Protein 4RFB (pdb70)

InterPro domains:
  IPR006123 Staphylococcal/Streptococcal toxin, beta-grasp domain [PF02876] (133-228)
  IPR006126 Staphylococcal enterotoxin/Streptococcal pyrogenic exotoxin, conserved site [PS00278] (156-179)
  IPR008375 Staphylococcus aureus exotoxin [PR01800] (18-32)
  IPR008375 Staphylococcus aureus exotoxin [PR01800] (115-126)
  IPR008375 Staphylococcus aureus exotoxin [PR01800] (155-171)
  IPR008375 Staphylococcus aureus exotoxin [PR01800] (196-211)
  IPR008992 Enterotoxin [SSF50203] (32-126)
  IPR013307 Superantigen, staphylococcal/streptococcal toxin, bacterial [PR01501] (33-50)
  IPR013307 Superantigen, staphylococcal/streptococcal toxin, bacterial [PR01501] (113-133)
  IPR013307 Superantigen, staphylococcal/streptococcal toxin, bacterial [PR01501] (164-186)
  IPR013307 Superantigen, staphylococcal/streptococcal toxin, bacterial [PR01501] (190-206)
  IPR013307 Superantigen, staphylococcal/streptococcal toxin, bacterial [PR01501] (216-229)
  IPR013307 Superantigen, staphylococcal/streptococcal toxin, bacterial [PR01898] (113-126)
  IPR013307 Superantigen, staphylococcal/streptococcal toxin, bacterial [PR01898] (156-169)
  IPR013307 Superantigen, staphylococcal/streptococcal toxin, bacterial [PR01898] (169-183)
  IPR013307 Superantigen, staphylococcal/streptococcal toxin, bacterial [PR01898] (211-227)
  IPR015282 Staphylococcal superantigen-like OB-fold domain [PF09199] (41-124)
  IPR016091 Superantigen toxin, C-terminal [SSF54334] (130-228)

Foldseek 3Di:
DFLVVLCVQLVFDKDKFFFWPWWFDQALPDQWTWTHHDPAIATEGQQAPCSVVHHGGIDGQKIAIFGFDPDHDPNGTYGFARMDHHDPDWDKDKAKEWEWADPDPPGIDIDIDIDIDGGQKGAPLVVQSVVQVVCVVPPVQSVDRQRQAWKKWFQFQPGDIDIDGRGDDDDRNRRNDIDGSVGGHHMYIYTYGD/DFLVVLCVQLVFDKDKFFFWPWWADAAQPDQFIWTHHDPAIATEGADDCLSVVHGHGIDGQKIAIFGFDPDGDPNHTYGFARMDGHDPDWDKDWAKEWEAEPADDDGTDIDTDMQTGQKGAPLVVVSVVVNVCCVPPVQSVDRQFQAWKKWFAFQVRDIDIDGRNDDPDRNRRNDMDGSVGGHHMYIYTHDD/DLVVLCVQLVFDKDKFAFWPWWFDQALPDQWTWTHHPPAIETEGQQACVSVVHHGGIDGQKIAIAGWDPDADPNHTYGFARMWGFDPDWDKDKAKEWFDEDEVPHDTDIDIDMDGGQKTAPLVVVSVVVNVCVVPVVQSVDSQFFAWKKWFAWQVGDIDIDTRNDDDDRNRRNPMDGSVGGHHMYIYTHDD/DLVVLCVQLVFDKDKFAWWPKWFDQALVAQWIWTHHDPAIATEGNQAPLSVVHHGTIDTQKIAIFGFDPDHPPNGTYGFARMWGHDPDWDKDKAKEWEWEDDDPPDTDIDIDIDMDGGQKGAPLVVVSVVVNVCCVPPVQSVDDLNQAWKKWFCFQDRDIDIDGRNDDDDRNRRNDMDGSVGTHHMYIYTYDD

Radius of gyration: 30.54 Å; Cα contacts (8 Å, |Δi|>4): 1850; chains: 4; bounding box: 55×65×95 Å

Secondary structure (DSSP, 8-state):
--HHHHHHHHTS--EEE-S-SEEEE--TT-SEEEEEETTEEEEEE--STHHHHS-SEE--SEEEEE---SS-BTTB-EEES-EEEPPSS---EEEEEEEEEESSSS-EEEEEEEEEE--SEEEHHHHHHHHHHHHHHHH-TTSSTTTT-EEEEEEESSS-EEEEETTSPPPHHHHT-EEEGGGEEEEEEEE---/--HHHHHHHHTS--EEE-S-SEEEE-SSS-SEEEEEETTEEEEEE--GGGGGGS-SEEE-SEEEEE---S-EETTEEEEES-EEEPPSS---EEEEEEEEESS----EEEEEEEE--SEEEHHHHHHHHHHHHHHHS-TTSSTT---EEEEEEETTS-EEEEETTSPPPHHHHT-EEEGGGEEEEEEEE---/-HHHHHHHHTS--EEE-S-SEEEE--TT-SEEEEEETTEEEEEE--STHHHHS-SEE--SEEEEE---SSEETTEEEEES-EEEPPSS---EEEEEEEEE-SS----EEEEEEE--SEEEHHHHHHHHHHHHHHHS-TTSSTT---EEEEEEETTS-EEEEETTSPPPHHHHT-EEEGGGEEEEEEEE---/-HHHHHHHHHS--EEE-S-SEEEE--TTSSEEEEEETTEEEEEE--SGGGGG--SEEE-SEEEEE---SSEETTEEEEES-EEEPPSS---EEEEEEEEEEEETTEEEEEEEEEEE--SEEEHHHHHHHHHHHHHHHS-TTSSTTTT-EEEEEEESSS-EEEEETTSPPPGGGTT-EEEGGGEEEEEEEE---

Organism: Staphylococcus aureus (strain NCTC 8325 / PS 47) (NCBI:txid93061)

CATH classification: 3.10.20.120 (+1 more: 2.40.50.110)

Structure (mmCIF, N/CA/C/O backbone):
data_4RFB
#
_entry.id   4RFB
#
_cell.length_a   42.640
_cell.length_b   108.199
_cell.length_c   167.655
_cell.angle_alpha   90.00
_cell.angle_beta   90.00
_cell.angle_gamma   90.00
#
_symmetry.space_group_name_H-M   'P 21 21 21'
#
loop_
_entity.id
_entity.type
_entity.pdbx_description
1 polymer 'Putative uncharacterized protein'
2 branched 'N-acetyl-alpha-neuraminic acid-(2-3)-beta-D-galactopyranose-(1-4)-[alpha-L-fucopyranose-(1-3)]2-acetamido-2-deoxy-beta-D-glucopyranose'
3 non-polymer 'CHLORIDE ION'
4 non-polymer DI(HYDROXYETHYL)ETHER
5 non-polymer 'TRIETHYLENE GLYCOL'
6 non-polymer 1,2-ETHANEDIOL
7 water water
#
loop_
_atom_site.group_PDB
_atom_site.id
_atom_site.type_symbol
_atom_site.label_atom_id
_atom_site.label_alt_id
_atom_site.label_comp_id
_atom_site.label_asym_id
_atom_site.label_entity_id
_atom_site.label_seq_id
_atom_site.pdbx_PDB_ins_code
_atom_site.Cartn_x
_atom_site.Cartn_y
_atom_site.Cartn_z
_atom_site.occupancy
_atom_site.B_iso_or_equiv
_atom_site.auth_seq_id
_atom_site.auth_comp_id
_atom_site.auth_asym_id
_atom_site.auth_atom_id
_atom_site.pdbx_PDB_model_num
ATOM 1 N N . HIS A 1 25 ? -28.459 -3.758 30.920 1.00 89.12 38 HIS A N 1
ATOM 2 C CA . HIS A 1 25 ? -28.832 -5.167 30.562 1.00 89.40 38 HIS A CA 1
ATOM 3 C C . HIS A 1 25 ? -29.356 -5.872 31.824 1.00 82.54 38 HIS A C 1
ATOM 4 O O . HIS A 1 25 ? -28.841 -5.654 32.933 1.00 72.18 38 HIS A O 1
ATOM 11 N N . ASN A 1 26 ? -30.344 -6.747 31.653 1.00 77.58 39 ASN A N 1
ATOM 12 C CA . ASN A 1 26 ? -30.974 -7.378 32.806 1.00 67.58 39 ASN A CA 1
ATOM 13 C C . ASN A 1 26 ? -31.384 -8.854 32.664 1.00 59.70 39 ASN A C 1
ATOM 14 O O . ASN A 1 26 ? -30.652 -9.641 32.065 1.00 59.39 39 ASN A O 1
ATOM 19 N N . TYR A 1 27 ? -32.547 -9.219 33.201 1.00 54.59 40 TYR A N 1
ATOM 20 C CA . TYR A 1 27 ? -32.957 -10.625 33.337 1.00 52.81 40 TYR A CA 1
ATOM 21 C C . TYR A 1 27 ? -32.625 -11.563 32.204 1.00 52.56 40 TYR A C 1
ATOM 22 O O . TYR A 1 27 ? -32.107 -12.651 32.423 1.00 48.41 40 TYR A O 1
ATOM 31 N N . LYS A 1 28 ? -32.946 -11.153 30.991 1.00 53.91 41 LYS A N 1
ATOM 32 C CA . LYS A 1 28 ? -32.717 -11.991 29.839 1.00 53.51 41 LYS A CA 1
ATOM 33 C C . LYS A 1 28 ? -31.255 -12.373 29.693 1.00 47.34 41 LYS A C 1
ATOM 34 O O . LYS A 1 28 ? -30.935 -13.543 29.484 1.00 45.57 41 LYS A O 1
ATOM 40 N N . SER A 1 29 ? -30.360 -11.396 29.803 1.00 46.56 42 SER A N 1
ATOM 41 C CA . SER A 1 29 ? -28.917 -11.676 29.670 1.00 47.04 42 SER A CA 1
ATOM 42 C C . SER A 1 29 ? -28.387 -12.505 30.836 1.00 41.51 42 SER A C 1
ATOM 43 O O . SER A 1 29 ? -27.596 -13.427 30.636 1.00 39.74 42 SER A O 1
ATOM 46 N N . LEU A 1 30 ? -28.832 -12.168 32.042 1.00 40.29 43 LEU A N 1
ATOM 47 C CA . LEU A 1 30 ? -28.407 -12.872 33.260 1.00 38.10 43 LEU A CA 1
ATOM 48 C C . LEU A 1 30 ? -28.763 -14.340 33.186 1.00 36.78 43 LEU A C 1
ATOM 49 O O . LEU A 1 30 ? -27.914 -15.202 33.324 1.00 36.06 43 LEU A O 1
ATOM 54 N N . LYS A 1 31 ? -30.038 -14.620 32.977 1.00 36.97 44 LYS A N 1
ATOM 55 C CA . LYS A 1 31 ? -30.490 -15.998 32.913 1.00 41.98 44 LYS A CA 1
ATOM 56 C C . LYS A 1 31 ? -29.706 -16.727 31.839 1.00 38.55 44 LYS A C 1
ATOM 57 O O . LYS A 1 31 ? -29.326 -17.867 32.009 1.00 39.40 44 LYS A O 1
ATOM 63 N N . TYR A 1 32 ? -29.413 -16.037 30.743 1.00 43.80 45 TYR A N 1
ATOM 64 C CA . TYR A 1 32 ? -28.705 -16.658 29.618 1.00 42.04 45 TYR A CA 1
ATOM 65 C C . TYR A 1 32 ? -27.245 -17.020 29.904 1.00 39.55 45 TYR A C 1
ATOM 66 O O . TYR A 1 32 ? -26.831 -18.160 29.654 1.00 37.77 45 TYR A O 1
ATOM 75 N N . TYR A 1 33 ? -26.440 -16.068 30.388 1.00 36.35 46 TYR A N 1
ATOM 76 C CA . TYR A 1 33 ? -25.043 -16.356 30.700 1.00 31.98 46 TYR A CA 1
ATOM 77 C C . TYR A 1 33 ? -24.936 -17.375 31.831 1.00 30.04 46 TYR A C 1
ATOM 78 O O . TYR A 1 33 ? -24.194 -18.379 31.727 1.00 27.93 46 TYR A O 1
ATOM 87 N N . TYR A 1 34 ? -25.666 -17.134 32.921 1.00 28.12 47 TYR A N 1
ATOM 88 C CA . TYR A 1 34 ? -25.501 -17.987 34.100 1.00 27.63 47 TYR A CA 1
ATOM 89 C C . TYR A 1 34 ? -26.080 -19.385 33.960 1.00 30.04 47 TYR A C 1
ATOM 90 O O . TYR A 1 34 ? -25.811 -20.227 34.789 1.00 30.41 47 TYR A O 1
ATOM 99 N N . SER A 1 35 ? -26.837 -19.622 32.889 1.00 32.66 48 SER A N 1
ATOM 100 C CA . SER A 1 35 ? -27.372 -20.943 32.604 1.00 34.62 48 SER A CA 1
ATOM 101 C C . SER A 1 35 ? -26.414 -21.747 31.740 1.00 33.88 48 SER A C 1
ATOM 102 O O . SER A 1 35 ? -26.655 -22.916 31.481 1.00 35.99 48 SER A O 1
ATOM 105 N N . LYS A 1 36 ? -25.336 -21.130 31.264 1.00 33.74 49 LYS A N 1
ATOM 106 C CA . LYS A 1 36 ? -24.371 -21.863 30.435 1.00 32.57 49 LYS A CA 1
ATOM 107 C C . LYS A 1 36 ? -23.564 -22.827 31.258 1.00 33.56 49 LYS A C 1
ATOM 108 O O . LYS A 1 36 ? -23.403 -22.609 32.454 1.00 33.07 49 LYS A O 1
ATOM 114 N N . PRO A 1 37 ? -23.072 -23.924 30.640 1.00 34.99 50 PRO A N 1
ATOM 115 C CA . PRO A 1 37 ? -22.177 -24.778 31.391 1.00 35.15 50 PRO A CA 1
ATOM 116 C C . PRO A 1 37 ? -20.788 -24.124 31.385 1.00 34.37 50 PRO A C 1
ATOM 117 O O . PRO A 1 37 ? -20.495 -23.266 30.545 1.00 34.26 50 PRO A O 1
ATOM 121 N N . SER A 1 38 ? -19.951 -24.503 32.328 1.00 33.36 51 SER A N 1
ATOM 122 C CA . SER A 1 38 ? -18.589 -24.014 32.355 1.00 28.86 51 SER A CA 1
ATOM 123 C C . SER A 1 38 ? -17.737 -25.202 32.013 1.00 31.18 51 SER A C 1
ATOM 124 O O . SER A 1 38 ? -18.218 -26.363 32.087 1.00 30.69 51 SER A O 1
ATOM 127 N N . ILE A 1 39 ? -16.497 -24.933 31.599 1.00 30.14 52 ILE A N 1
ATOM 128 C CA . ILE A 1 39 ? -15.514 -25.964 31.316 1.00 31.67 52 ILE A CA 1
ATOM 129 C C . ILE A 1 39 ? -14.326 -25.665 32.198 1.00 29.39 52 ILE A C 1
ATOM 130 O O . ILE A 1 39 ? -13.801 -24.576 32.157 1.00 27.46 52 ILE A O 1
ATOM 135 N N . GLU A 1 40 ? -13.941 -26.617 33.029 1.00 31.05 53 GLU A N 1
ATOM 136 C CA . GLU A 1 40 ? -12.843 -26.424 33.957 1.00 32.29 53 GLU A CA 1
ATOM 137 C C . GLU A 1 40 ? -11.684 -27.209 33.453 1.00 32.40 53 GLU A C 1
ATOM 138 O O . GLU A 1 40 ? -11.716 -28.447 33.451 1.00 35.70 53 GLU A O 1
ATOM 144 N N . LEU A 1 41 ? -10.661 -26.504 33.003 1.00 30.62 54 LEU A N 1
ATOM 145 C CA . LEU A 1 41 ? -9.469 -27.149 32.501 1.00 34.20 54 LEU A CA 1
ATOM 146 C C . LEU A 1 41 ? -8.299 -26.927 33.466 1.00 35.67 54 LEU A C 1
ATOM 147 O O . LEU A 1 41 ? -7.815 -25.814 33.654 1.00 34.21 54 LEU A O 1
ATOM 152 N N . LYS A 1 42 ? -7.845 -27.998 34.076 1.00 34.34 55 LYS A N 1
ATOM 153 C CA . LYS A 1 42 ? -6.729 -27.908 34.972 1.00 38.37 55 LYS A CA 1
ATOM 154 C C . LYS A 1 42 ? -5.495 -28.356 34.245 1.00 39.52 55 LYS A C 1
ATOM 155 O O . LYS A 1 42 ? -5.552 -29.262 33.396 1.00 43.63 55 LYS A O 1
ATOM 161 N N . ASN A 1 43 ? -4.362 -27.747 34.563 1.00 38.63 56 ASN A N 1
ATOM 162 C CA . ASN A 1 43 ? -3.109 -28.151 33.923 1.00 40.23 56 ASN A CA 1
ATOM 163 C C . ASN A 1 43 ? -3.228 -28.123 32.404 1.00 38.41 56 ASN A C 1
ATOM 164 O O . ASN A 1 43 ? -3.137 -29.157 31.705 1.00 36.72 56 ASN A O 1
ATOM 169 N N . LEU A 1 44 ? -3.455 -26.923 31.905 1.00 32.86 57 LEU A N 1
ATOM 170 C CA . LEU A 1 44 ? -3.540 -26.697 30.483 1.00 31.60 57 LEU A CA 1
ATOM 171 C C . LEU A 1 44 ? -2.298 -27.249 29.796 1.00 32.53 57 LEU A C 1
ATOM 172 O O . LEU A 1 44 ? -1.221 -27.201 30.350 1.00 33.65 57 LEU A O 1
ATOM 177 N N . ASP A 1 45 ? -2.465 -27.773 28.591 1.00 34.17 58 ASP A N 1
ATOM 178 C CA . ASP A 1 45 ? -1.334 -28.213 27.793 1.00 36.05 58 ASP A CA 1
ATOM 179 C C . ASP A 1 45 ? -0.632 -26.974 27.290 1.00 36.19 58 ASP A C 1
ATOM 180 O O . ASP A 1 45 ? 0.585 -26.969 27.145 1.00 40.51 58 ASP A O 1
ATOM 185 N N . GLY A 1 46 ? -1.398 -25.919 27.018 1.00 32.73 59 GLY A N 1
ATOM 186 C CA . GLY A 1 46 ? -0.828 -24.683 26.541 1.00 32.38 59 GLY A CA 1
ATOM 187 C C . GLY A 1 46 ? -1.576 -23.439 26.919 1.00 30.57 59 GLY A C 1
ATOM 188 O O . GLY A 1 46 ? -2.810 -23.454 27.076 1.00 28.94 59 GLY A O 1
ATOM 189 N N . LEU A 1 47 ? -0.814 -22.365 27.081 1.00 28.35 60 LEU A N 1
ATOM 190 C CA . LEU A 1 47 ? -1.361 -21.045 27.343 1.00 28.69 60 LEU A CA 1
ATOM 191 C C . LEU A 1 47 ? -0.319 -20.156 26.664 1.00 30.17 60 LEU A C 1
ATOM 192 O O . LEU A 1 47 ? 0.791 -19.967 27.182 1.00 35.94 60 LEU A O 1
ATOM 197 N N . TYR A 1 48 ? -0.686 -19.625 25.498 1.00 27.91 61 TYR A N 1
ATOM 198 C CA . TYR A 1 48 ? 0.240 -18.912 24.641 1.00 29.79 61 TYR A CA 1
ATOM 199 C C . TYR A 1 48 ? -0.181 -17.515 24.202 1.00 28.74 61 TYR A C 1
ATOM 200 O O . TYR A 1 48 ? -1.233 -17.332 23.564 1.00 27.07 61 TYR A O 1
ATOM 209 N N . ARG A 1 49 ? 0.613 -16.525 24.591 1.00 28.54 62 ARG A N 1
ATOM 210 C CA . ARG A 1 49 ? 0.407 -15.163 24.184 1.00 27.64 62 ARG A CA 1
ATOM 211 C C . ARG A 1 49 ? 1.272 -15.043 22.941 1.00 32.92 62 ARG A C 1
ATOM 212 O O . ARG A 1 49 ? 2.509 -14.854 23.032 1.00 31.05 62 ARG A O 1
ATOM 220 N N . GLN A 1 50 ? 0.634 -15.177 21.781 1.00 34.03 63 GLN A N 1
ATOM 221 C CA . GLN A 1 50 ? 1.369 -15.189 20.533 1.00 37.41 63 GLN A CA 1
ATOM 222 C C . GLN A 1 50 ? 2.142 -13.906 20.310 1.00 37.39 63 GLN A C 1
ATOM 223 O O . GLN A 1 50 ? 3.319 -13.959 19.953 1.00 37.43 63 GLN A O 1
ATOM 229 N N . LYS A 1 51 ? 1.487 -12.767 20.506 1.00 34.90 64 LYS A N 1
ATOM 230 C CA . LYS A 1 51 ? 2.153 -11.484 20.341 1.00 35.61 64 LYS A CA 1
ATOM 231 C C . LYS A 1 51 ? 1.618 -10.456 21.320 1.00 34.51 64 LYS A C 1
ATOM 232 O O . LYS A 1 51 ? 0.482 -10.553 21.813 1.00 30.03 64 LYS A O 1
ATOM 238 N N . VAL A 1 52 ? 2.428 -9.455 21.613 1.00 34.71 65 VAL A N 1
ATOM 239 C CA . VAL A 1 52 ? 2.019 -8.450 22.599 1.00 36.93 65 VAL A CA 1
ATOM 240 C C . VAL A 1 52 ? 0.779 -7.653 22.194 1.00 34.56 65 VAL A C 1
ATOM 241 O O . VAL A 1 52 ? 0.074 -7.131 23.058 1.00 34.94 65 VAL A O 1
ATOM 245 N N . THR A 1 53 ? 0.506 -7.570 20.893 1.00 34.47 66 THR A N 1
ATOM 246 C CA . THR A 1 53 ? -0.649 -6.826 20.378 1.00 33.64 66 THR A CA 1
ATOM 247 C C . THR A 1 53 ? -1.969 -7.626 20.371 1.00 32.36 66 THR A C 1
ATOM 248 O O . THR A 1 53 ? -3.030 -7.101 19.981 1.00 33.02 66 THR A O 1
ATOM 252 N N . ASP A 1 54 ? -1.906 -8.888 20.779 1.00 30.24 67 ASP A N 1
ATOM 253 C CA . ASP A 1 54 ? -3.096 -9.705 20.910 1.00 28.37 67 ASP A CA 1
ATOM 254 C C . ASP A 1 54 ? -3.691 -9.400 22.290 1.00 26.89 67 ASP A C 1
ATOM 255 O O . ASP A 1 54 ? -2.958 -9.308 23.271 1.00 28.97 67 ASP A O 1
ATOM 260 N N . LYS A 1 55 ? -4.997 -9.223 22.360 1.00 24.45 68 LYS A N 1
ATOM 261 C CA . LYS A 1 55 ? -5.673 -9.014 23.635 1.00 25.88 68 LYS A CA 1
ATOM 262 C C . LYS A 1 55 ? -6.248 -10.308 24.170 1.00 23.71 68 LYS A C 1
ATOM 263 O O . LYS A 1 55 ? -7.407 -10.363 24.621 1.00 20.70 68 LYS A O 1
ATOM 269 N N . GLY A 1 56 ? -5.428 -11.340 24.121 1.00 23.61 69 GLY A N 1
ATOM 270 C CA . GLY A 1 56 ? -5.827 -12.633 24.615 1.00 22.50 69 GLY A CA 1
ATOM 271 C C . GLY A 1 56 ? -4.748 -13.646 24.352 1.00 22.07 69 GLY A C 1
ATOM 272 O O . GLY A 1 56 ? -3.720 -13.338 23.773 1.00 21.23 69 GLY A O 1
ATOM 273 N N . VAL A 1 57 ? -5.020 -14.862 24.790 1.00 20.71 70 VAL A N 1
ATOM 274 C CA . VAL A 1 57 ? -4.103 -15.949 24.663 1.00 21.53 70 VAL A CA 1
ATOM 275 C C . VAL A 1 57 ? -4.798 -17.171 24.081 1.00 21.92 70 VAL A C 1
ATOM 276 O O . VAL A 1 57 ? -6.013 -17.355 24.216 1.00 21.86 70 VAL A O 1
ATOM 280 N N . TYR A 1 58 ? -4.021 -17.992 23.418 1.00 23.35 71 TYR A N 1
ATOM 281 C CA . TYR A 1 58 ? -4.493 -19.272 22.933 1.00 24.83 71 TYR A CA 1
ATOM 282 C C . TYR A 1 58 ? -4.335 -20.284 24.065 1.00 25.08 71 TYR A C 1
ATOM 283 O O . TYR A 1 58 ? -3.253 -20.384 24.636 1.00 26.73 71 TYR A O 1
ATOM 292 N N . VAL A 1 59 ? -5.387 -21.013 24.418 1.00 25.03 72 VAL A N 1
ATOM 293 C CA . VAL A 1 59 ? -5.260 -22.024 25.453 1.00 26.51 72 VAL A CA 1
ATOM 294 C C . VAL A 1 59 ? -5.788 -23.329 24.903 1.00 28.56 72 VAL A C 1
ATOM 295 O O . VAL A 1 59 ? -6.762 -23.342 24.115 1.00 27.20 72 VAL A O 1
ATOM 299 N N . TRP A 1 60 ? -5.148 -24.414 25.313 1.00 27.80 73 TRP A N 1
ATOM 300 C CA . TRP A 1 60 ? -5.570 -25.726 24.901 1.00 30.13 73 TRP A CA 1
ATOM 301 C C . TRP A 1 60 ? -5.230 -26.772 25.931 1.00 29.58 73 TRP A C 1
ATOM 302 O O . TRP A 1 6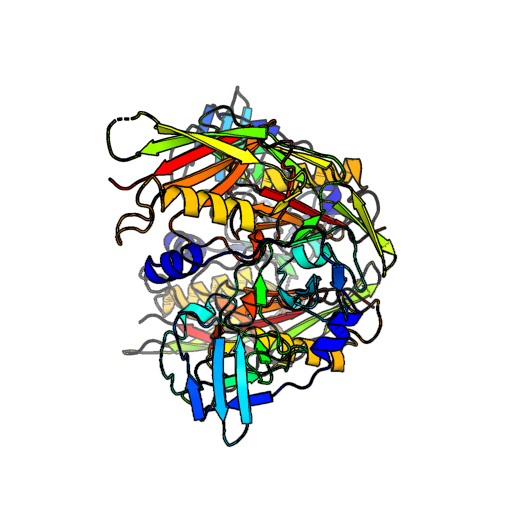0 ? -4.372 -26.573 26.791 1.00 29.14 73 TRP A O 1
ATOM 313 N N . LYS A 1 61 ? -5.962 -27.871 25.850 1.00 32.70 74 LYS A N 1
ATOM 314 C CA . LYS A 1 61 ? -5.735 -29.049 26.692 1.00 35.46 74 LYS A CA 1
ATOM 315 C C . LYS A 1 61 ? -6.290 -30.194 25.904 1.00 39.36 74 LYS A C 1
ATOM 316 O O . LYS A 1 61 ? -7.466 -30.165 25.503 1.00 40.10 74 LYS A O 1
ATOM 322 N N . ASP A 1 62 ? -5.430 -31.183 25.661 1.00 44.14 75 ASP A N 1
ATOM 323 C CA . ASP A 1 62 ? -5.787 -32.371 24.895 1.00 49.07 75 ASP A CA 1
ATOM 324 C C . ASP A 1 62 ? -6.089 -31.835 23.487 1.00 48.88 75 ASP A C 1
ATOM 325 O O . ASP A 1 62 ? -5.224 -31.148 22.921 1.00 45.58 75 ASP A O 1
ATOM 330 N N . ARG A 1 63 ? -7.280 -32.091 22.933 1.00 44.97 76 ARG A N 1
ATOM 331 C CA . ARG A 1 63 ? -7.568 -31.659 21.561 1.00 44.52 76 ARG A CA 1
ATOM 332 C C . ARG A 1 63 ? -8.603 -30.524 21.419 1.00 42.14 76 ARG A C 1
ATOM 333 O O . ARG A 1 63 ? -9.208 -30.355 20.369 1.00 41.59 76 ARG A O 1
ATOM 341 N N . LYS A 1 64 ? -8.800 -29.747 22.466 1.00 40.45 77 LYS A N 1
ATOM 342 C CA . LYS A 1 64 ? -9.707 -28.597 22.374 1.00 41.14 77 LYS A CA 1
ATOM 343 C C . LYS A 1 64 ? -8.911 -27.328 22.621 1.00 37.34 77 LYS A C 1
ATOM 344 O O . LYS A 1 64 ? -8.105 -27.282 23.537 1.00 35.27 77 LYS A O 1
ATOM 350 N N . ASP A 1 65 ? -9.102 -26.333 21.762 1.00 34.40 78 ASP A N 1
ATOM 351 C CA . ASP A 1 65 ? -8.402 -25.067 21.890 1.00 33.18 78 ASP A CA 1
ATOM 352 C C . ASP A 1 65 ? -9.401 -23.911 21.903 1.00 29.08 78 ASP A C 1
ATOM 353 O O . ASP A 1 65 ? -10.492 -24.009 21.382 1.00 28.39 78 ASP A O 1
ATOM 358 N N . TYR A 1 66 ? -8.993 -22.818 22.518 1.00 25.13 79 TYR A N 1
ATOM 359 C CA . TYR A 1 66 ? -9.842 -21.665 22.709 1.00 23.97 79 TYR A CA 1
ATOM 360 C C . TYR A 1 66 ? -8.983 -20.452 22.605 1.00 22.46 79 TYR A C 1
ATOM 361 O O . TYR A 1 66 ? -7.751 -20.568 22.623 1.00 23.36 79 TYR A O 1
ATOM 370 N N . PHE A 1 67 ? -9.629 -19.307 22.407 1.00 21.89 80 PHE A N 1
ATOM 371 C CA . PHE A 1 67 ? -8.964 -18.023 22.528 1.00 20.89 80 PHE A CA 1
ATOM 372 C C . PHE A 1 67 ? -9.610 -17.401 23.785 1.00 20.13 80 PHE A C 1
ATOM 373 O O . PHE A 1 67 ? -10.878 -17.350 23.926 1.00 20.07 80 PHE A O 1
ATOM 381 N N . VAL A 1 68 ? -8.765 -16.953 24.703 1.00 19.20 81 VAL A N 1
ATOM 382 C CA . VAL A 1 68 ? -9.205 -16.366 25.956 1.00 19.66 81 VAL A CA 1
ATOM 383 C C . VAL A 1 68 ? -8.816 -14.889 26.024 1.00 19.73 81 VAL A C 1
ATOM 384 O O . VAL A 1 68 ? -7.629 -14.519 25.952 1.00 18.74 81 VAL A O 1
ATOM 388 N N . GLY A 1 69 ? -9.837 -14.050 26.140 1.00 18.88 82 GLY A N 1
ATOM 389 C CA . GLY A 1 69 ? -9.636 -12.631 26.173 1.00 20.04 82 GLY A CA 1
ATOM 390 C C . GLY A 1 69 ? -9.074 -12.198 27.508 1.00 20.14 82 GLY A C 1
ATOM 391 O O . GLY A 1 69 ? -9.456 -12.715 28.550 1.00 21.38 82 GLY A O 1
ATOM 392 N N . LEU A 1 70 ? -8.142 -11.263 27.451 1.00 21.92 83 LEU A N 1
ATOM 393 C CA . LEU A 1 70 ? -7.499 -10.684 28.638 1.00 22.42 83 LEU A CA 1
ATOM 394 C C . LEU A 1 70 ? -7.936 -9.221 28.572 1.00 22.68 83 LEU A C 1
ATOM 395 O O . LEU A 1 70 ? -7.330 -8.422 27.856 1.00 22.84 83 LEU A O 1
ATOM 400 N N . LEU A 1 71 ? -9.049 -8.902 29.234 1.00 22.94 84 LEU A N 1
ATOM 401 C CA . LEU A 1 71 ? -9.678 -7.582 29.117 1.00 25.95 84 LEU A CA 1
ATOM 402 C C . LEU A 1 71 ? -9.498 -6.695 30.322 1.00 28.72 84 LEU A C 1
ATOM 403 O O . LEU A 1 71 ? -10.016 -5.580 30.350 1.00 31.26 84 LEU A O 1
ATOM 408 N N . GLY A 1 72 ? -8.732 -7.174 31.295 1.00 27.66 85 GLY A N 1
ATOM 409 C CA . GLY A 1 72 ? -8.446 -6.441 32.506 1.00 31.53 85 GLY A CA 1
ATOM 410 C C . GLY A 1 72 ? -6.975 -6.489 32.810 1.00 33.55 85 GLY A C 1
ATOM 411 O O . GLY A 1 72 ? -6.156 -6.644 31.908 1.00 32.97 85 GLY A O 1
ATOM 412 N N . LYS A 1 73 ? -6.631 -6.369 34.088 1.00 34.15 86 LYS A N 1
ATOM 413 C CA . LYS A 1 73 ? -5.235 -6.399 34.484 1.00 39.66 86 LYS A CA 1
ATOM 414 C C . LYS A 1 73 ? -4.618 -7.724 34.151 1.00 36.28 86 LYS A C 1
ATOM 415 O O . LYS A 1 73 ? -3.393 -7.838 34.160 1.00 37.54 86 LYS A O 1
ATOM 421 N N . ASP A 1 74 ? -5.443 -8.737 33.872 1.00 30.91 87 ASP A N 1
ATOM 422 C CA . ASP A 1 74 ? -4.879 -10.023 33.489 1.00 30.94 87 ASP A CA 1
ATOM 423 C C . ASP A 1 74 ? -4.043 -9.936 32.220 1.00 27.95 87 ASP A C 1
ATOM 424 O O . ASP A 1 74 ? -3.247 -10.820 31.953 1.00 29.09 87 ASP A O 1
ATOM 429 N N . ILE A 1 75 ? -4.184 -8.881 31.444 1.00 28.73 88 ILE A N 1
ATOM 430 C CA . ILE A 1 75 ? -3.342 -8.782 30.241 1.00 30.63 88 ILE A CA 1
ATOM 431 C C . ILE A 1 75 ? -1.855 -8.697 30.590 1.00 34.66 88 ILE A C 1
ATOM 432 O O . ILE A 1 75 ? -0.997 -9.168 29.828 1.00 34.35 88 ILE A O 1
ATOM 437 N N . GLU A 1 76 ? -1.556 -8.102 31.746 1.00 33.60 89 GLU A N 1
ATOM 438 C CA . GLU A 1 76 ? -0.178 -7.968 32.213 1.00 37.63 89 GLU A CA 1
ATOM 439 C C . GLU A 1 76 ? 0.353 -9.295 32.757 1.00 35.09 89 GLU A C 1
ATOM 440 O O . GLU A 1 76 ? 1.552 -9.501 32.826 1.00 35.29 89 GLU A O 1
ATOM 446 N N . LYS A 1 77 ? -0.536 -10.182 33.170 1.00 32.32 90 LYS A N 1
ATOM 447 C CA . LYS A 1 77 ? -0.124 -11.457 33.762 1.00 35.08 90 LYS A CA 1
ATOM 448 C C . LYS A 1 77 ? 0.447 -12.440 32.795 1.00 34.53 90 LYS A C 1
ATOM 449 O O . LYS A 1 77 ? 1.204 -13.333 33.204 1.00 32.17 90 LYS A O 1
ATOM 455 N N . TYR A 1 78 ? 0.083 -12.303 31.521 1.00 29.65 91 TYR A N 1
ATOM 456 C CA . TYR A 1 78 ? 0.530 -13.253 30.503 1.00 29.00 91 TYR A CA 1
ATOM 457 C C . TYR A 1 78 ? 1.158 -12.531 29.320 1.00 29.71 91 TYR A C 1
ATOM 458 O O . TYR A 1 78 ? 0.499 -12.351 28.295 1.00 29.57 91 TYR A O 1
ATOM 467 N N . PRO A 1 79 ? 2.419 -12.073 29.474 1.00 35.78 92 PRO A N 1
ATOM 468 C CA . PRO A 1 79 ? 3.156 -11.399 28.379 1.00 37.50 92 PRO A CA 1
ATOM 469 C C . PRO A 1 79 ? 3.575 -12.409 27.309 1.00 37.54 92 PRO A C 1
ATOM 470 O O . PRO A 1 79 ? 3.410 -13.623 27.503 1.00 36.22 92 PRO A O 1
ATOM 474 N N . GLN A 1 80 ? 4.107 -11.906 26.198 1.00 39.61 93 GLN A N 1
ATOM 475 C CA . GLN A 1 80 ? 4.443 -12.733 25.024 1.00 41.93 93 GLN A CA 1
ATOM 476 C C . GLN A 1 80 ? 5.156 -14.041 25.371 1.00 43.29 93 GLN A C 1
ATOM 477 O O . GLN A 1 80 ? 6.163 -14.030 26.068 1.00 48.44 93 GLN A O 1
ATOM 483 N N . GLY A 1 81 ? 4.637 -15.160 24.869 1.00 39.81 94 GLY A N 1
ATOM 484 C CA . GLY A 1 81 ? 5.232 -16.459 25.098 1.00 41.61 94 GLY A CA 1
ATOM 485 C C . GLY A 1 81 ? 4.326 -17.519 25.692 1.00 39.92 94 GLY A C 1
ATOM 486 O O . GLY A 1 81 ? 3.085 -17.384 25.722 1.00 35.77 94 GLY A O 1
ATOM 487 N N . GLU A 1 82 ? 4.960 -18.590 26.156 1.00 42.40 95 GLU A N 1
ATOM 488 C CA . GLU A 1 82 ? 4.260 -19.737 26.727 1.00 44.10 95 GLU A CA 1
ATOM 489 C C . GLU A 1 82 ? 4.236 -19.609 28.225 1.00 41.20 95 GLU A C 1
ATOM 490 O O . GLU A 1 82 ? 5.163 -19.088 28.828 1.00 42.08 95 GLU A O 1
ATOM 496 N N . HIS A 1 83 ? 3.171 -20.099 28.841 1.00 39.56 96 HIS A N 1
ATOM 497 C CA . HIS A 1 83 ? 3.031 -20.011 30.281 1.00 37.06 96 HIS A CA 1
ATOM 498 C C . HIS A 1 83 ? 2.626 -21.372 30.818 1.00 37.39 96 HIS A C 1
ATOM 499 O O . HIS A 1 83 ? 1.615 -21.945 30.422 1.00 39.65 96 HIS A O 1
ATOM 506 N N A ASP A 1 84 ? 3.402 -21.878 31.757 0.50 37.40 97 ASP A N 1
ATOM 507 N N B ASP A 1 84 ? 3.441 -21.887 31.725 0.50 38.29 97 ASP A N 1
ATOM 508 C CA A ASP A 1 84 ? 3.166 -23.207 32.282 0.50 36.89 97 ASP A CA 1
ATOM 509 C CA B ASP A 1 84 ? 3.245 -23.215 32.282 0.50 38.29 97 ASP A CA 1
ATOM 510 C C A ASP A 1 84 ? 2.398 -23.190 33.571 0.50 34.13 97 ASP A C 1
ATOM 511 C C B ASP A 1 84 ? 2.497 -23.211 33.613 0.50 35.20 97 ASP A C 1
ATOM 512 O O A ASP A 1 84 ? 2.206 -22.134 34.173 0.50 32.08 97 ASP A O 1
ATOM 513 O O B ASP A 1 84 ? 2.412 -22.178 34.282 0.50 33.70 97 ASP A O 1
ATOM 522 N N . LYS A 1 85 ? 1.970 -24.383 33.973 1.00 33.12 98 LYS A N 1
ATOM 523 C CA . LYS A 1 85 ? 1.227 -24.602 35.199 1.00 32.92 98 LYS A CA 1
ATOM 524 C C . LYS A 1 85 ? 0.025 -23.686 35.435 1.00 27.94 98 LYS A C 1
ATOM 525 O O . LYS A 1 85 ? -0.124 -23.109 36.515 1.00 26.59 98 LYS A O 1
ATOM 531 N N . GLN A 1 86 ? -0.841 -23.594 34.435 1.00 26.82 99 GLN A N 1
ATOM 532 C CA . GLN A 1 86 ? -2.046 -22.749 34.512 1.00 24.04 99 GLN A CA 1
ATOM 533 C C . GLN A 1 86 ? -3.325 -23.554 34.401 1.00 23.97 99 GLN A C 1
ATOM 534 O O . GLN A 1 86 ? -3.330 -24.644 33.840 1.00 24.41 99 GLN A O 1
ATOM 540 N N . ASP A 1 87 ? -4.397 -23.009 34.980 1.00 22.05 100 ASP A N 1
ATOM 541 C CA . ASP A 1 87 ? -5.740 -23.567 34.870 1.00 21.36 100 ASP A CA 1
ATOM 542 C C . ASP A 1 87 ? -6.620 -22.578 34.098 1.00 20.65 100 ASP A C 1
ATOM 543 O O . ASP A 1 87 ? -6.357 -21.367 34.106 1.00 21.30 100 ASP A O 1
ATOM 548 N N . ALA A 1 88 ? -7.687 -23.068 33.463 1.00 20.62 101 ALA A N 1
ATOM 549 C CA . ALA A 1 88 ? -8.657 -22.176 32.834 1.00 19.71 101 ALA A CA 1
ATOM 550 C C . ALA A 1 88 ? -10.073 -22.547 33.204 1.00 19.97 101 ALA A C 1
ATOM 551 O O . ALA A 1 88 ? -10.438 -23.724 33.212 1.00 23.09 101 ALA A O 1
ATOM 553 N N . PHE A 1 89 ? -10.846 -21.532 33.593 1.00 19.93 102 PHE A N 1
ATOM 554 C CA . PHE A 1 89 ? -12.272 -21.671 33.857 1.00 19.66 102 PHE A CA 1
ATOM 555 C C . PHE A 1 89 ? -12.980 -20.971 32.717 1.00 20.13 102 PHE A C 1
ATOM 556 O O . PHE A 1 89 ? -12.967 -19.740 32.638 1.00 17.80 102 PHE A O 1
ATOM 564 N N . LEU A 1 90 ? -13.543 -21.768 31.799 1.00 20.77 103 LEU A N 1
ATOM 565 C CA . LEU A 1 90 ? -14.150 -21.263 30.556 1.00 21.12 103 LEU A CA 1
ATOM 566 C C . LEU A 1 90 ? -15.685 -21.263 30.554 1.00 20.79 103 LEU A C 1
ATOM 567 O O . LEU A 1 90 ? -16.312 -22.189 31.050 1.00 21.63 103 LEU A O 1
ATOM 572 N N . VAL A 1 91 ? -16.263 -20.196 30.000 1.00 21.27 104 VAL A N 1
ATOM 573 C CA . VAL A 1 91 ? -17.702 -20.101 29.740 1.00 23.25 104 VAL A CA 1
ATOM 574 C C . VAL A 1 91 ? -17.719 -19.542 28.344 1.00 24.22 104 VAL A C 1
ATOM 575 O O . VAL A 1 91 ? -17.304 -18.373 28.112 1.00 21.60 104 VAL A O 1
ATOM 579 N N . ILE A 1 92 ? -18.171 -20.363 27.411 1.00 26.01 105 ILE A N 1
ATOM 580 C CA . ILE A 1 92 ? -18.106 -20.005 25.999 1.00 26.67 105 ILE A CA 1
ATOM 581 C C . ILE A 1 92 ? -19.077 -18.892 25.645 1.00 28.57 105 ILE A C 1
ATOM 582 O O . ILE A 1 92 ? -20.275 -19.025 25.833 1.00 27.92 105 ILE A O 1
ATOM 587 N N . GLU A 1 93 ? -18.516 -17.786 25.173 1.00 28.91 106 GLU A N 1
ATOM 588 C CA . GLU A 1 93 ? -19.257 -16.596 24.788 1.00 30.32 106 GLU A CA 1
ATOM 589 C C . GLU A 1 93 ? -19.937 -16.804 23.430 1.00 31.95 106 GLU A C 1
ATOM 590 O O . GLU A 1 93 ? -19.642 -17.757 22.714 1.00 29.45 106 GLU A O 1
ATOM 596 N N . GLU A 1 94 ? -20.847 -15.898 23.089 1.00 33.40 107 GLU A N 1
ATOM 597 C CA . GLU A 1 94 ? -21.577 -15.983 21.836 1.00 37.13 107 GLU A CA 1
ATOM 598 C C . GLU A 1 94 ? -20.700 -15.745 20.621 1.00 36.16 107 GLU A C 1
ATOM 599 O O . GLU A 1 94 ? -20.892 -16.369 19.595 1.00 35.88 107 GLU A O 1
ATOM 605 N N . GLU A 1 95 ? -19.731 -14.849 20.755 1.00 33.87 108 GLU A N 1
ATOM 606 C CA . GLU A 1 95 ? -18.878 -14.506 19.649 1.00 34.84 108 GLU A CA 1
ATOM 607 C C . GLU A 1 95 ? -17.724 -15.456 19.398 1.00 29.61 108 GLU A C 1
ATOM 608 O O . GLU A 1 95 ? -17.115 -15.948 20.355 1.00 29.76 108 GLU A O 1
ATOM 614 N N A THR A 1 96 ? -17.429 -15.747 18.126 0.60 27.90 109 THR A N 1
ATOM 615 N N B THR A 1 96 ? -17.416 -15.691 18.122 0.40 28.72 109 THR A N 1
ATOM 616 C CA A THR A 1 96 ? -16.192 -16.467 17.824 0.60 27.23 109 THR A CA 1
ATOM 617 C CA B THR A 1 96 ? -16.222 -16.437 17.750 0.40 27.96 109 THR A CA 1
ATOM 618 C C A THR A 1 96 ? -15.109 -15.388 17.760 0.60 25.02 109 THR A C 1
ATOM 619 C C B THR A 1 96 ? -15.097 -15.394 17.702 0.40 25.47 109 THR A C 1
ATOM 620 O O A THR A 1 96 ? -15.365 -14.254 17.318 0.60 23.13 109 THR A O 1
ATOM 621 O O B THR A 1 96 ? -15.319 -14.277 17.214 0.40 24.25 109 THR A O 1
ATOM 628 N N . VAL A 1 97 ? -13.911 -15.724 18.220 1.00 23.42 110 VAL A N 1
ATOM 629 C CA . VAL A 1 97 ? -12.774 -14.784 18.163 1.00 21.25 110 VAL A CA 1
ATOM 630 C C . VAL A 1 97 ? -11.545 -15.510 17.613 1.00 21.38 110 VAL A C 1
ATOM 631 O O . VAL A 1 97 ? -11.197 -16.628 18.064 1.00 20.98 110 VAL A O 1
ATOM 635 N N . ASN A 1 98 ? -10.932 -14.907 16.597 1.00 21.53 111 ASN A N 1
ATOM 636 C CA . ASN A 1 98 ? -9.791 -15.499 15.929 1.00 23.46 111 ASN A CA 1
ATOM 637 C C . ASN A 1 98 ? -10.134 -16.902 15.470 1.00 24.72 111 ASN A C 1
ATOM 638 O O . ASN A 1 98 ? -9.318 -17.825 15.530 1.00 24.12 111 ASN A O 1
ATOM 643 N N . GLY A 1 99 ? -11.373 -17.066 15.028 1.00 25.02 112 GLY A N 1
ATOM 644 C CA . GLY A 1 99 ? -11.811 -18.341 14.486 1.00 26.82 112 GLY A CA 1
ATOM 645 C C . GLY A 1 99 ? -11.969 -19.446 15.504 1.00 26.73 112 GLY A C 1
ATOM 646 O O . GLY A 1 99 ? -12.124 -20.608 15.127 1.00 26.69 112 GLY A O 1
ATOM 647 N N . ARG A 1 100 ? -11.948 -19.092 16.792 1.00 25.24 113 ARG A N 1
ATOM 648 C CA . ARG A 1 100 ? -12.048 -20.064 17.891 1.00 26.17 113 ARG A CA 1
ATOM 649 C C . ARG A 1 100 ? -13.167 -19.747 18.851 1.00 24.90 113 ARG A C 1
ATOM 650 O O . ARG A 1 100 ? -13.701 -18.656 18.841 1.00 24.33 113 ARG A O 1
ATOM 658 N N . GLN A 1 101 ? -13.554 -20.747 19.635 1.00 24.93 114 GLN A N 1
ATOM 659 C CA . GLN A 1 101 ? -14.501 -20.542 20.710 1.00 25.82 114 GLN A CA 1
ATOM 660 C C . GLN A 1 101 ? -13.796 -19.596 21.691 1.00 23.70 114 GLN A C 1
ATOM 661 O O . GLN A 1 101 ? -12.567 -19.662 21.877 1.00 20.66 114 GLN A O 1
ATOM 667 N N . TYR A 1 102 ? -14.565 -18.682 22.254 1.00 22.00 115 TYR A N 1
ATOM 668 C CA . TYR A 1 102 ? -14.023 -17.614 23.048 1.00 21.43 115 TYR A CA 1
ATOM 669 C C . TYR A 1 102 ? -14.575 -17.586 24.456 1.00 19.95 115 TYR A C 1
ATOM 670 O O . TYR A 1 102 ? -15.759 -17.810 24.687 1.00 20.96 115 TYR A O 1
ATOM 679 N N . SER A 1 103 ? -13.694 -17.305 25.389 1.00 19.67 116 SER A N 1
ATOM 680 C CA . SER A 1 103 ? -14.062 -17.121 26.795 1.00 20.48 116 SER A CA 1
ATOM 681 C C . SER A 1 103 ? -13.259 -15.936 27.306 1.00 20.48 116 SER A C 1
ATOM 682 O O . SER A 1 103 ? -12.211 -15.612 26.759 1.00 20.71 116 SER A O 1
ATOM 685 N N . ILE A 1 104 ? -13.744 -15.280 28.356 1.00 19.79 117 ILE A N 1
ATOM 686 C CA . ILE A 1 104 ? -13.071 -14.092 28.891 1.00 19.76 117 ILE A CA 1
ATOM 687 C C . ILE A 1 104 ? -12.536 -14.317 30.296 1.00 19.71 117 ILE A C 1
ATOM 688 O O . ILE A 1 104 ? -13.298 -14.684 31.216 1.00 21.00 117 ILE A O 1
ATOM 693 N N . GLY A 1 105 ? -11.239 -14.111 30.468 1.00 19.99 118 GLY A N 1
ATOM 694 C CA . GLY A 1 105 ? -10.624 -14.221 31.757 1.00 19.64 118 GLY A CA 1
ATOM 695 C C . GLY A 1 105 ? -10.599 -15.627 32.259 1.00 19.54 118 GLY A C 1
ATOM 696 O O . GLY A 1 105 ? -10.475 -16.575 31.478 1.00 18.13 118 GLY A O 1
ATOM 697 N N . GLY A 1 106 ? -10.727 -15.783 33.570 1.00 20.19 119 GLY A N 1
ATOM 698 C CA . GLY A 1 106 ? -10.770 -17.112 34.137 1.00 19.72 119 GLY A CA 1
ATOM 699 C C . GLY A 1 106 ? -9.495 -17.945 34.175 1.00 18.96 119 GLY A C 1
ATOM 700 O O . GLY A 1 106 ? -9.577 -19.150 34.442 1.00 19.19 119 GLY A O 1
ATOM 701 N N . LEU A 1 107 ? -8.334 -17.309 33.969 1.00 16.68 120 LEU A N 1
ATOM 702 C CA . LEU A 1 107 ? -7.064 -17.983 34.034 1.00 17.79 120 LEU A CA 1
ATOM 703 C C . LEU A 1 107 ? -6.444 -17.842 35.424 1.00 18.58 120 LEU A C 1
ATOM 704 O O . LEU A 1 107 ? -6.553 -16.812 36.091 1.00 19.16 120 LEU A O 1
ATOM 709 N N . SER A 1 108 ? -5.752 -18.882 35.845 1.00 19.06 121 SER A N 1
ATOM 710 C CA . SER A 1 108 ? -5.081 -18.851 37.103 1.00 21.16 121 SER A CA 1
ATOM 711 C C . SER A 1 108 ? -3.975 -19.897 37.207 1.00 22.75 121 SER A C 1
ATOM 712 O O . SER A 1 108 ? -3.931 -20.849 36.428 1.00 20.78 121 SER A O 1
ATOM 715 N N A LYS A 1 109 ? -3.054 -19.676 38.145 0.50 23.74 122 LYS A N 1
ATOM 716 N N B LYS A 1 109 ? -3.072 -19.693 38.157 0.50 23.13 122 LYS A N 1
ATOM 717 C CA A LYS A 1 109 ? -2.026 -20.666 38.464 0.50 26.50 122 LYS A CA 1
ATOM 718 C CA B LYS A 1 109 ? -2.010 -20.652 38.413 0.50 25.38 122 LYS A CA 1
ATOM 719 C C A LYS A 1 109 ? -2.690 -21.936 38.971 0.50 24.80 122 LYS A C 1
ATOM 720 C C B LYS A 1 109 ? -2.640 -21.921 39.000 0.50 24.29 122 LYS A C 1
ATOM 721 O O A LYS A 1 109 ? -3.680 -21.879 39.692 0.50 23.68 122 LYS A O 1
ATOM 722 O O B LYS A 1 109 ? -3.550 -21.844 39.812 0.50 23.68 122 LYS A O 1
ATOM 733 N N . THR A 1 110 ? -2.164 -23.082 38.559 1.00 24.87 123 THR A N 1
ATOM 734 C CA . THR A 1 110 ? -2.691 -24.357 38.995 1.00 25.31 123 THR A CA 1
ATOM 735 C C . THR A 1 110 ? -2.204 -24.643 40.405 1.00 26.00 123 THR A C 1
ATOM 736 O O . THR A 1 110 ? -1.191 -24.068 40.849 1.00 25.80 123 THR A O 1
ATOM 740 N N . ASN A 1 111 ? -2.944 -25.477 41.127 1.00 25.93 124 ASN A N 1
ATOM 741 C CA . ASN A 1 111 ? -2.594 -25.840 42.498 1.00 28.01 124 ASN A CA 1
ATOM 742 C C . ASN A 1 111 ? -1.240 -26.516 42.584 1.00 30.47 124 ASN A C 1
ATOM 743 O O . ASN A 1 111 ? -0.922 -27.394 41.798 1.00 31.44 124 ASN A O 1
ATOM 748 N N . SER A 1 112 ? -0.463 -26.127 43.578 1.00 35.60 125 SER A N 1
ATOM 749 C CA . SER A 1 112 ? 0.816 -26.755 43.809 1.00 40.93 125 SER A CA 1
ATOM 750 C C . SER A 1 112 ? 0.582 -28.028 44.622 1.00 41.86 125 SER A C 1
ATOM 751 O O . SER A 1 112 ? 1.433 -28.893 44.652 1.00 47.00 125 SER A O 1
ATOM 754 N N . LYS A 1 113 ? -0.567 -28.131 45.294 1.00 42.14 126 LYS A N 1
ATOM 755 C CA . LYS A 1 113 ? -0.921 -29.319 46.087 1.00 45.55 126 LYS A CA 1
ATOM 756 C C . LYS A 1 113 ? -2.433 -29.390 46.172 1.00 41.22 126 LYS A C 1
ATOM 757 O O . LYS A 1 113 ? -3.102 -28.392 45.912 1.00 36.15 126 LYS A O 1
ATOM 763 N N . GLU A 1 114 ? -2.978 -30.546 46.559 1.00 41.09 127 GLU A N 1
ATOM 764 C CA . GLU A 1 114 ? -4.432 -30.687 46.694 1.00 45.25 127 GLU A CA 1
ATOM 765 C C . GLU A 1 114 ? -4.901 -29.707 47.754 1.00 43.54 127 GLU A C 1
ATOM 766 O O . GLU A 1 114 ? -4.249 -29.513 48.776 1.00 41.51 127 GLU A O 1
ATOM 772 N N . PHE A 1 115 ? -6.023 -29.071 47.495 1.00 40.26 128 PHE A N 1
ATOM 773 C CA . PHE A 1 115 ? -6.514 -28.053 48.400 1.00 41.62 128 PHE A CA 1
ATOM 774 C C . PHE A 1 115 ? -8.032 -28.083 48.440 1.00 40.06 128 PHE A C 1
ATOM 775 O O . PHE A 1 115 ? -8.676 -28.276 47.416 1.00 37.74 128 PHE A O 1
ATOM 783 N N . SER A 1 116 ? -8.596 -27.926 49.626 1.00 41.50 129 SER A N 1
ATOM 784 C CA . SER A 1 116 ? -10.045 -27.859 49.789 1.00 38.52 129 SER A CA 1
ATOM 785 C C . SER A 1 116 ? -10.396 -27.247 51.136 1.00 36.24 129 SER A C 1
ATOM 786 O O . SER A 1 116 ? -10.130 -27.844 52.198 1.00 37.17 129 SER A O 1
ATOM 789 N N . LYS A 1 117 ? -11.009 -26.068 51.087 1.00 32.97 130 LYS A N 1
ATOM 790 C CA . LYS A 1 117 ? -11.402 -25.311 52.264 1.00 30.24 130 LYS A CA 1
ATOM 791 C C . LYS A 1 117 ? -12.908 -25.052 52.227 1.00 30.33 130 LYS A C 1
ATOM 792 O O . LYS A 1 117 ? -13.415 -24.482 51.252 1.00 29.90 130 LYS A O 1
ATOM 798 N N . GLU A 1 118 ? -13.622 -25.410 53.282 1.00 28.06 131 GLU A N 1
ATOM 799 C CA . GLU A 1 118 ? -15.051 -25.156 53.343 1.00 30.08 131 GLU A CA 1
ATOM 800 C C . GLU A 1 118 ? -15.283 -23.853 54.091 1.00 28.65 131 GLU A C 1
ATOM 801 O O . GLU A 1 118 ? -14.757 -23.688 55.187 1.00 29.17 131 GLU A O 1
ATOM 807 N N . VAL A 1 119 ? -16.005 -22.913 53.489 1.00 25.16 132 VAL A N 1
ATOM 808 C CA . VAL A 1 119 ? -16.301 -21.678 54.179 1.00 24.51 132 VAL A CA 1
ATOM 809 C C . VAL A 1 119 ? -17.804 -21.543 54.376 1.00 24.05 132 VAL A C 1
ATOM 810 O O . VAL A 1 119 ? -18.601 -22.106 53.601 1.00 24.31 132 VAL A O 1
ATOM 814 N N . ASP A 1 120 ? -18.180 -20.767 55.374 1.00 23.53 133 ASP A N 1
ATOM 815 C CA . ASP A 1 120 ? -19.585 -20.469 55.623 1.00 26.08 133 ASP A CA 1
ATOM 816 C C . ASP A 1 120 ? -20.148 -19.506 54.592 1.00 24.97 133 ASP A C 1
ATOM 817 O O . ASP A 1 120 ? -19.473 -18.531 54.199 1.00 22.06 133 ASP A O 1
ATOM 822 N N . VAL A 1 121 ? -21.373 -19.791 54.166 1.00 24.95 134 VAL A N 1
ATOM 823 C CA . VAL A 1 121 ? -22.137 -18.920 53.294 1.00 24.94 134 VAL A CA 1
ATOM 824 C C . VAL A 1 121 ? -23.388 -18.509 54.079 1.00 26.88 134 VAL A C 1
ATOM 825 O O . VAL A 1 121 ? -24.271 -19.357 54.371 1.00 26.82 134 VAL A O 1
ATOM 829 N N . LYS A 1 122 ? -23.449 -17.236 54.458 1.00 25.54 135 LYS A N 1
ATOM 830 C CA . LYS A 1 122 ? -24.605 -16.721 55.172 1.00 28.01 135 LYS A CA 1
ATOM 831 C C . LYS A 1 122 ? -25.551 -16.103 54.129 1.00 27.42 135 LYS A C 1
ATOM 832 O O . LYS A 1 122 ? -25.174 -15.174 53.394 1.00 25.57 135 LYS A O 1
ATOM 838 N N . VAL A 1 123 ? -26.766 -16.618 54.062 1.00 26.89 136 VAL A N 1
ATOM 839 C CA . VAL A 1 123 ? -27.763 -16.103 53.119 1.00 28.49 136 VAL A CA 1
ATOM 840 C C . VAL A 1 123 ? -28.873 -15.392 53.848 1.00 30.08 136 VAL A C 1
ATOM 841 O O . VAL A 1 123 ? -29.514 -15.988 54.712 1.00 32.80 136 VAL A O 1
ATOM 845 N N . THR A 1 124 ? -29.070 -14.111 53.542 1.00 29.90 137 THR A N 1
ATOM 846 C CA . THR A 1 124 ? -30.163 -13.328 54.116 1.00 32.16 137 THR A CA 1
ATOM 847 C C . THR A 1 124 ? -31.200 -13.096 53.009 1.00 34.11 137 THR A C 1
ATOM 848 O O . THR A 1 124 ? -30.903 -12.449 51.988 1.00 31.24 137 THR A O 1
ATOM 852 N N . ARG A 1 125 ? -32.418 -13.598 53.224 1.00 36.27 138 ARG A N 1
ATOM 853 C CA . ARG A 1 125 ? -33.473 -13.588 52.187 1.00 38.81 138 ARG A CA 1
ATOM 854 C C . ARG A 1 125 ? -34.693 -12.798 52.598 1.00 41.41 138 ARG A C 1
ATOM 855 O O . ARG A 1 125 ? -35.175 -12.908 53.737 1.00 39.25 138 ARG A O 1
ATOM 863 N N . LYS A 1 126 ? -35.213 -12.023 51.654 1.00 43.38 139 LYS A N 1
ATOM 864 C CA . LYS A 1 126 ? -36.386 -11.201 51.888 1.00 46.69 139 LYS A CA 1
ATOM 865 C C . LYS A 1 126 ? -37.657 -12.045 52.048 1.00 49.68 139 LYS A C 1
ATOM 866 O O . LYS A 1 126 ? -37.914 -12.932 51.233 1.00 49.44 139 LYS A O 1
ATOM 872 N N . ILE A 1 127 ? -38.401 -11.791 53.130 1.00 50.45 140 ILE A N 1
ATOM 873 C CA . ILE A 1 127 ? -39.718 -12.419 53.371 1.00 55.63 140 ILE A CA 1
ATOM 874 C C . ILE A 1 127 ? -40.763 -11.406 52.879 1.00 57.71 140 ILE A C 1
ATOM 875 O O . ILE A 1 127 ? -41.710 -11.751 52.166 1.00 58.44 140 ILE A O 1
ATOM 880 N N . ASP A 1 128 ? -40.594 -10.153 53.285 1.00 56.87 141 ASP A N 1
ATOM 881 C CA . ASP A 1 128 ? -41.463 -9.071 52.829 1.00 62.45 141 ASP A CA 1
ATOM 882 C C . ASP A 1 128 ? -40.724 -7.733 52.987 1.00 62.79 141 ASP A C 1
ATOM 883 O O . ASP A 1 128 ? -39.517 -7.717 53.252 1.00 57.72 141 ASP A O 1
ATOM 888 N N . GLU A 1 129 ? -41.430 -6.614 52.830 1.00 68.18 142 GLU A N 1
ATOM 889 C CA . GLU A 1 129 ? -40.772 -5.310 52.942 1.00 70.01 142 GLU A CA 1
ATOM 890 C C . GLU A 1 129 ? -40.267 -5.006 54.357 1.00 68.32 142 GLU A C 1
ATOM 891 O O . GLU A 1 129 ? -39.427 -4.132 54.534 1.00 65.88 142 GLU A O 1
ATOM 897 N N . SER A 1 130 ? -40.741 -5.765 55.343 1.00 70.03 143 SER A N 1
ATOM 898 C CA . SER A 1 130 ? -40.370 -5.552 56.743 1.00 71.95 143 SER A CA 1
ATOM 899 C C . SER A 1 130 ? -39.379 -6.554 57.338 1.00 69.90 143 SER A C 1
ATOM 900 O O . SER A 1 130 ? -38.570 -6.180 58.178 1.00 71.55 143 SER A O 1
ATOM 903 N N . SER A 1 131 ? -39.437 -7.816 56.914 1.00 67.00 144 SER A N 1
ATOM 904 C CA . SER A 1 131 ? -38.581 -8.854 57.495 1.00 63.37 144 SER A CA 1
ATOM 905 C C . SER A 1 131 ? -37.724 -9.617 56.484 1.00 60.16 144 SER A C 1
ATOM 906 O O . SER A 1 131 ? -37.941 -9.548 55.273 1.00 58.53 144 SER A O 1
ATOM 909 N N . GLU A 1 132 ? -36.750 -10.351 57.014 1.00 60.32 145 GLU A N 1
ATOM 910 C CA . GLU A 1 132 ? -35.852 -11.165 56.206 1.00 59.87 145 GLU A CA 1
ATOM 911 C C . GLU A 1 132 ? -35.485 -12.434 56.980 1.00 58.56 145 GLU A C 1
ATOM 912 O O . GLU A 1 132 ? -35.502 -12.450 58.211 1.00 62.70 145 GLU A O 1
ATOM 918 N N . LYS A 1 133 ? -35.215 -13.510 56.249 1.00 56.88 146 LYS A N 1
ATOM 919 C CA . LYS A 1 133 ? -34.860 -14.801 56.841 1.00 58.79 146 LYS A CA 1
ATOM 920 C C . LYS A 1 133 ? -33.370 -15.063 56.608 1.00 55.31 146 LYS A C 1
ATOM 921 O O . LYS A 1 133 ? -32.840 -14.728 55.537 1.00 47.75 146 LYS A O 1
ATOM 927 N N . SER A 1 134 ? -32.697 -15.640 57.606 1.00 52.76 147 SER A N 1
ATOM 928 C CA . SER A 1 134 ? -31.261 -15.965 57.488 1.00 54.54 147 SER A CA 1
ATOM 929 C C . SER A 1 134 ? -31.066 -17.456 57.393 1.00 53.86 147 SER A C 1
ATOM 930 O O . SER A 1 134 ? -31.556 -18.199 58.235 1.00 57.71 147 SER A O 1
ATOM 933 N N . LYS A 1 135 ? -30.368 -17.895 56.360 1.00 49.36 148 LYS A N 1
ATOM 934 C CA . LYS A 1 135 ? -30.086 -19.298 56.215 1.00 50.67 148 LYS A CA 1
ATOM 935 C C . LYS A 1 135 ? -28.582 -19.478 56.049 1.00 46.50 148 LYS A C 1
ATOM 936 O O . LYS A 1 135 ? -27.884 -18.591 55.550 1.00 44.31 148 LYS A O 1
ATOM 942 N N . ASP A 1 136 ? -28.065 -20.605 56.499 1.00 40.00 149 ASP A N 1
ATOM 943 C CA . ASP A 1 136 ? -26.638 -20.816 56.382 1.00 37.85 149 ASP A CA 1
ATOM 944 C C . ASP A 1 136 ? -26.388 -22.019 55.516 1.00 33.59 149 ASP A C 1
ATOM 945 O O . ASP A 1 136 ? -27.189 -22.959 55.508 1.00 31.68 149 ASP A O 1
ATOM 950 N N A SER A 1 137 ? -25.264 -22.002 54.811 0.50 29.68 150 SER A N 1
ATOM 951 N N B SER A 1 137 ? -25.303 -21.979 54.746 0.50 29.85 150 SER A N 1
ATOM 952 C CA A SER A 1 137 ? -24.869 -23.125 53.998 0.50 28.46 150 SER A CA 1
ATOM 953 C CA B SER A 1 137 ? -24.890 -23.121 53.943 0.50 28.78 150 SER A CA 1
ATOM 954 C C A SER A 1 137 ? -23.341 -23.138 53.929 0.50 26.36 150 SER A C 1
ATOM 955 C C B SER A 1 137 ? -23.355 -23.122 53.899 0.50 26.55 150 SER A C 1
ATOM 956 O O A SER A 1 137 ? -22.672 -22.406 54.674 0.50 24.23 150 SER A O 1
ATOM 957 O O B SER A 1 137 ? -22.699 -22.377 54.644 0.50 24.43 150 SER A O 1
ATOM 962 N N . LYS A 1 138 ? -22.785 -23.967 53.058 1.00 26.06 151 LYS A N 1
ATOM 963 C CA . LYS A 1 138 ? -21.335 -24.042 52.935 1.00 26.56 151 LYS A CA 1
ATOM 964 C C . LYS A 1 138 ? -20.939 -23.969 51.473 1.00 25.54 151 LYS A C 1
ATOM 965 O O . LYS A 1 138 ? -21.738 -24.302 50.570 1.00 25.55 151 LYS A O 1
ATOM 971 N N . PHE A 1 139 ? -19.691 -23.591 51.247 1.00 24.64 152 PHE A N 1
ATOM 972 C CA . PHE A 1 139 ? -19.134 -23.533 49.903 1.00 24.19 152 PHE A CA 1
ATOM 973 C C . PHE A 1 139 ? -17.691 -24.004 49.950 1.00 25.16 152 PHE A C 1
ATOM 974 O O . PHE A 1 139 ? -16.931 -23.589 50.822 1.00 23.29 152 PHE A O 1
ATOM 982 N N . LYS A 1 140 ? -17.308 -24.879 49.023 1.00 26.08 153 LYS A N 1
ATOM 983 C CA . LYS A 1 140 ? -15.952 -25.417 49.035 1.00 29.64 153 LYS A CA 1
ATOM 984 C C . LYS A 1 140 ? -15.048 -24.729 48.034 1.00 28.33 153 LYS A C 1
ATOM 985 O O . LYS A 1 140 ? -15.408 -24.574 46.886 1.00 28.98 153 LYS A O 1
ATOM 991 N N A ILE A 1 141 ? -13.868 -24.317 48.497 0.50 27.58 154 ILE A N 1
ATOM 992 N N B ILE A 1 141 ? -13.889 -24.281 48.508 0.50 27.96 154 ILE A N 1
ATOM 993 C CA A ILE A 1 141 ? -12.866 -23.644 47.668 0.50 28.15 154 ILE A CA 1
ATOM 994 C CA B ILE A 1 141 ? -12.883 -23.654 47.664 0.50 28.91 154 ILE A CA 1
ATOM 995 C C A ILE A 1 141 ? -11.764 -24.648 47.360 0.50 27.44 154 ILE A C 1
ATOM 996 C C B ILE A 1 141 ? -11.879 -24.761 47.370 0.50 28.02 154 ILE A C 1
ATOM 997 O O A ILE A 1 141 ? -11.029 -25.020 48.257 0.50 26.36 154 ILE A O 1
ATOM 998 O O B ILE A 1 141 ? -11.396 -25.390 48.295 0.50 27.33 154 ILE A O 1
ATOM 1007 N N . THR A 1 142 ? -11.611 -25.047 46.098 1.00 28.11 155 THR A N 1
ATOM 1008 C CA . THR A 1 142 ? -10.644 -26.080 45.752 1.00 29.15 155 THR A CA 1
ATOM 1009 C C . THR A 1 142 ? -9.418 -25.629 45.000 1.00 27.05 155 THR A C 1
ATOM 1010 O O . THR A 1 142 ? -8.610 -26.459 44.588 1.00 27.96 155 THR A O 1
ATOM 1014 N N . LYS A 1 143 ? -9.285 -24.330 44.803 1.00 25.04 156 LYS A N 1
ATOM 1015 C CA . LYS A 1 143 ? -8.134 -23.762 44.121 1.00 25.03 156 LYS A CA 1
ATOM 1016 C C . LYS A 1 143 ? -7.390 -22.756 44.995 1.00 23.85 156 LYS A C 1
ATOM 1017 O O . LYS A 1 143 ? -7.999 -21.919 45.641 1.00 21.65 156 LYS A O 1
ATOM 1023 N N . GLU A 1 144 ? -6.063 -22.835 44.970 1.00 24.87 157 GLU A N 1
ATOM 1024 C CA . GLU A 1 144 ? -5.196 -21.938 45.733 1.00 25.09 157 GLU A CA 1
ATOM 1025 C C . GLU A 1 144 ? -5.264 -20.515 45.193 1.00 24.64 157 GLU A C 1
ATOM 1026 O O . GLU A 1 144 ? -5.205 -19.546 45.948 1.00 23.69 157 GLU A O 1
ATOM 1032 N N . GLU A 1 145 ? -5.324 -20.400 43.879 1.00 23.02 158 GLU A N 1
ATOM 1033 C CA . GLU A 1 145 ? -5.487 -19.104 43.222 1.00 22.94 158 GLU A CA 1
ATOM 1034 C C . GLU A 1 145 ? -6.744 -19.276 42.415 1.00 22.87 158 GLU A C 1
ATOM 1035 O O . GLU A 1 145 ? -6.825 -20.179 41.557 1.00 22.30 158 GLU A O 1
ATOM 1041 N N . ILE A 1 146 ? -7.734 -18.423 42.652 1.00 20.98 159 ILE A N 1
ATOM 1042 C CA . ILE A 1 146 ? -9.025 -18.590 41.963 1.00 20.88 159 ILE A CA 1
ATOM 1043 C C . ILE A 1 146 ? -9.467 -17.285 41.322 1.00 20.40 159 ILE A C 1
ATOM 1044 O O . ILE A 1 146 ? -9.243 -16.199 41.885 1.00 19.42 159 ILE A O 1
ATOM 1049 N N . SER A 1 147 ? -10.064 -17.379 40.132 1.00 19.94 160 SER A N 1
ATOM 1050 C CA . SER A 1 147 ? -10.498 -16.201 39.434 1.00 19.93 160 SER A CA 1
ATOM 1051 C C . SER A 1 147 ? -11.826 -15.752 39.953 1.00 19.58 160 SER A C 1
ATOM 1052 O O . SER A 1 147 ? -12.654 -16.572 40.398 1.00 18.80 160 SER A O 1
ATOM 1055 N N . LEU A 1 148 ? -12.071 -14.457 39.874 1.00 18.74 161 LEU A N 1
ATOM 1056 C CA . LEU A 1 148 ? -13.385 -13.946 40.208 1.00 19.04 161 LEU A CA 1
ATOM 1057 C C . LEU A 1 148 ? -14.415 -14.543 39.284 1.00 17.94 161 LEU A C 1
ATOM 1058 O O . LEU A 1 148 ? -15.564 -14.763 39.680 1.00 17.78 161 LEU A O 1
ATOM 1063 N N . LYS A 1 149 ? -14.041 -14.811 38.035 1.00 17.47 162 LYS A N 1
ATOM 1064 C CA . LYS A 1 149 ? -14.981 -15.444 37.101 1.00 17.73 162 LYS A CA 1
ATOM 1065 C C . LYS A 1 149 ? -15.565 -16.728 37.676 1.00 19.09 162 LYS A C 1
ATOM 1066 O O . LYS A 1 149 ? -16.800 -16.939 37.670 1.00 18.60 162 LYS A O 1
ATOM 1072 N N . GLU A 1 150 ? -14.690 -17.586 38.156 1.00 19.47 163 GLU A N 1
ATOM 1073 C CA . GLU A 1 150 ? -15.100 -18.895 38.702 1.00 21.65 163 GLU A CA 1
ATOM 1074 C C . GLU A 1 150 ? -15.907 -18.758 39.983 1.00 22.45 163 GLU A C 1
ATOM 1075 O O . GLU A 1 150 ? -16.957 -19.398 40.120 1.00 21.90 163 GLU A O 1
ATOM 1081 N N . LEU A 1 151 ? -15.447 -17.928 40.914 1.00 19.19 164 LEU A N 1
ATOM 1082 C CA . LEU A 1 151 ? -16.250 -17.698 42.139 1.00 21.51 164 LEU A CA 1
ATOM 1083 C C . LEU A 1 151 ? -17.670 -17.191 41.839 1.00 21.12 164 LEU A C 1
ATOM 1084 O O . LEU A 1 151 ? -18.661 -17.715 42.346 1.00 18.67 164 LEU A O 1
ATOM 1089 N N . ASP A 1 152 ? -17.744 -16.133 41.035 1.00 19.03 165 ASP A N 1
ATOM 1090 C CA . ASP A 1 152 ? -18.986 -15.551 40.615 1.00 19.17 165 ASP A CA 1
ATOM 1091 C C . ASP A 1 152 ? -19.904 -16.570 39.966 1.00 19.60 165 ASP A C 1
ATOM 1092 O O . ASP A 1 152 ? -21.072 -16.699 40.343 1.00 20.49 165 ASP A O 1
ATOM 1097 N N . PHE A 1 153 ? -19.381 -17.324 39.008 1.00 20.03 166 PHE A N 1
ATOM 1098 C CA . PHE A 1 153 ? -20.191 -18.315 38.283 1.00 19.92 166 PHE A CA 1
ATOM 1099 C C . PHE A 1 153 ? -20.707 -19.423 39.204 1.00 20.65 166 PHE A C 1
ATOM 1100 O O . PHE A 1 153 ? -21.894 -19.733 39.191 1.00 21.08 166 PHE A O 1
ATOM 1108 N N . LYS A 1 154 ? -19.835 -20.020 40.012 1.00 19.61 167 LYS A N 1
ATOM 1109 C CA . LYS A 1 154 ? -20.247 -21.095 40.883 1.00 21.73 167 LYS A CA 1
ATOM 1110 C C . LYS A 1 154 ? -21.237 -20.656 41.991 1.00 21.23 167 LYS A C 1
ATOM 1111 O O . LYS A 1 154 ? -22.200 -21.355 42.305 1.00 19.15 167 LYS A O 1
ATOM 1117 N N . LEU A 1 155 ? -21.004 -19.487 42.569 1.00 20.76 168 LEU A N 1
ATOM 1118 C CA . LEU A 1 155 ? -21.870 -19.002 43.626 1.00 20.85 168 LEU A CA 1
ATOM 1119 C C . LEU A 1 155 ? -23.248 -18.637 43.115 1.00 20.75 168 LEU A C 1
ATOM 1120 O O . LEU A 1 155 ? -24.219 -18.897 43.795 1.00 20.00 168 LEU A O 1
ATOM 1125 N N . ARG A 1 156 ? -23.346 -18.046 41.925 1.00 20.99 169 ARG A N 1
ATOM 1126 C CA . ARG A 1 156 ? -24.664 -17.750 41.351 1.00 22.26 169 ARG A CA 1
ATOM 1127 C C . ARG A 1 156 ? -25.394 -19.041 40.971 1.00 22.96 169 ARG A C 1
ATOM 1128 O O . ARG A 1 156 ? -26.597 -19.151 41.167 1.00 21.99 169 ARG A O 1
ATOM 1136 N N . LYS A 1 157 ? -24.694 -20.011 40.398 1.00 24.05 170 LYS A N 1
ATOM 1137 C CA . LYS A 1 157 ? -25.346 -21.300 40.120 1.00 25.50 170 LYS A CA 1
ATOM 1138 C C . LYS A 1 157 ? -25.910 -21.930 41.381 1.00 24.08 170 LYS A C 1
ATOM 1139 O O . LYS A 1 157 ? -27.010 -22.550 41.366 1.00 22.45 170 LYS A O 1
ATOM 1145 N N . LYS A 1 158 ? -25.134 -21.823 42.451 1.00 22.47 171 LYS A N 1
ATOM 1146 C CA . LYS A 1 158 ? -25.532 -22.362 43.734 1.00 24.26 171 LYS A CA 1
ATOM 1147 C C . LYS A 1 158 ? -26.854 -21.703 44.149 1.00 23.28 171 LYS A C 1
ATOM 1148 O O . LYS A 1 158 ? -27.798 -22.394 44.625 1.00 22.95 171 LYS A O 1
ATOM 1154 N N . LEU A 1 159 ? -26.922 -20.385 43.972 1.00 20.84 172 LEU A N 1
ATOM 1155 C CA . LEU A 1 159 ? -28.147 -19.641 44.305 1.00 21.98 172 LEU A CA 1
ATOM 1156 C C . LEU A 1 159 ? -29.281 -19.924 43.318 1.00 22.47 172 LEU A C 1
ATOM 1157 O O . LEU A 1 159 ? -30.429 -19.904 43.718 1.00 22.21 172 LEU A O 1
ATOM 1162 N N . MET A 1 160 ? -28.970 -20.176 42.042 1.00 22.62 173 MET A N 1
ATOM 1163 C CA . MET A 1 160 ? -30.023 -20.539 41.091 1.00 23.99 173 MET A CA 1
ATOM 1164 C C . MET A 1 160 ? -30.650 -21.853 41.497 1.00 25.07 173 MET A C 1
ATOM 1165 O O . MET A 1 160 ? -31.882 -22.046 41.432 1.00 27.59 173 MET A O 1
ATOM 1170 N N . GLU A 1 161 ? -29.824 -22.774 41.937 1.00 25.77 174 GLU A N 1
ATOM 1171 C CA . GLU A 1 161 ? -30.328 -24.056 42.364 1.00 29.82 174 GLU A CA 1
ATOM 1172 C C . GLU A 1 161 ? -31.046 -24.021 43.735 1.00 29.47 174 GLU A C 1
ATOM 1173 O O . GLU A 1 161 ? -32.148 -24.564 43.870 1.00 30.02 174 GLU A O 1
ATOM 1179 N N . GLU A 1 162 ? -30.450 -23.355 44.723 1.00 28.44 175 GLU A N 1
ATOM 1180 C CA . GLU A 1 162 ? -30.981 -23.410 46.103 1.00 30.30 175 GLU A CA 1
ATOM 1181 C C . GLU A 1 162 ? -31.893 -22.297 46.569 1.00 30.70 175 GLU A C 1
ATOM 1182 O O . GLU A 1 162 ? -32.617 -22.467 47.569 1.00 29.74 175 GLU A O 1
ATOM 1188 N N . GLU A 1 163 ? -31.863 -21.170 45.873 1.00 27.08 176 GLU A N 1
ATOM 1189 C CA . GLU A 1 163 ? -32.595 -20.002 46.297 1.00 28.32 176 GLU A CA 1
ATOM 1190 C C . GLU A 1 163 ? -33.383 -19.320 45.184 1.00 27.51 176 GLU A C 1
ATOM 1191 O O . GLU A 1 163 ? -33.722 -18.149 45.328 1.00 28.37 176 GLU A O 1
ATOM 1197 N N . LYS A 1 164 ? -33.676 -20.046 44.094 1.00 28.48 177 LYS A N 1
ATOM 1198 C CA . LYS A 1 164 ? -34.501 -19.526 42.971 1.00 28.98 177 LYS A CA 1
ATOM 1199 C C . LYS A 1 164 ? -33.980 -18.245 42.276 1.00 26.54 177 LYS A C 1
ATOM 1200 O O . LYS A 1 164 ? -34.738 -17.485 41.649 1.00 23.15 177 LYS A O 1
ATOM 1206 N N . LEU A 1 165 ? -32.677 -18.007 42.372 1.00 25.14 178 LEU A N 1
ATOM 1207 C CA . LEU A 1 165 ? -32.081 -16.876 41.683 1.00 23.30 178 LEU A CA 1
ATOM 1208 C C . LEU A 1 165 ? -32.323 -17.089 40.183 1.00 23.73 178 LEU A C 1
ATOM 1209 O O . LEU A 1 165 ? -32.091 -18.178 39.642 1.00 23.25 178 LEU A O 1
ATOM 1214 N N . TYR A 1 166 ? -32.792 -16.023 39.538 1.00 24.68 179 TYR A N 1
ATOM 1215 C CA . TYR A 1 166 ? -33.160 -15.994 38.118 1.00 26.02 179 TYR A CA 1
ATOM 1216 C C . TYR A 1 166 ? -34.275 -17.014 37.720 1.00 27.88 179 TYR A C 1
ATOM 1217 O O . TYR A 1 166 ? -34.424 -17.356 36.552 1.00 29.14 179 TYR A O 1
ATOM 1226 N N . GLY A 1 167 ? -35.059 -17.468 38.698 1.00 29.35 180 GLY A N 1
ATOM 1227 C CA . GLY A 1 167 ? -36.179 -18.374 38.452 1.00 31.39 180 GLY A CA 1
ATOM 1228 C C . GLY A 1 167 ? -37.416 -17.616 37.979 1.00 32.98 180 GLY A C 1
ATOM 1229 O O . GLY A 1 167 ? -38.387 -18.225 37.516 1.00 33.93 180 GLY A O 1
ATOM 1230 N N . ALA A 1 168 ? -37.390 -16.289 38.134 1.00 32.04 181 ALA A N 1
ATOM 1231 C CA . ALA A 1 168 ? -38.492 -15.420 37.742 1.00 35.22 181 ALA A CA 1
ATOM 1232 C C . ALA A 1 168 ? -37.890 -14.036 37.563 1.00 35.74 181 ALA A C 1
ATOM 1233 O O . ALA A 1 168 ? -36.799 -13.776 38.094 1.00 31.19 181 ALA A O 1
ATOM 1235 N N . VAL A 1 169 ? -38.562 -13.138 36.846 1.00 35.53 182 VAL A N 1
ATOM 1236 C CA . VAL A 1 169 ? -37.961 -11.809 36.641 1.00 37.86 182 VAL A CA 1
ATOM 1237 C C . VAL A 1 169 ? -37.655 -11.034 37.926 1.00 36.50 182 VAL A C 1
ATOM 1238 O O . VAL A 1 169 ? -36.653 -10.325 37.976 1.00 37.04 182 VAL A O 1
ATOM 1242 N N A ASN A 1 170 ? -38.503 -11.165 38.938 0.50 36.61 183 ASN A N 1
ATOM 1243 N N B ASN A 1 170 ? -38.490 -11.161 38.949 0.50 38.01 183 ASN A N 1
ATOM 1244 C CA A ASN A 1 170 ? -38.279 -10.487 40.218 0.50 37.14 183 ASN A CA 1
ATOM 1245 C CA B ASN A 1 170 ? -38.230 -10.478 40.222 0.50 39.79 183 ASN A CA 1
ATOM 1246 C C A ASN A 1 170 ? -37.085 -11.049 41.038 0.50 35.18 183 ASN A C 1
ATOM 1247 C C B ASN A 1 170 ? -36.962 -10.993 40.936 0.50 36.49 183 ASN A C 1
ATOM 1248 O O A ASN A 1 170 ? -36.592 -10.380 41.947 0.50 34.87 183 ASN A O 1
ATOM 1249 O O B ASN A 1 170 ? -36.276 -10.236 41.637 0.50 35.30 183 ASN A O 1
ATOM 1258 N N . ASN A 1 171 ? -36.621 -12.257 40.708 1.00 33.90 184 ASN A N 1
ATOM 1259 C CA . ASN A 1 171 ? -35.497 -12.902 41.419 1.00 31.54 184 ASN A CA 1
ATOM 1260 C C . ASN A 1 171 ? -34.108 -12.604 40.872 1.00 29.01 184 ASN A C 1
ATOM 1261 O O . ASN A 1 171 ? -33.374 -13.505 40.433 1.00 29.57 184 ASN A O 1
ATOM 1266 N N . ARG A 1 172 ? -33.732 -11.344 40.931 1.00 29.02 185 ARG A N 1
ATOM 1267 C CA . ARG A 1 172 ? -32.472 -10.925 40.380 1.00 31.59 185 ARG A CA 1
ATOM 1268 C C . ARG A 1 172 ? -31.770 -9.902 41.260 1.00 27.94 185 ARG A C 1
ATOM 1269 O O . ARG A 1 172 ? -30.741 -9.398 40.876 1.00 32.78 185 ARG A O 1
ATOM 1277 N N . LYS A 1 173 ? -32.321 -9.601 42.427 1.00 28.94 186 LYS A N 1
ATOM 1278 C CA . LYS A 1 173 ? -31.776 -8.529 43.244 1.00 28.30 186 LYS A CA 1
ATOM 1279 C C . LYS A 1 173 ? -31.036 -8.993 44.468 1.00 26.94 186 LYS A C 1
ATOM 1280 O O . LYS A 1 173 ? -31.470 -9.905 45.156 1.00 29.02 186 LYS A O 1
ATOM 1286 N N . GLY A 1 174 ? -29.907 -8.334 44.721 1.00 25.68 187 GLY A N 1
ATOM 1287 C CA . GLY A 1 174 ? -29.061 -8.657 45.833 1.00 22.91 187 GLY A CA 1
ATOM 1288 C C . GLY A 1 174 ? -27.603 -8.661 45.455 1.00 20.66 187 GLY A C 1
ATOM 1289 O O . GLY A 1 174 ? -27.194 -8.074 44.439 1.00 19.66 187 GLY A O 1
ATOM 1290 N N . LYS A 1 175 ? -26.812 -9.303 46.297 1.00 19.23 188 LYS A N 1
ATOM 1291 C CA . LYS A 1 175 ? -25.374 -9.366 46.104 1.00 19.12 188 LYS A CA 1
ATOM 1292 C C . LYS A 1 175 ? -24.732 -10.489 46.849 1.00 17.21 188 LYS A C 1
ATOM 1293 O O . LYS A 1 175 ? -25.274 -11.013 47.815 1.00 19.85 188 LYS A O 1
ATOM 1299 N N . ILE A 1 176 ? -23.541 -10.817 46.404 1.00 17.77 189 ILE A N 1
ATOM 1300 C CA . ILE A 1 176 ? -22.707 -11.834 47.036 1.00 18.05 189 ILE A CA 1
ATOM 1301 C C . ILE A 1 176 ? -21.431 -11.092 47.438 1.00 17.39 189 ILE A C 1
ATOM 1302 O O . ILE A 1 176 ? -20.870 -10.382 46.609 1.00 16.93 189 ILE A O 1
ATOM 1307 N N . VAL A 1 177 ? -20.986 -11.245 48.676 1.00 16.74 190 VAL A N 1
ATOM 1308 C CA . VAL A 1 177 ? -19.768 -10.612 49.151 1.00 19.19 190 VAL A CA 1
ATOM 1309 C C . VAL A 1 177 ? -18.814 -11.684 49.648 1.00 18.66 190 VAL A C 1
ATOM 1310 O O . VAL A 1 177 ? -19.142 -12.432 50.562 1.00 20.79 190 VAL A O 1
ATOM 1314 N N . VAL A 1 178 ? -17.663 -11.798 48.980 1.00 18.04 191 VAL A N 1
ATOM 1315 C CA . VAL A 1 178 ? -16.616 -12.716 49.374 1.00 18.37 191 VAL A CA 1
ATOM 1316 C C . VAL A 1 178 ? -15.679 -11.943 50.302 1.00 19.70 191 VAL A C 1
ATOM 1317 O O . VAL A 1 178 ? -15.073 -10.968 49.877 1.00 18.74 191 VAL A O 1
ATOM 1321 N N . LYS A 1 179 ? -15.566 -12.373 51.554 1.00 19.53 192 LYS A N 1
ATOM 1322 C CA . LYS A 1 179 ? -14.716 -11.701 52.551 1.00 21.13 192 LYS A CA 1
ATOM 1323 C C . LYS A 1 179 ? -13.488 -12.526 52.795 1.00 20.31 192 LYS A C 1
ATOM 1324 O O . LYS A 1 179 ? -13.581 -13.738 53.023 1.00 19.63 192 LYS A O 1
ATOM 1330 N N . MET A 1 180 ? -12.356 -11.848 52.827 1.00 19.38 193 MET A N 1
ATOM 1331 C CA . MET A 1 180 ? -11.051 -12.470 53.012 1.00 19.25 193 MET A CA 1
ATOM 1332 C C . MET A 1 180 ? -10.700 -12.434 54.490 1.00 20.30 193 MET A C 1
ATOM 1333 O O . MET A 1 180 ? -11.376 -11.755 55.270 1.00 21.75 193 MET A O 1
ATOM 1338 N N . GLU A 1 181 ? -9.626 -13.114 54.851 1.00 22.62 194 GLU A N 1
ATOM 1339 C CA . GLU A 1 181 ? -9.186 -13.170 56.249 1.00 25.80 194 GLU A CA 1
ATOM 1340 C C . GLU A 1 181 ? -8.833 -11.805 56.816 1.00 25.90 194 GLU A C 1
ATOM 1341 O O . GLU A 1 181 ? -9.020 -11.555 58.016 1.00 25.44 194 GLU A O 1
ATOM 1347 N N . ASP A 1 182 ? -8.284 -10.938 55.981 1.00 25.58 195 ASP A N 1
ATOM 1348 C CA . ASP A 1 182 ? -7.990 -9.574 56.414 1.00 28.51 195 ASP A CA 1
ATOM 1349 C C . ASP A 1 182 ? -9.221 -8.699 56.116 1.00 29.72 195 ASP A C 1
ATOM 1350 O O . ASP A 1 182 ? -10.334 -9.207 56.077 1.00 31.05 195 ASP A O 1
ATOM 1355 N N . ASP A 1 183 ? -9.062 -7.399 55.930 1.00 29.72 196 ASP A N 1
ATOM 1356 C CA . ASP A 1 183 ? -10.273 -6.582 55.705 1.00 32.07 196 ASP A CA 1
ATOM 1357 C C . ASP A 1 183 ? -10.807 -6.531 54.267 1.00 27.17 196 ASP A C 1
ATOM 1358 O O . ASP A 1 183 ? -11.865 -5.951 54.017 1.00 27.33 196 ASP A O 1
ATOM 1363 N N . LYS A 1 184 ? -10.137 -7.203 53.335 1.00 24.85 197 LYS A N 1
ATOM 1364 C CA . LYS A 1 184 ? -10.539 -7.174 51.933 1.00 23.68 197 LYS A CA 1
ATOM 1365 C C . LYS A 1 184 ? -11.819 -7.946 51.590 1.00 22.35 197 LYS A C 1
ATOM 1366 O O . LYS A 1 184 ? -12.145 -8.969 52.220 1.00 20.53 197 LYS A O 1
ATOM 1372 N N . PHE A 1 185 ? -12.556 -7.437 50.604 1.00 18.14 198 PHE A N 1
ATOM 1373 C CA . PHE A 1 185 ? -13.741 -8.110 50.100 1.00 19.38 198 PHE A CA 1
ATOM 1374 C C . PHE A 1 185 ? -13.922 -7.854 48.617 1.00 19.83 198 PHE A C 1
ATOM 1375 O O . PHE A 1 185 ? -13.322 -6.912 48.035 1.00 19.16 198 PHE A O 1
ATOM 1383 N N . TYR A 1 186 ? -14.749 -8.699 48.004 1.00 17.85 199 TYR A N 1
ATOM 1384 C CA . TYR A 1 186 ? -15.062 -8.620 46.592 1.00 17.39 199 TYR A CA 1
ATOM 1385 C C . TYR A 1 186 ? -16.572 -8.816 46.458 1.00 17.75 199 TYR A C 1
ATOM 1386 O O . TYR A 1 186 ? -17.151 -9.694 47.119 1.00 17.38 199 TYR A O 1
ATOM 1395 N N . THR A 1 187 ? -17.214 -7.995 45.655 1.00 16.36 200 THR A N 1
ATOM 1396 C CA . THR A 1 187 ? -18.672 -8.075 45.530 1.00 17.40 200 THR A CA 1
ATOM 1397 C C . THR A 1 187 ? -19.147 -8.427 44.129 1.00 19.08 200 THR A C 1
ATOM 1398 O O . THR A 1 187 ? -18.557 -7.974 43.137 1.00 18.32 200 THR A O 1
ATOM 1402 N N . PHE A 1 188 ? -20.174 -9.289 44.053 1.00 18.53 201 PHE A N 1
ATOM 1403 C CA . PHE A 1 188 ? -20.833 -9.620 42.782 1.00 19.04 201 PHE A CA 1
ATOM 1404 C C . PHE A 1 188 ? -22.294 -9.154 42.939 1.00 19.50 201 PHE A C 1
ATOM 1405 O O . PHE A 1 188 ? -22.978 -9.609 43.831 1.00 20.41 201 PHE A O 1
ATOM 1413 N N . GLU A 1 189 ? -22.721 -8.220 42.093 1.00 19.96 202 GLU A N 1
ATOM 1414 C CA . GLU A 1 189 ? -24.084 -7.667 42.106 1.00 22.39 202 GLU A CA 1
ATOM 1415 C C . GLU A 1 189 ? -24.994 -8.571 41.280 1.00 20.86 202 GLU A C 1
ATOM 1416 O O . GLU A 1 189 ? -24.723 -8.791 40.091 1.00 20.22 202 GLU A O 1
ATOM 1422 N N . LEU A 1 190 ? -26.075 -9.066 41.871 1.00 19.90 203 LEU A N 1
ATOM 1423 C CA . LEU A 1 190 ? -26.923 -10.021 41.167 1.00 21.59 203 LEU A CA 1
ATOM 1424 C C . LEU A 1 190 ? -27.734 -9.461 40.000 1.00 21.27 203 LEU A C 1
ATOM 1425 O O . LEU A 1 190 ? -28.201 -10.222 39.155 1.00 21.60 203 LEU A O 1
ATOM 1430 N N . THR A 1 191 ? -27.887 -8.139 39.944 1.00 22.90 204 THR A N 1
ATOM 1431 C CA . THR A 1 191 ? -28.633 -7.504 38.861 1.00 24.37 204 THR A CA 1
ATOM 1432 C C . THR A 1 191 ? -27.827 -7.350 37.565 1.00 27.03 204 THR A C 1
ATOM 1433 O O . THR A 1 191 ? -28.394 -6.986 36.531 1.00 27.78 204 THR A O 1
ATOM 1437 N N . LYS A 1 192 ? -26.523 -7.584 37.596 1.00 25.28 205 LYS A N 1
ATOM 1438 C CA . LYS A 1 192 ? -25.739 -7.487 36.371 1.00 29.76 205 LYS A CA 1
ATOM 1439 C C . LYS A 1 192 ? -24.751 -8.630 36.243 1.00 26.14 205 LYS A C 1
ATOM 1440 O O . LYS A 1 192 ? -24.431 -9.275 37.212 1.00 25.41 205 LYS A O 1
ATOM 1446 N N . LYS A 1 193 ? -24.313 -8.900 35.023 1.00 27.24 206 LYS A N 1
ATOM 1447 C CA . LYS A 1 193 ? -23.298 -9.906 34.803 1.00 28.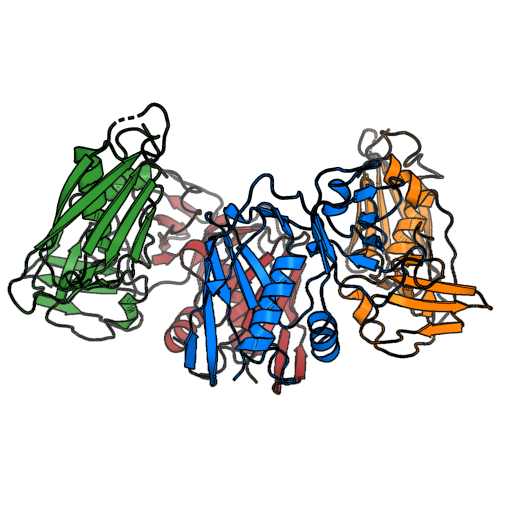20 206 LYS A CA 1
ATOM 1448 C C . LYS A 1 193 ? -21.991 -9.359 35.292 1.00 25.84 206 LYS A C 1
ATOM 1449 O O . LYS A 1 193 ? -21.748 -8.145 35.228 1.00 24.37 206 LYS A O 1
ATOM 1455 N N . LEU A 1 194 ? -21.140 -10.238 35.785 1.00 23.51 207 LEU A N 1
ATOM 1456 C CA . LEU A 1 194 ? -19.790 -9.828 36.188 1.00 22.97 207 LEU A CA 1
ATOM 1457 C C . LEU A 1 194 ? -19.131 -9.154 34.994 1.00 23.09 207 LEU A C 1
ATOM 1458 O O . LEU A 1 194 ? -19.207 -9.647 33.861 1.00 21.91 207 LEU A O 1
ATOM 1463 N N . GLN A 1 195 ? -18.470 -8.030 35.217 1.00 22.46 208 GLN A N 1
ATOM 1464 C CA . GLN A 1 195 ? -17.899 -7.322 34.082 1.00 24.80 208 GLN A CA 1
ATOM 1465 C C . GLN A 1 195 ? -16.644 -7.992 33.560 1.00 24.00 208 GLN A C 1
ATOM 1466 O O . GLN A 1 195 ? -15.853 -8.557 34.336 1.00 22.21 208 GLN A O 1
ATOM 1472 N N . PRO A 1 196 ? -16.480 -7.984 32.241 1.00 23.59 209 PRO A N 1
ATOM 1473 C CA . PRO A 1 196 ? -15.352 -8.608 31.580 1.00 24.24 209 PRO A CA 1
ATOM 1474 C C . PRO A 1 196 ? -14.008 -8.287 32.200 1.00 24.38 209 PRO A C 1
ATOM 1475 O O . PRO A 1 196 ? -13.231 -9.195 32.439 1.00 22.69 209 PRO A O 1
ATOM 1479 N N . HIS A 1 197 ? -13.756 -7.027 32.528 1.00 22.06 210 HIS A N 1
ATOM 1480 C CA . HIS A 1 197 ? -12.448 -6.660 33.053 1.00 23.47 210 HIS A CA 1
ATOM 1481 C C . HIS A 1 197 ? -12.183 -7.177 34.442 1.00 21.28 210 HIS A C 1
ATOM 1482 O O . HIS A 1 197 ? -11.088 -7.009 34.912 1.00 22.61 210 HIS A O 1
ATOM 1489 N N . ARG A 1 198 ? -13.185 -7.758 35.107 1.00 19.42 211 ARG A N 1
ATOM 1490 C CA . ARG A 1 198 ? -13.011 -8.345 36.431 1.00 18.66 211 ARG A CA 1
ATOM 1491 C C . ARG A 1 198 ? -12.872 -9.872 36.351 1.00 19.14 211 ARG A C 1
ATOM 1492 O O . ARG A 1 198 ? -12.454 -10.509 37.317 1.00 18.93 211 ARG A O 1
ATOM 1500 N N . MET A 1 199 ? -13.140 -10.460 35.182 1.00 18.60 212 MET A N 1
ATOM 1501 C CA . MET A 1 199 ? -13.172 -11.927 35.074 1.00 20.04 212 MET A CA 1
ATOM 1502 C C . MET A 1 199 ? -11.818 -12.572 35.218 1.00 19.92 212 MET A C 1
ATOM 1503 O O . MET A 1 199 ? -11.694 -13.734 35.672 1.00 20.99 212 MET A O 1
ATOM 1508 N N . GLY A 1 200 ? -10.789 -11.807 34.891 1.00 18.96 213 GLY A N 1
ATOM 1509 C CA . GLY A 1 200 ? -9.420 -12.257 34.984 1.00 20.28 213 GLY A CA 1
ATOM 1510 C C . GLY A 1 200 ? -8.714 -11.934 36.287 1.00 20.64 213 GLY A C 1
ATOM 1511 O O . GLY A 1 200 ? -7.535 -12.286 36.473 1.00 21.06 213 GLY A O 1
ATOM 1512 N N . ASP A 1 201 ? -9.390 -11.229 37.189 1.00 20.94 214 ASP A N 1
ATOM 1513 C CA . ASP A 1 201 ? -8.800 -10.921 38.494 1.00 20.77 214 ASP A CA 1
ATOM 1514 C C . ASP A 1 201 ? -8.772 -12.205 39.322 1.00 21.50 214 ASP A C 1
ATOM 1515 O O . ASP A 1 201 ? -9.704 -12.990 39.253 1.00 18.44 214 ASP A O 1
ATOM 1520 N N . THR A 1 202 ? -7.692 -12.440 40.055 1.00 20.42 215 THR A N 1
ATOM 1521 C CA . THR A 1 202 ? -7.588 -13.631 40.885 1.00 22.41 215 THR A CA 1
ATOM 1522 C C . THR A 1 202 ? -7.338 -13.229 42.335 1.00 21.83 215 THR A C 1
ATOM 1523 O O . THR A 1 202 ? -6.835 -12.137 42.604 1.00 22.47 215 THR A O 1
ATOM 1527 N N . ILE A 1 203 ? -7.700 -14.115 43.243 1.00 19.89 216 ILE A N 1
ATOM 1528 C CA . ILE A 1 203 ? -7.501 -13.937 44.666 1.00 21.79 216 ILE A CA 1
ATOM 1529 C C . ILE A 1 203 ? -6.993 -15.283 45.260 1.00 23.91 216 ILE A C 1
ATOM 1530 O O . ILE A 1 203 ? -7.085 -16.354 44.630 1.00 21.27 216 ILE A O 1
ATOM 1535 N N . ASP A 1 204 ? -6.437 -15.199 46.458 1.00 23.32 217 ASP A N 1
ATOM 1536 C CA . ASP A 1 204 ? -5.884 -16.330 47.162 1.00 25.32 217 ASP A CA 1
ATOM 1537 C C . ASP A 1 204 ? -7.054 -17.081 47.829 1.00 24.49 217 ASP A C 1
ATOM 1538 O O . ASP A 1 204 ? -7.638 -16.610 48.833 1.00 21.61 217 ASP A O 1
ATOM 1543 N N . GLY A 1 205 ? -7.382 -18.241 47.269 1.00 23.60 218 GLY A N 1
ATOM 1544 C CA . GLY A 1 205 ? -8.500 -19.030 47.756 1.00 24.83 218 GLY A CA 1
ATOM 1545 C C . GLY A 1 205 ? -8.270 -19.493 49.179 1.00 26.61 218 GLY A C 1
ATOM 1546 O O . GLY A 1 205 ? -9.221 -19.665 49.938 1.00 25.75 218 GLY A O 1
ATOM 1547 N N . THR A 1 206 ? -6.997 -19.629 49.552 1.00 27.70 219 THR A N 1
ATOM 1548 C CA . THR A 1 206 ? -6.640 -20.074 50.909 1.00 29.11 219 THR A CA 1
ATOM 1549 C C . THR A 1 206 ? -6.978 -19.022 51.952 1.00 28.79 219 THR A C 1
ATOM 1550 O O . THR A 1 206 ? -7.121 -19.368 53.124 1.00 26.27 219 THR A O 1
ATOM 1554 N N . LYS A 1 207 ? -7.143 -17.761 51.520 1.00 24.28 220 LYS A N 1
ATOM 1555 C CA . LYS A 1 207 ? -7.450 -16.671 52.439 1.00 24.50 220 LYS A CA 1
ATOM 1556 C C . LYS A 1 207 ? -8.894 -16.202 52.426 1.00 22.64 220 LYS A C 1
ATOM 1557 O O . LYS A 1 207 ? -9.198 -15.188 53.077 1.00 21.59 220 LYS A O 1
ATOM 1563 N N . ILE A 1 208 ? -9.762 -16.893 51.679 1.00 20.63 221 ILE A N 1
ATOM 1564 C CA . ILE A 1 208 ? -11.192 -16.575 51.701 1.00 20.42 221 ILE A CA 1
ATOM 1565 C C . ILE A 1 208 ? -11.722 -16.990 53.078 1.00 22.05 221 ILE A C 1
ATOM 1566 O O . ILE A 1 208 ? -11.465 -18.116 53.522 1.00 22.93 221 ILE A O 1
ATOM 1571 N N . LYS A 1 209 ? -12.438 -16.101 53.758 1.00 20.21 222 LYS A N 1
ATOM 1572 C CA . LYS A 1 209 ? -12.882 -16.392 55.108 1.00 22.34 222 LYS A CA 1
ATOM 1573 C C . LYS A 1 209 ? -14.352 -16.766 55.208 1.00 21.71 222 LYS A C 1
ATOM 1574 O O . LYS A 1 209 ? -14.697 -17.671 55.927 1.00 22.84 222 LYS A O 1
ATOM 1580 N N . GLU A 1 210 ? -15.216 -16.040 54.537 1.00 20.97 223 GLU A N 1
ATOM 1581 C CA . GLU A 1 210 ? -16.658 -16.326 54.582 1.00 22.34 223 GLU A CA 1
ATOM 1582 C C . GLU A 1 210 ? -17.322 -15.641 53.412 1.00 20.93 223 GLU A C 1
ATOM 1583 O O . GLU A 1 210 ? -16.725 -14.764 52.770 1.00 20.04 223 GLU A O 1
ATOM 1589 N N . ILE A 1 211 ? -18.545 -16.059 53.087 1.00 21.14 224 ILE A N 1
ATOM 1590 C CA . ILE A 1 211 ? -19.266 -15.481 51.978 1.00 19.90 224 ILE A CA 1
ATOM 1591 C C . ILE A 1 211 ? -20.653 -15.069 52.515 1.00 22.19 224 ILE A C 1
ATOM 1592 O O . ILE A 1 211 ? -21.307 -15.866 53.170 1.00 21.63 224 ILE A O 1
ATOM 1597 N N . ASN A 1 212 ? -21.058 -13.825 52.260 1.00 19.55 225 ASN A N 1
ATOM 1598 C CA . ASN A 1 212 ? -22.332 -13.307 52.707 1.00 20.75 225 ASN A CA 1
ATOM 1599 C C . ASN A 1 212 ? -23.173 -12.964 51.509 1.00 21.32 225 ASN A C 1
ATOM 1600 O O . ASN A 1 212 ? -22.709 -12.263 50.619 1.00 20.76 225 ASN A O 1
ATOM 1605 N N . VAL A 1 213 ? -24.424 -13.415 51.501 1.00 20.94 226 VAL A N 1
ATOM 1606 C CA . VAL A 1 213 ? -25.298 -13.201 50.369 1.00 19.71 226 VAL A CA 1
ATOM 1607 C C . VAL A 1 213 ? -26.556 -12.501 50.848 1.00 21.66 226 VAL A C 1
ATOM 1608 O O . VAL A 1 213 ? -27.112 -12.869 51.860 1.00 18.28 226 VAL A O 1
ATOM 1612 N N A GLU A 1 214 ? -26.971 -11.473 50.112 0.50 22.15 227 GLU A N 1
ATOM 1613 N N B GLU A 1 214 ? -26.954 -11.457 50.121 0.50 21.73 227 GLU A N 1
ATOM 1614 C CA A GLU A 1 214 ? -28.185 -10.751 50.419 0.50 25.87 227 GLU A CA 1
ATOM 1615 C CA B GLU A 1 214 ? -28.186 -10.741 50.386 0.50 24.99 227 GLU A CA 1
ATOM 1616 C C A GLU A 1 214 ? -29.069 -10.968 49.206 0.50 25.55 227 GLU A C 1
ATOM 1617 C C B GLU A 1 214 ? -29.062 -10.999 49.184 0.50 25.07 227 GLU A C 1
ATOM 1618 O O A GLU A 1 214 ? -28.651 -10.660 48.095 0.50 23.88 227 GLU A O 1
ATOM 1619 O O B GLU A 1 214 ? -28.632 -10.757 48.059 0.50 23.28 227 GLU A O 1
ATOM 1630 N N . LEU A 1 215 ? -30.257 -11.541 49.406 1.00 25.34 228 LEU A N 1
ATOM 1631 C CA . LEU A 1 215 ? -31.197 -11.798 48.318 1.00 26.34 228 LEU A CA 1
ATOM 1632 C C . LEU A 1 215 ? -32.420 -10.915 48.593 1.00 30.33 228 LEU A C 1
ATOM 1633 O O . LEU A 1 215 ? -33.154 -11.146 49.554 1.00 34.09 228 LEU A O 1
ATOM 1638 N N . GLU A 1 216 ? -32.659 -9.939 47.737 1.00 29.95 229 GLU A N 1
ATOM 1639 C CA . GLU A 1 216 ? -33.708 -8.966 47.990 1.00 32.14 229 GLU A CA 1
ATOM 1640 C C . GLU A 1 216 ? -34.963 -9.262 47.210 1.00 33.45 229 GLU A C 1
ATOM 1641 O O . GLU A 1 216 ? -35.527 -8.393 46.570 1.00 34.20 229 GLU A O 1
ATOM 1647 N N . TYR A 1 217 ? -35.407 -10.509 47.285 1.00 32.36 230 TYR A N 1
ATOM 1648 C CA . TYR A 1 217 ? -36.622 -10.917 46.608 1.00 32.58 230 TYR A CA 1
ATOM 1649 C C . TYR A 1 217 ? -37.236 -12.042 47.390 1.00 33.62 230 TYR A C 1
ATOM 1650 O O . TYR A 1 217 ? -36.530 -12.787 48.061 1.00 35.99 230 TYR A O 1
ATOM 1659 N N . LYS A 1 218 ? -38.561 -12.121 47.341 1.00 39.11 231 LYS A N 1
ATOM 1660 C CA . LYS A 1 218 ? -39.314 -13.164 48.030 1.00 42.79 231 LYS A CA 1
ATOM 1661 C C . LYS A 1 218 ? -39.261 -14.482 47.275 1.00 42.63 231 LYS A C 1
ATOM 1662 O O . LYS A 1 218 ? -39.194 -14.519 46.056 1.00 42.73 231 LYS A O 1
ATOM 1669 N N . HIS B 1 25 ? 0.971 2.412 30.073 1.00 72.01 38 HIS B N 1
ATOM 1670 C CA . HIS B 1 25 ? 1.781 1.360 29.373 1.00 73.32 38 HIS B CA 1
ATOM 1671 C C . HIS B 1 25 ? 2.856 1.920 28.445 1.00 66.32 38 HIS B C 1
ATOM 1672 O O . HIS B 1 25 ? 2.877 3.103 28.101 1.00 59.22 38 HIS B O 1
ATOM 1679 N N . ASN B 1 26 ? 3.748 1.026 28.050 1.00 62.30 39 ASN B N 1
ATOM 1680 C CA . ASN B 1 26 ? 4.939 1.414 27.355 1.00 58.84 39 ASN B CA 1
ATOM 1681 C C . ASN B 1 26 ? 4.792 2.006 25.954 1.00 52.75 39 ASN B C 1
ATOM 1682 O O . ASN B 1 26 ? 3.758 1.896 25.280 1.00 45.26 39 ASN B O 1
ATOM 1687 N N . TYR B 1 27 ? 5.870 2.667 25.563 1.00 45.52 40 TYR B N 1
ATOM 1688 C CA . TYR B 1 27 ? 6.009 3.272 24.268 1.00 42.34 40 TYR B CA 1
ATOM 1689 C C . TYR B 1 27 ? 5.636 2.326 23.145 1.00 36.22 40 TYR B C 1
ATOM 1690 O O . TYR B 1 27 ? 4.988 2.722 22.178 1.00 33.32 40 TYR B O 1
ATOM 1699 N N . LYS B 1 28 ? 6.023 1.072 23.275 1.00 34.45 41 LYS B N 1
ATOM 1700 C CA . LYS B 1 28 ? 5.776 0.124 22.200 1.00 35.88 41 LYS B CA 1
ATOM 1701 C C . LYS B 1 28 ? 4.270 -0.081 21.922 1.00 35.42 41 LYS B C 1
ATOM 1702 O O . LYS B 1 28 ? 3.849 -0.031 20.767 1.00 28.89 41 LYS B O 1
ATOM 1708 N N . SER B 1 29 ? 3.450 -0.293 22.947 1.00 32.49 42 SER B N 1
ATOM 1709 C CA . SER B 1 29 ? 1.995 -0.463 22.694 1.00 33.88 42 SER B CA 1
ATOM 1710 C C . SER B 1 29 ? 1.332 0.882 22.250 1.00 30.07 42 SER B C 1
ATOM 1711 O O . SER B 1 29 ? 0.392 0.905 21.461 1.00 29.96 42 SER B O 1
ATOM 1714 N N . LEU B 1 30 ? 1.787 2.004 22.800 1.00 31.59 43 LEU B N 1
ATOM 1715 C CA . LEU B 1 30 ? 1.281 3.325 22.375 1.00 26.20 43 LEU B CA 1
ATOM 1716 C C . LEU B 1 30 ? 1.563 3.583 20.907 1.00 28.44 43 LEU B C 1
ATOM 1717 O O . LEU B 1 30 ? 0.672 3.917 20.137 1.00 27.18 43 LEU B O 1
ATOM 1722 N N . LYS B 1 31 ? 2.829 3.458 20.530 1.00 28.38 44 LYS B N 1
ATOM 1723 C CA . LYS B 1 31 ? 3.236 3.739 19.169 1.00 29.25 44 LYS B CA 1
ATOM 1724 C C . LYS B 1 31 ? 2.504 2.812 18.211 1.00 27.94 44 LYS B C 1
ATOM 1725 O O . LYS B 1 31 ? 2.122 3.218 17.134 1.00 26.78 44 LYS B O 1
ATOM 1731 N N . TYR B 1 32 ? 2.290 1.571 18.628 1.00 27.58 45 TYR B N 1
ATOM 1732 C CA . TYR B 1 32 ? 1.637 0.579 17.787 1.00 27.31 45 TYR B CA 1
ATOM 1733 C C . TYR B 1 32 ? 0.175 0.967 17.430 1.00 25.15 45 TYR B C 1
ATOM 1734 O O . TYR B 1 32 ? -0.228 0.920 16.276 1.00 23.11 45 TYR B O 1
ATOM 1743 N N . TYR B 1 33 ? -0.592 1.390 18.420 1.00 21.49 46 TYR B N 1
ATOM 1744 C CA . TYR B 1 33 ? -1.977 1.807 18.164 1.00 21.11 46 TYR B CA 1
ATOM 1745 C C . TYR B 1 33 ? -2.081 3.108 17.398 1.00 19.65 46 TYR B C 1
ATOM 1746 O O . TYR B 1 33 ? -2.765 3.168 16.404 1.00 18.06 46 TYR B O 1
ATOM 1755 N N . TYR B 1 34 ? -1.406 4.147 17.861 1.00 19.28 47 TYR B N 1
ATOM 1756 C CA . TYR B 1 34 ? -1.511 5.451 17.221 1.00 19.51 47 TYR B CA 1
ATOM 1757 C C . TYR B 1 34 ? -0.821 5.558 15.881 1.00 21.09 47 TYR B C 1
ATOM 1758 O O . TYR B 1 34 ? -1.103 6.503 15.133 1.00 20.51 47 TYR B O 1
ATOM 1767 N N . SER B 1 35 ? 0.066 4.602 15.540 1.00 20.94 48 SER B N 1
ATOM 1768 C CA . SER B 1 35 ? 0.634 4.575 14.164 1.00 24.16 48 SER B CA 1
ATOM 1769 C C . SER B 1 35 ? -0.293 3.887 13.145 1.00 24.54 48 SER B C 1
ATOM 1770 O O . SER B 1 35 ? -0.013 3.920 11.930 1.00 26.91 48 SER B O 1
ATOM 1773 N N . LYS B 1 36 ? -1.390 3.274 13.614 1.00 23.70 49 LYS B N 1
ATOM 1774 C CA . LYS B 1 36 ? -2.330 2.599 12.705 1.00 22.99 49 LYS B CA 1
ATOM 1775 C C . LYS B 1 36 ? -3.128 3.600 11.876 1.00 23.48 49 LYS B C 1
ATOM 1776 O O . LYS B 1 36 ? -3.330 4.730 12.306 1.00 23.89 49 LYS B O 1
ATOM 1782 N N . PRO B 1 37 ? -3.576 3.187 10.680 1.00 23.83 50 PRO B N 1
ATOM 1783 C CA . PRO B 1 37 ? -4.421 4.044 9.872 1.00 25.07 50 PRO B CA 1
ATOM 1784 C C . PRO B 1 37 ? -5.840 3.878 10.423 1.00 25.40 50 PRO B C 1
ATOM 1785 O O . PRO B 1 37 ? -6.163 2.871 11.078 1.00 27.80 50 PRO B O 1
ATOM 1789 N N . SER B 1 38 ? -6.686 4.850 10.206 1.00 26.24 51 SER B N 1
ATOM 1790 C CA . SER B 1 38 ? -8.061 4.715 10.661 1.00 24.44 51 SER B CA 1
ATOM 1791 C C . SER B 1 38 ? -8.899 4.529 9.423 1.00 26.27 51 SER B C 1
ATOM 1792 O O . SER B 1 38 ? -8.429 4.780 8.316 1.00 28.36 51 SER B O 1
ATOM 1795 N N . ILE B 1 39 ? -10.133 4.074 9.595 1.00 26.79 52 ILE B N 1
ATOM 1796 C CA . ILE B 1 39 ? -11.067 3.960 8.496 1.00 27.82 52 ILE B CA 1
ATOM 1797 C C . ILE B 1 39 ? -12.288 4.743 8.971 1.00 29.21 52 ILE B C 1
ATOM 1798 O O . ILE B 1 39 ? -12.923 4.348 9.916 1.00 26.18 52 ILE B O 1
ATOM 1803 N N A GLU B 1 40 ? -12.596 5.873 8.331 0.60 32.26 53 GLU B N 1
ATOM 1804 N N B GLU B 1 40 ? -12.572 5.873 8.328 0.40 31.98 53 GLU B N 1
ATOM 1805 C CA A GLU B 1 40 ? -13.736 6.689 8.751 0.60 33.07 53 GLU B CA 1
ATOM 1806 C CA B GLU B 1 40 ? -13.725 6.669 8.698 0.40 32.36 53 GLU B CA 1
ATOM 1807 C C A GLU B 1 40 ? -14.917 6.414 7.842 0.60 33.63 53 GLU B C 1
ATOM 1808 C C B GLU B 1 40 ? -14.878 6.279 7.800 0.40 32.51 53 GLU B C 1
ATOM 1809 O O A GLU B 1 40 ? -14.865 6.742 6.659 0.60 35.25 53 GLU B O 1
ATOM 1810 O O B GLU B 1 40 ? -14.752 6.327 6.576 0.40 33.62 53 GLU B O 1
ATOM 1821 N N . LEU B 1 41 ? -15.980 5.847 8.402 1.00 29.13 54 LEU B N 1
ATOM 1822 C CA . LEU B 1 41 ? -17.174 5.515 7.639 1.00 32.09 54 LEU B CA 1
ATOM 1823 C C . LEU B 1 41 ? -18.297 6.437 8.073 1.00 31.95 54 LEU B C 1
ATOM 1824 O O . LEU B 1 41 ? -18.881 6.252 9.124 1.00 31.39 54 LEU B O 1
ATOM 1829 N N . LYS B 1 42 ? -18.583 7.449 7.275 1.00 29.22 55 LYS B N 1
ATOM 1830 C CA . LYS B 1 42 ? -19.713 8.304 7.584 1.00 30.15 55 LYS B CA 1
ATOM 1831 C C . LYS B 1 42 ? -20.948 7.648 6.971 1.00 28.00 55 LYS B C 1
ATOM 1832 O O . LYS B 1 42 ? -20.841 6.888 6.008 1.00 30.03 55 LYS B O 1
ATOM 1838 N N . ASN B 1 43 ? -22.115 7.916 7.531 1.00 27.18 56 ASN B N 1
ATOM 1839 C CA . ASN B 1 43 ? -23.377 7.384 7.011 1.00 27.51 56 ASN B CA 1
ATOM 1840 C C . ASN B 1 43 ? -23.334 5.894 6.753 1.00 24.81 56 ASN B C 1
ATOM 1841 O O . ASN B 1 43 ? -23.414 5.452 5.612 1.00 23.69 56 ASN B O 1
ATOM 1846 N N . LEU B 1 44 ? -23.195 5.121 7.820 1.00 22.05 57 LEU B N 1
ATOM 1847 C CA . LEU B 1 44 ? -23.227 3.662 7.718 1.00 23.13 57 LEU B CA 1
ATOM 1848 C C . LEU B 1 44 ? -24.513 3.175 7.057 1.00 23.97 57 LEU B C 1
ATOM 1849 O O . LEU B 1 44 ? -25.561 3.770 7.246 1.00 24.05 57 LEU B O 1
ATOM 1854 N N . ASP B 1 45 ? -24.414 2.084 6.299 1.00 23.38 58 ASP B N 1
ATOM 1855 C CA . ASP B 1 45 ? -25.595 1.467 5.696 1.00 23.38 58 ASP B CA 1
ATOM 1856 C C . ASP B 1 45 ? -26.383 0.823 6.818 1.00 25.27 58 ASP B C 1
ATOM 1857 O O . ASP B 1 45 ? -27.605 0.730 6.749 1.00 27.81 58 ASP B O 1
ATOM 1862 N N . GLY B 1 46 ? -25.689 0.386 7.862 1.00 23.37 59 GLY B N 1
ATOM 1863 C CA . GLY B 1 46 ? -26.373 -0.143 9.015 1.00 24.49 59 GLY B CA 1
ATOM 1864 C C . GLY B 1 46 ? -25.532 -0.370 10.236 1.00 22.14 59 GLY B C 1
ATOM 1865 O O . GLY B 1 46 ? -24.307 -0.452 10.154 1.00 22.92 59 GLY B O 1
ATOM 1866 N N . LEU B 1 47 ? -26.221 -0.460 11.378 1.00 22.91 60 LEU B N 1
ATOM 1867 C CA . LEU B 1 47 ? -25.610 -0.789 12.644 1.00 23.48 60 LEU B CA 1
ATOM 1868 C C . LEU B 1 47 ? -26.627 -1.711 13.260 1.00 24.13 60 LEU B C 1
ATOM 1869 O O . LEU B 1 47 ? -27.814 -1.384 13.298 1.00 27.31 60 LEU B O 1
ATOM 1874 N N . TYR B 1 48 ? -26.178 -2.883 13.686 1.00 23.40 61 TYR B N 1
ATOM 1875 C CA . TYR B 1 48 ? -27.077 -3.876 14.195 1.00 25.32 61 TYR B CA 1
ATOM 1876 C C . TYR B 1 48 ? -26.590 -4.580 15.476 1.00 25.11 61 TYR B C 1
ATOM 1877 O O . TYR B 1 48 ? -25.472 -5.099 15.526 1.00 24.37 61 TYR B O 1
ATOM 1886 N N . ARG B 1 49 ? -27.430 -4.541 16.507 1.00 26.10 62 ARG B N 1
ATOM 1887 C CA . ARG B 1 49 ? -27.201 -5.208 17.799 1.00 29.25 62 ARG B CA 1
ATOM 1888 C C . ARG B 1 49 ? -28.035 -6.492 17.691 1.00 33.35 62 ARG B C 1
ATOM 1889 O O . ARG B 1 49 ? -29.261 -6.456 17.876 1.00 33.68 62 ARG B O 1
ATOM 1897 N N . GLN B 1 50 ? -27.400 -7.622 17.419 1.00 38.18 63 GLN B N 1
ATOM 1898 C CA . GLN B 1 50 ? -28.186 -8.832 17.050 1.00 48.14 63 GLN B CA 1
ATOM 1899 C C . GLN B 1 50 ? -29.009 -9.466 18.142 1.00 50.80 63 GLN B C 1
ATOM 1900 O O . GLN B 1 50 ? -30.209 -9.746 17.964 1.00 52.72 63 GLN B O 1
ATOM 1906 N N . LYS B 1 51 ? -28.363 -9.728 19.255 1.00 52.29 64 LYS B N 1
ATOM 1907 C CA . LYS B 1 51 ? -29.017 -10.318 20.395 1.00 55.11 64 LYS B CA 1
ATOM 1908 C C . LYS B 1 51 ? -28.649 -9.330 21.452 1.00 57.28 64 LYS B C 1
ATOM 1909 O O . LYS B 1 51 ? -27.734 -8.527 21.231 1.00 42.57 64 LYS B O 1
ATOM 1915 N N . VAL B 1 52 ? -29.358 -9.373 22.574 1.00 55.43 65 VAL B N 1
ATOM 1916 C CA . VAL B 1 52 ? -29.096 -8.468 23.696 1.00 58.05 65 VAL B CA 1
ATOM 1917 C C . VAL B 1 52 ? -27.873 -9.001 24.439 1.00 59.98 65 VAL B C 1
ATOM 1918 O O . VAL B 1 52 ? -27.300 -8.324 25.294 1.00 61.81 65 VAL B O 1
ATOM 1922 N N . THR B 1 53 ? -27.522 -10.246 24.130 1.00 58.55 66 THR B N 1
ATOM 1923 C CA . THR B 1 53 ? -26.374 -10.902 24.709 1.00 59.18 66 THR B CA 1
ATOM 1924 C C . THR B 1 53 ? -25.069 -10.287 24.148 1.00 59.23 66 THR B C 1
ATOM 1925 O O . THR B 1 53 ? -24.173 -9.926 24.904 1.00 62.66 66 THR B O 1
ATOM 1929 N N . ASP B 1 54 ? -24.988 -10.119 22.835 1.00 57.24 67 ASP B N 1
ATOM 1930 C CA . ASP B 1 54 ? -23.787 -9.535 22.197 1.00 56.27 67 ASP B CA 1
ATOM 1931 C C . ASP B 1 54 ? -23.137 -8.340 22.974 1.00 55.01 67 ASP B C 1
ATOM 1932 O O . ASP B 1 54 ? -23.841 -7.587 23.673 1.00 54.50 67 ASP B O 1
ATOM 1937 N N . LYS B 1 55 ? -21.796 -8.225 22.848 1.00 47.30 68 LYS B N 1
ATOM 1938 C CA . LYS B 1 55 ? -20.908 -7.168 23.482 1.00 42.13 68 LYS B CA 1
ATOM 1939 C C . LYS B 1 55 ? -20.320 -6.176 22.438 1.00 33.92 68 LYS B C 1
ATOM 1940 O O . LYS B 1 55 ? -19.175 -5.688 22.511 1.00 31.08 68 LYS B O 1
ATOM 1946 N N . GLY B 1 56 ? -21.144 -5.897 21.470 1.00 31.96 69 GLY B N 1
ATOM 1947 C CA . GLY B 1 56 ? -20.811 -4.992 20.420 1.00 29.02 69 GLY B CA 1
ATOM 1948 C C . GLY B 1 56 ? -21.896 -5.125 19.395 1.00 28.56 69 GLY B C 1
ATOM 1949 O O . GLY B 1 56 ? -22.891 -5.816 19.605 1.00 27.72 69 GLY B O 1
ATOM 1950 N N . VAL B 1 57 ? -21.671 -4.474 18.265 1.00 26.25 70 VAL B N 1
ATOM 1951 C CA . VAL B 1 57 ? -22.635 -4.412 17.215 1.00 24.36 70 VAL B CA 1
ATOM 1952 C C . VAL B 1 57 ? -21.972 -4.605 15.868 1.00 23.15 70 VAL B C 1
ATOM 1953 O O . VAL B 1 57 ? -20.771 -4.379 15.697 1.00 22.57 70 VAL B O 1
ATOM 1957 N N . TYR B 1 58 ? -22.748 -5.047 14.905 1.00 25.48 71 TYR B N 1
ATOM 1958 C CA . TYR B 1 58 ? -22.253 -5.140 13.541 1.00 26.89 71 TYR B CA 1
ATOM 1959 C C . TYR B 1 58 ? -22.463 -3.805 12.833 1.00 26.70 71 TYR B C 1
ATOM 1960 O O . TYR B 1 58 ? -23.502 -3.207 12.987 1.00 26.65 71 TYR B O 1
ATOM 1969 N N . VAL B 1 59 ? -21.470 -3.320 12.077 1.00 25.95 72 VAL B N 1
ATOM 1970 C CA . VAL B 1 59 ? -21.671 -2.135 11.261 1.00 26.54 72 VAL B CA 1
ATOM 1971 C C . VAL B 1 59 ? -21.253 -2.501 9.840 1.00 24.22 72 VAL B C 1
ATOM 1972 O O . VAL B 1 59 ? -20.428 -3.381 9.641 1.00 23.96 72 VAL B O 1
ATOM 1976 N N . TRP B 1 60 ? -21.855 -1.847 8.865 1.00 23.29 73 TRP B N 1
ATOM 1977 C CA . TRP B 1 60 ? -21.506 -2.104 7.487 1.00 23.55 73 TRP B CA 1
ATOM 1978 C C . TRP B 1 60 ? -21.769 -0.896 6.640 1.00 22.53 73 TRP B C 1
ATOM 1979 O O . TRP B 1 60 ? -22.627 -0.085 6.939 1.00 22.50 73 TRP B O 1
ATOM 1990 N N . LYS B 1 61 ? -21.015 -0.817 5.558 1.00 21.82 74 LYS B N 1
ATOM 1991 C CA . LYS B 1 61 ? -21.176 0.218 4.576 1.00 22.08 74 LYS B CA 1
ATOM 1992 C C . LYS B 1 61 ? -20.566 -0.287 3.280 1.00 24.01 74 LYS B C 1
ATOM 1993 O O . LYS B 1 61 ? -19.453 -0.799 3.261 1.00 21.74 74 LYS B O 1
ATOM 1999 N N . ASP B 1 62 ? -21.316 -0.183 2.204 1.00 25.75 75 ASP B N 1
ATOM 2000 C CA . ASP B 1 62 ? -20.793 -0.571 0.906 1.00 29.07 75 ASP B CA 1
ATOM 2001 C C . ASP B 1 62 ? -20.104 -1.934 0.861 1.00 29.84 75 ASP B C 1
ATOM 2002 O O . ASP B 1 62 ? -18.919 -2.035 0.518 1.00 31.26 75 ASP B O 1
ATOM 2007 N N A ARG B 1 63 ? -20.849 -2.953 1.261 0.50 29.03 76 ARG B N 1
ATOM 2008 N N B ARG B 1 63 ? -20.822 -3.005 1.150 0.50 30.81 76 ARG B N 1
ATOM 2009 C CA A ARG B 1 63 ? -20.376 -4.329 1.179 0.50 30.19 76 ARG B CA 1
ATOM 2010 C CA B ARG B 1 63 ? -20.225 -4.361 1.074 0.50 32.70 76 ARG B CA 1
ATOM 2011 C C A ARG B 1 63 ? -19.243 -4.726 2.133 0.50 29.67 76 ARG B C 1
ATOM 2012 C C B ARG B 1 63 ? -19.005 -4.622 1.961 0.50 30.70 76 ARG B C 1
ATOM 2013 O O A ARG B 1 63 ? -18.791 -5.867 2.087 0.50 30.28 76 ARG B O 1
ATOM 2014 O O B ARG B 1 63 ? -18.214 -5.519 1.659 0.50 29.77 76 ARG B O 1
ATOM 2029 N N . LYS B 1 64 ? -18.797 -3.804 2.987 1.00 28.01 77 LYS B N 1
ATOM 2030 C CA . LYS B 1 64 ? -17.755 -4.105 3.970 1.00 26.89 77 LYS B CA 1
ATOM 2031 C C . LYS B 1 64 ? -18.514 -4.171 5.275 1.00 26.01 77 LYS B C 1
ATOM 2032 O O . LYS B 1 64 ? -19.275 -3.267 5.558 1.00 25.74 77 LYS B O 1
ATOM 2038 N N . ASP B 1 65 ? -18.304 -5.201 6.085 1.00 27.11 78 ASP B N 1
ATOM 2039 C CA . ASP B 1 65 ? -18.899 -5.202 7.397 1.00 29.23 78 ASP B CA 1
ATOM 2040 C C . ASP B 1 65 ? -17.800 -5.402 8.443 1.00 26.77 78 ASP B C 1
ATOM 2041 O O . ASP B 1 65 ? -16.697 -5.871 8.166 1.00 25.78 78 ASP B O 1
ATOM 2046 N N . TYR B 1 66 ? -18.132 -5.002 9.644 1.00 24.85 79 TYR B N 1
ATOM 2047 C CA . TYR B 1 66 ? -17.204 -4.975 10.731 1.00 23.22 79 TYR B CA 1
ATOM 2048 C C . TYR B 1 66 ? -17.976 -5.242 11.976 1.00 22.40 79 TYR B C 1
ATOM 2049 O O . TYR B 1 66 ? -19.218 -5.101 12.015 1.00 24.32 79 TYR B O 1
ATOM 2058 N N . PHE B 1 67 ? -17.240 -5.612 13.010 1.00 20.67 80 PHE B N 1
ATOM 2059 C CA . PHE B 1 67 ? -17.829 -5.778 14.307 1.00 20.27 80 PHE B CA 1
ATOM 2060 C C . PHE B 1 67 ? -17.152 -4.759 15.222 1.00 20.13 80 PHE B C 1
ATOM 2061 O O . PHE B 1 67 ? -15.925 -4.671 15.263 1.00 21.48 80 PHE B O 1
ATOM 2069 N N . VAL B 1 68 ? -17.957 -3.987 15.936 1.00 19.48 81 VAL B N 1
ATOM 2070 C CA . VAL B 1 68 ? -17.456 -2.953 16.816 1.00 18.44 81 VAL B CA 1
ATOM 2071 C C . VAL B 1 68 ? -17.824 -3.231 18.263 1.00 19.50 81 VAL B C 1
ATOM 2072 O O . VAL B 1 68 ? -19.030 -3.349 18.622 1.00 21.68 81 VAL B O 1
ATOM 2076 N N . GLY B 1 69 ? -16.792 -3.294 19.095 1.00 21.02 82 GLY B N 1
ATOM 2077 C CA . GLY B 1 69 ? -16.964 -3.609 20.516 1.00 21.97 82 GLY B CA 1
ATOM 2078 C C . GLY B 1 69 ? -17.394 -2.384 21.290 1.00 23.37 82 GLY B C 1
ATOM 2079 O O . GLY B 1 69 ? -16.953 -1.259 21.020 1.00 22.37 82 GLY B O 1
ATOM 2080 N N . LEU B 1 70 ? -18.242 -2.579 22.276 1.00 23.92 83 LEU B N 1
ATOM 2081 C CA . LEU B 1 70 ? -18.647 -1.430 23.089 1.00 25.39 83 LEU B CA 1
ATOM 2082 C C . LEU B 1 70 ? -18.605 -1.908 24.510 1.00 27.44 83 LEU B C 1
ATOM 2083 O O . LEU B 1 70 ? -19.265 -2.894 24.826 1.00 24.33 83 LEU B O 1
ATOM 2088 N N . LEU B 1 71 ? -17.776 -1.249 25.329 1.00 31.76 84 LEU B N 1
ATOM 2089 C CA . LEU B 1 71 ? -17.617 -1.596 26.735 1.00 38.30 84 LEU B CA 1
ATOM 2090 C C . LEU B 1 71 ? -18.436 -0.739 27.690 1.00 41.85 84 LEU B C 1
ATOM 2091 O O . LEU B 1 71 ? -18.805 0.415 27.393 1.00 35.65 84 LEU B O 1
ATOM 2096 N N . GLY B 1 72 ? -18.695 -1.325 28.863 1.00 43.41 85 GLY B N 1
ATOM 2097 C CA . GLY B 1 72 ? -19.451 -0.665 29.914 1.00 47.90 85 GLY B CA 1
ATOM 2098 C C . GLY B 1 72 ? -20.810 -0.185 29.425 1.00 50.52 85 GLY B C 1
ATOM 2099 O O . GLY B 1 72 ? -21.544 -0.931 28.770 1.00 50.32 85 GLY B O 1
ATOM 2100 N N . LYS B 1 73 ? -21.125 1.078 29.706 1.00 49.63 86 LYS B N 1
ATOM 2101 C CA . LYS B 1 73 ? -22.426 1.642 29.346 1.00 49.14 86 LYS B CA 1
ATOM 2102 C C . LYS B 1 73 ? -22.549 2.103 27.874 1.00 44.88 86 LYS B C 1
ATOM 2103 O O . LYS B 1 73 ? -23.636 2.429 27.406 1.00 41.93 86 LYS B O 1
ATOM 2109 N N . ASP B 1 74 ? -21.451 2.101 27.137 1.00 40.88 87 ASP B N 1
ATOM 2110 C CA . ASP B 1 74 ? -21.502 2.471 25.718 1.00 38.05 87 ASP B CA 1
ATOM 2111 C C . ASP B 1 74 ? -22.444 1.539 24.931 1.00 33.93 87 ASP B C 1
ATOM 2112 O O . ASP B 1 74 ? -23.074 1.955 23.948 1.00 33.66 87 ASP B O 1
ATOM 2117 N N . ILE B 1 75 ? -22.547 0.290 25.371 1.00 31.34 88 ILE B N 1
ATOM 2118 C CA . ILE B 1 75 ? -23.423 -0.669 24.726 1.00 32.65 88 ILE B CA 1
ATOM 2119 C C . ILE B 1 75 ? -24.906 -0.250 24.852 1.00 33.82 88 ILE B C 1
ATOM 2120 O O . ILE B 1 75 ? -25.714 -0.517 23.951 1.00 37.33 88 ILE B O 1
ATOM 2125 N N . GLU B 1 76 ? -25.246 0.463 25.914 1.00 34.55 89 GLU B N 1
ATOM 2126 C CA . GLU B 1 76 ? -26.625 0.899 26.120 1.00 38.41 89 GLU B CA 1
ATOM 2127 C C . GLU B 1 76 ? -27.179 1.883 25.076 1.00 36.66 89 GLU B C 1
ATOM 2128 O O . GLU B 1 76 ? -28.397 2.068 24.997 1.00 38.96 89 GLU B O 1
ATOM 2134 N N . LYS B 1 77 ? -26.316 2.528 24.305 1.00 34.13 90 LYS B N 1
ATOM 2135 C CA . LYS B 1 77 ? -26.780 3.422 23.235 1.00 36.33 90 LYS B CA 1
ATOM 2136 C C . LYS B 1 77 ? -27.454 2.672 22.088 1.00 34.44 90 LYS B C 1
ATOM 2137 O O . LYS B 1 77 ? -28.111 3.291 21.244 1.00 34.22 90 LYS B O 1
ATOM 2143 N N . TYR B 1 78 ? -27.225 1.370 21.992 1.00 30.93 91 TYR B N 1
ATOM 2144 C CA . TYR B 1 78 ? -27.748 0.605 20.865 1.00 31.19 91 TYR B CA 1
ATOM 2145 C C . TYR B 1 78 ? -28.443 -0.655 21.350 1.00 31.46 91 TYR B C 1
ATOM 2146 O O . TYR B 1 78 ? -27.838 -1.722 21.373 1.00 31.72 91 TYR B O 1
ATOM 2155 N N . PRO B 1 79 ? -29.729 -0.535 21.731 1.00 31.94 92 PRO B N 1
ATOM 2156 C CA . PRO B 1 79 ? -30.475 -1.727 22.150 1.00 33.47 92 PRO B CA 1
ATOM 2157 C C . PRO B 1 79 ? -30.712 -2.674 20.981 1.00 32.38 92 PRO B C 1
ATOM 2158 O O . PRO B 1 79 ? -30.586 -2.275 19.822 1.00 32.36 92 PRO B O 1
ATOM 2162 N N . GLN B 1 80 ? -31.090 -3.903 21.297 1.00 34.23 93 GLN B N 1
ATOM 2163 C CA . GLN B 1 80 ? -31.280 -4.938 20.296 1.00 35.69 93 GLN B CA 1
ATOM 2164 C C . GLN B 1 80 ? -32.029 -4.383 19.083 1.00 34.47 93 GLN B C 1
ATOM 2165 O O . GLN B 1 80 ? -33.049 -3.710 19.217 1.00 35.52 93 GLN B O 1
ATOM 2171 N N . GLY B 1 81 ? -31.519 -4.669 17.901 1.00 33.18 94 GLY B N 1
ATOM 2172 C CA . GLY B 1 81 ? -32.149 -4.201 16.664 1.00 33.04 94 GLY B CA 1
ATOM 2173 C C . GLY B 1 81 ? -31.249 -3.356 15.796 1.00 31.40 94 GLY B C 1
ATOM 2174 O O . GLY B 1 81 ? -30.061 -3.198 16.071 1.00 27.53 94 GLY B O 1
ATOM 2175 N N . GLU B 1 82 ? -31.854 -2.778 14.761 1.00 32.24 95 GLU B N 1
ATOM 2176 C CA . GLU B 1 82 ? -31.162 -1.996 13.755 1.00 33.29 95 GLU B CA 1
ATOM 2177 C C . GLU B 1 82 ? -31.236 -0.497 14.071 1.00 33.02 95 GLU B C 1
ATOM 2178 O O . GLU B 1 82 ? -32.243 -0.022 14.586 1.00 35.98 95 GLU B O 1
ATOM 2184 N N . HIS B 1 83 ? -30.156 0.238 13.815 1.00 30.23 96 HIS B N 1
ATOM 2185 C CA . HIS B 1 83 ? -30.098 1.671 14.088 1.00 30.38 96 HIS B CA 1
ATOM 2186 C C . HIS B 1 83 ? -29.546 2.426 12.878 1.00 32.99 96 HIS B C 1
ATOM 2187 O O . HIS B 1 83 ? -28.482 2.092 12.371 1.00 34.62 96 HIS B O 1
ATOM 2194 N N . ASP B 1 84 ? -30.236 3.459 12.442 1.00 37.53 97 ASP B N 1
ATOM 2195 C CA . ASP B 1 84 ? -29.792 4.185 11.260 1.00 39.65 97 ASP B CA 1
ATOM 2196 C C . ASP B 1 84 ? -29.179 5.506 11.674 1.00 36.82 97 ASP B C 1
ATOM 2197 O O . ASP B 1 84 ? -29.149 5.859 12.870 1.00 33.34 97 ASP B O 1
ATOM 2202 N N . LYS B 1 85 ? -28.647 6.209 10.686 1.00 35.28 98 LYS B N 1
ATOM 2203 C CA . LYS B 1 85 ? -28.037 7.513 10.899 1.00 34.82 98 LYS B CA 1
ATOM 2204 C C . LYS B 1 85 ? -26.847 7.500 11.846 1.00 31.29 98 LYS B C 1
ATOM 2205 O O . LYS B 1 85 ? -26.771 8.332 12.735 1.00 29.82 98 LYS B O 1
ATOM 2211 N N . GLN B 1 86 ? -25.922 6.561 11.655 1.00 28.55 99 GLN B N 1
ATOM 2212 C CA . GLN B 1 86 ? -24.727 6.486 12.481 1.00 27.29 99 GLN B CA 1
ATOM 2213 C C . GLN B 1 86 ? -23.458 6.600 11.622 1.00 25.89 99 GLN B C 1
ATOM 2214 O O . GLN B 1 86 ? -23.477 6.301 10.426 1.00 26.55 99 GLN B O 1
ATOM 2220 N N . ASP B 1 87 ? -22.371 7.024 12.268 1.00 24.00 100 ASP B N 1
ATOM 2221 C CA . ASP B 1 87 ? -21.022 7.110 11.698 1.00 23.00 100 ASP B CA 1
ATOM 2222 C C . ASP B 1 87 ? -20.122 6.180 12.511 1.00 21.67 100 ASP B C 1
ATOM 2223 O O . ASP B 1 87 ? -20.379 5.931 13.696 1.00 22.43 100 ASP B O 1
ATOM 2228 N N . ALA B 1 88 ? -19.032 5.700 11.909 1.00 21.05 101 ALA B N 1
ATOM 2229 C CA . ALA B 1 88 ? -18.059 4.883 12.653 1.00 20.71 101 ALA B CA 1
ATOM 2230 C C . ALA B 1 88 ? -16.633 5.339 12.335 1.00 20.89 101 ALA B C 1
ATOM 2231 O O . ALA B 1 88 ? -16.305 5.651 11.184 1.00 22.66 101 ALA B O 1
ATOM 2233 N N . PHE B 1 89 ? -15.816 5.421 13.374 1.00 20.92 102 PHE B N 1
ATOM 2234 C CA . PHE B 1 89 ? -14.414 5.739 13.267 1.00 19.05 102 PHE B CA 1
ATOM 2235 C C . PHE B 1 89 ? -13.759 4.465 13.747 1.00 21.16 102 PHE B C 1
ATOM 2236 O O . PHE B 1 89 ? -13.798 4.159 14.948 1.00 19.21 102 PHE B O 1
ATOM 2244 N N . LEU B 1 90 ? -13.147 3.751 12.802 1.00 19.91 103 LEU B N 1
ATOM 2245 C CA . LEU B 1 90 ? -12.576 2.420 13.030 1.00 18.99 103 LEU B CA 1
ATOM 2246 C C . LEU B 1 90 ? -11.061 2.407 13.039 1.00 18.14 103 LEU B C 1
ATOM 2247 O O . LEU B 1 90 ? -10.411 3.117 12.257 1.00 20.52 103 LEU B O 1
ATOM 2252 N N . VAL B 1 91 ? -10.495 1.649 13.976 1.00 18.27 104 VAL B N 1
ATOM 2253 C CA . VAL B 1 91 ? -9.044 1.416 14.016 1.00 17.36 104 VAL B CA 1
ATOM 2254 C C . VAL B 1 91 ? -9.010 -0.082 14.229 1.00 17.81 104 VAL B C 1
ATOM 2255 O O . VAL B 1 91 ? -9.437 -0.594 15.283 1.00 17.55 104 VAL B O 1
ATOM 2259 N N . ILE B 1 92 ? -8.532 -0.798 13.221 1.00 17.46 105 ILE B N 1
ATOM 2260 C CA . ILE B 1 92 ? -8.659 -2.255 13.245 1.00 19.01 105 ILE B CA 1
ATOM 2261 C C . ILE B 1 92 ? -7.714 -2.939 14.223 1.00 20.25 105 ILE B C 1
ATOM 2262 O O . ILE B 1 92 ? -6.515 -2.754 14.190 1.00 19.53 105 ILE B O 1
ATOM 2267 N N . GLU B 1 93 ? -8.308 -3.742 15.090 1.00 19.70 106 GLU B N 1
ATOM 2268 C CA . GLU B 1 93 ? -7.617 -4.499 16.098 1.00 22.05 106 GLU B CA 1
ATOM 2269 C C . GLU B 1 93 ? -7.037 -5.762 15.507 1.00 22.12 106 GLU B C 1
ATOM 2270 O O . GLU B 1 93 ? -7.332 -6.112 14.350 1.00 20.90 106 GLU B O 1
ATOM 2276 N N . GLU B 1 94 ? -6.205 -6.441 16.297 1.00 23.01 107 GLU B N 1
ATOM 2277 C CA . GLU B 1 94 ? -5.564 -7.688 15.866 1.00 26.32 107 GLU B CA 1
ATOM 2278 C C . GLU B 1 94 ? -6.516 -8.899 15.832 1.00 25.78 107 GLU B C 1
ATOM 2279 O O . GLU B 1 94 ? -6.313 -9.835 15.051 1.00 26.58 107 GLU B O 1
ATOM 2285 N N . GLU B 1 95 ? -7.550 -8.859 16.663 1.00 23.36 108 GLU B N 1
ATOM 2286 C CA . GLU B 1 95 ? -8.504 -9.940 16.726 1.00 24.60 108 GLU B CA 1
ATOM 2287 C C . GLU B 1 95 ? -9.560 -9.838 15.647 1.00 23.78 108 GLU B C 1
ATOM 2288 O O . GLU B 1 95 ? -9.982 -8.746 15.303 1.00 24.00 108 GLU B O 1
ATOM 2294 N N . THR B 1 96 ? -9.949 -10.980 15.079 1.00 24.82 109 THR B N 1
ATOM 2295 C CA . THR B 1 96 ? -11.141 -11.017 14.250 1.00 24.94 109 THR B CA 1
ATOM 2296 C C . THR B 1 96 ? -12.241 -11.490 15.203 1.00 24.33 109 THR B C 1
ATOM 2297 O O . THR B 1 96 ? -11.982 -12.282 16.128 1.00 26.24 109 THR B O 1
ATOM 2301 N N . VAL B 1 97 ? -13.454 -11.007 14.990 1.00 22.16 110 VAL B N 1
ATOM 2302 C CA . VAL B 1 97 ? -14.601 -11.357 15.809 1.00 23.39 110 VAL B CA 1
ATOM 2303 C C . VAL B 1 97 ? -15.730 -11.739 14.866 1.00 25.67 110 VAL B C 1
ATOM 2304 O O . VAL B 1 97 ? -16.092 -10.966 13.960 1.00 24.83 110 VAL B O 1
ATOM 2308 N N . ASN B 1 98 ? -16.267 -12.942 15.035 1.00 26.65 111 ASN B N 1
ATOM 2309 C CA . ASN B 1 98 ? -17.326 -13.443 14.130 1.00 29.33 111 ASN B CA 1
ATOM 2310 C C . ASN B 1 98 ? -16.968 -13.337 12.676 1.00 29.93 111 ASN B C 1
ATOM 2311 O O . ASN B 1 98 ? -17.811 -13.002 11.831 1.00 28.43 111 ASN B O 1
ATOM 2316 N N . GLY B 1 99 ? -15.705 -13.630 12.381 1.00 27.56 112 GLY B N 1
ATOM 2317 C CA . GLY B 1 99 ? -15.204 -13.597 11.034 1.00 29.95 112 GLY B CA 1
ATOM 2318 C C . GLY B 1 99 ? -15.065 -12.222 10.407 1.00 28.74 112 GLY B C 1
ATOM 2319 O O . GLY B 1 99 ? -14.869 -12.122 9.206 1.00 31.53 112 GLY B O 1
ATOM 2320 N N . ARG B 1 100 ? -15.126 -11.167 11.210 1.00 25.11 113 ARG B N 1
ATOM 2321 C CA . ARG B 1 100 ? -15.029 -9.806 10.710 1.00 26.10 113 ARG B CA 1
ATOM 2322 C C . ARG B 1 100 ? -13.912 -9.030 11.365 1.00 23.80 113 ARG B C 1
ATOM 2323 O O . ARG B 1 100 ? -13.459 -9.363 12.467 1.00 21.74 113 ARG B O 1
ATOM 2331 N N . GLN B 1 101 ? -13.468 -7.983 10.679 1.00 22.63 114 GLN B N 1
ATOM 2332 C CA . GLN B 1 101 ? -12.492 -7.065 11.242 1.00 22.09 114 GLN B CA 1
ATOM 2333 C C . GLN B 1 101 ? -13.159 -6.408 12.429 1.00 21.30 114 GLN B C 1
ATOM 2334 O O . GLN B 1 101 ? -14.347 -6.143 12.377 1.00 19.87 114 GLN B O 1
ATOM 2340 N N . TYR B 1 102 ? -12.371 -6.114 13.461 1.00 19.53 115 TYR B N 1
ATOM 2341 C CA . TYR B 1 102 ? -12.865 -5.630 14.723 1.00 19.38 115 TYR B CA 1
ATOM 2342 C C . TYR B 1 102 ? -12.262 -4.277 15.113 1.00 18.11 115 TYR B C 1
ATOM 2343 O O . TYR B 1 102 ? -11.093 -4.001 14.837 1.00 17.83 115 TYR B O 1
ATOM 2352 N N . SER B 1 103 ? -13.070 -3.449 15.762 1.00 17.59 116 SER B N 1
ATOM 2353 C CA . SER B 1 103 ? -12.625 -2.162 16.246 1.00 17.59 116 SER B CA 1
ATOM 2354 C C . SER B 1 103 ? -13.390 -1.896 17.535 1.00 19.44 116 SER B C 1
ATOM 2355 O O . SER B 1 103 ? -14.427 -2.536 17.793 1.00 19.61 116 SER B O 1
ATOM 2358 N N . ILE B 1 104 ? -12.902 -0.948 18.327 1.00 19.47 117 ILE B N 1
ATOM 2359 C CA . ILE B 1 104 ? -13.507 -0.705 19.638 1.00 21.05 117 ILE B CA 1
ATOM 2360 C C . ILE B 1 104 ? -13.995 0.725 19.754 1.00 19.35 117 ILE B C 1
ATOM 2361 O O . ILE B 1 104 ? -13.217 1.656 19.630 1.00 19.97 117 ILE B O 1
ATOM 2366 N N . GLY B 1 105 ? -15.279 0.882 20.048 1.00 21.77 118 GLY B N 1
ATOM 2367 C CA . GLY B 1 105 ? -15.862 2.199 20.245 1.00 20.39 118 GLY B CA 1
ATOM 2368 C C . GLY B 1 105 ? -15.958 2.979 18.953 1.00 19.31 118 GLY B C 1
ATOM 2369 O O . GLY B 1 105 ? -16.150 2.402 17.889 1.00 22.03 118 GLY B O 1
ATOM 2370 N N . GLY B 1 106 ? -15.920 4.295 19.034 1.00 18.28 119 GLY B N 1
ATOM 2371 C CA . GLY B 1 106 ? -15.904 5.088 17.795 1.00 17.66 119 GLY B CA 1
ATOM 2372 C C . GLY B 1 106 ? -17.178 5.284 17.042 1.00 18.78 119 GLY B C 1
ATOM 2373 O O . GLY B 1 106 ? -17.160 5.773 15.880 1.00 20.04 119 GLY B O 1
ATOM 2374 N N . LEU B 1 107 ? -18.295 4.951 17.675 1.00 20.18 120 LEU B N 1
ATOM 2375 C CA . LEU B 1 107 ? -19.621 5.111 17.026 1.00 19.96 120 LEU B CA 1
ATOM 2376 C C . LEU B 1 107 ? -20.301 6.397 17.453 1.00 21.44 120 LEU B C 1
ATOM 2377 O O . LEU B 1 107 ? -20.233 6.778 18.632 1.00 20.31 120 LEU B O 1
ATOM 2382 N N . SER B 1 108 ? -20.934 7.080 16.502 1.00 19.30 121 SER B N 1
ATOM 2383 C CA . SER B 1 108 ? -21.624 8.291 16.799 1.00 22.80 121 SER B CA 1
ATOM 2384 C C . SER B 1 108 ? -22.782 8.559 15.830 1.00 23.87 121 SER B C 1
ATOM 2385 O O . SER B 1 108 ? -22.837 8.027 14.733 1.00 23.94 121 SER B O 1
ATOM 2388 N N . LYS B 1 109 ? -23.720 9.392 16.268 1.00 24.32 122 LYS B N 1
ATOM 2389 C CA . LYS B 1 109 ? -24.819 9.819 15.410 1.00 26.98 122 LYS B CA 1
ATOM 2390 C C . LYS B 1 109 ? -24.233 10.653 14.267 1.00 25.55 122 LYS B C 1
ATOM 2391 O O . LYS B 1 109 ? -23.339 11.448 14.489 1.00 25.55 122 LYS B O 1
ATOM 2397 N N . THR B 1 110 ? -24.712 10.447 13.048 1.00 26.09 123 THR B N 1
ATOM 2398 C CA . THR B 1 110 ? -24.251 11.225 11.904 1.00 27.37 123 THR B CA 1
ATOM 2399 C C . THR B 1 110 ? -24.827 12.643 11.949 1.00 28.61 123 THR B C 1
ATOM 2400 O O . THR B 1 110 ? -25.846 12.877 12.598 1.00 27.90 123 THR B O 1
ATOM 2404 N N . ASN B 1 111 ? -24.179 13.581 11.271 1.00 28.05 124 ASN B N 1
ATOM 2405 C CA . ASN B 1 111 ? -24.670 14.957 11.221 1.00 30.47 124 ASN B CA 1
ATOM 2406 C C . ASN B 1 111 ? -26.106 15.050 10.677 1.00 33.65 124 ASN B C 1
ATOM 2407 O O . ASN B 1 111 ? -26.455 14.388 9.711 1.00 32.72 124 ASN B O 1
ATOM 2412 N N . SER B 1 112 ? -26.922 15.861 11.319 1.00 34.99 125 SER B N 1
ATOM 2413 C CA . SER B 1 112 ? -28.267 16.108 10.850 1.00 40.93 125 SER B CA 1
ATOM 2414 C C . SER B 1 112 ? -28.216 17.381 9.966 1.00 43.25 125 SER B C 1
ATOM 2415 O O . SER B 1 112 ? -28.997 17.546 9.030 1.00 45.35 125 SER B O 1
ATOM 2418 N N . LYS B 1 113 ? -27.263 18.259 10.269 1.00 44.92 126 LYS B N 1
ATOM 2419 C CA . LYS B 1 113 ? -26.997 19.469 9.507 1.00 48.10 126 LYS B CA 1
ATOM 2420 C C . LYS B 1 113 ? -25.496 19.605 9.245 1.00 47.57 126 LYS B C 1
ATOM 2421 O O . LYS B 1 113 ? -24.657 18.948 9.879 1.00 42.17 126 LYS B O 1
ATOM 2427 N N . GLU B 1 114 ? -25.148 20.474 8.317 1.00 48.08 127 GLU B N 1
ATOM 2428 C CA . GLU B 1 114 ? -23.756 20.738 8.052 1.00 49.07 127 GLU B CA 1
ATOM 2429 C C . GLU B 1 114 ? -23.193 21.467 9.270 1.00 44.57 127 GLU B C 1
ATOM 2430 O O . GLU B 1 114 ? -23.897 22.215 9.945 1.00 47.31 127 GLU B O 1
ATOM 2436 N N . PHE B 1 115 ? -21.949 21.172 9.594 1.00 39.91 128 PHE B N 1
ATOM 2437 C CA . PHE B 1 115 ? -21.269 21.799 10.710 1.00 37.52 128 PHE B CA 1
ATOM 2438 C C . PHE B 1 115 ? -19.781 21.739 10.458 1.00 35.49 128 PHE B C 1
ATOM 2439 O O . PHE B 1 115 ? -19.269 20.741 9.951 1.00 35.24 128 PHE B O 1
ATOM 2447 N N . SER B 1 116 ? -19.101 22.826 10.788 1.00 33.81 129 SER B N 1
ATOM 2448 C CA . SER B 1 116 ? -17.662 22.891 10.728 1.00 34.25 129 SER B CA 1
ATOM 2449 C C . SER B 1 116 ? -17.188 24.068 11.544 1.00 33.15 129 SER B C 1
ATOM 2450 O O . SER B 1 116 ? -17.756 25.173 11.486 1.00 33.31 129 SER B O 1
ATOM 2453 N N . LYS B 1 117 ? -16.138 23.809 12.311 1.00 30.83 130 LYS B N 1
ATOM 2454 C CA . LYS B 1 117 ? -15.556 24.773 13.213 1.00 33.12 130 LYS B CA 1
ATOM 2455 C C . LYS B 1 117 ? -14.063 24.519 13.260 1.00 34.41 130 LYS B C 1
ATOM 2456 O O . LYS B 1 117 ? -13.628 23.358 13.305 1.00 35.39 130 LYS B O 1
ATOM 2462 N N . GLU B 1 118 ? -13.271 25.580 13.205 1.00 34.96 131 GLU B N 1
ATOM 2463 C CA . GLU B 1 118 ? -11.823 25.451 13.351 1.00 35.03 131 GLU B CA 1
ATOM 2464 C C . GLU B 1 118 ? -11.574 25.777 14.818 1.00 33.93 131 GLU B C 1
ATOM 2465 O O . GLU B 1 118 ? -11.941 26.829 15.295 1.00 35.76 131 GLU B O 1
ATOM 2471 N N . VAL B 1 119 ? -10.963 24.849 15.519 1.00 30.27 132 VAL B N 1
ATOM 2472 C CA . VAL B 1 119 ? -10.702 24.941 16.926 1.00 30.17 132 VAL B CA 1
ATOM 2473 C C . VAL B 1 119 ? -9.222 25.238 17.117 1.00 29.96 132 VAL B C 1
ATOM 2474 O O . VAL B 1 119 ? -8.389 24.585 16.468 1.00 27.15 132 VAL B O 1
ATOM 2478 N N . ASP B 1 120 ? -8.880 26.189 17.986 1.00 28.67 133 ASP B N 1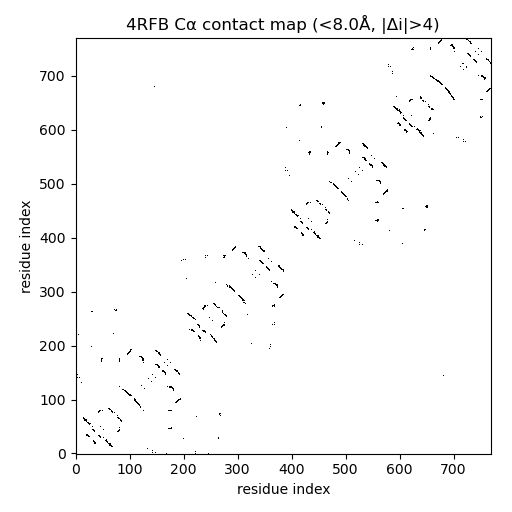
ATOM 2479 C CA . ASP B 1 120 ? -7.479 26.436 18.312 1.00 30.04 133 ASP B CA 1
ATOM 2480 C C . ASP B 1 120 ? -6.878 25.247 19.096 1.00 28.29 133 ASP B C 1
ATOM 2481 O O . ASP B 1 120 ? -7.516 24.710 20.010 1.00 25.31 133 ASP B O 1
ATOM 2486 N N . VAL B 1 121 ? -5.657 24.857 18.723 1.00 29.62 134 VAL B N 1
ATOM 2487 C CA . VAL B 1 121 ? -4.878 23.861 19.427 1.00 27.55 134 VAL B CA 1
ATOM 2488 C C . VAL B 1 121 ? -3.636 24.598 19.945 1.00 30.93 134 VAL B C 1
ATOM 2489 O O . VAL B 1 121 ? -2.850 25.145 19.150 1.00 31.16 134 VAL B O 1
ATOM 2493 N N . LYS B 1 122 ? -3.463 24.656 21.260 1.00 30.15 135 LYS B N 1
ATOM 2494 C CA . LYS B 1 122 ? -2.312 25.346 21.845 1.00 33.70 135 LYS B CA 1
ATOM 2495 C C . LYS B 1 122 ? -1.381 24.308 22.460 1.00 32.90 135 LYS B C 1
ATOM 2496 O O . LYS B 1 122 ? -1.752 23.608 23.410 1.00 28.53 135 LYS B O 1
ATOM 2502 N N . VAL B 1 123 ? -0.175 24.216 21.924 1.00 31.13 136 VAL B N 1
ATOM 2503 C CA . VAL B 1 123 ? 0.813 23.266 22.395 1.00 32.11 136 VAL B CA 1
ATOM 2504 C C . VAL B 1 123 ? 1.908 23.961 23.187 1.00 33.51 136 VAL B C 1
ATOM 2505 O O . VAL B 1 123 ? 2.579 24.838 22.662 1.00 36.38 136 VAL B O 1
ATOM 2509 N N . THR B 1 124 ? 2.085 23.564 24.442 1.00 31.82 137 THR B N 1
ATOM 2510 C CA . THR B 1 124 ? 3.136 24.099 25.302 1.00 32.83 137 THR B CA 1
ATOM 2511 C C . THR B 1 124 ? 4.070 22.972 25.724 1.00 33.09 137 THR B C 1
ATOM 2512 O O . THR B 1 124 ? 3.628 21.868 25.924 1.00 30.21 137 THR B O 1
ATOM 2516 N N . ARG B 1 125 ? 5.367 23.263 25.831 1.00 34.67 138 ARG B N 1
ATOM 2517 C CA . ARG B 1 125 ? 6.336 22.298 26.321 1.00 38.19 138 ARG B CA 1
ATOM 2518 C C . ARG B 1 125 ? 6.506 22.564 27.811 1.00 40.77 138 ARG B C 1
ATOM 2519 O O . ARG B 1 125 ? 6.710 23.708 28.231 1.00 45.22 138 ARG B O 1
ATOM 2527 N N . LYS B 1 126 ? 6.383 21.520 28.617 1.00 44.88 139 LYS B N 1
ATOM 2528 C CA . LYS B 1 126 ? 6.552 21.640 30.055 1.00 46.22 139 LYS B CA 1
ATOM 2529 C C . LYS B 1 126 ? 7.864 20.942 30.363 1.00 52.53 139 LYS B C 1
ATOM 2530 O O . LYS B 1 126 ? 7.899 19.785 30.810 1.00 51.61 139 LYS B O 1
ATOM 2536 N N . ILE B 1 127 ? 8.927 21.661 30.014 1.00 52.69 140 ILE B N 1
ATOM 2537 C CA . ILE B 1 127 ? 10.323 21.292 30.256 1.00 60.93 140 ILE B CA 1
ATOM 2538 C C . ILE B 1 127 ? 11.112 22.611 30.333 1.00 62.11 140 ILE B C 1
ATOM 2539 O O . ILE B 1 127 ? 11.684 22.914 31.372 1.00 78.44 140 ILE B O 1
ATOM 2544 N N . ASP B 1 128 ? 11.073 23.410 29.258 1.00 62.97 141 ASP B N 1
ATOM 2545 C CA . ASP B 1 128 ? 11.778 24.709 29.159 1.00 62.59 141 ASP B CA 1
ATOM 2546 C C . ASP B 1 128 ? 10.847 25.748 28.556 1.00 60.50 141 ASP B C 1
ATOM 2547 O O . ASP B 1 128 ? 9.664 25.500 28.382 1.00 58.74 141 ASP B O 1
ATOM 2552 N N . GLU B 1 129 ? 11.411 26.921 28.270 1.00 68.80 142 GLU B N 1
ATOM 2553 C CA . GLU B 1 129 ? 10.697 28.049 27.691 1.00 75.82 142 GLU B CA 1
ATOM 2554 C C . GLU B 1 129 ? 9.858 27.715 26.464 1.00 74.51 142 GLU B C 1
ATOM 2555 O O . GLU B 1 129 ? 9.210 28.598 25.896 1.00 77.76 142 GLU B O 1
ATOM 2561 N N . GLU B 1 132 ? 6.675 29.260 29.768 1.00 62.69 145 GLU B N 1
ATOM 2562 C CA . GLU B 1 132 ? 6.820 28.563 28.491 1.00 66.49 145 GLU B CA 1
ATOM 2563 C C . GLU B 1 132 ? 5.823 29.095 27.445 1.00 65.63 145 GLU B C 1
ATOM 2564 O O . GLU B 1 132 ? 4.743 29.577 27.795 1.00 64.09 145 GLU B O 1
ATOM 2570 N N . LYS B 1 133 ? 6.184 28.992 26.165 1.00 62.00 146 LYS B N 1
ATOM 2571 C CA . LYS B 1 133 ? 5.331 29.490 25.084 1.00 61.05 146 LYS B CA 1
ATOM 2572 C C . LYS B 1 133 ? 4.690 28.365 24.260 1.00 57.65 146 LYS B C 1
ATOM 2573 O O . LYS B 1 133 ? 5.245 27.280 24.113 1.00 52.81 146 LYS B O 1
ATOM 2579 N N . SER B 1 134 ? 3.498 28.639 23.743 1.00 54.12 147 SER B N 1
ATOM 2580 C CA . SER B 1 134 ? 2.752 27.653 22.985 1.00 51.98 147 SER B CA 1
ATOM 2581 C C . SER B 1 134 ? 2.874 27.829 21.489 1.00 50.03 147 SER B C 1
ATOM 2582 O O . SER B 1 134 ? 2.953 28.947 21.013 1.00 53.75 147 SER B O 1
ATOM 2585 N N . LYS B 1 135 ? 2.923 26.713 20.756 1.00 48.51 148 LYS B N 1
ATOM 2586 C CA . LYS B 1 135 ? 2.890 26.728 19.297 1.00 48.98 148 LYS B CA 1
ATOM 2587 C C . LYS B 1 135 ? 1.441 26.430 19.017 1.00 46.38 148 LYS B C 1
ATOM 2588 O O . LYS B 1 135 ? 0.906 25.379 19.425 1.00 42.41 148 LYS B O 1
ATOM 2594 N N . ASP B 1 136 ? 0.786 27.353 18.345 1.00 40.86 149 ASP B N 1
ATOM 2595 C CA . ASP B 1 136 ? -0.622 27.223 18.105 1.00 39.45 149 ASP B CA 1
ATOM 2596 C C . ASP B 1 136 ? -0.937 26.821 16.689 1.00 38.93 149 ASP B C 1
ATOM 2597 O O . ASP B 1 136 ? -0.248 27.205 15.760 1.00 38.87 149 ASP B O 1
ATOM 2602 N N . SER B 1 137 ? -1.974 26.006 16.538 1.00 35.13 150 SER B N 1
ATOM 2603 C CA . SER B 1 137 ? -2.446 25.625 15.230 1.00 34.53 150 SER B CA 1
ATOM 2604 C C . SER B 1 137 ? -3.955 25.435 15.321 1.00 34.04 150 SER B C 1
ATOM 2605 O O . SER B 1 137 ? -4.566 25.810 16.309 1.00 30.47 150 SER B O 1
ATOM 2608 N N . LYS B 1 138 ? -4.550 24.871 14.279 1.00 36.12 151 LYS B N 1
ATOM 2609 C CA . LYS B 1 138 ? -5.980 24.695 14.215 1.00 35.23 151 LYS B CA 1
ATOM 2610 C C . LYS B 1 138 ? -6.339 23.236 13.994 1.00 34.87 151 LYS B C 1
ATOM 2611 O O . LYS B 1 138 ? -5.587 22.522 13.347 1.00 32.49 151 LYS B O 1
ATOM 2617 N N . PHE B 1 139 ? -7.515 22.836 14.485 1.00 30.84 152 PHE B N 1
ATOM 2618 C CA . PHE B 1 139 ? -8.039 21.488 14.304 1.00 28.78 152 PHE B CA 1
ATOM 2619 C C . PHE B 1 139 ? -9.489 21.618 13.847 1.00 28.94 152 PHE B C 1
ATOM 2620 O O . PHE B 1 139 ? -10.297 22.272 14.509 1.00 29.12 152 PHE B O 1
ATOM 2628 N N . LYS B 1 140 ? -9.817 21.025 12.702 1.00 28.50 153 LYS B N 1
ATOM 2629 C CA . LYS B 1 140 ? -11.159 21.164 12.138 1.00 29.80 153 LYS B CA 1
ATOM 2630 C C . LYS B 1 140 ? -12.134 20.131 12.674 1.00 28.99 153 LYS B C 1
ATOM 2631 O O . LYS B 1 140 ? -11.855 18.955 12.641 1.00 28.93 153 LYS B O 1
ATOM 2637 N N . ILE B 1 141 ? -13.259 20.592 13.200 1.00 29.88 154 ILE B N 1
ATOM 2638 C CA . ILE B 1 141 ? -14.316 19.704 13.706 1.00 31.92 154 ILE B CA 1
ATOM 2639 C C . ILE B 1 141 ? -15.433 19.731 12.680 1.00 32.32 154 ILE B C 1
ATOM 2640 O O . ILE B 1 141 ? -15.925 20.803 12.377 1.00 32.45 154 ILE B O 1
ATOM 2645 N N . THR B 1 142 ? -15.844 18.579 12.151 1.00 31.19 155 THR B N 1
ATOM 2646 C CA . THR B 1 142 ? -16.933 18.552 11.160 1.00 34.45 155 THR B CA 1
ATOM 2647 C C . THR B 1 142 ? -18.147 17.728 11.600 1.00 32.79 155 THR B C 1
ATOM 2648 O O . THR B 1 142 ? -19.125 17.627 10.874 1.00 32.42 155 THR B O 1
ATOM 2652 N N . LYS B 1 143 ? -18.079 17.152 12.788 1.00 26.96 156 LYS B N 1
ATOM 2653 C CA . LYS B 1 143 ? -19.162 16.331 13.314 1.00 25.74 156 LYS B CA 1
ATOM 2654 C C . LYS B 1 143 ? -19.834 16.958 14.519 1.00 24.14 156 LYS B C 1
ATOM 2655 O O . LYS B 1 143 ? -19.137 17.410 15.443 1.00 22.57 156 LYS B O 1
ATOM 2661 N N . GLU B 1 144 ? -21.172 16.935 14.509 1.00 22.98 157 GLU B N 1
ATOM 2662 C CA . GLU B 1 144 ? -21.991 17.434 15.605 1.00 25.62 157 GLU B CA 1
ATOM 2663 C C . GLU B 1 144 ? -21.825 16.556 16.835 1.00 25.13 157 GLU B C 1
ATOM 2664 O O . GLU B 1 144 ? -21.822 17.070 17.968 1.00 25.34 157 GLU B O 1
ATOM 2670 N N . GLU B 1 145 ? -21.713 15.234 16.614 1.00 23.87 158 GLU B N 1
ATOM 2671 C CA . GLU B 1 145 ? -21.481 14.283 17.705 1.00 23.50 158 GLU B CA 1
ATOM 2672 C C . GLU B 1 145 ? -20.189 13.529 17.350 1.00 23.00 158 GLU B C 1
ATOM 2673 O O . GLU B 1 145 ? -20.065 12.953 16.255 1.00 22.55 158 GLU B O 1
ATOM 2679 N N . ILE B 1 146 ? -19.242 13.528 18.274 1.00 21.93 159 ILE B N 1
ATOM 2680 C CA . ILE B 1 146 ? -17.932 12.934 18.007 1.00 22.13 159 ILE B CA 1
ATOM 2681 C C . ILE B 1 146 ? -17.443 12.062 19.161 1.00 22.00 159 ILE B C 1
ATOM 2682 O O . ILE B 1 146 ? -17.583 12.419 20.347 1.00 18.07 159 ILE B O 1
ATOM 2687 N N . SER B 1 147 ? -16.909 10.890 18.793 1.00 20.32 160 SER B N 1
ATOM 2688 C CA . SER B 1 147 ? -16.383 9.960 19.782 1.00 19.10 160 SER B CA 1
ATOM 2689 C C . SER B 1 147 ? -15.043 10.404 20.327 1.00 18.67 160 SER B C 1
ATOM 2690 O O . SER B 1 147 ? -14.229 10.983 19.624 1.00 18.96 160 SER B O 1
ATOM 2693 N N . LEU B 1 148 ? -14.800 10.109 21.603 1.00 19.06 161 LEU B N 1
ATOM 2694 C CA . LEU B 1 148 ? -13.500 10.346 22.167 1.00 17.82 161 LEU B CA 1
ATOM 2695 C C . LEU B 1 148 ? -12.439 9.514 21.422 1.00 18.25 161 LEU B C 1
ATOM 2696 O O . LEU B 1 148 ? -11.305 9.964 21.291 1.00 18.80 161 LEU B O 1
ATOM 2701 N N . LYS B 1 149 ? -12.789 8.334 20.898 1.00 17.89 162 LYS B N 1
ATOM 2702 C CA . LYS B 1 149 ? -11.829 7.580 20.095 1.00 17.66 162 LYS B CA 1
ATOM 2703 C C . LYS B 1 149 ? -11.215 8.426 18.969 1.00 18.68 162 LYS B C 1
ATOM 2704 O O . LYS B 1 149 ? -9.976 8.475 18.803 1.00 17.56 162 LYS B O 1
ATOM 2710 N N . GLU B 1 150 ? -12.090 9.076 18.206 1.00 18.95 163 GLU B N 1
ATOM 2711 C CA . GLU B 1 150 ? -11.703 9.851 17.023 1.00 19.40 163 GLU B CA 1
ATOM 2712 C C . GLU B 1 150 ? -10.889 11.108 17.401 1.00 18.44 163 GLU B C 1
ATOM 2713 O O . GLU B 1 150 ? -9.856 11.364 16.834 1.00 19.26 163 GLU B O 1
ATOM 2719 N N . LEU B 1 151 ? -11.340 11.848 18.399 1.00 16.97 164 LEU B N 1
ATOM 2720 C CA . LEU B 1 151 ? -10.636 13.029 18.843 1.00 19.21 164 LEU B CA 1
ATOM 2721 C C . LEU B 1 151 ? -9.244 12.648 19.309 1.00 17.13 164 LEU B C 1
ATOM 2722 O O . LEU B 1 151 ? -8.249 13.228 18.874 1.00 20.41 164 LEU B O 1
ATOM 2727 N N . ASP B 1 152 ? -9.202 11.670 20.207 1.00 17.51 165 ASP B N 1
ATOM 2728 C CA . ASP B 1 152 ? -7.955 11.163 20.745 1.00 18.17 165 ASP B CA 1
ATOM 2729 C C . ASP B 1 152 ? -7.013 10.724 19.607 1.00 17.77 165 ASP B C 1
ATOM 2730 O O . ASP B 1 152 ? -5.838 11.119 19.538 1.00 19.18 165 ASP B O 1
ATOM 2735 N N . PHE B 1 153 ? -7.520 9.885 18.722 1.00 17.46 166 PHE B N 1
ATOM 2736 C CA . PHE B 1 153 ? -6.692 9.323 17.662 1.00 19.11 166 PHE B CA 1
ATOM 2737 C C . PHE B 1 153 ? -6.155 10.417 16.722 1.00 20.70 166 PHE B C 1
ATOM 2738 O O . PHE B 1 153 ? -4.970 10.452 16.443 1.00 20.59 166 PHE B O 1
ATOM 2746 N N . LYS B 1 154 ? -7.028 11.297 16.243 1.00 18.77 167 LYS B N 1
ATOM 2747 C CA . LYS B 1 154 ? -6.625 12.356 15.327 1.00 20.77 167 LYS B CA 1
ATOM 2748 C C . LYS B 1 154 ? -5.672 13.369 15.947 1.00 20.89 167 LYS B C 1
ATOM 2749 O O . LYS B 1 154 ? -4.740 13.815 15.304 1.00 22.17 167 LYS B O 1
ATOM 2755 N N . LEU B 1 155 ? -5.920 13.737 17.195 1.00 19.52 168 LEU B N 1
ATOM 2756 C CA . LEU B 1 155 ? -5.042 14.689 17.888 1.00 19.59 168 LEU B CA 1
ATOM 2757 C C . LEU B 1 155 ? -3.681 14.070 18.179 1.00 19.40 168 LEU B C 1
ATOM 2758 O O . LEU B 1 155 ? -2.677 14.725 17.976 1.00 18.88 168 LEU B O 1
ATOM 2763 N N . ARG B 1 156 ? -3.613 12.808 18.622 1.00 17.63 169 ARG B N 1
ATOM 2764 C CA . ARG B 1 156 ? -2.295 12.225 18.822 1.00 19.03 169 ARG B CA 1
ATOM 2765 C C . ARG B 1 156 ? -1.565 12.080 17.467 1.00 20.33 169 ARG B C 1
ATOM 2766 O O . ARG B 1 156 ? -0.342 12.246 17.378 1.00 19.47 169 ARG B O 1
ATOM 2774 N N . LYS B 1 157 ? -2.300 11.764 16.415 1.00 20.59 170 LYS B N 1
ATOM 2775 C CA . LYS B 1 157 ? -1.642 11.638 15.122 1.00 22.90 170 LYS B CA 1
ATOM 2776 C C . LYS B 1 157 ? -1.082 12.990 14.663 1.00 22.37 170 LYS B C 1
ATOM 2777 O O . LYS B 1 157 ? 0.028 13.067 14.108 1.00 21.45 170 LYS B O 1
ATOM 2783 N N . LYS B 1 158 ? -1.812 14.057 14.945 1.00 20.71 171 LYS B N 1
ATOM 2784 C CA . LYS B 1 158 ? -1.337 15.385 14.624 1.00 23.27 171 LYS B CA 1
ATOM 2785 C C . LYS B 1 158 ? -0.038 15.668 15.418 1.00 22.01 171 LYS B C 1
ATOM 2786 O O . LYS B 1 158 ? 0.926 16.214 14.882 1.00 22.53 171 LYS B O 1
ATOM 2792 N N . LEU B 1 159 ? 0.009 15.250 16.667 1.00 21.63 172 LEU B N 1
ATOM 2793 C CA . LEU B 1 159 ? 1.202 15.475 17.492 1.00 22.46 172 LEU B CA 1
ATOM 2794 C C . LEU B 1 159 ? 2.381 14.620 17.039 1.00 23.17 172 LEU B C 1
ATOM 2795 O O . LEU B 1 159 ? 3.534 15.060 17.142 1.00 23.11 172 LEU B O 1
ATOM 2800 N N . MET B 1 160 ? 2.101 13.407 16.547 1.00 21.62 173 MET B N 1
ATOM 2801 C CA . MET B 1 160 ? 3.154 12.546 16.027 1.00 25.06 173 MET B CA 1
ATOM 2802 C C . MET B 1 160 ? 3.782 13.170 14.795 1.00 26.22 173 MET B C 1
ATOM 2803 O O . MET B 1 160 ? 4.979 13.042 14.587 1.00 26.66 173 MET B O 1
ATOM 2808 N N A GLU B 1 161 ? 2.956 13.843 13.998 0.50 27.89 174 GLU B N 1
ATOM 2809 N N B GLU B 1 161 ? 2.992 13.844 13.969 0.50 27.45 174 GLU B N 1
ATOM 2810 C CA A GLU B 1 161 ? 3.390 14.469 12.744 0.50 30.86 174 GLU B CA 1
ATOM 2811 C CA B GLU B 1 161 ? 3.562 14.485 12.777 0.50 29.97 174 GLU B CA 1
ATOM 2812 C C A GLU B 1 161 ? 4.082 15.827 12.924 0.50 31.71 174 GLU B C 1
ATOM 2813 C C B GLU B 1 161 ? 4.264 15.779 13.095 0.50 31.12 174 GLU B C 1
ATOM 2814 O O A GLU B 1 161 ? 5.010 16.156 12.178 0.50 33.97 174 GLU B O 1
ATOM 2815 O O B GLU B 1 161 ? 5.392 16.010 12.651 0.50 33.56 174 GLU B O 1
ATOM 2826 N N . GLU B 1 162 ? 3.617 16.615 13.893 1.00 30.61 175 GLU B N 1
ATOM 2827 C CA . GLU B 1 162 ? 4.133 17.959 14.163 1.00 32.57 175 GLU B CA 1
ATOM 2828 C C . GLU B 1 162 ? 5.029 18.161 15.388 1.00 32.40 175 GLU B C 1
ATOM 2829 O O . GLU B 1 162 ? 5.805 19.105 15.431 1.00 31.98 175 GLU B O 1
ATOM 2835 N N . GLU B 1 163 ? 4.930 17.281 16.371 1.00 29.12 176 GLU B N 1
ATOM 2836 C CA . GLU B 1 163 ? 5.626 17.488 17.635 1.00 30.40 176 GLU B CA 1
ATOM 2837 C C . GLU B 1 163 ? 6.434 16.277 18.129 1.00 29.88 176 GLU B C 1
ATOM 2838 O O . GLU B 1 163 ? 6.759 16.189 19.307 1.00 29.42 176 GLU B O 1
ATOM 2844 N N . LYS B 1 164 ? 6.731 15.351 17.221 1.00 28.09 177 LYS B N 1
ATOM 2845 C CA . LYS B 1 164 ? 7.556 14.168 17.514 1.00 29.86 177 LYS B CA 1
ATOM 2846 C C . LYS B 1 164 ? 7.028 13.229 18.592 1.00 28.42 177 LYS B C 1
ATOM 2847 O O . LYS B 1 164 ? 7.786 12.469 19.206 1.00 28.28 177 LYS B O 1
ATOM 2853 N N . LEU B 1 165 ? 5.727 13.263 18.819 1.00 27.23 178 LEU B N 1
ATOM 2854 C CA . LEU B 1 165 ? 5.129 12.382 19.814 1.00 25.51 178 LEU B CA 1
ATOM 2855 C C . LEU B 1 165 ? 5.384 10.960 19.386 1.00 25.18 178 LEU B C 1
ATOM 2856 O O . LEU B 1 165 ? 5.203 10.601 18.226 1.00 23.93 178 LEU B O 1
ATOM 2861 N N . TYR B 1 166 ? 5.852 10.159 20.332 1.00 26.05 179 TYR B N 1
ATOM 2862 C CA . TYR B 1 166 ? 6.214 8.767 20.092 1.00 26.89 179 TYR B CA 1
ATOM 2863 C C . TYR B 1 166 ? 7.300 8.585 19.026 1.00 27.80 179 TYR B C 1
ATOM 2864 O O . TYR B 1 166 ? 7.440 7.508 18.456 1.00 29.11 179 TYR B O 1
ATOM 2873 N N . GLY B 1 167 ? 8.086 9.622 18.781 1.00 29.98 180 GLY B N 1
ATOM 2874 C CA . GLY B 1 167 ? 9.194 9.525 17.845 1.00 32.02 180 GLY B CA 1
ATOM 2875 C C . GLY B 1 167 ? 10.417 8.864 18.487 1.00 33.96 180 GLY B C 1
ATOM 2876 O O . GLY B 1 167 ? 11.322 8.450 17.797 1.00 38.57 180 GLY B O 1
ATOM 2877 N N . ALA B 1 168 ? 10.431 8.777 19.810 1.00 32.85 181 ALA B N 1
ATOM 2878 C CA . ALA B 1 168 ? 11.528 8.183 20.577 1.00 35.46 181 ALA B CA 1
ATOM 2879 C C . ALA B 1 168 ? 10.901 7.738 21.867 1.00 34.94 181 ALA B C 1
ATOM 2880 O O . ALA B 1 168 ? 9.836 8.250 22.234 1.00 30.37 181 ALA B O 1
ATOM 2882 N N . VAL B 1 169 ? 11.559 6.826 22.584 1.00 35.53 182 VAL B N 1
ATOM 2883 C CA . VAL B 1 169 ? 10.962 6.274 23.808 1.00 37.56 182 VAL B CA 1
ATOM 2884 C C . VAL B 1 169 ? 10.666 7.331 24.873 1.00 36.80 182 VAL B C 1
ATOM 2885 O O . VAL B 1 169 ? 9.720 7.170 25.627 1.00 37.63 182 VAL B O 1
ATOM 2889 N N . ASN B 1 170 ? 11.454 8.400 24.952 1.00 37.52 183 ASN B N 1
ATOM 2890 C CA . ASN B 1 170 ? 11.159 9.425 25.961 1.00 41.11 183 ASN B CA 1
ATOM 2891 C C . ASN B 1 170 ? 10.097 10.460 25.547 1.00 40.66 183 ASN B C 1
ATOM 2892 O O . ASN B 1 170 ? 9.694 11.268 26.373 1.00 42.55 183 ASN B O 1
ATOM 2897 N N . ASN B 1 171 ? 9.595 10.391 24.304 1.00 35.55 184 ASN B N 1
ATOM 2898 C CA . ASN B 1 171 ? 8.588 11.348 23.812 1.00 33.13 184 ASN B CA 1
ATOM 2899 C C . ASN B 1 171 ? 7.176 10.796 23.999 1.00 30.55 184 ASN B C 1
ATOM 2900 O O . ASN B 1 171 ? 6.483 10.537 23.029 1.00 26.66 184 ASN B O 1
ATOM 2905 N N A ARG B 1 172 ? 6.760 10.594 25.242 0.50 29.61 185 ARG B N 1
ATOM 2906 N N B ARG B 1 172 ? 6.767 10.608 25.244 0.50 29.58 185 ARG B N 1
ATOM 2907 C CA A ARG B 1 172 ? 5.417 10.066 25.505 0.50 30.58 185 ARG B CA 1
ATOM 2908 C CA B ARG B 1 172 ? 5.453 10.036 25.554 0.50 30.60 185 ARG B CA 1
ATOM 2909 C C A ARG B 1 172 ? 4.720 10.684 26.717 0.50 30.45 185 ARG B C 1
ATOM 2910 C C B ARG B 1 172 ? 4.719 10.689 26.717 0.50 30.44 185 ARG B C 1
ATOM 2911 O O A ARG B 1 172 ? 3.676 10.182 27.134 0.50 32.75 185 ARG B O 1
ATOM 2912 O O B ARG B 1 172 ? 3.648 10.221 27.098 0.50 32.87 185 ARG B O 1
ATOM 2927 N N . LYS B 1 173 ? 5.271 11.753 27.286 1.00 29.98 186 LYS B N 1
ATOM 2928 C CA . LYS B 1 173 ? 4.674 12.360 28.486 1.00 31.63 186 LYS B CA 1
ATOM 2929 C C . LYS B 1 173 ? 3.971 13.666 28.167 1.00 29.92 186 LYS B C 1
ATOM 2930 O O . LYS B 1 173 ? 4.448 14.460 27.360 1.00 28.39 186 LYS B O 1
ATOM 2936 N N . GLY B 1 174 ? 2.825 13.881 28.810 1.00 26.92 187 GLY B N 1
ATOM 2937 C CA . GLY B 1 174 ? 2.033 15.074 28.568 1.00 24.57 187 GLY B CA 1
ATOM 2938 C C . GLY B 1 174 ? 0.565 14.710 28.530 1.00 20.43 187 GLY B C 1
ATOM 2939 O O . GLY B 1 174 ? 0.168 13.594 28.874 1.00 18.92 187 GLY B O 1
ATOM 2940 N N . LYS B 1 175 ? -0.227 15.644 28.084 1.00 20.59 188 LYS B N 1
ATOM 2941 C CA . LYS B 1 175 ? -1.676 15.425 27.989 1.00 20.87 188 LYS B CA 1
ATOM 2942 C C . LYS B 1 175 ? -2.316 16.335 26.965 1.00 20.98 188 LYS B C 1
ATOM 2943 O O . LYS B 1 175 ? -1.771 17.391 26.618 1.00 22.48 188 LYS B O 1
ATOM 2949 N N . ILE B 1 176 ? -3.489 15.916 26.511 1.00 20.22 189 ILE B N 1
ATOM 2950 C CA . ILE B 1 176 ? -4.319 16.690 25.612 1.00 19.31 189 ILE B CA 1
ATOM 2951 C C . ILE B 1 176 ? -5.592 16.978 26.417 1.00 20.23 189 ILE B C 1
ATOM 2952 O O . ILE B 1 176 ? -6.150 16.060 27.046 1.00 19.25 189 ILE B O 1
ATOM 2957 N N . VAL B 1 177 ? -6.045 18.234 26.426 1.00 19.15 190 VAL B N 1
ATOM 2958 C CA . VAL B 1 177 ? -7.278 18.586 27.122 1.00 20.51 190 VAL B CA 1
ATOM 2959 C C . VAL B 1 177 ? -8.244 19.221 26.148 1.00 21.29 190 VAL B C 1
ATOM 2960 O O . VAL B 1 177 ? -7.959 20.274 25.546 1.00 21.57 190 VAL B O 1
ATOM 2964 N N . VAL B 1 178 ? -9.377 18.583 25.992 1.00 20.20 191 VAL B N 1
ATOM 2965 C CA . VAL B 1 178 ? -10.410 19.087 25.116 1.00 21.08 191 VAL B CA 1
ATOM 2966 C C . VAL B 1 178 ? -11.353 19.900 25.996 1.00 22.74 191 VAL B C 1
ATOM 2967 O O . VAL B 1 178 ? -12.047 19.324 26.853 1.00 22.34 191 VAL B O 1
ATOM 2971 N N . LYS B 1 179 ? -11.354 21.218 25.815 1.00 23.31 192 LYS B N 1
ATOM 2972 C CA . LYS B 1 179 ? -12.173 22.088 26.635 1.00 27.34 192 LYS B CA 1
ATOM 2973 C C . LYS B 1 179 ? -13.449 22.507 25.922 1.00 25.38 192 LYS B C 1
ATOM 2974 O O . LYS B 1 179 ? -13.398 22.987 24.793 1.00 23.37 192 LYS B O 1
ATOM 2980 N N . MET B 1 180 ? -14.577 22.369 26.616 1.00 24.35 193 MET B N 1
ATOM 2981 C CA . MET B 1 180 ? -15.892 22.713 26.082 1.00 24.73 193 MET B CA 1
ATOM 2982 C C . MET B 1 180 ? -16.251 24.203 26.397 1.00 26.60 193 MET B C 1
ATOM 2983 O O . MET B 1 180 ? -15.574 24.869 27.203 1.00 24.58 193 MET B O 1
ATOM 2988 N N . GLU B 1 181 ? -17.317 24.699 25.761 1.00 26.01 194 GLU B N 1
ATOM 2989 C CA . GLU B 1 181 ? -17.742 26.086 25.931 1.00 30.68 194 GLU B CA 1
ATOM 2990 C C . GLU B 1 181 ? -18.096 26.435 27.403 1.00 31.06 194 GLU B C 1
ATOM 2991 O O . GLU B 1 181 ? -17.873 27.554 27.831 1.00 31.34 194 GLU B O 1
ATOM 2997 N N . ASP B 1 182 ? -18.598 25.462 28.164 1.00 29.53 195 ASP B N 1
ATOM 2998 C CA . ASP B 1 182 ? -18.952 25.676 29.577 1.00 32.25 195 ASP B CA 1
ATOM 2999 C C . ASP B 1 182 ? -17.859 25.216 30.545 1.00 32.49 195 ASP B C 1
ATOM 3000 O O . ASP B 1 182 ? -18.139 24.949 31.703 1.00 32.70 195 ASP B O 1
ATOM 3005 N N . ASP B 1 183 ? -16.621 25.101 30.065 1.00 32.26 196 ASP B N 1
ATOM 3006 C CA . ASP B 1 183 ? -15.487 24.693 30.905 1.00 36.14 196 ASP B CA 1
ATOM 3007 C C . ASP B 1 183 ? -15.463 23.187 31.349 1.00 34.48 196 ASP B C 1
ATOM 3008 O O . ASP B 1 183 ? -14.554 22.772 32.069 1.00 34.44 196 ASP B O 1
ATOM 3013 N N . LYS B 1 184 ? -16.436 22.386 30.933 1.00 31.50 197 LYS B N 1
ATOM 3014 C CA . LYS B 1 184 ? -16.276 20.933 31.092 1.00 31.32 197 LYS B CA 1
ATOM 3015 C C . LYS B 1 184 ? -15.097 20.584 30.207 1.00 26.25 197 LYS B C 1
ATOM 3016 O O . LYS B 1 184 ? -14.809 21.306 29.240 1.00 24.79 197 LYS B O 1
ATOM 3022 N N . PHE B 1 185 ? -14.445 19.473 30.512 1.00 24.38 198 PHE B N 1
ATOM 3023 C CA . PHE B 1 185 ? -13.291 19.054 29.749 1.00 23.27 198 PHE B CA 1
ATOM 3024 C C . PHE B 1 185 ? -13.091 17.530 29.742 1.00 21.65 198 PHE B C 1
ATOM 3025 O O . PHE B 1 185 ? -13.666 16.791 30.553 1.00 19.56 198 PHE B O 1
ATOM 3033 N N . TYR B 1 186 ? -12.294 17.093 28.781 1.00 20.09 199 TYR B N 1
ATOM 3034 C CA . TYR B 1 186 ? -11.956 15.678 28.599 1.00 19.19 199 TYR B CA 1
ATOM 3035 C C . TYR B 1 186 ? -10.472 15.607 28.383 1.00 18.31 199 TYR B C 1
ATOM 3036 O O . TYR B 1 186 ? -9.926 16.352 27.529 1.00 18.27 199 TYR B O 1
ATOM 3045 N N . THR B 1 187 ? -9.805 14.744 29.153 1.00 16.85 200 THR B N 1
ATOM 3046 C CA . THR B 1 187 ? -8.341 14.648 29.122 1.00 17.66 200 THR B CA 1
ATOM 3047 C C . THR B 1 187 ? -7.846 13.318 28.515 1.00 19.83 200 THR B C 1
ATOM 3048 O O . THR B 1 187 ? -8.415 12.241 28.818 1.00 19.16 200 THR B O 1
ATOM 3052 N N . PHE B 1 188 ? -6.799 13.388 27.671 1.00 18.71 201 PHE B N 1
ATOM 3053 C CA . PHE B 1 188 ? -6.153 12.186 27.130 1.00 19.48 201 PHE B CA 1
ATOM 3054 C C . PHE B 1 188 ? -4.692 12.266 27.601 1.00 19.25 201 PHE B C 1
ATOM 3055 O O . PHE B 1 188 ? -3.969 13.188 27.223 1.00 17.78 201 PHE B O 1
ATOM 3063 N N . GLU B 1 189 ? -4.278 11.311 28.419 1.00 18.69 202 GLU B N 1
ATOM 3064 C CA . GLU B 1 189 ? -2.923 11.269 28.967 1.00 19.59 202 GLU B CA 1
ATOM 3065 C C . GLU B 1 189 ? -2.034 10.577 27.951 1.00 19.92 202 GLU B C 1
ATOM 3066 O O . GLU B 1 189 ? -2.323 9.465 27.532 1.00 19.16 202 GLU B O 1
ATOM 3072 N N . LEU B 1 190 ? -0.957 11.226 27.555 1.00 19.58 203 LEU B N 1
ATOM 3073 C CA . LEU B 1 190 ? -0.139 10.675 26.481 1.00 20.97 203 LEU B CA 1
ATOM 3074 C C . LEU B 1 190 ? 0.678 9.414 26.841 1.00 22.33 203 LEU B C 1
ATOM 3075 O O . LEU B 1 190 ? 1.164 8.733 25.967 1.00 24.40 203 LEU B O 1
ATOM 3080 N N . THR B 1 191 ? 0.837 9.118 28.120 1.00 24.38 204 THR B N 1
ATOM 3081 C CA . THR B 1 191 ? 1.548 7.920 28.523 1.00 26.63 204 THR B CA 1
ATOM 3082 C C . THR B 1 191 ? 0.706 6.664 28.496 1.00 28.05 204 THR B C 1
ATOM 3083 O O . THR B 1 191 ? 1.238 5.570 28.778 1.00 31.02 204 THR B O 1
ATOM 3087 N N . LYS B 1 192 ? -0.591 6.789 28.208 1.00 26.92 205 LYS B N 1
ATOM 3088 C CA . LYS B 1 192 ? -1.437 5.608 28.069 1.00 30.00 205 LYS B CA 1
ATOM 3089 C C . LYS B 1 192 ? -2.363 5.676 26.877 1.00 24.36 205 LYS B C 1
ATOM 3090 O O . LYS B 1 192 ? -2.671 6.755 26.355 1.00 21.55 205 LYS B O 1
ATOM 3096 N N . LYS B 1 193 ? -2.729 4.509 26.385 1.00 23.31 206 LYS B N 1
ATOM 3097 C CA . LYS B 1 193 ? -3.672 4.457 25.290 1.00 24.72 206 LYS B CA 1
ATOM 3098 C C . LYS B 1 193 ? -5.020 4.789 25.895 1.00 22.13 206 LYS B C 1
ATOM 3099 O O . LYS B 1 193 ? -5.299 4.458 27.048 1.00 19.87 206 LYS B O 1
ATOM 3105 N N . LEU B 1 194 ? -5.846 5.473 25.147 1.00 18.88 207 LEU B N 1
ATOM 3106 C CA . LEU B 1 194 ? -7.197 5.753 25.608 1.00 18.51 207 LEU B CA 1
ATOM 3107 C C . LEU B 1 194 ? -7.850 4.461 26.000 1.00 20.16 207 LEU B C 1
ATOM 3108 O O . LEU B 1 194 ? -7.763 3.495 25.287 1.00 19.84 207 LEU B O 1
ATOM 3113 N N . GLN B 1 195 ? -8.453 4.426 27.171 1.00 20.89 208 GLN B N 1
ATOM 3114 C CA . GLN B 1 195 ? -9.101 3.209 27.650 1.00 24.78 208 GLN B CA 1
ATOM 3115 C C . GLN B 1 195 ? -10.331 2.831 26.837 1.00 22.94 208 GLN B C 1
ATOM 3116 O O . GLN B 1 195 ? -11.095 3.699 26.413 1.00 20.25 208 GLN B O 1
ATOM 3122 N N . PRO B 1 196 ? -10.515 1.529 26.624 1.00 24.68 209 PRO B N 1
ATOM 3123 C CA . PRO B 1 196 ? -11.596 0.996 25.823 1.00 24.65 209 PRO B CA 1
ATOM 3124 C C . PRO B 1 196 ? -12.991 1.493 26.244 1.00 24.43 209 PRO B C 1
ATOM 3125 O O . PRO B 1 196 ? -13.813 1.736 25.382 1.00 23.05 209 PRO B O 1
ATOM 3129 N N . HIS B 1 197 ? -13.241 1.678 27.540 1.00 23.54 210 HIS B N 1
ATOM 3130 C CA . HIS B 1 197 ? -14.565 2.165 27.977 1.00 26.22 210 HIS B CA 1
ATOM 3131 C C . HIS B 1 197 ? -14.798 3.628 27.605 1.00 26.73 210 HIS B C 1
ATOM 3132 O O . HIS B 1 197 ? -15.938 4.069 27.521 1.00 29.46 210 HIS B O 1
ATOM 3139 N N . ARG B 1 198 ? -13.729 4.366 27.350 1.00 23.20 211 ARG B N 1
ATOM 3140 C CA . ARG B 1 198 ? -13.861 5.775 26.939 1.00 20.77 211 ARG B CA 1
ATOM 3141 C C . ARG B 1 198 ? -13.950 5.952 25.445 1.00 21.25 211 ARG B C 1
ATOM 3142 O O . ARG B 1 198 ? -14.451 6.977 24.981 1.00 18.48 211 ARG B O 1
ATOM 3150 N N . MET B 1 199 ? -13.496 4.955 24.689 1.00 21.18 212 MET B N 1
ATOM 3151 C CA . MET B 1 199 ? -13.489 5.016 23.214 1.00 20.45 212 MET B CA 1
ATOM 3152 C C . MET B 1 199 ? -14.894 5.201 22.637 1.00 20.86 212 MET B C 1
ATOM 3153 O O . MET B 1 199 ? -15.075 5.809 21.572 1.00 19.26 212 MET B O 1
ATOM 3158 N N . GLY B 1 200 ? -15.877 4.648 23.326 1.00 19.41 213 GLY B N 1
ATOM 3159 C CA . GLY B 1 200 ? -17.268 4.758 22.919 1.00 20.82 213 GLY B CA 1
ATOM 3160 C C . GLY B 1 200 ? -17.996 5.962 23.469 1.00 21.55 213 GLY B C 1
ATOM 3161 O O . GLY B 1 200 ? -19.137 6.192 23.114 1.00 22.90 213 GLY B O 1
ATOM 3162 N N . ASP B 1 201 ? -17.379 6.709 24.377 1.00 20.40 214 ASP B N 1
ATOM 3163 C CA . ASP B 1 201 ? -18.026 7.954 24.874 1.00 22.41 214 ASP B CA 1
ATOM 3164 C C . ASP B 1 201 ? -18.097 9.004 23.720 1.00 21.47 214 ASP B C 1
ATOM 3165 O O . ASP B 1 201 ? -17.210 9.052 22.858 1.00 22.63 214 ASP B O 1
ATOM 3170 N N . THR B 1 202 ? -19.173 9.781 23.668 1.00 21.30 215 THR B N 1
ATOM 3171 C CA . THR B 1 202 ? -19.316 10.825 22.665 1.00 21.92 215 THR B CA 1
ATOM 3172 C C . THR B 1 202 ? -19.543 12.164 23.331 1.00 22.92 215 THR B C 1
ATOM 3173 O O . THR B 1 202 ? -20.046 12.210 24.440 1.00 22.28 215 THR B O 1
ATOM 3177 N N . ILE B 1 203 ? -19.127 13.239 22.664 1.00 21.26 216 ILE B N 1
ATOM 3178 C CA . ILE B 1 203 ? -19.354 14.566 23.152 1.00 24.43 216 ILE B CA 1
ATOM 3179 C C . ILE B 1 203 ? -19.936 15.409 22.019 1.00 25.47 216 ILE B C 1
ATOM 3180 O O . ILE B 1 203 ? -19.938 15.009 20.833 1.00 23.67 216 ILE B O 1
ATOM 3185 N N . ASP B 1 204 ? -20.428 16.575 22.376 1.00 24.97 217 ASP B N 1
ATOM 3186 C CA . ASP B 1 204 ? -21.057 17.473 21.408 1.00 25.64 217 ASP B CA 1
ATOM 3187 C C . ASP B 1 204 ? -19.972 18.295 20.722 1.00 25.22 217 ASP B C 1
ATOM 3188 O O . ASP B 1 204 ? -19.409 19.257 21.291 1.00 23.75 217 ASP B O 1
ATOM 3193 N N . GLY B 1 205 ? -19.686 17.906 19.492 1.00 24.35 218 GLY B N 1
ATOM 3194 C CA . GLY B 1 205 ? -18.698 18.573 18.681 1.00 25.23 218 GLY B CA 1
ATOM 3195 C C . GLY B 1 205 ? -18.933 20.063 18.537 1.00 25.27 218 GLY B C 1
ATOM 3196 O O . GLY B 1 205 ? -17.963 20.836 18.450 1.00 26.38 218 GLY B O 1
ATOM 3197 N N . THR B 1 206 ? -20.186 20.479 18.578 1.00 26.28 219 THR B N 1
ATOM 3198 C CA . THR B 1 206 ? -20.524 21.890 18.388 1.00 28.69 219 THR B CA 1
ATOM 3199 C C . THR B 1 206 ? -20.150 22.717 19.615 1.00 28.93 219 THR B C 1
ATOM 3200 O O . THR B 1 206 ? -20.142 23.944 19.541 1.00 28.04 219 THR B O 1
ATOM 3204 N N . LYS B 1 207 ? -19.847 22.053 20.733 1.00 26.51 220 LYS B N 1
ATOM 3205 C CA . LYS B 1 207 ? -19.536 22.767 21.986 1.00 27.71 220 LYS B CA 1
ATOM 3206 C C . LYS B 1 207 ? -18.042 22.720 22.382 1.00 25.90 220 LYS B C 1
ATOM 3207 O O . LYS B 1 207 ? -17.683 23.148 23.502 1.00 26.29 220 LYS B O 1
ATOM 3213 N N . ILE B 1 208 ? -17.182 22.188 21.498 1.00 23.88 221 ILE B N 1
ATOM 3214 C CA . ILE B 1 208 ? -15.742 22.159 21.732 1.00 23.00 221 ILE B CA 1
ATOM 3215 C C . ILE B 1 208 ? -15.250 23.597 21.559 1.00 23.99 221 ILE B C 1
ATOM 3216 O O . ILE B 1 208 ? -15.541 24.251 20.552 1.00 24.64 221 ILE B O 1
ATOM 3221 N N . LYS B 1 209 ? -14.537 24.098 22.563 1.00 23.72 222 LYS B N 1
ATOM 3222 C CA . LYS B 1 209 ? -14.044 25.471 22.546 1.00 26.66 222 LYS B CA 1
ATOM 3223 C C . LYS B 1 209 ? -12.577 25.590 22.133 1.00 26.55 222 LYS B C 1
ATOM 3224 O O . LYS B 1 209 ? -12.208 26.448 21.328 1.00 26.92 222 LYS B O 1
ATOM 3230 N N . GLU B 1 210 ? -11.723 24.785 22.730 1.00 25.62 223 GLU B N 1
ATOM 3231 C CA . GLU B 1 210 ? -10.307 24.817 22.372 1.00 26.46 223 GLU B CA 1
ATOM 3232 C C . GLU B 1 210 ? -9.665 23.548 22.838 1.00 24.25 223 GLU B C 1
ATOM 3233 O O . GLU B 1 210 ? -10.241 22.816 23.628 1.00 22.75 223 GLU B O 1
ATOM 3239 N N . ILE B 1 211 ? -8.463 23.290 22.332 1.00 23.46 224 ILE B N 1
ATOM 3240 C CA . ILE B 1 211 ? -7.704 22.132 22.698 1.00 22.91 224 ILE B CA 1
ATOM 3241 C C . ILE B 1 211 ? -6.366 22.606 23.266 1.00 23.25 224 ILE B C 1
ATOM 3242 O O . ILE B 1 211 ? -5.654 23.391 22.626 1.00 24.40 224 ILE B O 1
ATOM 3247 N N . ASN B 1 212 ? -6.042 22.171 24.472 1.00 22.53 225 ASN B N 1
ATOM 3248 C CA . ASN B 1 212 ? -4.784 22.576 25.113 1.00 24.60 225 ASN B CA 1
ATOM 3249 C C . ASN B 1 212 ? -3.895 21.354 25.280 1.00 24.62 225 ASN B C 1
ATOM 3250 O O . ASN B 1 212 ? -4.321 20.354 25.845 1.00 23.80 225 ASN B O 1
ATOM 3255 N N . VAL B 1 213 ? -2.677 21.422 24.765 1.00 22.81 226 VAL B N 1
ATOM 3256 C CA . VAL B 1 213 ? -1.751 20.297 24.872 1.00 23.50 226 VAL B CA 1
ATOM 3257 C C . VAL B 1 213 ? -0.496 20.651 25.656 1.00 25.85 226 VAL B C 1
ATOM 3258 O O . VAL B 1 213 ? 0.093 21.725 25.438 1.00 26.79 226 VAL B O 1
ATOM 3262 N N . GLU B 1 214 ? -0.086 19.757 26.567 1.00 26.34 227 GLU B N 1
ATOM 3263 C CA . GLU B 1 214 ? 1.166 19.925 27.308 1.00 29.30 227 GLU B CA 1
ATOM 3264 C C . GLU B 1 214 ? 2.056 18.779 26.942 1.00 30.61 227 GLU B C 1
ATOM 3265 O O . GLU B 1 214 ? 1.647 17.632 27.048 1.00 28.69 227 GLU B O 1
ATOM 3271 N N . LEU B 1 215 ? 3.256 19.086 26.451 1.00 29.39 228 LEU B N 1
ATOM 3272 C CA . LEU B 1 215 ? 4.228 18.053 26.120 1.00 29.85 228 LEU B CA 1
ATOM 3273 C C . LEU B 1 215 ? 5.336 18.132 27.168 1.00 31.07 228 LEU B C 1
ATOM 3274 O O . LEU B 1 215 ? 5.886 19.217 27.431 1.00 32.85 228 LEU B O 1
ATOM 3279 N N . GLU B 1 216 ? 5.651 17.003 27.781 1.00 29.20 229 GLU B N 1
ATOM 3280 C CA . GLU B 1 216 ? 6.650 16.970 28.826 1.00 33.67 229 GLU B CA 1
ATOM 3281 C C . GLU B 1 216 ? 7.892 16.231 28.380 1.00 34.73 229 GLU B C 1
ATOM 3282 O O . GLU B 1 216 ? 8.416 15.391 29.105 1.00 39.16 229 GLU B O 1
ATOM 3288 N N . TYR B 1 217 ? 8.326 16.515 27.167 1.00 32.05 230 TYR B N 1
ATOM 3289 C CA . TYR B 1 217 ? 9.549 15.963 26.626 1.00 36.36 230 TYR B CA 1
ATOM 3290 C C . TYR B 1 217 ? 10.106 17.039 25.747 1.00 40.32 230 TYR B C 1
ATOM 3291 O O . TYR B 1 217 ? 9.363 17.893 25.242 1.00 39.93 230 TYR B O 1
ATOM 3300 N N . LYS B 1 218 ? 11.414 17.004 25.566 1.00 46.54 231 LYS B N 1
ATOM 3301 C CA . LYS B 1 218 ? 12.102 18.013 24.770 1.00 53.26 231 LYS B CA 1
ATOM 3302 C C . LYS B 1 218 ? 12.285 17.488 23.363 1.00 53.41 231 LYS B C 1
ATOM 3303 O O . LYS B 1 218 ? 12.196 16.283 23.108 1.00 50.82 231 LYS B O 1
ATOM 3310 N N . ASN C 1 26 ? -1.416 2.062 67.325 1.00 57.79 39 ASN C N 1
ATOM 3311 C CA . ASN C 1 26 ? -2.289 0.876 67.529 1.00 51.44 39 ASN C CA 1
ATOM 3312 C C . ASN C 1 26 ? -1.820 0.000 68.690 1.00 43.81 39 ASN C C 1
ATOM 3313 O O . ASN C 1 26 ? -2.614 -0.307 69.557 1.00 34.26 39 ASN C O 1
ATOM 3318 N N . TYR C 1 27 ? -0.548 -0.412 68.699 1.00 40.04 40 TYR C N 1
ATOM 3319 C CA . TYR C 1 27 ? -0.033 -1.230 69.819 1.00 36.43 40 TYR C CA 1
ATOM 3320 C C . TYR C 1 27 ? -0.303 -0.506 71.118 1.00 33.89 40 TYR C C 1
ATOM 3321 O O . TYR C 1 27 ? -0.850 -1.054 72.092 1.00 28.43 40 TYR C O 1
ATOM 3330 N N . LYS C 1 28 ? 0.067 0.757 71.128 1.00 34.36 41 LYS C N 1
ATOM 3331 C CA . LYS C 1 28 ? -0.080 1.579 72.306 1.00 36.85 41 LYS C CA 1
ATOM 3332 C C . LYS C 1 28 ? -1.536 1.628 72.776 1.00 36.72 41 LYS C C 1
ATOM 3333 O O . LYS C 1 28 ? -1.797 1.534 73.989 1.00 33.07 41 LYS C O 1
ATOM 3339 N N . SER C 1 29 ? -2.478 1.717 71.829 1.00 36.81 42 SER C N 1
ATOM 3340 C CA . SER C 1 29 ? -3.915 1.741 72.155 1.00 38.00 42 SER C CA 1
ATOM 3341 C C . SER C 1 29 ? -4.423 0.381 72.655 1.00 33.13 42 SER C C 1
ATOM 3342 O O . SER C 1 29 ? -5.301 0.338 73.513 1.00 29.74 42 SER C O 1
ATOM 3345 N N . LEU C 1 30 ? -3.899 -0.723 72.110 1.00 31.50 43 LEU C N 1
ATOM 3346 C CA . LEU C 1 30 ? -4.254 -2.054 72.590 1.00 28.56 43 LEU C CA 1
ATOM 3347 C C . LEU C 1 30 ? -3.847 -2.241 74.018 1.00 25.84 43 LEU C C 1
ATOM 3348 O O . LEU C 1 30 ? -4.625 -2.627 74.868 1.00 23.85 43 LEU C O 1
ATOM 3353 N N . LYS C 1 31 ? -2.567 -2.022 74.253 1.00 25.21 44 LYS C N 1
ATOM 3354 C CA . LYS C 1 31 ? -1.965 -2.198 75.565 1.00 27.34 44 LYS C CA 1
ATOM 3355 C C . LYS C 1 31 ? -2.688 -1.371 76.625 1.00 25.35 44 LYS C C 1
ATOM 3356 O O . LYS C 1 31 ? -2.952 -1.834 77.739 1.00 23.78 44 LYS C O 1
ATOM 3362 N N . TYR C 1 32 ? -3.010 -0.144 76.269 1.00 24.32 45 TYR C N 1
ATOM 3363 C CA . TYR C 1 32 ? -3.652 0.769 77.181 1.00 25.45 45 TYR C CA 1
ATOM 3364 C C . TYR C 1 32 ? -5.044 0.312 77.631 1.00 22.59 45 TYR C C 1
ATOM 3365 O O . TYR C 1 32 ? -5.349 0.372 78.804 1.00 22.90 45 TYR C O 1
ATOM 3374 N N . TYR C 1 33 ? -5.865 -0.162 76.705 1.00 19.18 46 TYR C N 1
ATOM 3375 C CA . TYR C 1 33 ? -7.201 -0.647 77.069 1.00 18.38 46 TYR C CA 1
ATOM 3376 C C . TYR C 1 33 ? -7.084 -1.881 77.970 1.00 18.57 46 TYR C C 1
ATOM 3377 O O . TYR C 1 33 ? -7.667 -1.917 79.072 1.00 18.97 46 TYR C O 1
ATOM 3386 N N . TYR C 1 34 ? -6.296 -2.855 77.517 1.00 18.43 47 TYR C N 1
ATOM 3387 C CA . TYR C 1 34 ? -6.171 -4.165 78.208 1.00 19.56 47 TYR C CA 1
ATOM 3388 C C . TYR C 1 34 ? -5.425 -4.152 79.523 1.00 20.78 47 TYR C C 1
ATOM 3389 O O . TYR C 1 34 ? -5.565 -5.070 80.321 1.00 21.39 47 TYR C O 1
ATOM 3398 N N . SER C 1 35 ? -4.657 -3.092 79.757 1.00 21.60 48 SER C N 1
ATOM 3399 C CA . SER C 1 35 ? -3.938 -2.922 81.001 1.00 21.86 48 SER C CA 1
ATOM 3400 C C . SER C 1 35 ? -4.795 -2.289 82.102 1.00 21.23 48 SER C C 1
ATOM 3401 O O . SER C 1 35 ? -4.388 -2.253 83.252 1.00 21.63 48 SER C O 1
ATOM 3404 N N . LYS C 1 36 ? -5.950 -1.754 81.739 1.00 21.54 49 LYS C N 1
ATOM 3405 C CA . LYS C 1 36 ? -6.842 -1.096 82.700 1.00 21.00 49 LYS C CA 1
ATOM 3406 C C . LYS C 1 36 ? -7.443 -2.098 83.668 1.00 20.50 49 LYS C C 1
ATOM 3407 O O . LYS C 1 36 ? -7.619 -3.276 83.318 1.00 20.40 49 LYS C O 1
ATOM 3413 N N . PRO C 1 37 ? -7.760 -1.650 84.887 1.00 21.05 50 PRO C N 1
ATOM 3414 C CA . PRO C 1 37 ? -8.372 -2.577 85.811 1.00 21.90 50 PRO C CA 1
ATOM 3415 C C . PRO C 1 37 ? -9.859 -2.614 85.443 1.00 22.78 50 PRO C C 1
ATOM 3416 O O . PRO C 1 37 ? -10.366 -1.675 84.856 1.00 27.27 50 PRO C O 1
ATOM 3420 N N . SER C 1 38 ? -10.540 -3.689 85.723 1.00 23.53 51 SER C N 1
ATOM 3421 C CA . SER C 1 38 ? -11.952 -3.718 85.399 1.00 23.72 51 SER C CA 1
ATOM 3422 C C . SER C 1 38 ? -12.708 -3.621 86.704 1.00 25.52 51 SER C C 1
ATOM 3423 O O . SER C 1 38 ? -12.134 -3.861 87.750 1.00 25.32 51 SER C O 1
ATOM 3426 N N . ILE C 1 39 ? -13.987 -3.278 86.626 1.00 24.06 52 ILE C N 1
ATOM 3427 C CA . ILE C 1 39 ? -14.870 -3.186 87.799 1.00 26.99 52 ILE C CA 1
ATOM 3428 C C . ILE C 1 39 ? -16.050 -4.091 87.504 1.00 26.23 52 ILE C C 1
ATOM 3429 O O . ILE C 1 39 ? -16.750 -3.888 86.512 1.00 23.14 52 ILE C O 1
ATOM 3434 N N . GLU C 1 40 ? -16.259 -5.107 88.332 1.00 25.70 53 GLU C N 1
ATOM 3435 C CA . GLU C 1 40 ? -17.385 -5.981 88.107 1.00 28.46 53 GLU C CA 1
ATOM 3436 C C . GLU C 1 40 ? -18.510 -5.536 88.997 1.00 28.16 53 GLU C C 1
ATOM 3437 O O . GLU C 1 40 ? -18.527 -5.866 90.175 1.00 25.59 53 GLU C O 1
ATOM 3443 N N . LEU C 1 41 ? -19.427 -4.745 88.448 1.00 28.52 54 LEU C N 1
ATOM 3444 C CA . LEU C 1 41 ? -20.585 -4.265 89.230 1.00 30.49 54 LEU C CA 1
ATOM 3445 C C . LEU C 1 41 ? -21.753 -5.157 89.051 1.00 30.75 54 LEU C C 1
ATOM 3446 O O . LEU C 1 41 ? -22.595 -4.902 88.190 1.00 29.00 54 LEU C O 1
ATOM 3451 N N . LYS C 1 42 ? -21.843 -6.177 89.887 1.00 30.00 55 LYS C N 1
ATOM 3452 C CA . LYS C 1 42 ? -22.945 -7.114 89.812 1.00 32.72 55 LYS C CA 1
ATOM 3453 C C . LYS C 1 42 ? -24.156 -6.620 90.600 1.00 31.33 55 LYS C C 1
ATOM 3454 O O . LYS C 1 42 ? -24.026 -5.771 91.486 1.00 30.85 55 LYS C O 1
ATOM 3460 N N . ASN C 1 43 ? -25.337 -7.134 90.244 1.00 30.11 56 ASN C N 1
ATOM 3461 C CA . ASN C 1 43 ? -26.604 -6.779 90.892 1.00 29.96 56 ASN C CA 1
ATOM 3462 C C . ASN C 1 43 ? -26.835 -5.266 90.958 1.00 29.58 56 ASN C C 1
ATOM 3463 O O . ASN C 1 43 ? -26.944 -4.680 92.040 1.00 27.11 56 ASN C O 1
ATOM 3468 N N . LEU C 1 44 ? -26.940 -4.636 89.799 1.00 27.01 57 LEU C N 1
ATOM 3469 C CA . LEU C 1 44 ? -27.134 -3.194 89.744 1.00 27.40 57 LEU C CA 1
ATOM 3470 C C . LEU C 1 44 ? -28.421 -2.816 90.424 1.00 29.40 57 LEU C C 1
ATOM 3471 O O . LEU C 1 44 ? -29.365 -3.594 90.437 1.00 29.04 57 LEU C O 1
ATOM 3476 N N . ASP C 1 45 ? -28.446 -1.642 91.042 1.00 30.42 58 ASP C N 1
ATOM 3477 C CA . ASP C 1 45 ? -29.663 -1.160 91.652 1.00 33.49 58 ASP C CA 1
ATOM 3478 C C . ASP C 1 45 ? -30.563 -0.668 90.529 1.00 34.22 58 ASP C C 1
ATOM 3479 O O . ASP C 1 45 ? -31.775 -0.593 90.699 1.00 33.08 58 ASP C O 1
ATOM 3484 N N . GLY C 1 46 ? -29.964 -0.283 89.412 1.00 31.88 59 GLY C N 1
ATOM 3485 C CA . GLY C 1 46 ? -30.742 0.167 88.279 1.00 32.49 59 GLY C CA 1
ATOM 3486 C C . GLY C 1 46 ? -29.969 0.279 86.976 1.00 29.53 59 GLY C C 1
ATOM 3487 O O . GLY C 1 46 ? -28.742 0.357 86.948 1.00 26.99 59 GLY C O 1
ATOM 3488 N N . LEU C 1 47 ? -30.721 0.288 85.892 1.00 27.33 60 LEU C N 1
ATOM 3489 C CA . LEU C 1 47 ? -30.182 0.396 84.541 1.00 29.60 60 LEU C CA 1
ATOM 3490 C C . LEU C 1 47 ? -31.333 1.096 83.840 1.00 30.38 60 LEU C C 1
ATOM 3491 O O . LEU C 1 47 ? -32.458 0.569 83.802 1.00 34.65 60 LEU C O 1
ATOM 3496 N N . TYR C 1 48 ? -31.076 2.319 83.382 1.00 29.25 61 TYR C N 1
ATOM 3497 C CA . TYR C 1 48 ? -32.116 3.181 82.848 1.00 29.87 61 TYR C CA 1
ATOM 3498 C C . TYR C 1 48 ? -31.773 3.834 81.522 1.00 27.79 61 TYR C C 1
ATOM 3499 O O . TYR C 1 48 ? -30.769 4.527 81.384 1.00 24.85 61 TYR C O 1
ATOM 3508 N N . ARG C 1 49 ? -32.650 3.619 80.552 1.00 27.73 62 ARG C N 1
ATOM 3509 C CA . ARG C 1 49 ? -32.521 4.190 79.230 1.00 26.26 62 ARG C CA 1
ATOM 3510 C C . ARG C 1 49 ? -33.437 5.379 79.296 1.00 28.46 62 ARG C C 1
ATOM 3511 O O . ARG C 1 49 ? -34.665 5.224 79.209 1.00 31.94 62 ARG C O 1
ATOM 3519 N N . GLN C 1 50 ? -32.887 6.572 79.458 1.00 30.84 63 GLN C N 1
ATOM 3520 C CA . GLN C 1 50 ? -33.746 7.746 79.622 1.00 34.40 63 GLN C CA 1
ATOM 3521 C C . GLN C 1 50 ? -34.575 8.007 78.377 1.00 36.99 63 GLN C C 1
ATOM 3522 O O . GLN C 1 50 ? -35.766 8.274 78.478 1.00 37.95 63 GLN C O 1
ATOM 3528 N N . LYS C 1 51 ? -33.959 7.943 77.205 1.00 35.24 64 LYS C N 1
ATOM 3529 C CA . LYS C 1 51 ? -34.724 8.097 75.981 1.00 38.12 64 LYS C CA 1
ATOM 3530 C C . LYS C 1 51 ? -34.145 7.272 74.876 1.00 36.94 64 LYS C C 1
ATOM 3531 O O . LYS C 1 51 ? -32.999 6.867 74.937 1.00 31.66 64 LYS C O 1
ATOM 3537 N N . VAL C 1 52 ? -34.976 7.021 73.866 1.00 38.03 65 VAL C N 1
ATOM 3538 C CA . VAL C 1 52 ? -34.574 6.217 72.724 1.00 37.55 65 VAL C CA 1
ATOM 3539 C C . VAL C 1 52 ? -33.468 6.896 71.927 1.00 34.53 65 VAL C C 1
ATOM 3540 O O . VAL C 1 52 ? -32.760 6.225 71.189 1.00 35.04 65 VAL C O 1
ATOM 3544 N N . THR C 1 53 ? -33.330 8.218 72.058 1.00 32.55 66 THR C N 1
ATOM 3545 C CA . THR C 1 53 ? -32.287 8.966 71.343 1.00 32.89 66 THR C CA 1
ATOM 3546 C C . THR C 1 53 ? -30.917 8.942 72.079 1.00 30.81 66 THR C C 1
ATOM 3547 O O . THR C 1 53 ? -29.913 9.439 71.555 1.00 32.98 66 THR C O 1
ATOM 3551 N N . ASP C 1 54 ? -30.890 8.381 73.285 1.00 29.57 67 ASP C N 1
ATOM 3552 C CA . ASP C 1 54 ? -29.644 8.207 74.047 1.00 28.86 67 ASP C CA 1
ATOM 3553 C C . ASP C 1 54 ? -28.916 6.964 73.533 1.00 28.02 67 ASP C C 1
ATOM 3554 O O . ASP C 1 54 ? -29.548 5.920 73.358 1.00 29.48 67 ASP C O 1
ATOM 3559 N N . LYS C 1 55 ? -27.601 7.048 73.329 1.00 25.07 68 LYS C N 1
ATOM 3560 C CA . LYS C 1 55 ? -26.818 5.869 72.889 1.00 23.38 68 LYS C CA 1
ATOM 3561 C C . LYS C 1 55 ? -26.131 5.207 74.071 1.00 22.85 68 LYS C C 1
ATOM 3562 O O . LYS C 1 55 ? -24.946 4.866 74.032 1.00 22.08 68 LYS C O 1
ATOM 3568 N N . GLY C 1 56 ? -26.893 5.023 75.131 1.00 22.32 69 GLY C N 1
ATOM 3569 C CA . GLY C 1 56 ? -26.399 4.432 76.337 1.00 21.87 69 GLY C CA 1
ATOM 3570 C C . GLY C 1 56 ? -27.434 4.453 77.448 1.00 22.37 69 GLY C C 1
ATOM 3571 O O . GLY C 1 56 ? -28.539 5.005 77.281 1.00 21.00 69 GLY C O 1
ATOM 3572 N N . VAL C 1 57 ? -27.052 3.879 78.588 1.00 21.51 70 VAL C N 1
ATOM 3573 C CA . VAL C 1 57 ? -27.940 3.771 79.743 1.00 22.69 70 VAL C CA 1
ATOM 3574 C C . VAL C 1 57 ? -27.215 4.198 80.992 1.00 23.28 70 VAL C C 1
ATOM 3575 O O . VAL C 1 57 ? -25.990 4.036 81.091 1.00 22.50 70 VAL C O 1
ATOM 3579 N N . TYR C 1 58 ? -27.972 4.751 81.931 1.00 22.66 71 TYR C N 1
ATOM 3580 C CA . TYR C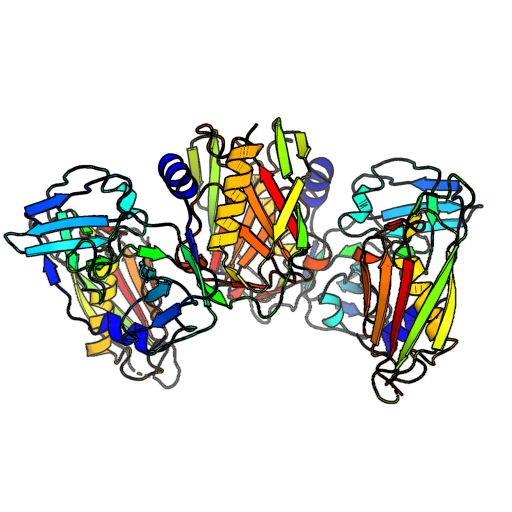 1 58 ? -27.454 5.118 83.251 1.00 24.40 71 TYR C CA 1
ATOM 3581 C C . TYR C 1 58 ? -27.502 3.841 84.071 1.00 23.33 71 TYR C C 1
ATOM 3582 O O . TYR C 1 58 ? -28.483 3.111 84.006 1.00 23.99 71 TYR C O 1
ATOM 3591 N N . VAL C 1 59 ? -26.428 3.532 84.779 1.00 24.85 72 VAL C N 1
ATOM 3592 C CA . VAL C 1 59 ? -26.406 2.365 85.648 1.00 24.97 72 VAL C CA 1
ATOM 3593 C C . VAL C 1 59 ? -25.883 2.827 86.993 1.00 27.51 72 VAL C C 1
ATOM 3594 O O . VAL C 1 59 ? -25.033 3.729 87.076 1.00 28.14 72 VAL C O 1
ATOM 3598 N N . TRP C 1 60 ? -26.400 2.245 88.059 1.00 26.69 73 TRP C N 1
ATOM 3599 C CA . TRP C 1 60 ? -25.931 2.633 89.376 1.00 26.44 73 TRP C CA 1
ATOM 3600 C C . TRP C 1 60 ? -26.100 1.495 90.339 1.00 26.96 73 TRP C C 1
ATOM 3601 O O . TRP C 1 60 ? -26.873 0.562 90.100 1.00 27.24 73 TRP C O 1
ATOM 3612 N N . LYS C 1 61 ? -25.319 1.553 91.404 1.00 27.36 74 LYS C N 1
ATOM 3613 C CA . LYS C 1 61 ? -25.423 0.621 92.482 1.00 28.28 74 LYS C CA 1
ATOM 3614 C C . LYS C 1 61 ? -25.086 1.450 93.705 1.00 30.18 74 LYS C C 1
ATOM 3615 O O . LYS C 1 61 ? -23.989 2.000 93.804 1.00 28.49 74 LYS C O 1
ATOM 3621 N N . ASP C 1 62 ? -26.044 1.572 94.604 1.00 33.96 75 ASP C N 1
ATOM 3622 C CA . ASP C 1 62 ? -25.882 2.400 95.802 1.00 38.63 75 ASP C CA 1
ATOM 3623 C C . ASP C 1 62 ? -25.588 3.799 95.301 1.00 40.48 75 ASP C C 1
ATOM 3624 O O . ASP C 1 62 ? -26.297 4.267 94.415 1.00 45.11 75 ASP C O 1
ATOM 3629 N N . ARG C 1 63 ? -24.570 4.475 95.781 1.00 41.57 76 ARG C N 1
ATOM 3630 C CA . ARG C 1 63 ? -24.451 5.874 95.397 1.00 49.02 76 ARG C CA 1
ATOM 3631 C C . ARG C 1 63 ? -23.310 6.114 94.437 1.00 48.24 76 ARG C C 1
ATOM 3632 O O . ARG C 1 63 ? -22.637 7.142 94.488 1.00 54.32 76 ARG C O 1
ATOM 3640 N N . LYS C 1 64 ? -23.118 5.143 93.552 1.00 39.67 77 LYS C N 1
ATOM 3641 C CA . LYS C 1 64 ? -22.119 5.240 92.537 1.00 39.85 77 LYS C CA 1
ATOM 3642 C C . LYS C 1 64 ? -22.820 5.005 91.204 1.00 33.52 77 LYS C C 1
ATOM 3643 O O . LYS C 1 64 ? -23.453 3.966 91.023 1.00 30.35 77 LYS C O 1
ATOM 3649 N N . ASP C 1 65 ? -22.744 5.975 90.295 1.00 31.52 78 ASP C N 1
ATOM 3650 C CA . ASP C 1 65 ? -23.359 5.801 88.971 1.00 31.63 78 ASP C CA 1
ATOM 3651 C C . ASP C 1 65 ? -22.395 5.979 87.814 1.00 27.88 78 ASP C C 1
ATOM 3652 O O . ASP C 1 65 ? -21.337 6.615 87.936 1.00 28.84 78 ASP C O 1
ATOM 3657 N N . TYR C 1 66 ? -22.782 5.383 86.698 1.00 24.28 79 TYR C N 1
ATOM 3658 C CA . TYR C 1 66 ? -22.021 5.394 85.444 1.00 23.17 79 TYR C CA 1
ATOM 3659 C C . TYR C 1 66 ? -22.972 5.535 84.289 1.00 21.90 79 TYR C C 1
ATOM 3660 O O . TYR C 1 66 ? -24.176 5.360 84.438 1.00 21.67 79 TYR C O 1
ATOM 3669 N N . PHE C 1 67 ? -22.408 5.848 83.131 1.00 22.09 80 PHE C N 1
ATOM 3670 C CA . PHE C 1 67 ? -23.139 5.865 81.882 1.00 20.83 80 PHE C CA 1
ATOM 3671 C C . PHE C 1 67 ? -22.451 4.828 81.000 1.00 20.13 80 PHE C C 1
ATOM 3672 O O . PHE C 1 67 ? -21.205 4.858 80.818 1.00 20.82 80 PHE C O 1
ATOM 3680 N N . VAL C 1 68 ? -23.238 3.890 80.483 1.00 21.02 81 VAL C N 1
ATOM 3681 C CA . VAL C 1 68 ? -22.695 2.807 79.684 1.00 20.01 81 VAL C CA 1
ATOM 3682 C C . VAL C 1 68 ? -23.227 2.945 78.273 1.00 19.72 81 VAL C C 1
ATOM 3683 O O . VAL C 1 68 ? -24.451 2.935 78.040 1.00 19.50 81 VAL C O 1
ATOM 3687 N N . GLY C 1 69 ? -22.303 3.060 77.337 1.00 18.90 82 GLY C N 1
ATOM 3688 C CA . GLY C 1 69 ? -22.612 3.205 75.945 1.00 17.91 82 GLY C CA 1
ATOM 3689 C C . GLY C 1 69 ? -23.138 1.940 75.325 1.00 19.72 82 GLY C C 1
ATOM 3690 O O . GLY C 1 69 ? -22.613 0.853 75.597 1.00 18.50 82 GLY C O 1
ATOM 3691 N N . LEU C 1 70 ? -24.185 2.073 74.498 1.00 20.15 83 LEU C N 1
ATOM 3692 C CA . LEU C 1 70 ? -24.798 0.948 73.786 1.00 20.61 83 LEU C CA 1
ATOM 3693 C C . LEU C 1 70 ? -24.434 1.180 72.300 1.00 23.75 83 LEU C C 1
ATOM 3694 O O . LEU C 1 70 ? -25.058 1.980 71.615 1.00 21.59 83 LEU C O 1
ATOM 3699 N N . LEU C 1 71 ? -23.398 0.480 71.837 1.00 22.58 84 LEU C N 1
ATOM 3700 C CA . LEU C 1 71 ? -22.852 0.694 70.497 1.00 23.17 84 LEU C CA 1
ATOM 3701 C C . LEU C 1 71 ? -23.111 -0.409 69.490 1.00 24.62 84 LEU C C 1
ATOM 3702 O O . LEU C 1 71 ? -22.701 -0.279 68.316 1.00 21.94 84 LEU C O 1
ATOM 3707 N N . GLY C 1 72 ? -23.760 -1.493 69.912 1.00 19.98 85 GLY C N 1
ATOM 3708 C CA . GLY C 1 72 ? -24.053 -2.595 68.990 1.00 22.68 85 GLY C CA 1
ATOM 3709 C C . GLY C 1 72 ? -25.507 -3.001 69.124 1.00 25.00 85 GLY C C 1
ATOM 3710 O O . GLY C 1 72 ? -26.374 -2.160 69.423 1.00 22.42 85 GLY C O 1
ATOM 3711 N N . LYS C 1 73 ? -25.775 -4.291 68.923 1.00 23.96 86 LYS C N 1
ATOM 3712 C CA . LYS C 1 73 ? -27.120 -4.807 69.032 1.00 26.78 86 LYS C CA 1
ATOM 3713 C C . LYS C 1 73 ? -27.642 -4.682 70.453 1.00 25.04 86 LYS C C 1
ATOM 3714 O O . LYS C 1 73 ? -28.870 -4.776 70.678 1.00 23.26 86 LYS C O 1
ATOM 3720 N N . ASP C 1 74 ? -26.744 -4.472 71.416 1.00 23.57 87 ASP C N 1
ATOM 3721 C CA . ASP C 1 74 ? -27.195 -4.268 72.810 1.00 23.92 87 ASP C CA 1
ATOM 3722 C C . ASP C 1 74 ? -28.201 -3.136 72.968 1.00 24.40 87 ASP C C 1
ATOM 3723 O O . ASP C 1 74 ? -29.020 -3.150 73.875 1.00 25.52 87 ASP C O 1
ATOM 3728 N N . ILE C 1 75 ? -28.159 -2.146 72.095 1.00 24.35 88 ILE C N 1
ATOM 3729 C CA . ILE C 1 75 ? -29.099 -1.053 72.176 1.00 24.55 88 ILE C CA 1
ATOM 3730 C C . ILE C 1 75 ? -30.545 -1.548 72.051 1.00 25.33 88 ILE C C 1
ATOM 3731 O O . ILE C 1 75 ? -31.455 -0.963 72.648 1.00 26.49 88 ILE C O 1
ATOM 3736 N N . GLU C 1 76 ? -30.745 -2.641 71.327 1.00 23.27 89 GLU C N 1
ATOM 3737 C CA . GLU C 1 76 ? -32.070 -3.221 71.194 1.00 25.04 89 GLU C CA 1
ATOM 3738 C C . GLU C 1 76 ? -32.553 -3.904 72.470 1.00 26.40 89 GLU C C 1
ATOM 3739 O O . GLU C 1 76 ? -33.776 -4.115 72.666 1.00 23.97 89 GLU C O 1
ATOM 3745 N N . LYS C 1 77 ? -31.610 -4.312 73.321 1.00 26.28 90 LYS C N 1
ATOM 3746 C CA . LYS C 1 77 ? -31.977 -5.025 74.534 1.00 30.65 90 LYS C CA 1
ATOM 3747 C C . LYS C 1 77 ? -32.435 -4.092 75.620 1.00 29.91 90 LYS C C 1
ATOM 3748 O O . LYS C 1 77 ? -33.092 -4.505 76.562 1.00 31.75 90 LYS C O 1
ATOM 3754 N N . TYR C 1 78 ? -32.057 -2.823 75.539 1.00 27.17 91 TYR C N 1
ATOM 3755 C CA . TYR C 1 78 ? -32.438 -1.909 76.597 1.00 27.54 91 TYR C CA 1
ATOM 3756 C C . TYR C 1 78 ? -33.189 -0.722 76.056 1.00 28.74 91 TYR C C 1
ATOM 3757 O O . TYR C 1 78 ? -32.660 0.382 76.037 1.00 25.95 91 TYR C O 1
ATOM 3766 N N . PRO C 1 79 ? -34.451 -0.942 75.633 1.00 29.90 92 PRO C N 1
ATOM 3767 C CA . PRO C 1 79 ? -35.289 0.150 75.134 1.00 31.76 92 PRO C CA 1
ATOM 3768 C C . PRO C 1 79 ? -35.648 1.141 76.259 1.00 32.89 92 PRO C C 1
ATOM 3769 O O . PRO C 1 79 ? -35.390 0.861 77.436 1.00 30.98 92 PRO C O 1
ATOM 3773 N N . GLN C 1 80 ? -36.277 2.260 75.905 1.00 34.36 93 GLN C N 1
ATOM 3774 C CA . GLN C 1 80 ? -36.575 3.323 76.885 1.00 36.27 93 GLN C CA 1
ATOM 3775 C C . GLN C 1 80 ? -37.250 2.769 78.129 1.00 34.75 93 GLN C C 1
ATOM 3776 O O . GLN C 1 80 ? -38.216 2.040 78.038 1.00 37.27 93 GLN C O 1
ATOM 3782 N N . GLY C 1 81 ? -36.733 3.117 79.303 1.00 32.12 94 GLY C N 1
ATOM 3783 C CA . GLY C 1 81 ? -37.295 2.659 80.550 1.00 32.93 94 GLY C CA 1
ATOM 3784 C C . GLY C 1 81 ? -36.262 2.047 81.469 1.00 32.51 94 GLY C C 1
ATOM 3785 O O . GLY C 1 81 ? -35.063 2.077 81.182 1.00 30.14 94 GLY C O 1
ATOM 3786 N N . GLU C 1 82 ? -36.730 1.486 82.573 1.00 33.92 95 GLU C N 1
ATOM 3787 C CA . GLU C 1 82 ? -35.842 0.869 83.564 1.00 33.24 95 GLU C CA 1
ATOM 3788 C C . GLU C 1 82 ? -35.780 -0.621 83.339 1.00 32.61 95 GLU C C 1
ATOM 3789 O O . GLU C 1 82 ? -36.753 -1.236 82.923 1.00 31.69 95 GLU C O 1
ATOM 3795 N N . HIS C 1 83 ? -34.643 -1.215 83.668 1.00 31.37 96 HIS C N 1
ATOM 3796 C CA . HIS C 1 83 ? -34.431 -2.639 83.472 1.00 31.24 96 HIS C CA 1
ATOM 3797 C C . HIS C 1 83 ? -33.812 -3.250 84.711 1.00 34.16 96 HIS C C 1
ATOM 3798 O O . HIS C 1 83 ? -32.765 -2.825 85.136 1.00 37.31 96 HIS C O 1
ATOM 3805 N N . ASP C 1 84 ? -34.427 -4.281 85.271 1.00 38.42 97 ASP C N 1
ATOM 3806 C CA . ASP C 1 84 ? -33.886 -4.898 86.474 1.00 41.16 97 ASP C CA 1
ATOM 3807 C C . ASP C 1 84 ? -33.041 -6.162 86.198 1.00 39.19 97 ASP C C 1
ATOM 3808 O O . ASP C 1 84 ? -32.968 -6.662 85.071 1.00 36.29 97 ASP C O 1
ATOM 3813 N N . LYS C 1 85 ? -32.404 -6.656 87.254 1.00 37.27 98 LYS C N 1
ATOM 3814 C CA . LYS C 1 85 ? -31.660 -7.910 87.227 1.00 36.91 98 LYS C CA 1
ATOM 3815 C C . LYS C 1 85 ? -30.526 -7.966 86.212 1.00 33.68 98 LYS C C 1
ATOM 3816 O O . LYS C 1 85 ? -30.349 -8.987 85.530 1.00 30.05 98 LYS C O 1
ATOM 3822 N N . GLN C 1 86 ? -29.770 -6.873 86.125 1.00 31.79 99 GLN C N 1
ATOM 3823 C CA . GLN C 1 86 ? -28.636 -6.783 85.236 1.00 30.62 99 GLN C CA 1
ATOM 3824 C C . GLN C 1 86 ? -27.339 -6.596 86.048 1.00 29.13 99 GLN C C 1
ATOM 3825 O O . GLN C 1 86 ? -27.379 -6.188 87.199 1.00 26.84 99 GLN C O 1
ATOM 3831 N N . ASP C 1 87 ? -26.229 -6.973 85.411 1.00 27.01 100 ASP C N 1
ATOM 3832 C CA . ASP C 1 87 ? -24.833 -6.820 85.891 1.00 25.20 100 ASP C CA 1
ATOM 3833 C C . ASP C 1 87 ? -24.123 -5.931 84.884 1.00 23.21 100 ASP C C 1
ATOM 3834 O O . ASP C 1 87 ? -24.508 -5.900 83.706 1.00 21.24 100 ASP C O 1
ATOM 3839 N N . ALA C 1 88 ? -23.034 -5.294 85.309 1.00 22.32 101 ALA C N 1
ATOM 3840 C CA . ALA C 1 88 ? -22.219 -4.494 84.420 1.00 21.63 101 ALA C CA 1
ATOM 3841 C C . ALA C 1 88 ? -20.718 -4.817 84.609 1.00 21.02 101 ALA C C 1
ATOM 3842 O O . ALA C 1 88 ? -20.219 -4.894 85.742 1.00 22.44 101 ALA C O 1
ATOM 3844 N N . PHE C 1 89 ? -20.038 -5.037 83.507 1.00 21.51 102 PHE C N 1
ATOM 3845 C CA . PHE C 1 89 ? -18.578 -5.248 83.502 1.00 20.75 102 PHE C CA 1
ATOM 3846 C C . PHE C 1 89 ? -18.027 -3.996 82.909 1.00 19.83 102 PHE C C 1
ATOM 3847 O O . PHE C 1 89 ? -18.154 -3.774 81.711 1.00 19.33 102 PHE C O 1
ATOM 3855 N N . LEU C 1 90 ? -17.411 -3.189 83.766 1.00 20.16 103 LEU C N 1
ATOM 3856 C CA . LEU C 1 90 ? -16.938 -1.871 83.412 1.00 19.52 103 LEU C CA 1
ATOM 3857 C C . LEU C 1 90 ? -15.450 -1.742 83.221 1.00 19.46 103 LEU C C 1
ATOM 3858 O O . LEU C 1 90 ? -14.664 -2.263 84.009 1.00 21.47 103 LEU C O 1
ATOM 3863 N N . VAL C 1 91 ? -15.064 -1.019 82.181 1.00 17.77 104 VAL C N 1
ATOM 3864 C CA . VAL C 1 91 ? -13.671 -0.673 81.960 1.00 17.64 104 VAL C CA 1
ATOM 3865 C C . VAL C 1 91 ? -13.764 0.819 81.660 1.00 18.89 104 VAL C C 1
ATOM 3866 O O . VAL C 1 91 ? -14.265 1.252 80.592 1.00 18.29 104 VAL C O 1
ATOM 3870 N N . ILE C 1 92 ? -13.252 1.634 82.574 1.00 18.99 105 ILE C N 1
ATOM 3871 C CA . ILE C 1 92 ? -13.532 3.070 82.473 1.00 19.65 105 ILE C CA 1
ATOM 3872 C C . ILE C 1 92 ? -12.746 3.814 81.395 1.00 20.12 105 ILE C C 1
ATOM 3873 O O . ILE C 1 92 ? -11.511 3.734 81.305 1.00 19.65 105 ILE C O 1
ATOM 3878 N N . GLU C 1 93 ? -13.501 4.501 80.554 1.00 18.51 106 GLU C N 1
ATOM 3879 C CA . GLU C 1 93 ? -12.960 5.292 79.473 1.00 20.97 106 GLU C CA 1
ATOM 3880 C C . GLU C 1 93 ? -12.420 6.643 79.992 1.00 22.22 106 GLU C C 1
ATOM 3881 O O . GLU C 1 93 ? -12.716 7.057 81.126 1.00 21.58 106 GLU C O 1
ATOM 3887 N N . GLU C 1 94 ? -11.611 7.335 79.185 1.00 24.30 107 GLU C N 1
ATOM 3888 C CA . GLU C 1 94 ? -11.122 8.662 79.589 1.00 25.18 107 GLU C CA 1
ATOM 3889 C C . GLU C 1 94 ? -12.190 9.737 79.531 1.00 26.28 107 GLU C C 1
ATOM 3890 O O . GLU C 1 94 ? -12.096 10.763 80.214 1.00 26.43 107 GLU C O 1
ATOM 3896 N N . GLU C 1 95 ? -13.212 9.524 78.707 1.00 24.56 108 GLU C N 1
ATOM 3897 C CA . GLU C 1 95 ? -14.264 10.496 78.557 1.00 24.87 108 GLU C CA 1
ATOM 3898 C C . GLU C 1 95 ? -15.306 10.462 79.656 1.00 25.27 108 GLU C C 1
ATOM 3899 O O . GLU C 1 95 ? -15.677 9.401 80.122 1.00 24.80 108 GLU C O 1
ATOM 3905 N N A THR C 1 96 ? -15.746 11.627 80.108 0.60 24.40 109 THR C N 1
ATOM 3906 N N B THR C 1 96 ? -15.771 11.647 80.040 0.40 24.70 109 THR C N 1
ATOM 3907 C CA A THR C 1 96 ? -16.892 11.668 80.996 0.60 25.07 109 THR C CA 1
ATOM 3908 C CA B THR C 1 96 ? -16.876 11.790 80.965 0.40 25.00 109 THR C CA 1
ATOM 3909 C C A THR C 1 96 ? -18.043 11.871 80.021 0.60 25.16 109 THR C C 1
ATOM 3910 C C B THR C 1 96 ? -18.082 11.953 80.042 0.40 25.07 109 THR C C 1
ATOM 3911 O O A THR C 1 96 ? -17.901 12.595 79.025 0.60 24.76 109 THR C O 1
ATOM 3912 O O B THR C 1 96 ? -18.024 12.751 79.096 0.40 24.96 109 THR C O 1
ATOM 3919 N N . VAL C 1 97 ? -19.160 11.209 80.295 1.00 24.20 110 VAL C N 1
ATOM 3920 C CA . VAL C 1 97 ? -20.343 11.273 79.445 1.00 24.04 110 VAL C CA 1
ATOM 3921 C C . VAL C 1 97 ? -21.571 11.485 80.310 1.00 24.24 110 VAL C C 1
ATOM 3922 O O . VAL C 1 97 ? -21.772 10.764 81.286 1.00 24.84 110 VAL C O 1
ATOM 3926 N N . ASN C 1 98 ? -22.367 12.501 79.985 1.00 25.66 111 ASN C N 1
ATOM 3927 C CA . ASN C 1 98 ? -23.547 12.859 80.778 1.00 28.00 111 ASN C CA 1
ATOM 3928 C C . ASN C 1 98 ? -23.194 13.052 82.243 1.00 29.19 111 ASN C C 1
ATOM 3929 O O . ASN C 1 98 ? -23.913 12.607 83.151 1.00 31.56 111 ASN C O 1
ATOM 3934 N N . GLY C 1 99 ? -22.063 13.726 82.466 1.00 28.94 112 GLY C N 1
ATOM 3935 C CA . GLY C 1 99 ? -21.568 14.018 83.783 1.00 30.97 112 GLY C CA 1
ATOM 3936 C C . GLY C 1 99 ? -21.121 12.810 84.591 1.00 30.29 112 GLY C C 1
ATOM 3937 O O . GLY C 1 99 ? -20.932 12.918 85.781 1.00 29.22 112 GLY C O 1
ATOM 3938 N N . ARG C 1 100 ? -20.927 11.663 83.950 1.00 28.18 113 ARG C N 1
ATOM 3939 C CA . ARG C 1 100 ? -20.534 10.462 84.683 1.00 26.89 113 ARG C CA 1
ATOM 3940 C C . ARG C 1 100 ? -19.343 9.730 84.087 1.00 25.33 113 ARG C C 1
ATOM 3941 O O . ARG C 1 100 ? -18.997 9.955 82.936 1.00 22.24 113 ARG C O 1
ATOM 3949 N N . GLN C 1 101 ? -18.753 8.823 84.865 1.00 23.55 114 GLN C N 1
ATOM 3950 C CA . GLN C 1 101 ? -17.740 7.919 84.351 1.00 23.82 114 GLN C CA 1
ATOM 3951 C C . GLN C 1 101 ? -18.407 7.020 83.305 1.00 22.80 114 GLN C C 1
ATOM 3952 O O . GLN C 1 101 ? -19.586 6.627 83.454 1.00 23.45 114 GLN C O 1
ATOM 3958 N N . TYR C 1 102 ? -17.645 6.676 82.265 1.00 19.82 115 TYR C N 1
ATOM 3959 C CA . TYR C 1 102 ? -18.176 6.005 81.105 1.00 18.91 115 TYR C CA 1
ATOM 3960 C C . TYR C 1 102 ? -17.499 4.700 80.772 1.00 17.57 115 TYR C C 1
ATOM 3961 O O . TYR C 1 102 ? -16.276 4.556 80.949 1.00 18.47 115 TYR C O 1
ATOM 3970 N N . SER C 1 103 ? -18.285 3.747 80.263 1.00 17.48 116 SER C N 1
ATOM 3971 C CA . SER C 1 103 ? -17.783 2.453 79.821 1.00 16.88 116 SER C CA 1
ATOM 3972 C C . SER C 1 103 ? -18.626 2.020 78.641 1.00 17.42 116 SER C C 1
ATOM 3973 O O . SER C 1 103 ? -19.762 2.488 78.468 1.00 17.32 116 SER C O 1
ATOM 3976 N N . ILE C 1 104 ? -18.087 1.124 77.836 1.00 17.45 117 ILE C N 1
ATOM 3977 C CA . ILE C 1 104 ? -18.759 0.676 76.631 1.00 17.66 117 ILE C CA 1
ATOM 3978 C C . ILE C 1 104 ? -19.161 -0.789 76.695 1.00 17.07 117 ILE C C 1
ATOM 3979 O O . ILE C 1 104 ? -18.323 -1.670 76.884 1.00 16.54 117 ILE C O 1
ATOM 3984 N N . GLY C 1 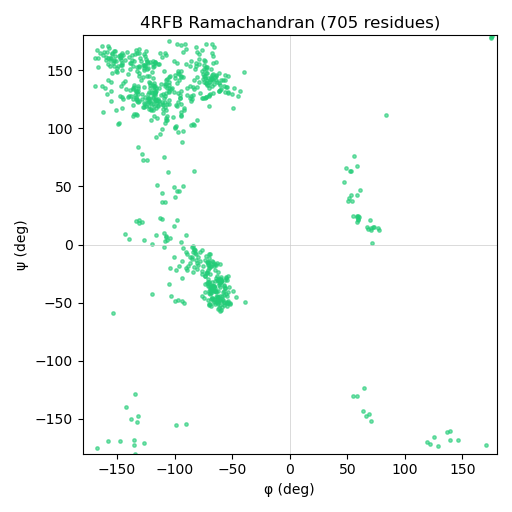105 ? -20.457 -1.039 76.503 1.00 16.56 118 GLY C N 1
ATOM 3985 C CA . GLY C 1 105 ? -21.041 -2.412 76.493 1.00 16.89 118 GLY C CA 1
ATOM 3986 C C . GLY C 1 105 ? -20.908 -3.113 77.825 1.00 18.48 118 GLY C C 1
ATOM 3987 O O . GLY C 1 105 ? -21.073 -2.480 78.850 1.00 18.76 118 GLY C O 1
ATOM 3988 N N . GLY C 1 106 ? -20.669 -4.434 77.814 1.00 16.73 119 GLY C N 1
ATOM 3989 C CA . GLY C 1 106 ? -20.423 -5.160 79.061 1.00 18.30 119 GLY C CA 1
ATOM 3990 C C . GLY C 1 106 ? -21.584 -5.412 79.998 1.00 19.75 119 GLY C C 1
ATOM 3991 O O . GLY C 1 106 ? -21.360 -5.730 81.182 1.00 20.84 119 GLY C O 1
ATOM 3992 N N . LEU C 1 107 ? -22.815 -5.237 79.505 1.00 19.19 120 LEU C N 1
ATOM 3993 C CA . LEU C 1 107 ? -24.021 -5.468 80.306 1.00 20.18 120 LEU C CA 1
ATOM 3994 C C . LEU C 1 107 ? -24.529 -6.873 80.081 1.00 22.09 120 LEU C C 1
ATOM 3995 O O . LEU C 1 107 ? -24.480 -7.393 78.961 1.00 23.52 120 LEU C O 1
ATOM 4000 N N . SER C 1 108 ? -25.054 -7.487 81.125 1.00 21.64 121 SER C N 1
ATOM 4001 C CA . SER C 1 108 ? -25.600 -8.841 80.988 1.00 23.03 121 SER C CA 1
ATOM 4002 C C . SER C 1 108 ? -26.638 -9.097 82.077 1.00 25.13 121 SER C C 1
ATOM 4003 O O . SER C 1 108 ? -26.685 -8.386 83.089 1.00 23.85 121 SER C O 1
ATOM 4006 N N . LYS C 1 109 ? -27.490 -10.085 81.860 1.00 24.80 122 LYS C N 1
ATOM 4007 C CA . LYS C 1 109 ? -28.445 -10.445 82.870 1.00 29.05 122 LYS C CA 1
ATOM 4008 C C . LYS C 1 109 ? -27.663 -11.072 84.058 1.00 27.51 122 LYS C C 1
ATOM 4009 O O . LYS C 1 109 ? -26.684 -11.801 83.878 1.00 25.92 122 LYS C O 1
ATOM 4015 N N . THR C 1 110 ? -28.103 -10.772 85.267 1.00 29.64 123 THR C N 1
ATOM 4016 C CA . THR C 1 110 ? -27.454 -11.287 86.462 1.00 29.60 123 THR C CA 1
ATOM 4017 C C . THR C 1 110 ? -27.780 -12.783 86.672 1.00 32.02 123 THR C C 1
ATOM 4018 O O . THR C 1 110 ? -28.755 -13.307 86.152 1.00 31.71 123 THR C O 1
ATOM 4022 N N . ASN C 1 111 ? -26.954 -13.483 87.433 1.00 32.50 124 ASN C N 1
ATOM 4023 C CA . ASN C 1 111 ? -27.232 -14.886 87.747 1.00 32.18 124 ASN C CA 1
ATOM 4024 C C . ASN C 1 111 ? -28.625 -15.103 88.361 1.00 34.68 124 ASN C C 1
ATOM 4025 O O . ASN C 1 111 ? -29.059 -14.342 89.223 1.00 33.80 124 ASN C O 1
ATOM 4030 N N . SER C 1 112 ? -29.316 -16.131 87.885 1.00 37.49 125 SER C N 1
ATOM 4031 C CA . SER C 1 112 ? -30.633 -16.521 88.408 1.00 42.53 125 SER C CA 1
ATOM 4032 C C . SER C 1 112 ? -30.446 -17.504 89.552 1.00 46.34 125 SER C C 1
ATOM 4033 O O . SER C 1 112 ? -31.334 -17.690 90.385 1.00 47.99 125 SER C O 1
ATOM 4036 N N . LYS C 1 113 ? -29.292 -18.160 89.570 1.00 48.19 126 LYS C N 1
ATOM 4037 C CA . LYS C 1 113 ? -28.932 -19.097 90.628 1.00 51.51 126 LYS C CA 1
ATOM 4038 C C . LYS C 1 113 ? -27.426 -19.093 90.719 1.00 49.95 126 LYS C C 1
ATOM 4039 O O . LYS C 1 113 ? -26.751 -18.575 89.816 1.00 47.71 126 LYS C O 1
ATOM 4045 N N . GLU C 1 114 ? -26.889 -19.665 91.791 1.00 49.89 127 GLU C N 1
ATOM 4046 C CA . GLU C 1 114 ? -25.445 -19.759 91.953 1.00 51.75 127 GLU C CA 1
ATOM 4047 C C . GLU C 1 114 ? -24.936 -20.644 90.815 1.00 50.55 127 GLU C C 1
ATOM 4048 O O . GLU C 1 114 ? -25.580 -21.629 90.454 1.00 47.01 127 GLU C O 1
ATOM 4054 N N . PHE C 1 115 ? -23.799 -20.267 90.240 1.00 48.42 128 PHE C N 1
ATOM 4055 C CA . PHE C 1 115 ? -23.200 -20.999 89.131 1.00 47.23 128 PHE C CA 1
ATOM 4056 C C . PHE C 1 115 ? -21.734 -20.676 88.960 1.00 46.70 128 PHE C C 1
ATOM 4057 O O . PHE C 1 115 ? -21.344 -19.508 88.967 1.00 47.68 128 PHE C O 1
ATOM 4065 N N . SER C 1 116 ? -20.926 -21.710 88.771 1.00 46.91 129 SER C N 1
ATOM 4066 C CA . SER C 1 116 ? -19.511 -21.513 88.449 1.00 49.25 129 SER C CA 1
ATOM 4067 C C . SER C 1 116 ? -19.007 -22.749 87.728 1.00 49.11 129 SER C C 1
ATOM 4068 O O . SER C 1 116 ? -19.517 -23.843 87.924 1.00 47.73 129 SER C O 1
ATOM 4071 N N . LYS C 1 117 ? -17.977 -22.575 86.915 1.00 48.40 130 LYS C N 1
ATOM 4072 C CA . LYS C 1 117 ? -17.464 -23.666 86.123 1.00 49.21 130 LYS C CA 1
ATOM 4073 C C . LYS C 1 117 ? -16.141 -23.286 85.499 1.00 46.33 130 LYS C C 1
ATOM 4074 O O . LYS C 1 117 ? -15.978 -22.178 85.006 1.00 44.55 130 LYS C O 1
ATOM 4080 N N . GLU C 1 118 ? -15.188 -24.204 85.551 1.00 44.95 131 GLU C N 1
ATOM 4081 C CA . GLU C 1 118 ? -13.892 -23.969 84.979 1.00 44.52 131 GLU C CA 1
ATOM 4082 C C . GLU C 1 118 ? -13.793 -24.695 83.661 1.00 42.75 131 GLU C C 1
ATOM 4083 O O . GLU C 1 118 ? -14.213 -25.834 83.567 1.00 39.24 131 GLU C O 1
ATOM 4089 N N . VAL C 1 119 ? -13.279 -24.022 82.633 1.00 37.53 132 VAL C N 1
ATOM 4090 C CA . VAL C 1 119 ? -13.048 -24.670 81.351 1.00 37.27 132 VAL C CA 1
ATOM 4091 C C . VAL C 1 119 ? -11.552 -24.648 81.044 1.00 36.29 132 VAL C C 1
ATOM 4092 O O . VAL C 1 119 ? -10.799 -23.814 81.545 1.00 35.40 132 VAL C O 1
ATOM 4096 N N . ASP C 1 120 ? -11.132 -25.569 80.207 1.00 36.50 133 ASP C N 1
ATOM 4097 C CA . ASP C 1 120 ? -9.755 -25.644 79.773 1.00 38.00 133 ASP C CA 1
ATOM 4098 C C . ASP C 1 120 ? -9.406 -24.525 78.781 1.00 35.80 133 ASP C C 1
ATOM 4099 O O . ASP C 1 120 ? -10.236 -24.158 77.930 1.00 34.47 133 ASP C O 1
ATOM 4104 N N . VAL C 1 121 ? -8.177 -24.014 78.895 1.00 34.49 134 VAL C N 1
ATOM 4105 C CA . VAL C 1 121 ? -7.638 -23.010 77.999 1.00 34.33 134 VAL C CA 1
ATOM 4106 C C . VAL C 1 121 ? -6.403 -23.623 77.381 1.00 36.06 134 VAL C C 1
ATOM 4107 O O . VAL C 1 121 ? -5.383 -23.769 78.056 1.00 37.41 134 VAL C O 1
ATOM 4111 N N . LYS C 1 122 ? -6.492 -23.993 76.104 1.00 35.03 135 LYS C N 1
ATOM 4112 C CA . LYS C 1 122 ? -5.378 -24.595 75.392 1.00 36.68 135 LYS C CA 1
ATOM 4113 C C . LYS C 1 122 ? -4.635 -23.559 74.554 1.00 35.29 135 LYS C C 1
ATOM 4114 O O . LYS C 1 122 ? -5.213 -22.911 73.658 1.00 34.34 135 LYS C O 1
ATOM 4120 N N . VAL C 1 123 ? -3.361 -23.383 74.875 1.00 34.16 136 VAL C N 1
ATOM 4121 C CA . VAL C 1 123 ? -2.516 -22.400 74.211 1.00 34.81 136 VAL C CA 1
ATOM 4122 C C . VAL C 1 123 ? -1.509 -23.050 73.287 1.00 36.44 136 VAL C C 1
ATOM 4123 O O . VAL C 1 123 ? -0.835 -23.994 73.677 1.00 36.81 136 VAL C O 1
ATOM 4127 N N . THR C 1 124 ? -1.413 -22.570 72.053 1.00 37.00 137 THR C N 1
ATOM 4128 C CA . THR C 1 124 ? -0.397 -23.093 71.128 1.00 40.96 137 THR C CA 1
ATOM 4129 C C . THR C 1 124 ? 0.274 -21.924 70.408 1.00 42.55 137 THR C C 1
ATOM 4130 O O . THR C 1 124 ? -0.279 -20.806 70.346 1.00 36.89 137 THR C O 1
ATOM 4134 N N . ARG C 1 125 ? 1.479 -22.155 69.906 1.00 47.26 138 ARG C N 1
ATOM 4135 C CA . ARG C 1 125 ? 2.178 -21.104 69.197 1.00 51.44 138 ARG C CA 1
ATOM 4136 C C . ARG C 1 125 ? 2.471 -21.460 67.750 1.00 55.47 138 ARG C C 1
ATOM 4137 O O . ARG C 1 125 ? 3.054 -22.521 67.463 1.00 58.85 138 ARG C O 1
ATOM 4145 N N . LYS C 1 126 ? 2.062 -20.571 66.843 1.00 55.67 139 LYS C N 1
ATOM 4146 C CA . LYS C 1 126 ? 2.307 -20.742 65.419 1.00 62.24 139 LYS C CA 1
ATOM 4147 C C . LYS C 1 126 ? 3.397 -19.805 64.916 1.00 66.84 139 LYS C C 1
ATOM 4148 O O . LYS C 1 126 ? 3.155 -18.917 64.091 1.00 70.26 139 LYS C O 1
ATOM 4154 N N . ILE C 1 127 ? 4.583 -20.005 65.476 1.00 67.77 140 ILE C N 1
ATOM 4155 C CA . ILE C 1 127 ? 5.811 -19.322 65.092 1.00 72.28 140 ILE C CA 1
ATOM 4156 C C . ILE C 1 127 ? 6.925 -20.329 65.320 1.00 74.44 140 ILE C C 1
ATOM 4157 O O . ILE C 1 127 ? 7.016 -20.924 66.393 1.00 78.05 140 ILE C O 1
ATOM 4162 N N . ASP C 1 128 ? 7.754 -20.553 64.309 1.00 79.36 141 ASP C N 1
ATOM 4163 C CA . ASP C 1 128 ? 8.844 -21.518 64.457 1.00 81.52 141 ASP C CA 1
ATOM 4164 C C . ASP C 1 128 ? 9.921 -20.968 65.384 1.00 83.96 141 ASP C C 1
ATOM 4165 O O . ASP C 1 128 ? 10.217 -19.770 65.357 1.00 79.89 141 ASP C O 1
ATOM 4170 N N . GLU C 1 129 ? 10.480 -21.849 66.214 1.00 88.27 142 GLU C N 1
ATOM 4171 C CA . GLU C 1 129 ? 11.545 -21.487 67.155 1.00 92.05 142 GLU C CA 1
ATOM 4172 C C . GLU C 1 129 ? 11.121 -20.375 68.139 1.00 90.97 142 GLU C C 1
ATOM 4173 O O . GLU C 1 129 ? 11.642 -19.263 68.067 1.00 94.66 142 GLU C O 1
ATOM 4179 N N . SER C 1 130 ? 10.181 -20.647 69.051 1.00 89.09 143 SER C N 1
ATOM 4180 C CA . SER C 1 130 ? 9.513 -21.938 69.191 1.00 85.76 143 SER C CA 1
ATOM 4181 C C . SER C 1 130 ? 8.001 -21.736 69.352 1.00 82.14 143 SER C C 1
ATOM 4182 O O . SER C 1 130 ? 7.526 -21.227 70.372 1.00 77.03 143 SER C O 1
ATOM 4185 N N . LYS C 1 133 ? 7.355 -24.486 73.463 1.00 112.09 146 LYS C N 1
ATOM 4186 C CA . LYS C 1 133 ? 6.729 -23.479 74.301 1.00 109.47 146 LYS C CA 1
ATOM 4187 C C . LYS C 1 133 ? 5.224 -23.394 74.030 1.00 113.91 146 LYS C C 1
ATOM 4188 O O . LYS C 1 133 ? 4.797 -22.966 72.953 1.00 118.88 146 LYS C O 1
ATOM 4194 N N . SER C 1 134 ? 4.435 -23.813 75.019 1.00 110.92 147 SER C N 1
ATOM 4195 C CA . SER C 1 134 ? 2.971 -23.794 74.942 1.00 102.86 147 SER C CA 1
ATOM 4196 C C . SER C 1 134 ? 2.394 -24.033 76.347 1.00 98.86 147 SER C C 1
ATOM 4197 O O . SER C 1 134 ? 3.149 -24.103 77.314 1.00 95.44 147 SER C O 1
ATOM 4200 N N . LYS C 1 135 ? 1.071 -24.155 76.466 1.00 95.86 148 LYS C N 1
ATOM 4201 C CA . LYS C 1 135 ? 0.434 -24.351 77.782 1.00 89.37 148 LYS C CA 1
ATOM 4202 C C . LYS C 1 135 ? -0.956 -24.995 77.796 1.00 83.86 148 LYS C C 1
ATOM 4203 O O . LYS C 1 135 ? -1.614 -25.200 76.762 1.00 74.96 148 LYS C O 1
ATOM 4209 N N . ASP C 1 136 ? -1.375 -25.313 79.015 1.00 78.80 149 ASP C N 1
ATOM 4210 C CA . ASP C 1 136 ? -2.688 -25.876 79.294 1.00 75.58 149 ASP C CA 1
ATOM 4211 C C . ASP C 1 136 ? -3.118 -25.413 80.699 1.00 70.34 149 ASP C C 1
ATOM 4212 O O . ASP C 1 136 ? -2.608 -25.891 81.708 1.00 70.31 149 ASP C O 1
ATOM 4217 N N . SER C 1 137 ? -4.028 -24.440 80.740 1.00 60.59 150 SER C N 1
ATOM 4218 C CA . SER C 1 137 ? -4.495 -23.860 81.990 1.00 56.44 150 SER C CA 1
ATOM 4219 C C . SER C 1 137 ? -6.021 -23.899 82.091 1.00 51.44 150 SER C C 1
ATOM 4220 O O . SER C 1 137 ? -6.681 -24.560 81.282 1.00 48.32 150 SER C O 1
ATOM 4223 N N . LYS C 1 138 ? -6.564 -23.219 83.102 1.00 46.66 151 LYS C N 1
ATOM 4224 C CA . LYS C 1 138 ? -7.996 -23.173 83.336 1.00 45.86 151 LYS C CA 1
ATOM 4225 C C . LYS C 1 138 ? -8.489 -21.751 83.424 1.00 43.80 151 LYS C C 1
ATOM 4226 O O . LYS C 1 138 ? -7.724 -20.833 83.769 1.00 44.24 151 LYS C O 1
ATOM 4232 N N . PHE C 1 139 ? -9.774 -21.581 83.114 1.00 39.67 152 PHE C N 1
ATOM 4233 C CA . PHE C 1 139 ? -10.458 -20.278 83.197 1.00 37.46 152 PHE C CA 1
ATOM 4234 C C . PHE C 1 139 ? -11.801 -20.473 83.911 1.00 35.81 152 PHE C C 1
ATOM 4235 O O . PHE C 1 139 ? -12.585 -21.330 83.535 1.00 34.41 152 PHE C O 1
ATOM 4243 N N . LYS C 1 140 ? -12.045 -19.683 84.948 1.00 35.38 153 LYS C N 1
ATOM 4244 C CA . LYS C 1 140 ? -13.259 -19.801 85.736 1.00 37.77 153 LYS C CA 1
ATOM 4245 C C . LYS C 1 140 ? -14.350 -18.841 85.285 1.00 36.91 153 LYS C C 1
ATOM 4246 O O . LYS C 1 140 ? -14.130 -17.654 85.187 1.00 39.83 153 LYS C O 1
ATOM 4252 N N . ILE C 1 141 ? -15.522 -19.390 84.996 1.00 36.96 154 ILE C N 1
ATOM 4253 C CA . ILE C 1 141 ? -16.685 -18.655 84.555 1.00 36.20 154 ILE C CA 1
ATOM 4254 C C . ILE C 1 141 ? -17.672 -18.657 85.713 1.00 38.06 154 ILE C C 1
ATOM 4255 O O . ILE C 1 141 ? -18.060 -19.732 86.195 1.00 39.55 154 ILE C O 1
ATOM 4260 N N . THR C 1 142 ? -18.084 -17.475 86.169 1.00 36.87 155 THR C N 1
ATOM 4261 C CA . THR C 1 142 ? -19.013 -17.379 87.305 1.00 36.03 155 THR C CA 1
ATOM 4262 C C . THR C 1 142 ? -20.364 -16.749 86.949 1.00 33.58 155 THR C C 1
ATOM 4263 O O . THR C 1 142 ? -21.195 -16.487 87.840 1.00 34.85 155 THR C O 1
ATOM 4267 N N . LYS C 1 143 ? -20.595 -16.534 85.652 1.00 29.79 156 LYS C N 1
ATOM 4268 C CA . LYS C 1 143 ? -21.830 -15.944 85.173 1.00 29.27 156 LYS C CA 1
ATOM 4269 C C . LYS C 1 143 ? -22.540 -16.751 84.096 1.00 29.70 156 LYS C C 1
ATOM 4270 O O . LYS C 1 143 ? -21.934 -17.177 83.129 1.00 29.04 156 LYS C O 1
ATOM 4276 N N . GLU C 1 144 ? -23.844 -16.874 84.267 1.00 30.74 157 GLU C N 1
ATOM 4277 C CA . GLU C 1 144 ? -24.741 -17.580 83.347 1.00 30.93 157 GLU C CA 1
ATOM 4278 C C . GLU C 1 144 ? -24.864 -16.900 81.996 1.00 30.94 157 GLU C C 1
ATOM 4279 O O . GLU C 1 144 ? -24.980 -17.576 80.962 1.00 27.88 157 GLU C O 1
ATOM 4285 N N . GLU C 1 145 ? -24.901 -15.564 82.020 1.00 29.24 158 GLU C N 1
ATOM 4286 C CA . GLU C 1 145 ? -24.906 -14.773 80.805 1.00 27.86 158 GLU C CA 1
ATOM 4287 C C . GLU C 1 145 ? -23.722 -13.845 80.933 1.00 27.12 158 GLU C C 1
ATOM 4288 O O . GLU C 1 145 ? -23.618 -13.085 81.918 1.00 28.01 158 GLU C O 1
ATOM 4294 N N . ILE C 1 146 ? -22.841 -13.895 79.934 1.00 24.65 159 ILE C N 1
ATOM 4295 C CA . ILE C 1 146 ? -21.618 -13.115 79.965 1.00 23.12 159 ILE C CA 1
ATOM 4296 C C . ILE C 1 146 ? -21.354 -12.335 78.671 1.00 21.58 159 ILE C C 1
ATOM 4297 O O . ILE C 1 146 ? -21.513 -12.854 77.564 1.00 21.36 159 ILE C O 1
ATOM 4302 N N . SER C 1 147 ? -20.970 -11.064 78.819 1.00 20.12 160 SER C N 1
ATOM 4303 C CA . SER C 1 147 ? -20.672 -10.220 77.667 1.00 19.75 160 SER C CA 1
ATOM 4304 C C . SER C 1 147 ? -19.357 -10.597 77.015 1.00 18.95 160 SER C C 1
ATOM 4305 O O . SER C 1 147 ? -18.423 -11.033 77.686 1.00 19.60 160 SER C O 1
ATOM 4308 N N . LEU C 1 148 ? -19.262 -10.367 75.717 1.00 18.50 161 LEU C N 1
ATOM 4309 C CA . LEU C 1 148 ? -18.002 -10.584 75.030 1.00 19.24 161 LEU C CA 1
ATOM 4310 C C . LEU C 1 148 ? -16.962 -9.605 75.560 1.00 18.86 161 LEU C C 1
ATOM 4311 O O . LEU C 1 148 ? -15.781 -9.938 75.617 1.00 19.29 161 LEU C O 1
ATOM 4316 N N . LYS C 1 149 ? -17.370 -8.402 75.988 1.00 18.46 162 LYS C N 1
ATOM 4317 C CA . LYS C 1 149 ? -16.424 -7.484 76.626 1.00 17.96 162 LYS C CA 1
ATOM 4318 C C . LYS C 1 149 ? -15.659 -8.160 77.784 1.00 18.27 162 LYS C C 1
ATOM 4319 O O . LYS C 1 149 ? -14.429 -8.070 77.860 1.00 16.83 162 LYS C O 1
ATOM 4325 N N . GLU C 1 150 ? -16.397 -8.787 78.684 1.00 17.52 163 GLU C N 1
ATOM 4326 C CA . GLU C 1 150 ? -15.800 -9.432 79.859 1.00 19.65 163 GLU C CA 1
ATOM 4327 C C . GLU C 1 150 ? -14.937 -10.611 79.475 1.00 19.92 163 GLU C C 1
ATOM 4328 O O . GLU C 1 150 ? -13.802 -10.758 79.952 1.00 20.74 163 GLU C O 1
ATOM 4334 N N . LEU C 1 151 ? -15.468 -11.472 78.620 1.00 20.74 164 LEU C N 1
ATOM 4335 C CA . LEU C 1 151 ? -14.690 -12.627 78.198 1.00 22.45 164 LEU C CA 1
ATOM 4336 C C . LEU C 1 151 ? -13.371 -12.236 77.562 1.00 20.57 164 LEU C C 1
ATOM 4337 O O . LEU C 1 151 ? -12.333 -12.776 77.899 1.00 21.57 164 LEU C O 1
ATOM 4342 N N . ASP C 1 152 ? -13.447 -11.325 76.609 1.00 18.94 165 ASP C N 1
ATOM 4343 C CA . ASP C 1 152 ? -12.300 -10.824 75.925 1.00 19.25 165 ASP C CA 1
ATOM 4344 C C . ASP C 1 152 ? -11.292 -10.178 76.897 1.00 19.07 165 ASP C C 1
ATOM 4345 O O . ASP C 1 152 ? -10.102 -10.447 76.834 1.00 19.07 165 ASP C O 1
ATOM 4350 N N . PHE C 1 153 ? -11.779 -9.337 77.806 1.00 18.70 166 PHE C N 1
ATOM 4351 C CA . PHE C 1 153 ? -10.896 -8.618 78.692 1.00 19.07 166 PHE C CA 1
ATOM 4352 C C . PHE C 1 153 ? -10.153 -9.560 79.654 1.00 18.85 166 PHE C C 1
ATOM 4353 O O . PHE C 1 153 ? -8.951 -9.458 79.846 1.00 18.78 166 PHE C O 1
ATOM 4361 N N . LYS C 1 154 ? -10.890 -10.483 80.260 1.00 19.90 167 LYS C N 1
ATOM 4362 C CA . LYS C 1 154 ? -10.314 -11.429 81.214 1.00 21.44 167 LYS C CA 1
ATOM 4363 C C . LYS C 1 154 ? -9.374 -12.421 80.571 1.00 22.74 167 LYS C C 1
ATOM 4364 O O . LYS C 1 154 ? -8.351 -12.773 81.145 1.00 21.76 167 LYS C O 1
ATOM 4370 N N . LEU C 1 155 ? -9.710 -12.871 79.366 1.00 19.40 168 LEU C N 1
ATOM 4371 C CA . LEU C 1 155 ? -8.843 -13.808 78.659 1.00 19.88 168 LEU C CA 1
ATOM 4372 C C . LEU C 1 155 ? -7.564 -13.151 78.198 1.00 19.66 168 LEU C C 1
ATOM 4373 O O . LEU C 1 155 ? -6.506 -13.740 78.272 1.00 20.53 168 LEU C O 1
ATOM 4378 N N . ARG C 1 156 ? -7.647 -11.921 77.712 1.00 19.57 169 ARG C N 1
ATOM 4379 C CA . ARG C 1 156 ? -6.431 -11.237 77.327 1.00 19.17 169 ARG C CA 1
ATOM 4380 C C . ARG C 1 156 ? -5.576 -10.922 78.540 1.00 21.13 169 ARG C C 1
ATOM 4381 O O . ARG C 1 156 ? -4.344 -10.993 78.459 1.00 21.28 169 ARG C O 1
ATOM 4389 N N . LYS C 1 157 ? -6.221 -10.594 79.664 1.00 21.53 170 LYS C N 1
ATOM 4390 C CA . LYS C 1 157 ? -5.492 -10.337 80.894 1.00 23.67 170 LYS C CA 1
ATOM 4391 C C . LYS C 1 157 ? -4.694 -11.587 81.305 1.00 23.08 170 LYS C C 1
ATOM 4392 O O . LYS C 1 157 ? -3.513 -11.495 81.667 1.00 24.43 170 LYS C O 1
ATOM 4398 N N . LYS C 1 158 ? -5.320 -12.750 81.220 1.00 22.90 171 LYS C N 1
ATOM 4399 C CA . LYS C 1 158 ? -4.656 -14.028 81.528 1.00 25.40 171 LYS C CA 1
ATOM 4400 C C . LYS C 1 158 ? -3.409 -14.217 80.653 1.00 24.37 171 LYS C C 1
ATOM 4401 O O . LYS C 1 158 ? -2.337 -14.580 81.150 1.00 24.93 171 LYS C O 1
ATOM 4407 N N . LEU C 1 159 ? -3.527 -13.900 79.368 1.00 22.97 172 LEU C N 1
ATOM 4408 C CA . LEU C 1 159 ? -2.413 -14.050 78.406 1.00 22.60 172 LEU C CA 1
ATOM 4409 C C . LEU C 1 159 ? -1.334 -12.989 78.651 1.00 23.98 172 LEU C C 1
ATOM 4410 O O . LEU C 1 159 ? -0.119 -13.250 78.470 1.00 23.96 172 LEU C O 1
ATOM 4415 N N . MET C 1 160 ? -1.745 -11.799 79.088 1.00 22.82 173 MET C N 1
ATOM 4416 C CA . MET C 1 160 ? -0.751 -10.812 79.457 1.00 24.22 173 MET C CA 1
ATOM 4417 C C . MET C 1 160 ? 0.061 -11.269 80.647 1.00 26.17 173 MET C C 1
ATOM 4418 O O . MET C 1 160 ? 1.239 -11.062 80.691 1.00 25.58 173 MET C O 1
ATOM 4423 N N . GLU C 1 161 ? -0.585 -11.872 81.618 1.00 28.00 174 GLU C N 1
ATOM 4424 C CA . GLU C 1 161 ? 0.121 -12.348 82.793 1.00 29.71 174 GLU C CA 1
ATOM 4425 C C . GLU C 1 161 ? 0.956 -13.589 82.531 1.00 31.13 174 GLU C C 1
ATOM 4426 O O . GLU C 1 161 ? 2.088 -13.699 83.012 1.00 30.99 174 GLU C O 1
ATOM 4432 N N . GLU C 1 162 ? 0.424 -14.518 81.759 1.00 30.70 175 GLU C N 1
ATOM 4433 C CA . GLU C 1 162 ? 1.067 -15.830 81.566 1.00 34.26 175 GLU C CA 1
ATOM 4434 C C . GLU C 1 162 ? 1.788 -16.077 80.234 1.00 33.04 175 GLU C C 1
ATOM 4435 O O . GLU C 1 162 ? 2.624 -16.937 80.161 1.00 33.75 175 GLU C O 1
ATOM 4441 N N . GLU C 1 163 ? 1.480 -15.323 79.191 1.00 30.35 176 GLU C N 1
ATOM 4442 C CA . GLU C 1 163 ? 2.051 -15.619 77.877 1.00 31.40 176 GLU C CA 1
ATOM 4443 C C . GLU C 1 163 ? 2.711 -14.434 77.186 1.00 30.13 176 GLU C C 1
ATOM 4444 O O . GLU C 1 163 ? 2.898 -14.434 75.957 1.00 30.38 176 GLU C O 1
ATOM 4450 N N . LYS C 1 164 ? 3.043 -13.422 77.978 1.00 29.64 177 LYS C N 1
ATOM 4451 C CA . LYS C 1 164 ? 3.691 -12.217 77.497 1.00 30.10 177 LYS C CA 1
ATOM 4452 C C . LYS C 1 164 ? 2.911 -11.436 76.438 1.00 28.15 177 LYS C C 1
ATOM 4453 O O . LYS C 1 164 ? 3.523 -10.704 75.645 1.00 26.06 177 LYS C O 1
ATOM 4459 N N . LEU C 1 165 ? 1.587 -11.580 76.386 1.00 25.16 178 LEU C N 1
ATOM 4460 C CA . LEU C 1 165 ? 0.811 -10.824 75.419 1.00 23.52 178 LEU C CA 1
ATOM 4461 C C . LEU C 1 165 ? 1.005 -9.341 75.697 1.00 22.29 178 LEU C C 1
ATOM 4462 O O . LEU C 1 165 ? 0.883 -8.896 76.822 1.00 22.27 178 LEU C O 1
ATOM 4467 N N . TYR C 1 166 ? 1.267 -8.594 74.636 1.00 21.58 179 TYR C N 1
ATOM 4468 C CA . TYR C 1 166 ? 1.521 -7.155 74.681 1.00 22.30 179 TYR C CA 1
ATOM 4469 C C . TYR C 1 166 ? 2.708 -6.797 75.563 1.00 24.18 179 TYR C C 1
ATOM 4470 O O . TYR C 1 166 ? 2.858 -5.648 75.935 1.00 27.13 179 TYR C O 1
ATOM 4479 N N . GLY C 1 167 ? 3.578 -7.768 75.845 1.00 24.62 180 GLY C N 1
ATOM 4480 C CA . GLY C 1 167 ? 4.783 -7.524 76.677 1.00 25.59 180 GLY C CA 1
ATOM 4481 C C . GLY C 1 167 ? 5.896 -6.874 75.870 1.00 27.42 180 GLY C C 1
ATOM 4482 O O . GLY C 1 167 ? 6.850 -6.322 76.432 1.00 29.87 180 GLY C O 1
ATOM 4483 N N . ALA C 1 168 ? 5.779 -6.969 74.549 1.00 26.81 181 ALA C N 1
ATOM 4484 C CA . ALA C 1 168 ? 6.686 -6.330 73.612 1.00 27.35 181 ALA C CA 1
ATOM 4485 C C . ALA C 1 168 ? 5.818 -5.870 72.452 1.00 27.79 181 ALA C C 1
ATOM 4486 O O . ALA C 1 168 ? 4.698 -6.395 72.224 1.00 24.74 181 ALA C O 1
ATOM 4488 N N . VAL C 1 169 ? 6.314 -4.911 71.690 1.00 27.51 182 VAL C N 1
ATOM 4489 C CA . VAL C 1 169 ? 5.487 -4.360 70.627 1.00 30.12 182 VAL C CA 1
ATOM 4490 C C . VAL C 1 169 ? 5.080 -5.439 69.626 1.00 31.13 182 VAL C C 1
ATOM 4491 O O . VAL C 1 169 ? 4.006 -5.364 69.070 1.00 31.51 182 VAL C O 1
ATOM 4495 N N . ASN C 1 170 ? 5.934 -6.437 69.426 1.00 33.78 183 ASN C N 1
ATOM 4496 C CA . ASN C 1 170 ? 5.656 -7.518 68.490 1.00 36.76 183 ASN C CA 1
ATOM 4497 C C . ASN C 1 170 ? 4.919 -8.752 69.093 1.00 35.97 183 ASN C C 1
ATOM 4498 O O . ASN C 1 170 ? 4.762 -9.761 68.407 1.00 42.13 183 ASN C O 1
ATOM 4503 N N . ASN C 1 171 ? 4.457 -8.671 70.343 1.00 31.55 184 ASN C N 1
ATOM 4504 C CA . ASN C 1 171 ? 3.697 -9.768 70.977 1.00 28.31 184 ASN C CA 1
ATOM 4505 C C . ASN C 1 171 ? 2.216 -9.395 70.904 1.00 28.52 184 ASN C C 1
ATOM 4506 O O . ASN C 1 171 ? 1.579 -9.096 71.918 1.00 26.00 184 ASN C O 1
ATOM 4511 N N A ARG C 1 172 ? 1.660 -9.427 69.692 0.70 27.00 185 ARG C N 1
ATOM 4512 N N B ARG C 1 172 ? 1.699 -9.382 69.676 0.30 27.53 185 ARG C N 1
ATOM 4513 C CA A ARG C 1 172 ? 0.298 -9.003 69.500 0.70 27.12 185 ARG C CA 1
ATOM 4514 C CA B ARG C 1 172 ? 0.343 -8.949 69.387 0.30 26.92 185 ARG C CA 1
ATOM 4515 C C A ARG C 1 172 ? -0.507 -9.765 68.463 0.70 27.84 185 ARG C C 1
ATOM 4516 C C B ARG C 1 172 ? -0.522 -9.919 68.615 0.30 27.00 185 ARG C C 1
ATOM 4517 O O A ARG C 1 172 ? -1.673 -9.441 68.270 0.70 29.25 185 ARG C O 1
ATOM 4518 O O B ARG C 1 172 ? -1.733 -9.961 68.819 0.30 25.93 185 ARG C O 1
ATOM 4533 N N . LYS C 1 173 ? 0.098 -10.719 67.760 1.00 27.98 186 LYS C N 1
ATOM 4534 C CA . LYS C 1 173 ? -0.642 -11.543 66.793 1.00 29.64 186 LYS C CA 1
ATOM 4535 C C . LYS C 1 173 ? -1.178 -12.872 67.328 1.00 26.96 186 LYS C C 1
ATOM 4536 O O . LYS C 1 173 ? -0.517 -13.557 68.059 1.00 27.25 186 LYS C O 1
ATOM 4542 N N . GLY C 1 174 ? -2.402 -13.204 66.960 1.00 25.87 187 GLY C N 1
ATOM 4543 C CA . GLY C 1 174 ? -3.010 -14.446 67.348 1.00 25.05 187 GLY C CA 1
ATOM 4544 C C . GLY C 1 174 ? -4.492 -14.309 67.551 1.00 24.54 187 GLY C C 1
ATOM 4545 O O . GLY C 1 174 ? -5.081 -13.306 67.184 1.00 23.36 187 GLY C O 1
ATOM 4546 N N . LYS C 1 175 ? -5.092 -15.330 68.133 1.00 25.01 188 LYS C N 1
ATOM 4547 C CA . LYS C 1 175 ? -6.539 -15.311 68.360 1.00 25.39 188 LYS C CA 1
ATOM 4548 C C . LYS C 1 175 ? -6.928 -16.177 69.518 1.00 23.93 188 LYS C C 1
ATOM 4549 O O . LYS C 1 175 ? -6.173 -17.077 69.940 1.00 28.24 188 LYS C O 1
ATOM 4555 N N . ILE C 1 176 ? -8.071 -15.828 70.074 1.00 22.43 189 ILE C N 1
ATOM 4556 C CA . ILE C 1 176 ? -8.723 -16.553 71.143 1.00 22.73 189 ILE C CA 1
ATOM 4557 C C . ILE C 1 176 ? -10.061 -17.036 70.559 1.00 21.91 189 ILE C C 1
ATOM 4558 O O . ILE C 1 176 ? -10.806 -16.246 69.970 1.00 20.39 189 ILE C O 1
ATOM 4563 N N . VAL C 1 177 ? -10.349 -18.315 70.681 1.00 22.91 190 VAL C N 1
ATOM 4564 C CA . VAL C 1 177 ? -11.627 -18.837 70.239 1.00 22.90 190 VAL C CA 1
ATOM 4565 C C . VAL C 1 177 ? -12.348 -19.431 71.419 1.00 23.91 190 VAL C C 1
ATOM 4566 O O . VAL C 1 177 ? -11.818 -20.333 72.105 1.00 26.48 190 VAL C O 1
ATOM 4570 N N . VAL C 1 178 ? -13.533 -18.912 71.697 1.00 23.22 191 VAL C N 1
ATOM 4571 C CA . VAL C 1 178 ? -14.389 -19.460 72.724 1.00 24.40 191 VAL C CA 1
ATOM 4572 C C . VAL C 1 178 ? -15.297 -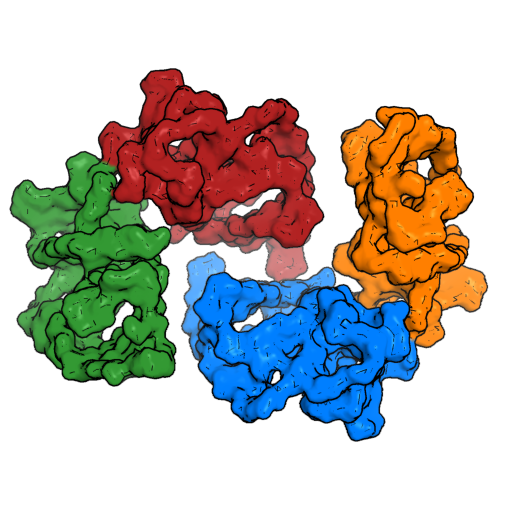20.481 72.024 1.00 26.63 191 VAL C C 1
ATOM 4573 O O . VAL C 1 178 ? -16.079 -20.121 71.153 1.00 27.00 191 VAL C O 1
ATOM 4577 N N . LYS C 1 179 ? -15.169 -21.746 72.371 1.00 27.80 192 LYS C N 1
ATOM 4578 C CA . LYS C 1 179 ? -15.978 -22.781 71.712 1.00 30.59 192 LYS C CA 1
ATOM 4579 C C . LYS C 1 179 ? -17.124 -23.228 72.620 1.00 30.28 192 LYS C C 1
ATOM 4580 O O . LYS C 1 179 ? -16.914 -23.498 73.782 1.00 28.25 192 LYS C O 1
ATOM 4586 N N . MET C 1 180 ? -18.325 -23.321 72.063 1.00 30.14 193 MET C N 1
ATOM 4587 C CA . MET C 1 180 ? -19.517 -23.723 72.837 1.00 29.31 193 MET C CA 1
ATOM 4588 C C . MET C 1 180 ? -19.794 -25.231 72.796 1.00 30.66 193 MET C C 1
ATOM 4589 O O . MET C 1 180 ? -19.245 -25.970 71.949 1.00 31.72 193 MET C O 1
ATOM 4594 N N . GLU C 1 181 ? -20.668 -25.687 73.701 1.00 30.82 194 GLU C N 1
ATOM 4595 C CA . GLU C 1 181 ? -21.046 -27.115 73.783 1.00 34.77 194 GLU C CA 1
ATOM 4596 C C . GLU C 1 181 ? -21.585 -27.691 72.486 1.00 34.30 194 GLU C C 1
ATOM 4597 O O . GLU C 1 181 ? -21.493 -28.890 72.266 1.00 37.44 194 GLU C O 1
ATOM 4603 N N . ASP C 1 182 ? -22.198 -26.845 71.670 1.00 34.52 195 ASP C N 1
ATOM 4604 C CA . ASP C 1 182 ? -22.772 -27.263 70.379 1.00 35.90 195 ASP C CA 1
ATOM 4605 C C . ASP C 1 182 ? -21.890 -26.928 69.160 1.00 35.82 195 ASP C C 1
ATOM 4606 O O . ASP C 1 182 ? -22.349 -26.927 68.015 1.00 37.15 195 ASP C O 1
ATOM 4611 N N . ASP C 1 183 ? -20.626 -26.630 69.424 1.00 36.60 196 ASP C N 1
ATOM 4612 C CA . ASP C 1 183 ? -19.626 -26.286 68.395 1.00 36.87 196 ASP C CA 1
ATOM 4613 C C . ASP C 1 183 ? -19.695 -24.879 67.758 1.00 34.73 196 ASP C C 1
ATOM 4614 O O . ASP C 1 183 ? -18.888 -24.571 66.876 1.00 36.66 196 ASP C O 1
ATOM 4619 N N A LYS C 1 184 ? -20.644 -24.047 68.191 0.50 33.43 197 LYS C N 1
ATOM 4620 N N B LYS C 1 184 ? -20.632 -24.047 68.208 0.50 32.82 197 LYS C N 1
ATOM 4621 C CA A LYS C 1 184 ? -20.650 -22.641 67.797 0.50 31.98 197 LYS C CA 1
ATOM 4622 C CA B LYS C 1 184 ? -20.664 -22.656 67.790 0.50 31.02 197 LYS C CA 1
ATOM 4623 C C A LYS C 1 184 ? -19.408 -22.032 68.436 0.50 29.87 197 LYS C C 1
ATOM 4624 C C B LYS C 1 184 ? -19.440 -22.013 68.457 0.50 29.29 197 LYS C C 1
ATOM 4625 O O A LYS C 1 184 ? -18.841 -22.602 69.368 0.50 29.34 197 LYS C O 1
ATOM 4626 O O B LYS C 1 184 ? -18.921 -22.545 69.436 0.50 28.79 197 LYS C O 1
ATOM 4637 N N . PHE C 1 185 ? -18.962 -20.890 67.937 1.00 28.09 198 PHE C N 1
ATOM 4638 C CA . PHE C 1 185 ? -17.781 -20.291 68.494 1.00 26.75 198 PHE C CA 1
ATOM 4639 C C . PHE C 1 185 ? -17.750 -18.799 68.325 1.00 25.18 198 PHE C C 1
ATOM 4640 O O . PHE C 1 185 ? -18.471 -18.242 67.519 1.00 24.94 198 PHE C O 1
ATOM 4648 N N . TYR C 1 186 ? -16.867 -18.159 69.084 1.00 23.11 199 TYR C N 1
ATOM 4649 C CA . TYR C 1 186 ? -16.686 -16.711 69.056 1.00 21.57 199 TYR C CA 1
ATOM 4650 C C . TYR C 1 186 ? -15.173 -16.427 69.060 1.00 22.02 199 TYR C C 1
ATOM 4651 O O . TYR C 1 186 ? -14.443 -17.024 69.839 1.00 21.54 199 TYR C O 1
ATOM 4660 N N . THR C 1 187 ? -14.724 -15.530 68.185 1.00 20.59 200 THR C N 1
ATOM 4661 C CA . THR C 1 187 ? -13.294 -15.241 68.002 1.00 22.09 200 THR C CA 1
ATOM 4662 C C . THR C 1 187 ? -12.884 -13.814 68.335 1.00 20.81 200 THR C C 1
ATOM 4663 O O . THR C 1 187 ? -13.552 -12.861 67.931 1.00 20.38 200 THR C O 1
ATOM 4667 N N . PHE C 1 188 ? -11.758 -13.682 69.047 1.00 21.90 201 PHE C N 1
ATOM 4668 C CA . PHE C 1 188 ? -11.173 -12.400 69.390 1.00 21.51 201 PHE C CA 1
ATOM 4669 C C . PHE C 1 188 ? -9.778 -12.354 68.756 1.00 20.78 201 PHE C C 1
ATOM 4670 O O . PHE C 1 188 ? -8.943 -13.159 69.105 1.00 23.52 201 PHE C O 1
ATOM 4678 N N . GLU C 1 189 ? -9.553 -11.454 67.814 1.00 19.96 202 GLU C N 1
ATOM 4679 C CA . GLU C 1 189 ? -8.253 -11.326 67.162 1.00 22.09 202 GLU C CA 1
ATOM 4680 C C . GLU C 1 189 ? -7.404 -10.451 68.072 1.00 20.25 202 GLU C C 1
ATOM 4681 O O . GLU C 1 189 ? -7.826 -9.338 68.448 1.00 19.61 202 GLU C O 1
ATOM 4687 N N . LEU C 1 190 ? -6.203 -10.922 68.396 1.00 19.61 203 LEU C N 1
ATOM 4688 C CA . LEU C 1 190 ? -5.356 -10.222 69.382 1.00 20.74 203 LEU C CA 1
ATOM 4689 C C . LEU C 1 190 ? -4.689 -8.974 68.882 1.00 21.67 203 LEU C C 1
ATOM 4690 O O . LEU C 1 190 ? -4.294 -8.098 69.678 1.00 20.61 203 LEU C O 1
ATOM 4695 N N . THR C 1 191 ? -4.610 -8.843 67.578 1.00 20.80 204 THR C N 1
ATOM 4696 C CA . THR C 1 191 ? -3.971 -7.675 67.004 1.00 25.37 204 THR C CA 1
ATOM 4697 C C . THR C 1 191 ? -4.805 -6.374 67.031 1.00 24.28 204 THR C C 1
ATOM 4698 O O . THR C 1 191 ? -4.326 -5.296 66.659 1.00 25.88 204 THR C O 1
ATOM 4702 N N . LYS C 1 192 ? -6.049 -6.462 67.473 1.00 24.60 205 LYS C N 1
ATOM 4703 C CA . LYS C 1 192 ? -6.850 -5.263 67.618 1.00 25.64 205 LYS C CA 1
ATOM 4704 C C . LYS C 1 192 ? -7.803 -5.361 68.784 1.00 22.18 205 LYS C C 1
ATOM 4705 O O . LYS C 1 192 ? -8.074 -6.455 69.314 1.00 21.30 205 LYS C O 1
ATOM 4711 N N . LYS C 1 193 ? -8.280 -4.196 69.215 1.00 20.19 206 LYS C N 1
ATOM 4712 C CA . LYS C 1 193 ? -9.224 -4.149 70.305 1.00 22.36 206 LYS C CA 1
ATOM 4713 C C . LYS C 1 193 ? -10.526 -4.795 69.855 1.00 21.42 206 LYS C C 1
ATOM 4714 O O . LYS C 1 193 ? -10.888 -4.737 68.677 1.00 20.58 206 LYS C O 1
ATOM 4720 N N . LEU C 1 194 ? -11.217 -5.444 70.773 1.00 19.38 207 LEU C N 1
ATOM 4721 C CA . LEU C 1 194 ? -12.543 -5.957 70.468 1.00 19.26 207 LEU C CA 1
ATOM 4722 C C . LEU C 1 194 ? -13.366 -4.793 69.929 1.00 20.22 207 LEU C C 1
ATOM 4723 O O . LEU C 1 194 ? -13.371 -3.727 70.522 1.00 19.66 207 LEU C O 1
ATOM 4728 N N . GLN C 1 195 ? -14.037 -4.992 68.793 1.00 22.46 208 GLN C N 1
ATOM 4729 C CA . GLN C 1 195 ? -14.798 -3.922 68.156 1.00 23.62 208 GLN C CA 1
ATOM 4730 C C . GLN C 1 195 ? -15.913 -3.398 69.111 1.00 21.79 208 GLN C C 1
ATOM 4731 O O . GLN C 1 195 ? -16.520 -4.182 69.852 1.00 19.31 208 GLN C O 1
ATOM 4737 N N . PRO C 1 196 ? -16.168 -2.077 69.124 1.00 20.33 209 PRO C N 1
ATOM 4738 C CA . PRO C 1 196 ? -17.147 -1.548 70.066 1.00 21.46 209 PRO C CA 1
ATOM 4739 C C . PRO C 1 196 ? -18.568 -2.178 69.947 1.00 21.69 209 PRO C C 1
ATOM 4740 O O . PRO C 1 196 ? -19.226 -2.414 70.966 1.00 19.78 209 PRO C O 1
ATOM 4744 N N . HIS C 1 197 ? -18.984 -2.501 68.732 1.00 20.59 210 HIS C N 1
ATOM 4745 C CA . HIS C 1 197 ? -20.304 -3.090 68.517 1.00 23.25 210 HIS C CA 1
ATOM 4746 C C . HIS C 1 197 ? -20.415 -4.508 69.035 1.00 22.37 210 HIS C C 1
ATOM 4747 O O . HIS C 1 197 ? -21.523 -4.990 69.186 1.00 21.83 210 HIS C O 1
ATOM 4754 N N . ARG C 1 198 ? -19.296 -5.162 69.335 1.00 19.58 211 ARG C N 1
ATOM 4755 C CA . ARG C 1 198 ? -19.337 -6.507 69.915 1.00 19.01 211 ARG C CA 1
ATOM 4756 C C . ARG C 1 198 ? -19.247 -6.531 71.454 1.00 18.38 211 ARG C C 1
ATOM 4757 O O . ARG C 1 198 ? -19.505 -7.557 72.046 1.00 18.78 211 ARG C O 1
ATOM 4765 N N A MET C 1 199 ? -18.901 -5.390 72.062 0.50 17.62 212 MET C N 1
ATOM 4766 N N B MET C 1 199 ? -18.914 -5.404 72.085 0.50 18.07 212 MET C N 1
ATOM 4767 C CA A MET C 1 199 ? -18.744 -5.270 73.510 0.50 17.60 212 MET C CA 1
ATOM 4768 C CA B MET C 1 199 ? -18.732 -5.370 73.534 0.50 18.32 212 MET C CA 1
ATOM 4769 C C A MET C 1 199 ? -19.979 -5.727 74.255 0.50 19.00 212 MET C C 1
ATOM 4770 C C B MET C 1 199 ? -19.991 -5.623 74.328 0.50 19.56 212 MET C C 1
ATOM 4771 O O A MET C 1 199 ? -19.886 -6.396 75.306 0.50 19.05 212 MET C O 1
ATOM 4772 O O B MET C 1 199 ? -19.920 -5.998 75.521 0.50 19.81 212 MET C O 1
ATOM 4781 N N . GLY C 1 200 ? -21.143 -5.390 73.696 1.00 19.02 213 GLY C N 1
ATOM 4782 C CA . GLY C 1 200 ? -22.417 -5.698 74.302 1.00 20.27 213 GLY C CA 1
ATOM 4783 C C . GLY C 1 200 ? -23.057 -7.016 73.901 1.00 21.25 213 GLY C C 1
ATOM 4784 O O . GLY C 1 200 ? -24.164 -7.336 74.378 1.00 20.83 213 GLY C O 1
ATOM 4785 N N . ASP C 1 201 ? -22.400 -7.800 73.043 1.00 21.65 214 ASP C N 1
ATOM 4786 C CA . ASP C 1 201 ? -22.929 -9.108 72.678 1.00 21.13 214 ASP C CA 1
ATOM 4787 C C . ASP C 1 201 ? -22.795 -10.024 73.886 1.00 22.27 214 ASP C C 1
ATOM 4788 O O . ASP C 1 201 ? -21.847 -9.891 74.642 1.00 20.11 214 ASP C O 1
ATOM 4793 N N . THR C 1 202 ? -23.764 -10.906 74.104 1.00 21.73 215 THR C N 1
ATOM 4794 C CA . THR C 1 202 ? -23.670 -11.822 75.255 1.00 23.75 215 THR C CA 1
ATOM 4795 C C . THR C 1 202 ? -23.800 -13.255 74.800 1.00 25.67 215 THR C C 1
ATOM 4796 O O . THR C 1 202 ? -24.384 -13.518 73.725 1.00 26.71 215 THR C O 1
ATOM 4800 N N . ILE C 1 203 ? -23.221 -14.176 75.571 1.00 24.12 216 ILE C N 1
ATOM 4801 C CA . ILE C 1 203 ? -23.367 -15.586 75.282 1.00 28.32 216 ILE C CA 1
ATOM 4802 C C . ILE C 1 203 ? -23.720 -16.311 76.591 1.00 26.74 216 ILE C C 1
ATOM 4803 O O . ILE C 1 203 ? -23.639 -15.743 77.672 1.00 27.00 216 ILE C O 1
ATOM 4808 N N . ASP C 1 204 ? -24.138 -17.554 76.458 1.00 27.59 217 ASP C N 1
ATOM 4809 C CA . ASP C 1 204 ? -24.529 -18.394 77.576 1.00 29.45 217 ASP C CA 1
ATOM 4810 C C . ASP C 1 204 ? -23.273 -19.004 78.173 1.00 29.02 217 ASP C C 1
ATOM 4811 O O . ASP C 1 204 ? -22.649 -19.918 77.614 1.00 28.07 217 ASP C O 1
ATOM 4816 N N . GLY C 1 205 ? -22.859 -18.451 79.291 1.00 28.90 218 GLY C N 1
ATOM 4817 C CA . GLY C 1 205 ? -21.665 -18.928 79.963 1.00 30.40 218 GLY C CA 1
ATOM 4818 C C . GLY C 1 205 ? -21.781 -20.378 80.388 1.00 31.31 218 GLY C C 1
ATOM 4819 O O . GLY C 1 205 ? -20.780 -21.073 80.453 1.00 32.82 218 GLY C O 1
ATOM 4820 N N . THR C 1 206 ? -22.992 -20.837 80.683 1.00 31.69 219 THR C N 1
ATOM 4821 C CA . THR C 1 206 ? -23.187 -22.241 81.091 1.00 33.50 219 THR C CA 1
ATOM 4822 C C . THR C 1 206 ? -22.875 -23.203 79.944 1.00 34.21 219 THR C C 1
ATOM 4823 O O . THR C 1 206 ? -22.697 -24.410 80.172 1.00 35.70 219 THR C O 1
ATOM 4827 N N . LYS C 1 207 ? -22.817 -22.694 78.712 1.00 32.56 220 LYS C N 1
ATOM 4828 C CA . LYS C 1 207 ? -22.586 -23.576 77.552 1.00 32.96 220 LYS C CA 1
ATOM 4829 C C . LYS C 1 207 ? -21.208 -23.460 76.917 1.00 32.39 220 LYS C C 1
ATOM 4830 O O . LYS C 1 207 ? -20.970 -24.046 75.863 1.00 32.11 220 LYS C O 1
ATOM 4836 N N . ILE C 1 208 ? -20.308 -22.700 77.530 1.00 30.96 221 ILE C N 1
ATOM 4837 C CA . ILE C 1 208 ? -18.955 -22.599 77.009 1.00 30.31 221 ILE C CA 1
ATOM 4838 C C . ILE C 1 208 ? -18.292 -23.942 77.244 1.00 32.13 221 ILE C C 1
ATOM 4839 O O . ILE C 1 208 ? -18.284 -24.456 78.373 1.00 33.63 221 ILE C O 1
ATOM 4844 N N . LYS C 1 209 ? -17.715 -24.516 76.199 1.00 32.55 222 LYS C N 1
ATOM 4845 C CA . LYS C 1 209 ? -17.080 -25.824 76.346 1.00 35.14 222 LYS C CA 1
ATOM 4846 C C . LYS C 1 209 ? -15.592 -25.706 76.641 1.00 35.71 222 LYS C C 1
ATOM 4847 O O . LYS C 1 209 ? -15.095 -26.333 77.558 1.00 36.51 222 LYS C O 1
ATOM 4853 N N . GLU C 1 210 ? -14.880 -24.898 75.863 1.00 32.92 223 GLU C N 1
ATOM 4854 C CA . GLU C 1 210 ? -13.436 -24.776 76.041 1.00 33.23 223 GLU C CA 1
ATOM 4855 C C . GLU C 1 210 ? -12.969 -23.530 75.352 1.00 29.79 223 GLU C C 1
ATOM 4856 O O . GLU C 1 210 ? -13.729 -22.945 74.605 1.00 27.75 223 GLU C O 1
ATOM 4862 N N . ILE C 1 211 ? -11.705 -23.172 75.584 1.00 29.34 224 ILE C N 1
ATOM 4863 C CA . ILE C 1 211 ? -11.083 -21.987 74.995 1.00 29.22 224 ILE C CA 1
ATOM 4864 C C . ILE C 1 211 ? -9.774 -22.343 74.325 1.00 28.08 224 ILE C C 1
ATOM 4865 O O . ILE C 1 211 ? -8.890 -22.936 74.951 1.00 31.27 224 ILE C O 1
ATOM 4870 N N . ASN C 1 212 ? -9.646 -21.999 73.052 1.00 26.11 225 ASN C N 1
ATOM 4871 C CA . ASN C 1 212 ? -8.454 -22.316 72.291 1.00 28.78 225 ASN C CA 1
ATOM 4872 C C . ASN C 1 212 ? -7.751 -21.038 71.859 1.00 27.50 225 ASN C C 1
ATOM 4873 O O . ASN C 1 212 ? -8.358 -20.162 71.256 1.00 25.44 225 ASN C O 1
ATOM 4878 N N . VAL C 1 213 ? -6.476 -20.939 72.203 1.00 27.41 226 VAL C N 1
ATOM 4879 C CA . VAL C 1 213 ? -5.696 -19.749 71.950 1.00 26.83 226 VAL C CA 1
ATOM 4880 C C . VAL C 1 213 ? -4.530 -20.119 71.044 1.00 28.44 226 VAL C C 1
ATOM 4881 O O . VAL C 1 213 ? -3.835 -21.094 71.305 1.00 29.21 226 VAL C O 1
ATOM 4885 N N . GLU C 1 214 ? -4.351 -19.355 69.979 1.00 27.28 227 GLU C N 1
ATOM 4886 C CA . GLU C 1 214 ? -3.261 -19.538 69.049 1.00 31.40 227 GLU C CA 1
ATOM 4887 C C . GLU C 1 214 ? -2.437 -18.231 69.035 1.00 31.93 227 GLU C C 1
ATOM 4888 O O . GLU C 1 214 ? -2.948 -17.156 68.678 1.00 30.69 227 GLU C O 1
ATOM 4894 N N . LEU C 1 215 ? -1.181 -18.310 69.479 1.00 31.50 228 LEU C N 1
ATOM 4895 C CA . LEU C 1 215 ? -0.322 -17.137 69.577 1.00 31.45 228 LEU C CA 1
ATOM 4896 C C . LEU C 1 215 ? 0.689 -17.161 68.453 1.00 35.79 228 LEU C C 1
ATOM 4897 O O . LEU C 1 215 ? 1.344 -18.182 68.237 1.00 34.49 228 LEU C O 1
ATOM 4902 N N . GLU C 1 216 ? 0.836 -16.039 67.749 1.00 35.58 229 GLU C N 1
ATOM 4903 C CA . GLU C 1 216 ? 1.756 -15.973 66.617 1.00 39.04 229 GLU C CA 1
ATOM 4904 C C . GLU C 1 216 ? 2.903 -15.008 66.857 1.00 39.39 229 GLU C C 1
ATOM 4905 O O . GLU C 1 216 ? 3.155 -14.109 66.073 1.00 42.28 229 GLU C O 1
ATOM 4911 N N . TYR C 1 217 ? 3.555 -15.166 67.983 1.00 38.54 230 TYR C N 1
ATOM 4912 C CA . TYR C 1 217 ? 4.727 -14.372 68.313 1.00 40.04 230 TYR C CA 1
ATOM 4913 C C . TYR C 1 217 ? 5.498 -15.248 69.270 1.00 44.99 230 TYR C C 1
ATOM 4914 O O . TYR C 1 217 ? 4.886 -16.010 70.025 1.00 41.80 230 TYR C O 1
ATOM 4923 N N . LYS C 1 218 ? 6.823 -15.148 69.249 1.00 51.90 231 LYS C N 1
ATOM 4924 C CA . LYS C 1 218 ? 7.664 -16.015 70.088 1.00 63.29 231 LYS C CA 1
ATOM 4925 C C . LYS C 1 218 ? 8.305 -15.293 71.272 1.00 67.50 231 LYS C C 1
ATOM 4926 O O . LYS C 1 218 ? 7.867 -14.205 71.676 1.00 65.49 231 LYS C O 1
ATOM 4933 N N . ASN D 1 26 ? -35.740 0.076 63.320 1.00 67.69 39 ASN D N 1
ATOM 4934 C CA . ASN D 1 26 ? -34.520 0.800 62.858 1.00 65.06 39 ASN D CA 1
ATOM 4935 C C . ASN D 1 26 ? -34.856 2.113 62.142 1.00 63.94 39 ASN D C 1
ATOM 4936 O O . ASN D 1 26 ? -34.094 3.078 62.221 1.00 67.77 39 ASN D O 1
ATOM 4941 N N . TYR D 1 27 ? -35.992 2.131 61.439 1.00 61.22 40 TYR D N 1
ATOM 4942 C CA . TYR D 1 27 ? -36.475 3.308 60.702 1.00 58.68 40 TYR D CA 1
ATOM 4943 C C . TYR D 1 27 ? -36.635 4.554 61.566 1.00 57.55 40 TYR D C 1
ATOM 4944 O O . TYR D 1 27 ? -36.489 5.680 61.077 1.00 61.25 40 TYR D O 1
ATOM 4953 N N . LYS D 1 28 ? -36.941 4.347 62.841 1.00 54.93 41 LYS D N 1
ATOM 4954 C CA . LYS D 1 28 ? -37.097 5.447 63.785 1.00 53.76 41 LYS D CA 1
ATOM 4955 C C . LYS D 1 28 ? -35.795 6.197 64.029 1.00 49.68 41 LYS D C 1
ATOM 4956 O O . LYS D 1 28 ? -35.774 7.420 63.936 1.00 48.38 41 LYS D O 1
ATOM 4962 N N . SER D 1 29 ? -34.719 5.459 64.325 1.00 48.77 42 SER D N 1
ATOM 4963 C CA . SER D 1 29 ? -33.409 6.063 64.615 1.00 50.19 42 SER D CA 1
ATOM 4964 C C . SER D 1 29 ? -32.800 6.739 63.388 1.00 44.18 42 SER D C 1
ATOM 4965 O O . SER D 1 29 ? -32.091 7.719 63.533 1.00 43.92 42 SER D O 1
ATOM 4968 N N . LEU D 1 30 ? -33.071 6.208 62.191 1.00 42.99 43 LEU D N 1
ATOM 4969 C CA . LEU D 1 30 ? -32.603 6.816 60.933 1.00 41.55 43 LEU D CA 1
ATOM 4970 C C . LEU D 1 30 ? -33.170 8.205 60.783 1.00 39.00 43 LEU D C 1
ATOM 4971 O O . LEU D 1 30 ? -32.450 9.190 60.615 1.00 37.33 43 LEU D O 1
ATOM 4976 N N . LYS D 1 31 ? -34.488 8.252 60.817 1.00 40.84 44 LYS D N 1
ATOM 4977 C CA . LYS D 1 31 ? -35.255 9.460 60.611 1.00 42.13 44 LYS D CA 1
ATOM 4978 C C . LYS D 1 31 ? -34.838 10.544 61.593 1.00 42.75 44 LYS D C 1
ATOM 4979 O O . LYS D 1 31 ? -34.749 11.729 61.234 1.00 38.59 44 LYS D O 1
ATOM 4985 N N . TYR D 1 32 ? -34.542 10.134 62.823 1.00 42.20 45 TYR D N 1
ATOM 4986 C CA . TYR D 1 32 ? -34.200 11.089 63.855 1.00 46.16 45 TYR D CA 1
ATOM 4987 C C . TYR D 1 32 ? -32.846 11.754 63.627 1.00 37.06 45 TYR D C 1
ATOM 4988 O O . TYR D 1 32 ? -32.756 12.981 63.678 1.00 38.23 45 TYR D O 1
ATOM 4997 N N . TYR D 1 33 ? -31.794 10.957 63.403 1.00 33.11 46 TYR D N 1
ATOM 4998 C CA . TYR D 1 33 ? -30.473 11.521 63.128 1.00 28.82 46 TYR D CA 1
ATOM 4999 C C . TYR D 1 33 ? -30.537 12.402 61.890 1.00 27.65 46 TYR D C 1
ATOM 5000 O O . TYR D 1 33 ? -30.186 13.568 61.963 1.00 26.52 46 TYR D O 1
ATOM 5009 N N . TYR D 1 34 ? -31.035 11.885 60.762 1.00 26.99 47 TYR D N 1
ATOM 5010 C CA . TYR D 1 34 ? -31.023 12.685 59.537 1.00 27.70 47 TYR D CA 1
ATOM 5011 C C . TYR D 1 34 ? -31.981 13.889 59.549 1.00 30.38 47 TYR D C 1
ATOM 5012 O O . TYR D 1 34 ? -31.946 14.738 58.646 1.00 31.24 47 TYR D O 1
ATOM 5021 N N . SER D 1 35 ? -32.825 13.961 60.579 1.00 31.54 48 SER D N 1
ATOM 5022 C CA . SER D 1 35 ? -33.704 15.097 60.757 1.00 31.98 48 SER D CA 1
ATOM 5023 C C . SER D 1 35 ? -33.062 16.242 61.531 1.00 31.57 48 SER D C 1
ATOM 5024 O O . SER D 1 35 ? -33.604 17.352 61.540 1.00 32.80 48 SER D O 1
ATOM 5027 N N . LYS D 1 36 ? -31.959 15.975 62.214 1.00 29.54 49 LYS D N 1
ATOM 5028 C CA . LYS D 1 36 ? -31.310 17.007 63.035 1.00 30.60 49 LYS D CA 1
ATOM 5029 C C . LYS D 1 36 ? -30.732 18.119 62.219 1.00 30.88 49 LYS D C 1
ATOM 5030 O O . LYS D 1 36 ? -30.441 17.930 61.040 1.00 31.00 49 LYS D O 1
ATOM 5036 N N . PRO D 1 37 ? -30.580 19.295 62.846 1.00 32.02 50 PRO D N 1
ATOM 5037 C CA . PRO D 1 37 ? -29.897 20.383 62.194 1.00 33.67 50 PRO D CA 1
ATOM 5038 C C . PRO D 1 37 ? -28.384 20.118 62.302 1.00 33.81 50 PRO D C 1
ATOM 5039 O O . PRO D 1 37 ? -27.942 19.342 63.160 1.00 36.31 50 PRO D O 1
ATOM 5043 N N . SER D 1 38 ? -27.612 20.670 61.384 1.00 32.50 51 SER D N 1
ATOM 5044 C CA . SER D 1 38 ? -26.189 20.517 61.431 1.00 29.55 51 SER D CA 1
ATOM 5045 C C . SER D 1 38 ? -25.644 21.891 61.723 1.00 29.09 51 SER D C 1
ATOM 5046 O O . SER D 1 38 ? -26.371 22.869 61.657 1.00 29.25 51 SER D O 1
ATOM 5049 N N . ILE D 1 39 ? -24.380 21.934 62.116 1.00 29.56 52 ILE D N 1
ATOM 5050 C CA . ILE D 1 39 ? -23.659 23.156 62.367 1.00 32.87 52 ILE D CA 1
ATOM 5051 C C . ILE D 1 39 ? -22.387 23.047 61.533 1.00 32.71 52 ILE D C 1
ATOM 5052 O O . ILE D 1 39 ? -21.622 22.128 61.744 1.00 29.86 52 ILE D O 1
ATOM 5057 N N . GLU D 1 40 ? -22.188 23.952 60.574 1.00 33.85 53 GLU D N 1
ATOM 5058 C CA . GLU D 1 40 ? -20.992 23.964 59.730 1.00 35.75 53 GLU D CA 1
ATOM 5059 C C . GLU D 1 40 ? -20.031 25.039 60.218 1.00 36.26 53 GLU D C 1
ATOM 5060 O O . GLU D 1 40 ? -20.337 26.244 60.113 1.00 38.58 53 GLU D O 1
ATOM 5066 N N . LEU D 1 41 ? -18.900 24.615 60.793 1.00 33.66 54 LEU D N 1
ATOM 5067 C CA . LEU D 1 41 ? -17.880 25.551 61.279 1.00 36.42 54 LEU D CA 1
ATOM 5068 C C . LEU D 1 41 ? -16.661 25.538 60.344 1.00 38.18 54 LEU D C 1
ATOM 5069 O O . LEU D 1 41 ? -15.890 24.585 60.325 1.00 39.11 54 LEU D O 1
ATOM 5074 N N . LYS D 1 42 ? -16.505 26.602 59.574 1.00 39.55 55 LYS D N 1
ATOM 5075 C CA . LYS D 1 42 ? -15.397 26.717 58.640 1.00 40.53 55 LYS D CA 1
ATOM 5076 C C . LYS D 1 42 ? -14.256 27.479 59.315 1.00 39.00 55 LYS D C 1
ATOM 5077 O O . LYS D 1 42 ? -14.465 28.539 59.929 1.00 42.27 55 LYS D O 1
ATOM 5083 N N . ASN D 1 43 ? -13.058 26.936 59.204 1.00 34.44 56 ASN D N 1
ATOM 5084 C CA . ASN D 1 43 ? -11.858 27.513 59.812 1.00 35.76 56 ASN D CA 1
ATOM 5085 C C . ASN D 1 43 ? -12.021 27.711 61.336 1.00 36.06 56 ASN D C 1
ATOM 5086 O O . ASN D 1 43 ? -12.244 28.837 61.840 1.00 36.77 56 ASN D O 1
ATOM 5091 N N . LEU D 1 44 ? -11.924 26.600 62.060 1.00 33.40 57 LEU D N 1
ATOM 5092 C CA . LEU D 1 44 ? -12.026 26.604 63.508 1.00 32.81 57 LEU D CA 1
ATOM 5093 C C . LEU D 1 44 ? -11.011 27.546 64.121 1.00 35.82 57 LEU D C 1
ATOM 5094 O O . LEU D 1 44 ? -9.890 27.669 63.638 1.00 36.29 57 LEU D O 1
ATOM 5099 N N . ASP D 1 45 ? -11.414 28.239 65.173 1.00 36.72 58 ASP D N 1
ATOM 5100 C CA . ASP D 1 45 ? -10.484 29.086 65.881 1.00 40.10 58 ASP D CA 1
ATOM 5101 C C . ASP D 1 45 ? -9.458 28.157 66.529 1.00 38.86 58 ASP D C 1
ATOM 5102 O O . ASP D 1 45 ? -8.279 28.467 66.605 1.00 39.97 58 ASP D O 1
ATOM 5107 N N . GLY D 1 46 ? -9.911 26.996 66.981 1.00 39.25 59 GLY D N 1
ATOM 5108 C CA . GLY D 1 46 ? -9.006 26.054 67.593 1.00 37.77 59 GLY D CA 1
ATOM 5109 C C . GLY D 1 46 ? -9.486 24.629 67.579 1.00 34.01 59 GLY D C 1
ATOM 5110 O O . GLY D 1 46 ? -10.684 24.353 67.477 1.00 36.48 59 GLY D O 1
ATOM 5111 N N . LEU D 1 47 ? -8.526 23.723 67.648 1.00 33.21 60 LEU D N 1
ATOM 5112 C CA . LEU D 1 47 ? -8.779 22.284 67.737 1.00 33.75 60 LEU D CA 1
ATOM 5113 C C . LEU D 1 47 ? -7.631 21.773 68.618 1.00 35.14 60 LEU D C 1
ATOM 5114 O O . LEU D 1 47 ? -6.472 22.059 68.344 1.00 35.74 60 LEU D O 1
ATOM 5119 N N . TYR D 1 48 ? -7.950 21.052 69.689 1.00 33.62 61 TYR D N 1
ATOM 5120 C CA . TYR D 1 48 ? -6.932 20.604 70.645 1.00 33.84 61 TYR D CA 1
ATOM 5121 C C . TYR D 1 48 ? -7.188 19.189 71.140 1.00 34.13 61 TYR D C 1
ATOM 5122 O O . TYR D 1 48 ? -8.303 18.876 71.579 1.00 30.28 61 TYR D O 1
ATOM 5131 N N . ARG D 1 49 ? -6.159 18.349 71.012 1.00 32.19 62 ARG D N 1
ATOM 5132 C CA . ARG D 1 49 ? -6.144 16.971 71.485 1.00 30.26 62 ARG D CA 1
ATOM 5133 C C . ARG D 1 49 ? -5.390 17.062 72.795 1.00 31.38 62 ARG D C 1
ATOM 5134 O O . ARG D 1 49 ? -4.144 17.151 72.804 1.00 31.20 62 ARG D O 1
ATOM 5142 N N . GLN D 1 50 ? -6.126 17.064 73.890 1.00 31.58 63 GLN D N 1
ATOM 5143 C CA . GLN D 1 50 ? -5.530 17.212 75.215 1.00 34.83 63 GLN D CA 1
ATOM 5144 C C . GLN D 1 50 ? -4.585 16.084 75.582 1.00 34.49 63 GLN D C 1
ATOM 5145 O O . GLN D 1 50 ? -3.483 16.330 76.091 1.00 32.78 63 GLN D O 1
ATOM 5151 N N . LYS D 1 51 ? -5.007 14.859 75.325 1.00 30.76 64 LYS D N 1
ATOM 5152 C CA . LYS D 1 51 ? -4.167 13.713 75.564 1.00 32.59 64 LYS D CA 1
ATOM 5153 C C . LYS D 1 51 ? -4.486 12.602 74.576 1.00 31.88 64 LYS D C 1
ATOM 5154 O O . LYS D 1 51 ? -5.600 12.515 74.081 1.00 30.66 64 LYS D O 1
ATOM 5160 N N . VAL D 1 52 ? -3.499 11.751 74.301 1.00 32.73 65 VAL D N 1
ATOM 5161 C CA . VAL D 1 52 ? -3.682 10.655 73.339 1.00 32.65 65 VAL D CA 1
ATOM 5162 C C . VAL D 1 52 ? -4.625 9.550 73.854 1.00 32.19 65 VAL D C 1
ATOM 5163 O O . VAL D 1 52 ? -5.031 8.666 73.090 1.00 29.31 65 VAL D O 1
ATOM 5167 N N . THR D 1 53 ? -4.957 9.581 75.138 1.00 30.33 66 THR D N 1
ATOM 5168 C CA . THR D 1 53 ? -5.931 8.615 75.680 1.00 29.75 66 THR D CA 1
ATOM 5169 C C . THR D 1 53 ? -7.382 9.117 75.467 1.00 28.57 66 THR D C 1
ATOM 5170 O O . THR D 1 53 ? -8.320 8.366 75.670 1.00 29.47 66 THR D O 1
ATOM 5174 N N . ASP D 1 54 ? -7.547 10.383 75.059 1.00 29.07 67 ASP D N 1
ATOM 5175 C CA . ASP D 1 54 ? -8.856 10.944 74.718 1.00 27.32 67 ASP D CA 1
ATOM 5176 C C . ASP D 1 54 ? -9.268 10.477 73.321 1.00 25.42 67 ASP D C 1
ATOM 5177 O O . ASP D 1 54 ? -8.486 10.619 72.360 1.00 25.87 67 ASP D O 1
ATOM 5182 N N . LYS D 1 55 ? -10.493 9.971 73.186 1.00 24.06 68 LYS D N 1
ATOM 5183 C CA . LYS D 1 55 ? -11.002 9.573 71.853 1.00 24.59 68 LYS D CA 1
ATOM 5184 C C . LYS D 1 55 ? -11.754 10.736 71.224 1.00 23.82 68 LYS D C 1
ATOM 5185 O O . LYS D 1 55 ? -12.877 10.590 70.738 1.00 24.20 68 LYS D O 1
ATOM 5191 N N . GLY D 1 56 ? -11.116 11.894 71.206 1.00 22.03 69 GLY D N 1
ATOM 5192 C CA . GLY D 1 56 ? -11.734 13.064 70.643 1.00 23.25 69 GLY D CA 1
ATOM 5193 C C . GLY D 1 56 ? -10.884 14.285 70.853 1.00 23.87 69 GLY D C 1
ATOM 5194 O O . GLY D 1 56 ? -9.831 14.203 71.463 1.00 24.13 69 GLY D O 1
ATOM 5195 N N . VAL D 1 57 ? -11.372 15.414 70.339 1.00 24.14 70 VAL D N 1
ATOM 5196 C CA . VAL D 1 57 ? -10.683 16.686 70.401 1.00 24.59 70 VAL D CA 1
ATOM 5197 C C . VAL D 1 57 ? -11.648 17.799 70.706 1.00 25.76 70 VAL D C 1
ATOM 5198 O O . VAL D 1 57 ? -12.838 17.707 70.381 1.00 24.26 70 VAL D O 1
ATOM 5202 N N . TYR D 1 58 ? -11.131 18.843 71.357 1.00 26.13 71 TYR D N 1
ATOM 5203 C CA . TYR D 1 58 ? -11.898 20.021 71.643 1.00 27.27 71 TYR D CA 1
ATOM 5204 C C . TYR D 1 58 ? -11.742 20.952 70.474 1.00 27.88 71 TYR D C 1
ATOM 5205 O O . TYR D 1 58 ? -10.620 21.160 69.991 1.00 27.39 71 TYR D O 1
ATOM 5214 N N . VAL D 1 59 ? -12.859 21.519 70.033 1.00 27.88 72 VAL D N 1
ATOM 5215 C CA . VAL D 1 59 ? -12.843 22.464 68.930 1.00 29.69 72 VAL D CA 1
ATOM 5216 C C . VAL D 1 59 ? -13.641 23.690 69.354 1.00 30.95 72 VAL D C 1
ATOM 5217 O O . VAL D 1 59 ? -14.581 23.585 70.149 1.00 29.74 72 VAL D O 1
ATOM 5221 N N . TRP D 1 60 ? -13.244 24.853 68.866 1.00 30.62 73 TRP D N 1
ATOM 5222 C CA . TRP D 1 60 ? -14.002 26.059 69.182 1.00 33.11 73 TRP D CA 1
ATOM 5223 C C . TRP D 1 60 ? -13.895 27.071 68.055 1.00 33.87 73 TRP D C 1
ATOM 5224 O O . TRP D 1 60 ? -12.931 27.062 67.286 1.00 32.70 73 TRP D O 1
ATOM 5235 N N . LYS D 1 61 ? -14.938 27.894 67.951 1.00 34.90 74 LYS D N 1
ATOM 5236 C CA . LYS D 1 61 ? -15.000 28.994 67.003 1.00 37.33 74 LYS D CA 1
ATOM 5237 C C . LYS D 1 61 ? -15.981 30.000 67.593 1.00 38.32 74 LYS D C 1
ATOM 5238 O O . LYS D 1 61 ? -17.047 29.616 68.088 1.00 35.68 74 LYS D O 1
ATOM 5244 N N . ASP D 1 62 ? -15.580 31.268 67.608 1.00 42.98 75 ASP D N 1
ATOM 5245 C CA . ASP D 1 62 ? -16.437 32.354 68.070 1.00 46.28 75 ASP D CA 1
ATOM 5246 C C . ASP D 1 62 ? -17.161 32.090 69.408 1.00 46.56 75 ASP D C 1
ATOM 5247 O O . ASP D 1 62 ? -18.386 32.201 69.495 1.00 43.64 75 ASP D O 1
ATOM 5252 N N . ARG D 1 63 ? -16.405 31.736 70.442 1.00 48.15 76 ARG D N 1
ATOM 5253 C CA . ARG D 1 63 ? -16.984 31.551 71.794 1.00 52.01 76 ARG D CA 1
ATOM 5254 C C . ARG D 1 63 ? -17.930 30.356 71.964 1.00 50.23 76 ARG D C 1
ATOM 5255 O O . ARG D 1 63 ? -18.655 30.273 72.954 1.00 49.69 76 ARG D O 1
ATOM 5263 N N . LYS D 1 64 ? -17.948 29.443 70.999 1.00 47.37 77 LYS D N 1
ATOM 5264 C CA . LYS D 1 64 ? -18.732 28.226 71.145 1.00 45.53 77 LYS D CA 1
ATOM 5265 C C . LYS D 1 64 ? -17.753 27.094 71.020 1.00 39.67 77 LYS D C 1
ATOM 5266 O O . LYS D 1 64 ? -16.895 27.122 70.169 1.00 37.23 77 LYS D O 1
ATOM 5272 N N . ASP D 1 65 ? -17.861 26.123 71.907 1.00 38.02 78 ASP D N 1
ATOM 5273 C CA . ASP D 1 65 ? -16.936 25.005 71.906 1.00 39.17 78 ASP D CA 1
ATOM 5274 C C . ASP D 1 65 ? -17.687 23.689 71.956 1.00 32.66 78 ASP D C 1
ATOM 5275 O O . ASP D 1 65 ? -18.842 23.635 72.366 1.00 31.93 78 ASP D O 1
ATOM 5280 N N . TYR D 1 66 ? -16.989 22.633 71.553 1.00 31.21 79 TYR D N 1
ATOM 5281 C CA . TYR D 1 66 ? -17.563 21.303 71.462 1.00 28.18 79 TYR D CA 1
ATOM 5282 C C . TYR D 1 66 ? -16.469 20.298 71.636 1.00 25.45 79 TYR D C 1
ATOM 5283 O O . TYR D 1 66 ? -15.285 20.625 71.558 1.00 25.31 79 TYR D O 1
ATOM 5292 N N . PHE D 1 67 ? -16.881 19.061 71.852 1.00 22.87 80 PHE D N 1
ATOM 5293 C CA . PHE D 1 67 ? -15.977 17.931 71.881 1.00 23.00 80 PHE D CA 1
ATOM 5294 C C . PHE D 1 67 ? -16.404 17.054 70.708 1.00 21.28 80 PHE D C 1
ATOM 5295 O O . PHE D 1 67 ? -17.582 16.680 70.589 1.00 22.75 80 PHE D O 1
ATOM 5303 N N . VAL D 1 68 ? -15.452 16.758 69.821 1.00 21.95 81 VAL D N 1
ATOM 5304 C CA . VAL D 1 68 ? -15.713 15.962 68.650 1.00 21.43 81 VAL D CA 1
ATOM 5305 C C . VAL D 1 68 ? -15.039 14.617 68.795 1.00 22.29 81 VAL D C 1
ATOM 5306 O O . VAL D 1 68 ? -13.811 14.532 68.939 1.00 21.93 81 VAL D O 1
ATOM 5310 N N . GLY D 1 69 ? -15.843 13.571 68.769 1.00 21.14 82 GLY D N 1
ATOM 5311 C CA . GLY D 1 69 ? -15.317 12.205 68.929 1.00 22.14 82 GLY D CA 1
ATOM 5312 C C . GLY D 1 69 ? -14.520 11.746 67.717 1.00 22.44 82 GLY D C 1
ATOM 5313 O O . GLY D 1 69 ? -14.914 12.004 66.591 1.00 23.25 82 GLY D O 1
ATOM 5314 N N . LEU D 1 70 ? -13.385 11.087 67.972 1.00 22.95 83 LEU D N 1
ATOM 5315 C CA . LEU D 1 70 ? -12.509 10.501 66.952 1.00 23.04 83 LEU D CA 1
ATOM 5316 C C . LEU D 1 70 ? -12.606 8.980 67.133 1.00 24.06 83 LEU D C 1
ATOM 5317 O O . LEU D 1 70 ? -11.896 8.384 67.987 1.00 24.61 83 LEU D O 1
ATOM 5322 N N . LEU D 1 71 ? -13.488 8.385 66.339 1.00 21.88 84 LEU D N 1
ATOM 5323 C CA . LEU D 1 71 ? -13.859 6.976 66.448 1.00 23.98 84 LEU D CA 1
ATOM 5324 C C . LEU D 1 71 ? -13.361 6.033 65.362 1.00 23.83 84 LEU D C 1
ATOM 5325 O O . LEU D 1 71 ? -13.694 4.870 65.377 1.00 26.10 84 LEU D O 1
ATOM 5330 N N . GLY D 1 72 ? -12.583 6.536 64.422 1.00 23.91 85 GLY D N 1
ATOM 5331 C CA . GLY D 1 72 ? -12.060 5.732 63.329 1.00 25.60 85 GLY D CA 1
ATOM 5332 C C . GLY D 1 72 ? -10.613 6.117 63.123 1.00 28.33 85 GLY D C 1
ATOM 5333 O O . GLY D 1 72 ? -9.922 6.543 64.088 1.00 25.41 85 GLY D O 1
ATOM 5334 N N . LYS D 1 73 ? -10.153 6.005 61.880 1.00 28.85 86 LYS D N 1
ATOM 5335 C CA . LYS D 1 73 ? -8.761 6.343 61.540 1.00 31.71 86 LYS D CA 1
ATOM 5336 C C . LYS D 1 73 ? -8.473 7.832 61.721 1.00 29.68 86 LYS D C 1
ATOM 5337 O O . LYS D 1 73 ? -7.322 8.220 61.809 1.00 29.02 86 LYS D O 1
ATOM 5343 N N . ASP D 1 74 ? -9.513 8.662 61.766 1.00 25.86 87 ASP D N 1
ATOM 5344 C CA . ASP D 1 74 ? -9.341 10.083 61.990 1.00 28.24 87 ASP D CA 1
ATOM 5345 C C . ASP D 1 74 ? -8.516 10.383 63.247 1.00 27.79 87 ASP D C 1
ATOM 5346 O O . ASP D 1 74 ? -7.849 11.417 63.344 1.00 27.74 87 ASP D O 1
ATOM 5351 N N . ILE D 1 75 ? -8.548 9.469 64.195 1.00 30.34 88 ILE D N 1
ATOM 5352 C CA . ILE D 1 75 ? -7.833 9.681 65.434 1.00 32.37 88 ILE D CA 1
ATOM 5353 C C . ILE D 1 75 ? -6.334 9.881 65.220 1.00 35.45 88 ILE D C 1
ATOM 5354 O O . ILE D 1 75 ? -5.687 10.618 65.977 1.00 35.80 88 ILE D O 1
ATOM 5359 N N A GLU D 1 76 ? -5.770 9.249 64.196 0.50 35.29 89 GLU D N 1
ATOM 5360 N N B GLU D 1 76 ? -5.799 9.260 64.175 0.50 35.56 89 GLU D N 1
ATOM 5361 C CA A GLU D 1 76 ? -4.329 9.397 63.962 0.50 37.13 89 GLU D CA 1
ATOM 5362 C CA B GLU D 1 76 ? -4.376 9.373 63.857 0.50 37.83 89 GLU D CA 1
ATOM 5363 C C A GLU D 1 76 ? -3.973 10.749 63.300 0.50 37.37 89 GLU D C 1
ATOM 5364 C C B GLU D 1 76 ? -3.993 10.752 63.320 0.50 37.64 89 GLU D C 1
ATOM 5365 O O A GLU D 1 76 ? -2.804 11.122 63.269 0.50 38.82 89 GLU D O 1
ATOM 5366 O O B GLU D 1 76 ? -2.838 11.152 63.403 0.50 38.91 89 GLU D O 1
ATOM 5377 N N . LYS D 1 77 ? -4.966 11.475 62.777 1.00 37.52 90 LYS D N 1
ATOM 5378 C CA . LYS D 1 77 ? -4.718 12.812 62.197 1.00 39.70 90 LYS D CA 1
ATOM 5379 C C . LYS D 1 77 ? -4.527 13.905 63.237 1.00 39.25 90 LYS D C 1
ATOM 5380 O O . LYS D 1 77 ? -4.074 15.013 62.895 1.00 37.92 90 LYS D O 1
ATOM 5386 N N . TYR D 1 78 ? -4.880 13.628 64.491 1.00 35.65 91 TYR D N 1
ATOM 5387 C CA . TYR D 1 78 ? -4.765 14.634 65.533 1.00 35.79 91 TYR D CA 1
ATOM 5388 C C . TYR D 1 78 ? -3.977 14.208 66.790 1.00 36.49 91 TYR D C 1
ATOM 5389 O O . TYR D 1 78 ? -4.574 13.994 67.843 1.00 36.12 91 TYR D O 1
ATOM 5398 N N . PRO D 1 79 ? -2.633 14.099 66.681 1.00 35.30 92 PRO D N 1
ATOM 5399 C CA . PRO D 1 79 ? -1.847 13.766 67.873 1.00 37.52 92 PRO D CA 1
ATOM 5400 C C . PRO D 1 79 ? -1.931 14.895 68.908 1.00 36.52 92 PRO D C 1
ATOM 5401 O O . PRO D 1 79 ? -2.430 15.965 68.589 1.00 34.54 92 PRO D O 1
ATOM 5405 N N . GLN D 1 80 ? -1.440 14.651 70.126 1.00 36.45 93 GLN D N 1
ATOM 5406 C CA . GLN D 1 80 ? -1.543 15.619 71.212 1.00 35.17 93 GLN D CA 1
ATOM 5407 C C . GLN D 1 80 ? -1.122 17.036 70.813 1.00 36.43 93 GLN D C 1
ATOM 5408 O O . GLN D 1 80 ? -0.075 17.239 70.165 1.00 37.62 93 GLN D O 1
ATOM 5414 N N . GLY D 1 81 ? -1.936 18.008 71.210 1.00 33.93 94 GLY D N 1
ATOM 5415 C CA . GLY D 1 81 ? -1.650 19.422 70.945 1.00 37.57 94 GLY D CA 1
ATOM 5416 C C . GLY D 1 81 ? -2.686 20.138 70.114 1.00 37.63 94 GLY D C 1
ATOM 5417 O O . GLY D 1 81 ? -3.783 19.617 69.860 1.00 34.50 94 GLY D O 1
ATOM 5418 N N . GLU D 1 82 ? -2.344 21.348 69.690 1.00 38.67 95 GLU D N 1
ATOM 5419 C CA . GLU D 1 82 ? -3.262 22.140 68.885 1.00 41.02 95 GLU D CA 1
ATOM 5420 C C . GLU D 1 82 ? -3.074 21.895 67.401 1.00 40.33 95 GLU D C 1
ATOM 5421 O O . GLU D 1 82 ? -1.992 21.506 66.949 1.00 39.52 95 GLU D O 1
ATOM 5427 N N . HIS D 1 83 ? -4.139 22.154 66.650 1.00 38.19 96 HIS D N 1
ATOM 5428 C CA . HIS D 1 83 ? -4.147 22.009 65.196 1.00 39.86 96 HIS D CA 1
ATOM 5429 C C . HIS D 1 83 ? -4.953 23.172 64.615 1.00 40.60 96 HIS D C 1
ATOM 5430 O O . HIS D 1 83 ? -5.955 23.597 65.202 1.00 43.12 96 HIS D O 1
ATOM 5437 N N A ASP D 1 84 ? -4.507 23.715 63.493 0.50 48.65 97 ASP D N 1
ATOM 5438 N N B ASP D 1 84 ? -4.504 23.692 63.477 0.50 47.66 97 ASP D N 1
ATOM 5439 C CA A ASP D 1 84 ? -5.235 24.808 62.852 0.50 46.97 97 ASP D CA 1
ATOM 5440 C CA B ASP D 1 84 ? -5.171 24.823 62.837 0.50 45.58 97 ASP D CA 1
ATOM 5441 C C A ASP D 1 84 ? -5.589 24.457 61.425 0.50 43.73 97 ASP D C 1
ATOM 5442 C C B ASP D 1 84 ? -5.623 24.432 61.443 0.50 42.81 97 ASP D C 1
ATOM 5443 O O A ASP D 1 84 ? -5.191 23.408 60.913 0.50 42.37 97 ASP D O 1
ATOM 5444 O O B ASP D 1 84 ? -5.318 23.335 60.969 0.50 40.99 97 ASP D O 1
ATOM 5453 N N . LYS D 1 85 ? -6.375 25.334 60.814 1.00 41.37 98 LYS D N 1
ATOM 5454 C CA . LYS D 1 85 ? -6.866 25.166 59.457 1.00 38.94 98 LYS D CA 1
ATOM 5455 C C . LYS D 1 85 ? -7.737 23.969 59.270 1.00 34.81 98 LYS D C 1
ATOM 5456 O O . LYS D 1 85 ? -7.614 23.287 58.270 1.00 31.55 98 LYS D O 1
ATOM 5462 N N . GLN D 1 86 ? -8.630 23.732 60.234 1.00 32.58 99 GLN D N 1
ATOM 5463 C CA . GLN D 1 86 ? -9.574 22.621 60.152 1.00 31.30 99 GLN D CA 1
ATOM 5464 C C . GLN D 1 86 ? -10.984 23.168 60.151 1.00 29.81 99 GLN D C 1
ATOM 5465 O O . GLN D 1 86 ? -11.240 24.259 60.683 1.00 29.09 99 GLN D O 1
ATOM 5471 N N . ASP D 1 87 ? -11.889 22.405 59.541 1.00 28.45 100 ASP D N 1
ATOM 5472 C CA . ASP D 1 87 ? -13.311 22.703 59.516 1.00 27.70 100 ASP D CA 1
ATOM 5473 C C . ASP D 1 87 ? -14.033 21.620 60.322 1.00 27.06 100 ASP D C 1
ATOM 5474 O O . ASP D 1 87 ? -13.532 20.509 60.443 1.00 25.13 100 ASP D O 1
ATOM 5479 N N . ALA D 1 88 ? -15.226 21.929 60.851 1.00 26.26 101 ALA D N 1
ATOM 5480 C CA . ALA D 1 88 ? -16.006 20.908 61.537 1.00 26.02 101 ALA D CA 1
ATOM 5481 C C . ALA D 1 88 ? -17.460 20.909 61.065 1.00 25.55 101 ALA D C 1
ATOM 5482 O O . ALA D 1 88 ? -18.076 21.958 60.950 1.00 26.80 101 ALA D O 1
ATOM 5484 N N . PHE D 1 89 ? -17.959 19.727 60.731 1.00 24.97 102 PHE D N 1
ATOM 5485 C CA . PHE D 1 89 ? -19.355 19.536 60.392 1.00 24.50 102 PHE D CA 1
ATOM 5486 C C . PHE D 1 89 ? -19.945 18.800 61.602 1.00 24.78 102 PHE D C 1
ATOM 5487 O O . PHE D 1 89 ? -19.652 17.632 61.830 1.00 23.31 102 PHE D O 1
ATOM 5495 N N . LEU D 1 90 ? -20.767 19.504 62.374 1.00 24.33 103 LEU D N 1
ATOM 5496 C CA . LEU D 1 90 ? -21.314 18.967 63.594 1.00 23.82 103 LEU D CA 1
ATOM 5497 C C . LEU D 1 90 ? -22.793 18.605 63.501 1.00 24.26 103 LEU D C 1
ATOM 5498 O O . LEU D 1 90 ? -23.582 19.310 62.877 1.00 25.25 103 LEU D O 1
ATOM 5503 N N . VAL D 1 91 ? -23.153 17.506 64.155 1.00 23.36 104 VAL D N 1
ATOM 5504 C CA . VAL D 1 91 ? -24.546 17.104 64.319 1.00 24.13 104 VAL D CA 1
ATOM 5505 C C . VAL D 1 91 ? -24.543 16.710 65.761 1.00 23.94 104 VAL D C 1
ATOM 5506 O O . VAL D 1 91 ? -23.908 15.711 66.138 1.00 22.66 104 VAL D O 1
ATOM 5510 N N . ILE D 1 92 ? -25.213 17.506 66.581 1.00 24.88 105 ILE D N 1
ATOM 5511 C CA . ILE D 1 92 ? -25.120 17.334 68.028 1.00 25.11 105 ILE D CA 1
ATOM 5512 C C . ILE D 1 92 ? -25.839 16.119 68.551 1.00 24.83 105 ILE D C 1
ATOM 5513 O O . ILE D 1 92 ? -27.009 15.901 68.268 1.00 25.34 105 ILE D O 1
ATOM 5518 N N . GLU D 1 93 ? -25.093 15.309 69.303 1.00 25.06 106 GLU D N 1
ATOM 5519 C CA . GLU D 1 93 ? -25.584 14.062 69.890 1.00 24.92 106 GLU D CA 1
ATOM 5520 C C . GLU D 1 93 ? -26.377 14.363 71.179 1.00 26.26 106 GLU D C 1
ATOM 5521 O O . GLU D 1 93 ? -26.321 15.483 71.712 1.00 25.65 106 GLU D O 1
ATOM 5527 N N . GLU D 1 94 ? -27.128 13.391 71.671 1.00 27.17 107 GLU D N 1
ATOM 5528 C CA . GLU D 1 94 ? -27.875 13.589 72.918 1.00 30.40 107 GLU D CA 1
ATOM 5529 C C . GLU D 1 94 ? -26.967 13.574 74.141 1.00 29.50 107 GLU D C 1
ATOM 5530 O O . GLU D 1 94 ? -27.293 14.175 75.154 1.00 31.05 107 GLU D O 1
ATOM 5536 N N . GLU D 1 95 ? -25.839 12.880 74.044 1.00 27.46 108 GLU D N 1
ATOM 5537 C CA . GLU D 1 95 ? -24.877 12.793 75.142 1.00 27.52 108 GLU D CA 1
ATOM 5538 C C . GLU D 1 95 ? -24.012 14.038 75.257 1.00 26.76 108 GLU D C 1
ATOM 5539 O O . GLU D 1 95 ? -23.547 14.564 74.264 1.00 26.33 108 GLU D O 1
ATOM 5545 N N . THR D 1 96 ? -23.752 14.485 76.467 1.00 26.67 109 THR D N 1
ATOM 5546 C CA . THR D 1 96 ? -22.773 15.526 76.643 1.00 27.55 109 THR D CA 1
ATOM 5547 C C . THR D 1 96 ? -21.484 14.772 76.902 1.00 26.58 109 THR D C 1
ATOM 5548 O O . THR D 1 96 ? -21.499 13.670 77.479 1.00 26.24 109 THR D O 1
ATOM 5552 N N . VAL D 1 97 ? -20.361 15.290 76.410 1.00 24.97 110 VAL D N 1
ATOM 5553 C CA . VAL D 1 97 ? -19.113 14.587 76.605 1.00 23.52 110 VAL D CA 1
ATOM 5554 C C . VAL D 1 97 ? -18.091 15.610 77.059 1.00 24.77 110 VAL D C 1
ATOM 5555 O O . VAL D 1 97 ? -17.995 16.693 76.491 1.00 25.64 110 VAL D O 1
ATOM 5559 N N . ASN D 1 98 ? -17.379 15.260 78.119 1.00 24.99 111 ASN D N 1
ATOM 5560 C CA . ASN D 1 98 ? -16.376 16.114 78.750 1.00 27.05 111 ASN D CA 1
ATOM 5561 C C . ASN D 1 98 ? -16.945 17.490 79.018 1.00 27.98 111 ASN D C 1
ATOM 5562 O O . ASN D 1 98 ? -16.262 18.473 78.880 1.00 29.33 111 ASN D O 1
ATOM 5567 N N . GLY D 1 99 ? -18.218 17.514 79.406 1.00 28.71 112 GLY D N 1
ATOM 5568 C CA . GLY D 1 99 ? -18.949 18.738 79.757 1.00 31.78 112 GLY D CA 1
ATOM 5569 C C . GLY D 1 99 ? -19.240 19.645 78.585 1.00 32.19 112 GLY D C 1
ATOM 5570 O O . GLY D 1 99 ? -19.509 20.823 78.776 1.00 33.40 112 GLY D O 1
ATOM 5571 N N . ARG D 1 100 ? -19.218 19.078 77.379 1.00 32.12 113 ARG D N 1
ATOM 5572 C CA . ARG D 1 100 ? -19.435 19.825 76.150 1.00 33.03 113 ARG D CA 1
ATOM 5573 C C . ARG D 1 100 ? -20.505 19.126 75.320 1.00 30.50 113 ARG D C 1
ATOM 5574 O O . ARG D 1 100 ? -20.740 17.912 75.466 1.00 29.03 113 ARG D O 1
ATOM 5582 N N . GLN D 1 101 ? -21.126 19.891 74.428 1.00 29.36 114 GLN D N 1
ATOM 5583 C CA . GLN D 1 101 ? -21.986 19.303 73.427 1.00 29.30 114 GLN D CA 1
ATOM 5584 C C . GLN D 1 101 ? -21.030 18.471 72.572 1.00 26.96 114 GLN D C 1
ATOM 5585 O O . GLN D 1 101 ? -19.889 18.859 72.341 1.00 26.57 114 GLN D O 1
ATOM 5591 N N . TYR D 1 102 ? -21.514 17.326 72.112 1.00 25.87 115 TYR D N 1
ATOM 5592 C CA . TYR D 1 102 ? -20.724 16.373 71.397 1.00 23.79 115 TYR D CA 1
ATOM 5593 C C . TYR D 1 102 ? -21.204 16.092 69.991 1.00 22.80 115 TYR D C 1
ATOM 5594 O O . TYR D 1 102 ? -22.398 16.102 69.703 1.00 23.45 115 TYR D O 1
ATOM 5603 N N . SER D 1 103 ? -20.256 15.791 69.131 1.00 23.02 116 SER D N 1
ATOM 5604 C CA . SER D 1 103 ? -20.538 15.365 67.741 1.00 22.45 116 SER D CA 1
ATOM 5605 C C . SER D 1 103 ? -19.469 14.354 67.369 1.00 22.42 116 SER D C 1
ATOM 5606 O O . SER D 1 103 ? -18.370 14.384 67.921 1.00 23.51 116 SER D O 1
ATOM 5609 N N . ILE D 1 104 ? -19.764 13.465 66.426 1.00 21.81 117 ILE D N 1
ATOM 5610 C CA . ILE D 1 104 ? -18.844 12.394 66.043 1.00 21.71 117 ILE D CA 1
ATOM 5611 C C . ILE D 1 104 ? -18.261 12.571 64.645 1.00 21.59 117 ILE D C 1
ATOM 5612 O O . ILE D 1 104 ? -19.005 12.615 63.653 1.00 22.32 117 ILE D O 1
ATOM 5617 N N . GLY D 1 105 ? -16.940 12.621 64.565 1.00 20.92 118 GLY D N 1
ATOM 5618 C CA . GLY D 1 105 ? -16.227 12.771 63.291 1.00 21.64 118 GLY D CA 1
ATOM 5619 C C . GLY D 1 105 ? -16.470 14.112 62.646 1.00 21.55 118 GLY D C 1
ATOM 5620 O O . GLY D 1 105 ? -16.646 15.122 63.326 1.00 21.04 118 GLY D O 1
ATOM 5621 N N . GLY D 1 106 ? -16.471 14.136 61.322 1.00 22.20 119 GLY D N 1
ATOM 5622 C CA . GLY D 1 106 ? -16.801 15.366 60.620 1.00 23.15 119 GLY D CA 1
ATOM 5623 C C . GLY D 1 106 ? -15.772 16.461 60.536 1.00 22.96 119 GLY D C 1
ATOM 5624 O O . GLY D 1 106 ? -16.104 17.576 60.149 1.00 23.19 119 GLY D O 1
ATOM 5625 N N . LEU D 1 107 ? -14.525 16.150 60.857 1.00 23.23 120 LEU D N 1
ATOM 5626 C CA . LEU D 1 107 ? -13.475 17.133 60.764 1.00 23.96 120 LEU D CA 1
ATOM 5627 C C . LEU D 1 107 ? -12.781 17.011 59.409 1.00 24.44 120 LEU D C 1
ATOM 5628 O O . LEU D 1 107 ? -12.714 15.935 58.827 1.00 24.58 120 LEU D O 1
ATOM 5633 N N . SER D 1 108 ? -12.288 18.122 58.896 1.00 24.67 121 SER D N 1
ATOM 5634 C CA . SER D 1 108 ? -11.566 18.082 57.637 1.00 26.57 121 SER D CA 1
ATOM 5635 C C . SER D 1 108 ? -10.678 19.301 57.514 1.00 26.99 121 SER D C 1
ATOM 5636 O O . SER D 1 108 ? -10.815 20.252 58.265 1.00 26.75 121 SER D O 1
ATOM 5639 N N . LYS D 1 109 ? -9.758 19.254 56.568 1.00 29.34 122 LYS D N 1
ATOM 5640 C CA . LYS D 1 109 ? -8.913 20.392 56.299 1.00 32.24 122 LYS D CA 1
ATOM 5641 C C . LYS D 1 109 ? -9.741 21.503 55.674 1.00 30.59 122 LYS D C 1
ATOM 5642 O O . LYS D 1 109 ? -10.574 21.249 54.817 1.00 30.23 122 LYS D O 1
ATOM 5648 N N . THR D 1 110 ? -9.490 22.739 56.078 1.00 29.64 123 THR D N 1
ATOM 5649 C CA . THR D 1 110 ? -10.237 23.862 55.536 1.00 29.93 123 THR D CA 1
ATOM 5650 C C . THR D 1 110 ? -9.743 24.154 54.103 1.00 30.74 123 THR D C 1
ATOM 5651 O O . THR D 1 110 ? -8.609 23.810 53.767 1.00 31.36 123 THR D O 1
ATOM 5655 N N . ASN D 1 111 ? -10.576 24.744 53.245 1.00 30.39 124 ASN D N 1
ATOM 5656 C CA . ASN D 1 111 ? -10.127 25.044 51.860 1.00 32.13 124 ASN D CA 1
ATOM 5657 C C . ASN D 1 111 ? -8.887 25.939 51.800 1.00 33.55 124 ASN D C 1
ATOM 5658 O O . ASN D 1 111 ? -8.753 26.867 52.599 1.00 32.66 124 ASN D O 1
ATOM 5663 N N . SER D 1 112 ? -8.001 25.647 50.852 1.00 35.23 125 SER D N 1
ATOM 5664 C CA . SER D 1 112 ? -6.807 26.485 50.593 1.00 38.74 125 SER D CA 1
ATOM 5665 C C . SER D 1 112 ? -7.159 27.581 49.580 1.00 38.61 125 SER D C 1
ATOM 5666 O O . SER D 1 112 ? -6.434 28.558 49.435 1.00 38.86 125 SER D O 1
ATOM 5669 N N . LYS D 1 113 ? -8.260 27.391 48.853 1.00 36.69 126 LYS D N 1
ATOM 5670 C CA . LYS D 1 113 ? -8.751 28.383 47.905 1.00 39.01 126 LYS D CA 1
ATOM 5671 C C . LYS D 1 113 ? -10.221 28.144 47.691 1.00 38.30 126 LYS D C 1
ATOM 5672 O O . LYS D 1 113 ? -10.771 27.099 48.107 1.00 33.67 126 LYS D O 1
ATOM 5678 N N . GLU D 1 114 ? -10.863 29.102 47.038 1.00 37.32 127 GLU D N 1
ATOM 5679 C CA . GLU D 1 114 ? -12.264 28.973 46.728 1.00 39.15 127 GLU D CA 1
ATOM 5680 C C . GLU D 1 114 ? -12.433 27.838 45.729 1.00 39.51 127 GLU D C 1
ATOM 5681 O O . GLU D 1 114 ? -11.728 27.778 44.717 1.00 37.90 127 GLU D O 1
ATOM 5687 N N . PHE D 1 115 ? -13.360 26.937 46.036 1.00 41.50 128 PHE D N 1
ATOM 5688 C CA . PHE D 1 115 ? -13.666 25.785 45.203 1.00 42.28 128 PHE D CA 1
ATOM 5689 C C . PHE D 1 115 ? -15.158 25.457 45.210 1.00 43.84 128 PHE D C 1
ATOM 5690 O O . PHE D 1 115 ? -15.830 25.597 46.236 1.00 44.14 128 PHE D O 1
ATOM 5698 N N . SER D 1 116 ? -15.677 25.071 44.046 1.00 46.75 129 SER D N 1
ATOM 5699 C CA . SER D 1 116 ? -17.052 24.604 43.916 1.00 50.58 129 SER D CA 1
ATOM 5700 C C . SER D 1 116 ? -17.149 23.758 42.653 1.00 55.29 129 SER D C 1
ATOM 5701 O O . SER D 1 116 ? -16.539 24.071 41.623 1.00 54.82 129 SER D O 1
ATOM 5704 N N . LYS D 1 117 ? -17.928 22.691 42.742 1.00 54.67 130 LYS D N 1
ATOM 5705 C CA . LYS D 1 117 ? -18.118 21.769 41.645 1.00 56.83 130 LYS D CA 1
ATOM 5706 C C . LYS D 1 117 ? -19.559 21.315 41.736 1.00 56.43 130 LYS D C 1
ATOM 5707 O O . LYS D 1 117 ? -20.004 20.886 42.792 1.00 51.71 130 LYS D O 1
ATOM 5713 N N . GLU D 1 118 ? -20.306 21.466 40.653 1.00 49.44 131 GLU D N 1
ATOM 5714 C CA . GLU D 1 118 ? -21.696 21.057 40.650 1.00 51.23 131 GLU D CA 1
ATOM 5715 C C . GLU D 1 118 ? -21.653 19.655 40.081 1.00 48.39 131 GLU D C 1
ATOM 5716 O O . GLU D 1 118 ? -21.278 19.457 38.929 1.00 51.19 131 GLU D O 1
ATOM 5722 N N . VAL D 1 119 ? -21.995 18.666 40.888 1.00 41.44 132 VAL D N 1
ATOM 5723 C CA . VAL D 1 119 ? -21.920 17.296 40.401 1.00 39.69 132 VAL D CA 1
ATOM 5724 C C . VAL D 1 119 ? -23.297 16.731 40.062 1.00 35.24 132 VAL D C 1
ATOM 5725 O O . VAL D 1 119 ? -24.289 17.036 40.737 1.00 33.88 132 VAL D O 1
ATOM 5729 N N . ASP D 1 120 ? -23.345 15.900 39.031 1.00 36.30 133 ASP D N 1
ATOM 5730 C CA . ASP D 1 120 ? -24.587 15.240 38.635 1.00 36.11 133 ASP D CA 1
ATOM 5731 C C . ASP D 1 120 ? -24.972 14.198 39.672 1.00 34.94 133 ASP D C 1
ATOM 5732 O O . ASP D 1 120 ? -24.120 13.455 40.159 1.00 34.10 133 ASP D O 1
ATOM 5737 N N . VAL D 1 121 ? -26.251 14.195 40.040 1.00 33.21 134 VAL D N 1
ATOM 5738 C CA . VAL D 1 121 ? -26.819 13.218 40.938 1.00 31.87 134 VAL D CA 1
ATOM 5739 C C . VAL D 1 121 ? -27.869 12.477 40.133 1.00 33.30 134 VAL D C 1
ATOM 5740 O O . VAL D 1 121 ? -28.894 13.052 39.732 1.00 35.98 134 VAL D O 1
ATOM 5744 N N A LYS D 1 122 ? -27.590 11.214 39.847 0.50 32.30 135 LYS D N 1
ATOM 5745 N N B LYS D 1 122 ? -27.578 11.216 39.850 0.50 32.43 135 LYS D N 1
ATOM 5746 C CA A LYS D 1 122 ? -28.499 10.374 39.102 0.50 32.94 135 LYS D CA 1
ATOM 5747 C CA B LYS D 1 122 ? -28.493 10.358 39.145 0.50 33.16 135 LYS D CA 1
ATOM 5748 C C A LYS D 1 122 ? -29.294 9.535 40.107 0.50 31.80 135 LYS D C 1
ATOM 5749 C C B LYS D 1 122 ? -29.294 9.582 40.175 0.50 31.87 135 LYS D C 1
ATOM 5750 O O A LYS D 1 122 ? -28.718 8.744 40.863 0.50 29.56 135 LYS D O 1
ATOM 5751 O O B LYS D 1 122 ? -28.721 8.882 41.022 0.50 29.33 135 LYS D O 1
ATOM 5762 N N . VAL D 1 123 ? -30.614 9.731 40.126 1.00 31.66 136 VAL D N 1
ATOM 5763 C CA . VAL D 1 123 ? -31.491 9.041 41.040 1.00 32.00 136 VAL D CA 1
ATOM 5764 C C . VAL D 1 123 ? -32.384 8.075 40.272 1.00 34.14 136 VAL D C 1
ATOM 5765 O O . VAL D 1 123 ? -33.139 8.495 39.403 1.00 40.17 136 VAL D O 1
ATOM 5769 N N . THR D 1 124 ? -32.266 6.790 40.573 1.00 34.41 137 THR D N 1
ATOM 5770 C CA . THR D 1 124 ? -33.093 5.757 39.965 1.00 38.56 137 THR D CA 1
ATOM 5771 C C . THR D 1 124 ? -34.106 5.355 41.010 1.00 41.69 137 THR D C 1
ATOM 5772 O O . THR D 1 124 ? -33.720 4.939 42.104 1.00 39.90 137 THR D O 1
ATOM 5776 N N . ARG D 1 125 ? -35.395 5.495 40.706 1.00 41.35 138 ARG D N 1
ATOM 5777 C CA . ARG D 1 125 ? -36.426 5.132 41.680 1.00 45.40 138 ARG D CA 1
ATOM 5778 C C . ARG D 1 125 ? -37.373 4.072 41.183 1.00 46.82 138 ARG D C 1
ATOM 5779 O O . ARG D 1 125 ? -37.813 4.109 40.039 1.00 46.81 138 ARG D O 1
ATOM 5787 N N . LYS D 1 126 ? -37.700 3.146 42.079 1.00 46.48 139 LYS D N 1
ATOM 5788 C CA . LYS D 1 126 ? -38.591 2.019 41.790 1.00 50.26 139 LYS D CA 1
ATOM 5789 C C . LYS D 1 126 ? -40.075 2.388 41.585 1.00 54.75 139 LYS D C 1
ATOM 5790 O O . LYS D 1 126 ? -40.632 3.220 42.302 1.00 54.90 139 LYS D O 1
ATOM 5796 N N . ILE D 1 127 ? -40.706 1.750 40.610 1.00 60.56 140 ILE D N 1
ATOM 5797 C CA . ILE D 1 127 ? -42.155 1.916 40.387 1.00 66.26 140 ILE D CA 1
ATOM 5798 C C . ILE D 1 127 ? -42.860 0.547 40.541 1.00 67.78 140 ILE D C 1
ATOM 5799 O O . ILE D 1 127 ? -43.912 0.453 41.178 1.00 68.58 140 ILE D O 1
ATOM 5804 N N . ASP D 1 128 ? -42.256 -0.504 39.982 1.00 68.31 141 ASP D N 1
ATOM 5805 C CA . ASP D 1 128 ? -42.732 -1.887 40.102 1.00 69.08 141 ASP D CA 1
ATOM 5806 C C . ASP D 1 128 ? -41.517 -2.735 40.431 1.00 67.51 141 ASP D C 1
ATOM 5807 O O . ASP D 1 128 ? -40.409 -2.217 40.514 1.00 61.19 141 ASP D O 1
ATOM 5812 N N . GLU D 1 129 ? -41.704 -4.044 40.588 1.00 71.38 142 GLU D N 1
ATOM 5813 C CA . GLU D 1 129 ? -40.557 -4.935 40.786 1.00 73.45 142 GLU D CA 1
ATOM 5814 C C . GLU D 1 129 ? -39.763 -5.073 39.482 1.00 71.68 142 GLU D C 1
ATOM 5815 O O . GLU D 1 129 ? -38.579 -5.412 39.506 1.00 68.19 142 GLU D O 1
ATOM 5821 N N . SER D 1 130 ? -40.417 -4.792 38.354 1.00 70.59 143 SER D N 1
ATOM 5822 C CA . SER D 1 130 ? -39.794 -4.923 37.034 1.00 71.90 143 SER D CA 1
ATOM 5823 C C . SER D 1 130 ? -39.572 -3.597 36.277 1.00 71.80 143 SER D C 1
ATOM 5824 O O . SER D 1 130 ? -39.474 -3.602 35.046 1.00 74.29 143 SER D O 1
ATOM 5827 N N . SER D 1 131 ? -39.499 -2.471 36.989 1.00 68.51 144 SER D N 1
ATOM 5828 C CA . SER D 1 131 ? -39.264 -1.181 36.327 1.00 66.93 144 SER D CA 1
ATOM 5829 C C . SER D 1 131 ? -38.910 -0.077 37.316 1.00 64.76 144 SER D C 1
ATOM 5830 O O . SER D 1 131 ? -39.078 -0.228 38.526 1.00 62.35 144 SER D O 1
ATOM 5833 N N . GLU D 1 132 ? -38.435 1.041 36.782 1.00 67.70 145 GLU D N 1
ATOM 5834 C CA . GLU D 1 132 ? -37.996 2.167 37.599 1.00 66.45 145 GLU D CA 1
ATOM 5835 C C . GLU D 1 132 ? -37.815 3.446 36.768 1.00 67.03 145 GLU D C 1
ATOM 5836 O O . GLU D 1 132 ? -37.553 3.385 35.568 1.00 69.70 145 GLU D O 1
ATOM 5842 N N . LYS D 1 133 ? -37.979 4.593 37.422 1.00 63.80 146 LYS D N 1
ATOM 5843 C CA . LYS D 1 133 ? -37.828 5.909 36.795 1.00 65.26 146 LYS D CA 1
ATOM 5844 C C . LYS D 1 133 ? -36.463 6.506 37.129 1.00 58.29 146 LYS D C 1
ATOM 5845 O O . LYS D 1 133 ? -35.847 6.128 38.112 1.00 50.28 146 LYS D O 1
ATOM 5851 N N . SER D 1 134 ? -36.006 7.435 36.299 1.00 57.25 147 SER D N 1
ATOM 5852 C CA . SER D 1 134 ? -34.732 8.127 36.500 1.00 57.59 147 SER D CA 1
ATOM 5853 C C . SER D 1 134 ? -34.940 9.629 36.582 1.00 56.76 147 SER D C 1
ATOM 5854 O O . SER D 1 134 ? -35.604 10.219 35.727 1.00 57.71 147 SER D O 1
ATOM 5857 N N . LYS D 1 135 ? -34.354 10.233 37.607 1.00 53.87 148 LYS D N 1
ATOM 5858 C CA . LYS D 1 135 ? -34.464 11.660 37.855 1.00 56.35 148 LYS D CA 1
ATOM 5859 C C . LYS D 1 135 ? -33.066 12.196 38.111 1.00 53.33 148 LYS D C 1
ATOM 5860 O O . LYS D 1 135 ? -32.360 11.714 38.997 1.00 45.24 148 LYS D O 1
ATOM 5866 N N . ASP D 1 136 ? -32.655 13.170 37.316 1.00 49.95 149 ASP D N 1
ATOM 5867 C CA . ASP D 1 136 ? -31.332 13.747 37.443 1.00 51.07 149 ASP D CA 1
ATOM 5868 C C . ASP D 1 136 ? -31.405 15.100 38.100 1.00 49.35 149 ASP D C 1
ATOM 5869 O O . ASP D 1 136 ? -32.222 15.937 37.721 1.00 52.21 149 ASP D O 1
ATOM 5874 N N . SER D 1 137 ? -30.549 15.309 39.089 1.00 46.75 150 SER D N 1
ATOM 5875 C CA . SER D 1 137 ? -30.470 16.575 39.788 1.00 45.43 150 SER D CA 1
ATOM 5876 C C . SER D 1 137 ? -28.985 16.951 39.943 1.00 44.28 150 SER D C 1
ATOM 5877 O O . SER D 1 137 ? -28.128 16.359 39.279 1.00 39.64 150 SER D O 1
ATOM 5880 N N . LYS D 1 138 ? -28.710 17.960 40.769 1.00 41.89 151 LYS D N 1
ATOM 5881 C CA . LYS D 1 138 ? -27.369 18.459 40.986 1.00 42.72 151 LYS D CA 1
ATOM 5882 C C . LYS D 1 138 ? -27.076 18.582 42.458 1.00 40.13 151 LYS D C 1
ATOM 5883 O O . LYS D 1 138 ? -27.984 18.753 43.277 1.00 38.88 151 LYS D O 1
ATOM 5889 N N . PHE D 1 139 ? -25.797 18.491 42.798 1.00 37.44 152 PHE D N 1
ATOM 5890 C CA . PHE D 1 139 ? -25.358 18.634 44.171 1.00 36.05 152 PHE D CA 1
ATOM 5891 C C . PHE D 1 139 ? -24.106 19.484 44.165 1.00 36.76 152 PHE D C 1
ATOM 5892 O O . PHE D 1 139 ? -23.160 19.223 43.413 1.00 37.58 152 PHE D O 1
ATOM 5900 N N . LYS D 1 140 ? -24.125 20.523 44.986 1.00 36.26 153 LYS D N 1
ATOM 5901 C CA . LYS D 1 140 ? -23.008 21.445 45.062 1.00 38.90 153 LYS D CA 1
ATOM 5902 C C . LYS D 1 140 ? -22.003 20.981 46.105 1.00 34.28 153 LYS D C 1
ATOM 5903 O O . LYS D 1 140 ? -22.358 20.655 47.219 1.00 37.09 153 LYS D O 1
ATOM 5909 N N . ILE D 1 141 ? -20.758 20.920 45.687 1.00 36.78 154 ILE D N 1
ATOM 5910 C CA . ILE D 1 141 ? -19.613 20.581 46.511 1.00 36.39 154 ILE D CA 1
ATOM 5911 C C . ILE D 1 141 ? -18.848 21.892 46.629 1.00 37.05 154 ILE D C 1
ATOM 5912 O O . ILE D 1 141 ? -18.637 22.552 45.616 1.00 36.65 154 ILE D O 1
ATOM 5917 N N . THR D 1 142 ? -18.485 22.299 47.844 1.00 35.27 155 THR D N 1
ATOM 5918 C CA . THR D 1 142 ? -17.708 23.536 48.030 1.00 37.02 155 THR D CA 1
ATOM 5919 C C . THR D 1 142 ? -16.441 23.318 48.842 1.00 32.95 155 THR D C 1
ATOM 5920 O O . THR D 1 142 ? -15.733 24.281 49.145 1.00 34.92 155 THR D O 1
ATOM 5924 N N . LYS D 1 143 ? -16.156 22.071 49.199 1.00 29.36 156 LYS D N 1
ATOM 5925 C CA . LYS D 1 143 ? -14.964 21.756 49.977 1.00 29.78 156 LYS D CA 1
ATOM 5926 C C . LYS D 1 143 ? -13.966 20.881 49.232 1.00 28.13 156 LYS D C 1
ATOM 5927 O O . LYS D 1 143 ? -14.342 19.864 48.623 1.00 29.15 156 LYS D O 1
ATOM 5933 N N . GLU D 1 144 ? -12.693 21.273 49.314 1.00 27.36 157 GLU D N 1
ATOM 5934 C CA . GLU D 1 144 ? -11.582 20.512 48.705 1.00 28.75 157 GLU D CA 1
ATOM 5935 C C . GLU D 1 144 ? -11.404 19.163 49.394 1.00 26.45 157 GLU D C 1
ATOM 5936 O O . GLU D 1 144 ? -11.087 18.167 48.742 1.00 27.43 157 GLU D O 1
ATOM 5942 N N . GLU D 1 145 ? -11.584 19.153 50.714 1.00 26.70 158 GLU D N 1
ATOM 5943 C CA . GLU D 1 145 ? -11.533 17.946 51.541 1.00 27.65 158 GLU D CA 1
ATOM 5944 C C . GLU D 1 145 ? -12.838 17.874 52.355 1.00 27.38 158 GLU D C 1
ATOM 5945 O O . GLU D 1 145 ? -13.160 18.780 53.135 1.00 25.18 158 GLU D O 1
ATOM 5951 N N . ILE D 1 146 ? -13.568 16.778 52.187 1.00 25.61 159 ILE D N 1
ATOM 5952 C CA . ILE D 1 146 ? -14.873 16.662 52.797 1.00 25.08 159 ILE D CA 1
ATOM 5953 C C . ILE D 1 146 ? -15.055 15.336 53.535 1.00 24.31 159 ILE D C 1
ATOM 5954 O O . ILE D 1 146 ? -14.643 14.279 53.056 1.00 24.15 159 ILE D O 1
ATOM 5959 N N . SER D 1 147 ? -15.638 15.414 54.729 1.00 23.39 160 SER D N 1
ATOM 5960 C CA . SER D 1 147 ? -15.855 14.236 55.540 1.00 22.51 160 SER D CA 1
ATOM 5961 C C . SER D 1 147 ? -17.029 13.446 54.995 1.00 22.21 160 SER D C 1
ATOM 5962 O O . SER D 1 147 ? -17.976 14.024 54.412 1.00 22.64 160 SER D O 1
ATOM 5965 N N . LEU D 1 148 ? -16.976 12.124 55.168 1.00 21.30 161 LEU D N 1
ATOM 5966 C CA . LEU D 1 148 ? -18.104 11.284 54.808 1.00 20.40 161 LEU D CA 1
ATOM 5967 C C . LEU D 1 148 ? -19.322 11.673 55.644 1.00 19.41 161 LEU D C 1
ATOM 5968 O O . LEU D 1 148 ? -20.447 11.608 55.170 1.00 19.59 161 LEU D O 1
ATOM 5973 N N . LYS D 1 149 ? -19.123 12.109 56.883 1.00 20.89 162 LYS D N 1
ATOM 5974 C CA . LYS D 1 149 ? -20.266 12.566 57.686 1.00 19.59 162 LYS D CA 1
ATOM 5975 C C . LYS D 1 149 ? -21.055 13.638 56.936 1.00 20.17 162 LYS D C 1
ATOM 5976 O O . LYS D 1 149 ? -22.271 13.564 56.821 1.00 19.33 162 LYS D O 1
ATOM 5982 N N . GLU D 1 150 ? -20.354 14.624 56.414 1.00 20.05 163 GLU D N 1
ATOM 5983 C CA . GLU D 1 150 ? -21.016 15.744 55.757 1.00 22.43 163 GLU D CA 1
ATOM 5984 C C . GLU D 1 150 ? -21.695 15.343 54.469 1.00 20.85 163 GLU D C 1
ATOM 5985 O O . GLU D 1 150 ? -22.856 15.712 54.202 1.00 22.45 163 GLU D O 1
ATOM 5991 N N . LEU D 1 151 ? -20.994 14.598 53.635 1.00 23.15 164 LEU D N 1
ATOM 5992 C CA . LEU D 1 151 ? -21.594 14.139 52.364 1.00 23.75 164 LEU D CA 1
ATOM 5993 C C . LEU D 1 151 ? -22.828 13.289 52.598 1.00 21.31 164 LEU D C 1
ATOM 5994 O O . LEU D 1 151 ? -23.905 13.481 51.972 1.00 21.15 164 LEU D O 1
ATOM 5999 N N . ASP D 1 152 ? -22.680 12.332 53.495 1.00 20.89 165 ASP D N 1
ATOM 6000 C CA . ASP D 1 152 ? -23.768 11.426 53.860 1.00 21.27 165 ASP D CA 1
ATOM 6001 C C . ASP D 1 152 ? -24.982 12.205 54.363 1.00 20.69 165 ASP D C 1
ATOM 6002 O O . ASP D 1 152 ? -26.127 11.985 53.957 1.00 21.75 165 ASP D O 1
ATOM 6007 N N . PHE D 1 153 ? -24.725 13.113 55.284 1.00 21.12 166 PHE D N 1
ATOM 6008 C CA . PHE D 1 153 ? -25.800 13.894 55.900 1.00 21.28 166 PHE D CA 1
ATOM 6009 C C . PHE D 1 153 ? -26.538 14.758 54.896 1.00 22.67 166 PHE D C 1
ATOM 6010 O O . PHE D 1 153 ? -27.775 14.745 54.832 1.00 21.75 166 PHE D O 1
ATOM 6018 N N . LYS D 1 154 ? -25.796 15.540 54.124 1.00 21.55 167 LYS D N 1
ATOM 6019 C CA . LYS D 1 154 ? -26.411 16.417 53.154 1.00 23.97 167 LYS D CA 1
ATOM 6020 C C . LYS D 1 154 ? -27.136 15.706 52.024 1.00 24.43 167 LYS D C 1
ATOM 6021 O O . LYS D 1 154 ? -28.159 16.197 51.553 1.00 24.64 167 LYS D O 1
ATOM 6027 N N . LEU D 1 155 ? -26.589 14.575 51.563 1.00 23.63 168 LEU D N 1
ATOM 6028 C CA . LEU D 1 155 ? -27.218 13.842 50.466 1.00 24.48 168 LEU D CA 1
ATOM 6029 C C . LEU D 1 155 ? -28.519 13.204 50.914 1.00 23.92 168 LEU D C 1
ATOM 6030 O O . LEU D 1 155 ? -29.510 13.223 50.173 1.00 23.85 168 LEU D O 1
ATOM 6035 N N . ARG D 1 156 ? -28.531 12.626 52.113 1.00 24.12 169 ARG D N 1
ATOM 6036 C CA . ARG D 1 156 ? -29.772 12.052 52.639 1.00 24.82 169 ARG D CA 1
ATOM 6037 C C . ARG D 1 156 ? -30.814 13.118 52.891 1.00 26.26 169 ARG D C 1
ATOM 6038 O O . ARG D 1 156 ? -32.012 12.885 52.699 1.00 26.95 169 ARG D O 1
ATOM 6046 N N . LYS D 1 157 ? -30.380 14.296 53.333 1.00 27.52 170 LYS D N 1
ATOM 6047 C CA . LYS D 1 157 ? -31.334 15.382 53.551 1.00 30.43 170 LYS D CA 1
ATOM 6048 C C . LYS D 1 157 ? -32.000 15.759 52.230 1.00 30.24 170 LYS D C 1
ATOM 6049 O O . LYS D 1 157 ? -33.240 15.905 52.142 1.00 31.47 170 LYS D O 1
ATOM 6055 N N . LYS D 1 158 ? -31.181 15.881 51.198 1.00 28.56 171 LYS D N 1
ATOM 6056 C CA . LYS D 1 158 ? -31.688 16.158 49.864 1.00 30.03 171 LYS D CA 1
ATOM 6057 C C . LYS D 1 158 ? -32.745 15.118 49.466 1.00 29.15 171 LYS D C 1
ATOM 6058 O O . LYS D 1 158 ? -33.794 15.482 48.937 1.00 28.63 171 LYS D O 1
ATOM 6064 N N . LEU D 1 159 ? -32.463 13.833 49.731 1.00 26.99 172 LEU D N 1
ATOM 6065 C CA . LEU D 1 159 ? -33.377 12.746 49.390 1.00 28.07 172 LEU D CA 1
ATOM 6066 C C . LEU D 1 159 ? -34.639 12.764 50.272 1.00 28.88 172 LEU D C 1
ATOM 6067 O O . LEU D 1 159 ? -35.711 12.416 49.819 1.00 28.82 172 LEU D O 1
ATOM 6072 N N . MET D 1 160 ? -34.519 13.192 51.516 1.00 28.78 173 MET D N 1
ATOM 6073 C CA . MET D 1 160 ? -35.728 13.317 52.361 1.00 32.58 173 MET D CA 1
ATOM 6074 C C . MET D 1 160 ? -36.651 14.412 51.818 1.00 33.73 173 MET D C 1
ATOM 6075 O O . MET D 1 160 ? -37.854 14.271 51.862 1.00 35.21 173 MET D O 1
ATOM 6080 N N . GLU D 1 161 ? -36.058 15.482 51.282 1.00 33.30 174 GLU D N 1
ATOM 6081 C CA . GLU D 1 161 ? -36.799 16.619 50.731 1.00 37.87 174 GLU D CA 1
ATOM 6082 C C . GLU D 1 161 ? -37.395 16.303 49.349 1.00 38.59 174 GLU D C 1
ATOM 6083 O O . GLU D 1 161 ? -38.551 16.588 49.097 1.00 37.21 174 GLU D O 1
ATOM 6089 N N . GLU D 1 162 ? -36.611 15.674 48.476 1.00 36.79 175 GLU D N 1
ATOM 6090 C CA . GLU D 1 162 ? -37.038 15.462 47.088 1.00 38.75 175 GLU D CA 1
ATOM 6091 C C . GLU D 1 162 ? -37.612 14.087 46.744 1.00 36.83 175 GLU D C 1
ATOM 6092 O O . GLU D 1 162 ? -38.351 13.949 45.756 1.00 35.81 175 GLU D O 1
ATOM 6098 N N . GLU D 1 163 ? -37.294 13.067 47.534 1.00 33.35 176 GLU D N 1
ATOM 6099 C CA . GLU D 1 163 ? -37.731 11.717 47.203 1.00 35.69 176 GLU D CA 1
ATOM 6100 C C . GLU D 1 163 ? -38.397 10.949 48.330 1.00 35.17 176 GLU D C 1
ATOM 6101 O O . GLU D 1 163 ? -38.457 9.728 48.275 1.00 36.49 176 GLU D O 1
ATOM 6107 N N . LYS D 1 164 ? -38.914 11.665 49.327 1.00 36.30 177 LYS D N 1
ATOM 6108 C CA . LYS D 1 164 ? -39.601 11.070 50.492 1.00 36.91 177 LYS D CA 1
ATOM 6109 C C . LYS D 1 164 ? -38.797 10.022 51.267 1.00 34.00 177 LYS D C 1
ATOM 6110 O O . LYS D 1 164 ? -39.389 9.183 51.960 1.00 33.41 177 LYS D O 1
ATOM 6116 N N . LEU D 1 165 ? -37.460 10.075 51.187 1.00 31.46 178 LEU D N 1
ATOM 6117 C CA . LEU D 1 165 ? -36.641 9.178 51.975 1.00 29.95 178 LEU D CA 1
ATOM 6118 C C . LEU D 1 165 ? -37.024 9.374 53.442 1.00 30.41 178 LEU D C 1
ATOM 6119 O O . LEU D 1 165 ? -37.127 10.508 53.934 1.00 30.08 178 LEU D O 1
ATOM 6124 N N . TYR D 1 166 ? -37.265 8.261 54.107 1.00 30.29 179 TYR D N 1
ATOM 6125 C CA . TYR D 1 166 ? -37.699 8.214 55.509 1.00 32.44 179 TYR D CA 1
ATOM 6126 C C . TYR D 1 166 ? -39.010 8.963 55.752 1.00 35.44 179 TYR D C 1
ATOM 6127 O O . TYR D 1 166 ? -39.269 9.401 56.872 1.00 38.04 179 TYR D O 1
ATOM 6136 N N . GLY D 1 167 ? -39.817 9.102 54.699 1.00 36.92 180 GLY D N 1
ATOM 6137 C CA . GLY D 1 167 ? -41.127 9.748 54.792 1.00 41.09 180 GLY D CA 1
ATOM 6138 C C . GLY D 1 167 ? -42.182 8.755 55.255 1.00 43.61 180 GLY D C 1
ATOM 6139 O O . GLY D 1 167 ? -43.219 9.146 55.796 1.00 47.86 180 GLY D O 1
ATOM 6140 N N . ALA D 1 168 ? -41.917 7.471 55.030 1.00 44.52 181 ALA D N 1
ATOM 6141 C CA . ALA D 1 168 ? -42.811 6.386 55.427 1.00 49.88 181 ALA D CA 1
ATOM 6142 C C . ALA D 1 168 ? -41.943 5.192 55.825 1.00 50.32 181 ALA D C 1
ATOM 6143 O O . ALA D 1 168 ? -40.772 5.151 55.497 1.00 44.58 181 ALA D O 1
ATOM 6145 N N . VAL D 1 169 ? -42.535 4.216 56.507 1.00 57.99 182 VAL D N 1
ATOM 6146 C CA . VAL D 1 169 ? -41.786 3.050 57.033 1.00 61.65 182 VAL D CA 1
ATOM 6147 C C . VAL D 1 169 ? -40.993 2.219 55.994 1.00 57.74 182 VAL D C 1
ATOM 6148 O O . VAL D 1 169 ? -39.908 1.705 56.318 1.00 58.18 182 VAL D O 1
ATOM 6152 N N . ASN D 1 170 ? -41.506 2.084 54.769 1.00 52.73 183 ASN D N 1
ATOM 6153 C CA . ASN D 1 170 ? -40.785 1.323 53.724 1.00 52.59 183 ASN D CA 1
ATOM 6154 C C . ASN D 1 170 ? -39.766 2.161 52.936 1.00 47.80 183 ASN D C 1
ATOM 6155 O O . ASN D 1 170 ? -38.930 1.605 52.207 1.00 46.92 183 ASN D O 1
ATOM 6160 N N . ASN D 1 171 ? -39.804 3.481 53.122 1.00 41.11 184 ASN D N 1
ATOM 6161 C CA . ASN D 1 171 ? -38.935 4.402 52.388 1.00 37.98 184 ASN D CA 1
ATOM 6162 C C . ASN D 1 171 ? -37.556 4.516 53.035 1.00 36.29 184 ASN D C 1
ATOM 6163 O O . ASN D 1 171 ? -37.143 5.592 53.482 1.00 33.99 184 ASN D O 1
ATOM 6168 N N . ARG D 1 172 ? -36.835 3.402 53.059 1.00 33.98 185 ARG D N 1
ATOM 6169 C CA . ARG D 1 172 ? -35.519 3.362 53.690 1.00 36.29 185 ARG D CA 1
ATOM 6170 C C . ARG D 1 172 ? -34.504 2.489 52.956 1.00 35.92 185 ARG D C 1
ATOM 6171 O O . ARG D 1 172 ? -33.396 2.268 53.459 1.00 38.35 185 ARG D O 1
ATOM 6179 N N . LYS D 1 173 ? -34.850 2.021 51.765 1.00 35.96 186 LYS D N 1
ATOM 6180 C CA . LYS D 1 173 ? -34.004 1.091 51.049 1.00 35.18 186 LYS D CA 1
ATOM 6181 C C . LYS D 1 173 ? -33.316 1.684 49.831 1.00 32.14 186 LYS D C 1
ATOM 6182 O O . LYS D 1 173 ? -33.922 2.363 49.017 1.00 34.06 186 LYS D O 1
ATOM 6188 N N . GLY D 1 174 ? -32.044 1.364 49.701 1.00 29.06 187 GLY D N 1
ATOM 6189 C CA . GLY D 1 174 ? -31.247 1.800 48.591 1.00 29.08 187 GLY D CA 1
ATOM 6190 C C . GLY D 1 174 ? -29.863 2.196 49.054 1.00 25.95 187 GLY D C 1
ATOM 6191 O O . GLY D 1 174 ? -29.431 1.858 50.178 1.00 23.77 187 GLY D O 1
ATOM 6192 N N . LYS D 1 175 ? -29.197 2.983 48.221 1.00 22.55 188 LYS D N 1
ATOM 6193 C CA . LYS D 1 175 ? -27.835 3.392 48.515 1.00 23.39 188 LYS D CA 1
ATOM 6194 C C . LYS D 1 175 ? -27.468 4.615 47.740 1.00 22.24 188 LYS D C 1
ATOM 6195 O O . LYS D 1 175 ? -28.097 4.940 46.724 1.00 22.81 188 LYS D O 1
ATOM 6201 N N . ILE D 1 176 ? -26.460 5.305 48.254 1.00 22.35 189 ILE D N 1
ATOM 6202 C CA . ILE D 1 176 ? -25.883 6.453 47.593 1.00 21.75 189 ILE D CA 1
ATOM 6203 C C . ILE D 1 176 ? -24.454 6.064 47.311 1.00 21.95 189 ILE D C 1
ATOM 6204 O O . ILE D 1 176 ? -23.782 5.562 48.203 1.00 20.21 189 ILE D O 1
ATOM 6209 N N . VAL D 1 177 ? -24.006 6.270 46.074 1.00 20.97 190 VAL D N 1
ATOM 6210 C CA . VAL D 1 177 ? -22.621 5.996 45.719 1.00 22.27 190 VAL D CA 1
ATOM 6211 C C . VAL D 1 177 ? -21.970 7.253 45.219 1.00 21.96 190 VAL D C 1
ATOM 6212 O O . VAL D 1 177 ? -22.440 7.896 44.240 1.00 22.24 190 VAL D O 1
ATOM 6216 N N . VAL D 1 178 ? -20.901 7.623 45.897 1.00 21.79 191 VAL D N 1
ATOM 6217 C CA . VAL D 1 178 ? -20.111 8.790 45.516 1.00 22.50 191 VAL D CA 1
ATOM 6218 C C . VAL D 1 178 ? -18.985 8.258 44.652 1.00 22.71 191 VAL D C 1
ATOM 6219 O O . VAL D 1 178 ? -18.100 7.557 45.141 1.00 21.38 191 VAL D O 1
ATOM 6223 N N . LYS D 1 179 ? -19.021 8.584 43.369 1.00 25.10 192 LYS D N 1
ATOM 6224 C CA . LYS D 1 179 ? -18.023 8.102 42.416 1.00 24.85 192 LYS D CA 1
ATOM 6225 C C . LYS D 1 179 ? -16.936 9.133 42.183 1.00 23.59 192 LYS D C 1
ATOM 6226 O O . LYS D 1 179 ? -17.220 10.329 41.958 1.00 23.09 192 LYS D O 1
ATOM 6232 N N . MET D 1 180 ? -15.685 8.698 42.285 1.00 23.00 193 MET D N 1
ATOM 6233 C CA . MET D 1 180 ? -14.537 9.603 42.053 1.00 23.83 193 MET D CA 1
ATOM 6234 C C . MET D 1 180 ? -14.118 9.546 40.579 1.00 25.39 193 MET D C 1
ATOM 6235 O O . MET D 1 180 ? -14.607 8.703 39.803 1.00 25.11 193 MET D O 1
ATOM 6240 N N . GLU D 1 181 ? -13.197 10.424 40.196 1.00 26.37 194 GLU D N 1
ATOM 6241 C CA . GLU D 1 181 ? -12.694 10.448 38.818 1.00 29.09 194 GLU D CA 1
ATOM 6242 C C . GLU D 1 181 ? -11.984 9.136 38.436 1.00 29.59 194 GLU D C 1
ATOM 6243 O O . GLU D 1 181 ? -12.003 8.713 37.249 1.00 30.99 194 GLU D O 1
ATOM 6249 N N . ASP D 1 182 ? -11.368 8.490 39.420 1.00 28.18 195 ASP D N 1
ATOM 6250 C CA . ASP D 1 182 ? -10.702 7.198 39.175 1.00 31.62 195 ASP D CA 1
ATOM 6251 C C . ASP D 1 182 ? -11.600 6.034 39.615 1.00 30.60 195 ASP D C 1
ATOM 6252 O O . ASP D 1 182 ? -12.803 6.178 39.634 1.00 30.12 195 ASP D O 1
ATOM 6257 N N . ASP D 1 183 ? -11.050 4.870 39.954 1.00 33.09 196 ASP D N 1
ATOM 6258 C CA . ASP D 1 183 ? -11.924 3.754 40.370 1.00 32.74 196 ASP D CA 1
ATOM 6259 C C . ASP D 1 183 ? -12.443 3.868 41.798 1.00 30.75 196 ASP D C 1
ATOM 6260 O O . ASP D 1 183 ? -13.266 3.054 42.217 1.00 29.10 196 ASP D O 1
ATOM 6265 N N . LYS D 1 184 ? -11.984 4.852 42.566 1.00 29.31 197 LYS D N 1
ATOM 6266 C CA . LYS D 1 184 ? -12.445 4.987 43.951 1.00 26.50 197 LYS D CA 1
ATOM 6267 C C . LYS D 1 184 ? -13.903 5.379 44.064 1.00 23.85 197 LYS D C 1
ATOM 6268 O O . LYS D 1 184 ? -14.456 6.114 43.229 1.00 23.96 197 LYS D O 1
ATOM 6274 N N . PHE D 1 185 ? -14.548 4.865 45.086 1.00 21.36 198 PHE D N 1
ATOM 6275 C CA . PHE D 1 185 ? -15.922 5.232 45.354 1.00 20.58 198 PHE D CA 1
ATOM 6276 C C . PHE D 1 185 ? -16.220 5.044 46.832 1.00 20.11 198 PHE D C 1
ATOM 6277 O O . PHE D 1 185 ? -15.484 4.357 47.527 1.00 20.90 198 PHE D O 1
ATOM 6285 N N . TYR D 1 186 ? -17.327 5.620 47.274 1.00 20.50 199 TYR D N 1
ATOM 6286 C CA . TYR D 1 186 ? -17.782 5.546 48.680 1.00 19.69 199 TYR D CA 1
ATOM 6287 C C . TYR D 1 186 ? -19.280 5.342 48.704 1.00 18.86 199 TYR D C 1
ATOM 6288 O O . TYR D 1 186 ? -20.043 6.060 48.005 1.00 21.21 199 TYR D O 1
ATOM 6297 N N . THR D 1 187 ? -19.724 4.393 49.521 1.00 19.48 200 THR D N 1
ATOM 6298 C CA . THR D 1 187 ? -21.135 4.024 49.547 1.00 18.98 200 THR D CA 1
ATOM 6299 C C . THR D 1 187 ? -21.795 4.280 50.889 1.00 20.01 200 THR D C 1
ATOM 6300 O O . THR D 1 187 ? -21.234 3.970 51.919 1.00 21.23 200 THR D O 1
ATOM 6304 N N . PHE D 1 188 ? -23.004 4.830 50.847 1.00 19.61 201 PHE D N 1
ATOM 6305 C CA . PHE D 1 188 ? -23.813 5.002 52.048 1.00 20.78 201 PHE D CA 1
ATOM 6306 C C . PHE D 1 188 ? -25.087 4.202 51.834 1.00 21.14 201 PHE D C 1
ATOM 6307 O O . PHE D 1 188 ? -25.827 4.483 50.903 1.00 21.03 201 PHE D O 1
ATOM 6315 N N A GLU D 1 189 ? -25.309 3.191 52.666 0.50 21.59 202 GLU D N 1
ATOM 6316 N N B GLU D 1 189 ? -25.310 3.191 52.665 0.50 22.25 202 GLU D N 1
ATOM 6317 C CA A GLU D 1 189 ? -26.497 2.337 52.580 0.50 22.44 202 GLU D CA 1
ATOM 6318 C CA B GLU D 1 189 ? -26.498 2.343 52.580 0.50 23.60 202 GLU D CA 1
ATOM 6319 C C A GLU D 1 189 ? -27.622 3.004 53.353 0.50 23.00 202 GLU D C 1
ATOM 6320 C C B GLU D 1 189 ? -27.616 3.028 53.344 0.50 23.66 202 GLU D C 1
ATOM 6321 O O A GLU D 1 189 ? -27.462 3.370 54.522 0.50 22.13 202 GLU D O 1
ATOM 6322 O O B GLU D 1 189 ? -27.446 3.425 54.502 0.50 22.62 202 GLU D O 1
ATOM 6333 N N . LEU D 1 190 ? -28.761 3.171 52.693 1.00 23.68 203 LEU D N 1
ATOM 6334 C CA . LEU D 1 190 ? -29.872 3.895 53.267 1.00 23.66 203 LEU D CA 1
ATOM 6335 C C . LEU D 1 190 ? -30.651 3.167 54.362 1.00 23.38 203 LEU D C 1
ATOM 6336 O O . LEU D 1 190 ? -31.369 3.805 55.077 1.00 24.75 203 LEU D O 1
ATOM 6341 N N . THR D 1 191 ? -30.475 1.863 54.538 1.00 26.16 204 THR D N 1
ATOM 6342 C CA . THR D 1 191 ? -31.219 1.165 55.597 1.00 28.45 204 THR D CA 1
ATOM 6343 C C . THR D 1 191 ? -30.538 1.302 56.955 1.00 30.78 204 THR D C 1
ATOM 6344 O O . THR D 1 191 ? -31.083 0.842 57.953 1.00 29.79 204 THR D O 1
ATOM 6348 N N . LYS D 1 192 ? -29.359 1.919 57.015 1.00 32.08 205 LYS D N 1
ATOM 6349 C CA . LYS D 1 192 ? -28.670 2.101 58.320 1.00 34.79 205 LYS D CA 1
ATOM 6350 C C . LYS D 1 192 ? -28.004 3.479 58.444 1.00 29.84 205 LYS D C 1
ATOM 6351 O O . LYS D 1 192 ? -27.788 4.167 57.440 1.00 25.23 205 LYS D O 1
ATOM 6357 N N . LYS D 1 193 ? -27.702 3.886 59.672 1.00 27.00 206 LYS D N 1
ATOM 6358 C CA . LYS D 1 193 ? -27.001 5.152 59.873 1.00 26.94 206 LYS D CA 1
ATOM 6359 C C . LYS D 1 193 ? -25.552 4.952 59.469 1.00 25.82 206 LYS D C 1
ATOM 6360 O O . LYS D 1 193 ? -25.034 3.823 59.535 1.00 25.39 206 LYS D O 1
ATOM 6366 N N . LEU D 1 194 ? -24.893 6.011 59.009 1.00 24.55 207 LEU D N 1
ATOM 6367 C CA . LEU D 1 194 ? -23.475 5.889 58.670 1.00 24.43 207 LEU D CA 1
ATOM 6368 C C . LEU D 1 194 ? -22.764 5.453 59.946 1.00 23.63 207 LEU D C 1
ATOM 6369 O O . LEU D 1 194 ? -23.042 5.992 61.013 1.00 24.45 207 LEU D O 1
ATOM 6374 N N . GLN D 1 195 ? -21.884 4.463 59.848 1.00 23.59 208 GLN D N 1
ATOM 6375 C CA . GLN D 1 195 ? -21.178 3.945 61.050 1.00 25.00 208 GLN D CA 1
ATOM 6376 C C . GLN D 1 195 ? -20.227 4.990 61.633 1.00 22.74 208 GLN D C 1
ATOM 6377 O O . GLN D 1 195 ? -19.556 5.713 60.884 1.00 22.44 208 GLN D O 1
ATOM 6383 N N . PRO D 1 196 ? -20.156 5.062 62.964 1.00 23.83 209 PRO D N 1
ATOM 6384 C CA . PRO D 1 196 ? -19.347 6.087 63.605 1.00 23.16 209 PRO D CA 1
ATOM 6385 C C . PRO D 1 196 ? -17.883 6.133 63.122 1.00 21.68 209 PRO D C 1
ATOM 6386 O O . PRO D 1 196 ? -17.326 7.225 62.939 1.00 20.51 209 PRO D O 1
ATOM 6390 N N . HIS D 1 197 ? -17.275 4.962 62.923 1.00 20.85 210 HIS D N 1
ATOM 6391 C CA . HIS D 1 197 ? -15.873 4.895 62.495 1.00 22.75 210 HIS D CA 1
ATOM 6392 C C . HIS D 1 197 ? -15.645 5.420 61.090 1.00 20.54 210 HIS D C 1
ATOM 6393 O O . HIS D 1 197 ? -14.509 5.648 60.715 1.00 24.82 210 HIS D O 1
ATOM 6400 N N . ARG D 1 198 ? -16.706 5.591 60.314 1.00 19.43 211 ARG D N 1
ATOM 6401 C CA . ARG D 1 198 ? -16.590 6.195 58.969 1.00 18.79 211 ARG D CA 1
ATOM 6402 C C . ARG D 1 198 ? -16.835 7.695 58.959 1.00 20.00 211 ARG D C 1
ATOM 6403 O O . ARG D 1 198 ? -16.505 8.386 57.979 1.00 17.69 211 ARG D O 1
ATOM 6411 N N . MET D 1 199 ? -17.389 8.230 60.038 1.00 20.33 212 MET D N 1
ATOM 6412 C CA . MET D 1 199 ? -17.758 9.660 60.052 1.00 21.47 212 MET D CA 1
ATOM 6413 C C . MET D 1 199 ? -16.614 10.631 59.872 1.00 22.29 212 MET D C 1
ATOM 6414 O O . MET D 1 199 ? -16.808 11.716 59.319 1.00 19.55 212 MET D O 1
ATOM 6419 N N . GLY D 1 200 ? -15.430 10.235 60.323 1.00 20.96 213 GLY D N 1
ATOM 6420 C CA . GLY D 1 200 ? -14.228 11.050 60.214 1.00 23.01 213 GLY D CA 1
ATOM 6421 C C . GLY D 1 200 ? -13.363 10.755 58.994 1.00 23.36 213 GLY D C 1
ATOM 6422 O O . GLY D 1 200 ? -12.288 11.326 58.841 1.00 23.07 213 GLY D O 1
ATOM 6423 N N . ASP D 1 201 ? -13.790 9.844 58.130 1.00 22.81 214 ASP D N 1
ATOM 6424 C CA . ASP D 1 201 ? -13.016 9.535 56.945 1.00 23.38 214 ASP D CA 1
ATOM 6425 C C . ASP D 1 201 ? -13.221 10.709 56.009 1.00 24.09 214 ASP D C 1
ATOM 6426 O O . ASP D 1 201 ? -14.315 11.257 55.990 1.00 20.86 214 ASP D O 1
ATOM 6431 N N . THR D 1 202 ? -12.193 11.080 55.232 1.00 22.66 215 THR D N 1
ATOM 6432 C CA .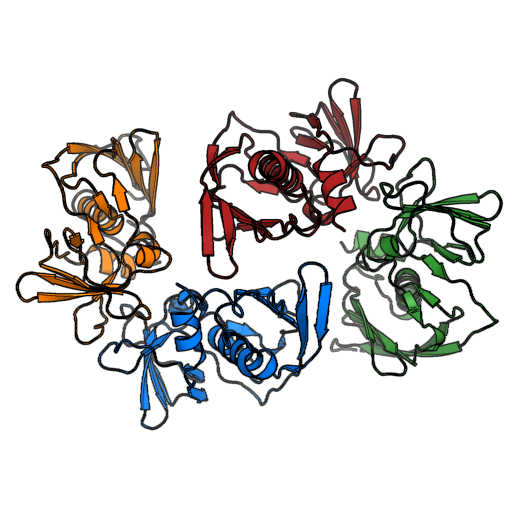 THR D 1 202 ? -12.324 12.217 54.308 1.00 25.63 215 THR D CA 1
ATOM 6433 C C . THR D 1 202 ? -11.932 11.842 52.903 1.00 26.72 215 THR D C 1
ATOM 6434 O O . THR D 1 202 ? -11.161 10.903 52.691 1.00 25.91 215 THR D O 1
ATOM 6438 N N . ILE D 1 203 ? -12.502 12.583 51.953 1.00 24.59 216 ILE D N 1
ATOM 6439 C CA . ILE D 1 203 ? -12.224 12.382 50.557 1.00 27.27 216 ILE D CA 1
ATOM 6440 C C . ILE D 1 203 ? -11.979 13.732 49.876 1.00 26.80 216 ILE D C 1
ATOM 6441 O O . ILE D 1 203 ? -12.320 14.818 50.401 1.00 25.12 216 ILE D O 1
ATOM 6446 N N . ASP D 1 204 ? -11.400 13.638 48.687 1.00 27.10 217 ASP D N 1
ATOM 6447 C CA . ASP D 1 204 ? -11.006 14.795 47.903 1.00 28.02 217 ASP D CA 1
ATOM 6448 C C . ASP D 1 204 ? -12.190 15.251 47.100 1.00 26.38 217 ASP D C 1
ATOM 6449 O O . ASP D 1 204 ? -12.542 14.620 46.101 1.00 26.36 217 ASP D O 1
ATOM 6454 N N . GLY D 1 205 ? -12.830 16.328 47.558 1.00 27.89 218 GLY D N 1
ATOM 6455 C CA . GLY D 1 205 ? -14.015 16.900 46.892 1.00 25.69 218 GLY D CA 1
ATOM 6456 C C . GLY D 1 205 ? -13.717 17.324 45.469 1.00 28.29 218 GLY D C 1
ATOM 6457 O O . GLY D 1 205 ? -14.611 17.280 44.620 1.00 28.13 218 GLY D O 1
ATOM 6458 N N . THR D 1 206 ? -12.464 17.680 45.194 1.00 28.22 219 THR D N 1
ATOM 6459 C CA . THR D 1 206 ? -12.057 18.129 43.849 1.00 31.45 219 THR D CA 1
ATOM 6460 C C . THR D 1 206 ? -12.056 16.974 42.867 1.00 30.98 219 THR D C 1
ATOM 6461 O O . THR D 1 206 ? -12.019 17.199 41.660 1.00 31.22 219 THR D O 1
ATOM 6465 N N . LYS D 1 207 ? -12.100 15.742 43.383 1.00 29.11 220 LYS D N 1
ATOM 6466 C CA . LYS D 1 207 ? -12.074 14.576 42.520 1.00 31.28 220 LYS D CA 1
ATOM 6467 C C . LYS D 1 207 ? -13.379 13.817 42.453 1.00 28.40 220 LYS D C 1
ATOM 6468 O O . LYS D 1 207 ? -13.432 12.741 41.857 1.00 29.10 220 LYS D O 1
ATOM 6474 N N . ILE D 1 208 ? -14.442 14.389 42.996 1.00 27.27 221 ILE D N 1
ATOM 6475 C CA . ILE D 1 208 ? -15.752 13.739 42.912 1.00 27.45 221 ILE 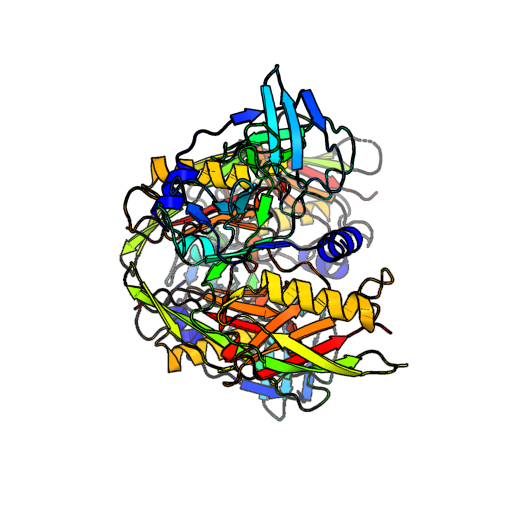D CA 1
ATOM 6476 C C . ILE D 1 208 ? -16.263 13.928 41.492 1.00 28.73 221 ILE D C 1
ATOM 6477 O O . ILE D 1 208 ? -16.329 15.052 40.994 1.00 27.28 221 ILE D O 1
ATOM 6482 N N . LYS D 1 209 ? -16.616 12.824 40.851 1.00 26.96 222 LYS D N 1
ATOM 6483 C CA . LYS D 1 209 ? -17.103 12.833 39.492 1.00 30.27 222 LYS D CA 1
ATOM 6484 C C . LYS D 1 209 ? -18.621 12.940 39.391 1.00 30.09 222 LYS D C 1
ATOM 6485 O O . LYS D 1 209 ? -19.163 13.786 38.656 1.00 29.54 222 LYS D O 1
ATOM 6491 N N . GLU D 1 210 ? -19.303 12.080 40.127 1.00 27.59 223 GLU D N 1
ATOM 6492 C CA . GLU D 1 210 ? -20.755 12.016 40.060 1.00 28.79 223 GLU D CA 1
ATOM 6493 C C . GLU D 1 210 ? -21.274 11.242 41.253 1.00 25.78 223 GLU D C 1
ATOM 6494 O O . GLU D 1 210 ? -20.503 10.551 41.959 1.00 26.27 223 GLU D O 1
ATOM 6500 N N . ILE D 1 211 ? -22.569 11.368 41.487 1.00 25.10 224 ILE D N 1
ATOM 6501 C CA . ILE D 1 211 ? -23.230 10.699 42.601 1.00 25.75 224 ILE D CA 1
ATOM 6502 C C . ILE D 1 211 ? -24.395 9.885 42.040 1.00 28.11 224 ILE D C 1
ATOM 6503 O O . ILE D 1 211 ? -25.212 10.412 41.284 1.00 31.16 224 ILE D O 1
ATOM 6508 N N . ASN D 1 212 ? -24.441 8.598 42.370 1.00 26.75 225 ASN D N 1
ATOM 6509 C CA . ASN D 1 212 ? -25.509 7.728 41.892 1.00 26.86 225 ASN D CA 1
ATOM 6510 C C . ASN D 1 212 ? -26.313 7.214 43.063 1.00 26.35 225 ASN D C 1
ATOM 6511 O O . ASN D 1 212 ? -25.755 6.688 44.048 1.00 24.78 225 ASN D O 1
ATOM 6516 N N . VAL D 1 213 ? -27.622 7.353 42.948 1.00 25.20 226 VAL D N 1
ATOM 6517 C CA . VAL D 1 213 ? -28.547 6.959 43.993 1.00 25.57 226 VAL D CA 1
ATOM 6518 C C . VAL D 1 213 ? -29.567 5.958 43.495 1.00 27.11 226 VAL D C 1
ATOM 6519 O O . VAL D 1 213 ? -30.190 6.174 42.443 1.00 26.03 226 VAL D O 1
ATOM 6523 N N . GLU D 1 214 ? -29.726 4.864 44.230 1.00 28.25 227 GLU D N 1
ATOM 6524 C CA . GLU D 1 214 ? -30.737 3.861 43.914 1.00 32.30 227 GLU D CA 1
ATOM 6525 C C . GLU D 1 214 ? -31.743 3.860 45.043 1.00 32.26 227 GLU D C 1
ATOM 6526 O O . GLU D 1 214 ? -31.375 3.620 46.179 1.00 29.99 227 GLU D O 1
ATOM 6532 N N . LEU D 1 215 ? -33.001 4.149 44.738 1.00 31.77 228 LEU D N 1
ATOM 6533 C CA . LEU D 1 215 ? -34.060 4.129 45.739 1.00 33.29 228 LEU D CA 1
ATOM 6534 C C . LEU D 1 215 ? -34.929 2.914 45.471 1.00 36.93 228 LEU D C 1
ATOM 6535 O O . LEU D 1 215 ? -35.594 2.817 44.426 1.00 37.95 228 LEU D O 1
ATOM 6540 N N . GLU D 1 216 ? -34.928 1.989 46.419 1.00 35.32 229 GLU D N 1
ATOM 6541 C CA . GLU D 1 216 ? -35.647 0.737 46.256 1.00 38.23 229 GLU D CA 1
ATOM 6542 C C . GLU D 1 216 ? -37.006 0.706 46.963 1.00 39.65 229 GLU D C 1
ATOM 6543 O O . GLU D 1 216 ? -37.372 -0.300 47.575 1.00 44.77 229 GLU D O 1
ATOM 6549 N N . TYR D 1 217 ? -37.742 1.816 46.882 1.00 38.29 230 TYR D N 1
ATOM 6550 C CA . TYR D 1 217 ? -39.118 1.906 47.400 1.00 39.68 230 TYR D CA 1
ATOM 6551 C C . TYR D 1 217 ? -39.909 2.729 46.407 1.00 42.18 230 TYR D C 1
ATOM 6552 O O . TYR D 1 217 ? -39.360 3.621 45.761 1.00 39.25 230 TYR D O 1
ATOM 6561 N N . LYS D 1 218 ? -41.190 2.429 46.249 1.00 46.50 231 LYS D N 1
ATOM 6562 C CA . LYS D 1 218 ? -41.998 3.191 45.297 1.00 53.31 231 LYS D CA 1
ATOM 6563 C C . LYS D 1 218 ? -42.405 4.512 45.920 1.00 55.40 231 LYS D C 1
ATOM 6564 O O . LYS D 1 218 ? -42.533 4.608 47.140 1.00 54.32 231 LYS D O 1
#

B-factor: mean 34.2, std 13.6, range [14.93, 118.88]

Sequence (770 aa):
HNYKSLKYYYSKPSIELKNLDGLYRQKVTDKGVYVWKDRKDYFVGLLGKDIEKYPQGEHDDKQDAFLVIEEETTVNGRQYSIGGLSKKTNSKEFSKEVDVKVTRKIDESSEKSKDSSKFKIITKEEISLKELDFKLRKKLMEEEKLYGAVNNNRKGKIVVKMEDDKFYTFELTKKLQPHRMGDTIDGTKIKEINVEELEYKHNYKSLKYYYSKPSIEELKNLDGLYRQKVTDKGVYVWKDRRKDYFVGLLGKDIEKYPQGEHDKQDAFLVIEEETVNGRQYSIGGLSKTNSKEFSKEVDVKVTRKIDEEKSKDSKFKITKEEISLKELDFKLRKKLMEEEEKLYGAVNNRRKGKIVVKMEDDKFYTFELTKKLQPHRMGDTIDGTKIKEINVELEYKNYKSLKYYYSKPSIELKNLDGLYRQKVTDKGVYVWKDRKDYFVGLLGKDIEKYPQGEHDKQDAFLVIEEETTVNGRQYSIGGLSKTNSKEFSKEVDVKVTRKIDESKSKDSKFKITKEEISLKELDFKLRKKLMEEEKLYGAVNNRRKGKIVVKMEDDKKFYTFELTKKLQPHRMMGDTIDGTKIKEINVELEYKNYKSLKYYYSKPSIELKNLDGLYRQKVTDKGVYVWKDRKDYFVGLLGKDIEEKYPQGEHDDKQDAFLVIEEETVNGRQYSIGGLSKTNSKEFSKEVDVKKVTRKIDESSEKSKDSKFKITKEEISLKELDFKLRKKLMEEEKLYGAVNNRKGKIVVKMEDDKFYTFEELTKKLQPHRMGDTIDGTKIKEINVELEYK

Nearest PDB structures (foldseek):
  4rfb-assembly2_D  TM=1.000E+00  e=1.020E-36  Staphylococcus aureus subsp. aureus NCTC 8325
  4rfb-assembly2_C  TM=9.808E-01  e=3.383E-35  Staphylococcus aureus subsp. aureus NCTC 8325
  3v05-assembly1_B  TM=9.910E-01  e=1.087E-34  Staphylococcus aureus subsp. aureus NCTC 8325
  4dxf-assembly1_A  TM=9.094E-01  e=1.146E-20  Staphylococcus aureus subsp. aureus str. Newman
  5d3d-assembly1_A  TM=9.120E-01  e=3.116E-20  Staphylococcus aureus subsp. aureus NCTC 8325

Solvent-accessible surface area: 38145 Å² total; per-residue (Å²): 101,93,50,132,4,0,77,101,6,0,58,31,110,38,53,77,26,79,87,20,86,7,1,70,7,84,83,67,24,2,55,0,0,34,0,92,52,112,241,120,68,1,1,0,0,2,66,17,170,3,47,128,85,10,75,103,15,141,41,113,140,14,5,3,5,0,0,41,27,61,6,63,4,25,74,86,82,12,0,9,0,2,3,1,101,17,43,99,139,174,40,81,53,95,6,67,1,96,6,29,31,22,89,64,55,101,45,91,134,74,131,88,38,104,25,133,1,64,5,35,56,6,1,3,0,5,0,0,2,61,2,2,65,32,3,40,149,85,21,110,2,0,55,47,74,65,15,39,56,7,60,0,15,0,76,15,94,86,126,126,122,61,34,1,53,0,46,80,51,5,55,56,89,51,6,2,44,34,14,55,0,48,111,0,114,50,0,33,1,51,0,55,7,160,102,89,39,126,28,0,69,88,6,0,60,28,106,38,63,79,24,84,87,15,86,2,0,65,18,73,98,40,24,10,54,0,0,32,0,76,49,94,244,133,55,9,0,0,0,10,53,57,150,8,26,101,90,13,79,85,16,124,42,105,124,16,5,4,5,0,0,40,10,43,10,58,1,33,74,78,85,25,0,15,1,2,5,2,98,16,46,93,152,177,50,79,60,98,2,55,1,73,9,28,55,82,85,96,162,111,176,51,126,86,35,118,24,122,1,52,7,42,59,7,1,3,0,12,0,0,1,63,3,1,50,25,2,44,137,91,10,149,2,0,49,42,100,101,13,64,108,13,76,0,22,0,53,11,88,90,88,127,124,66,35,0,85,0,46,67,28,4,65,55,92,49,4,2,48,36,13,63,0,39,103,0,82,32,0,44,3,57,0,75,10,198,102,47,148,55,0,73,90,4,5,63,31,115,42,68,74,26,80,92,19,87,10,1,64,11,84,84,107,28,5,49,0,0,32,0,78,63,111,246,98,53,5,0,0,0,3,63,16,154,4,55,135,83,5,74,93,18,136,41,107,134,24,4,3,4,0,0,39,12,43,12,62,5,19,73,78,76,33,0,18,0,1,1,2,89,18,50,79,130,149,29,59,59,102,6,66,2,100,5,70,35,132,44,137,147,67,153,63,115,117,29,113,19,122,1,49,7,26,50,4,1,3,0,7,0,0,2,50,2,1,104,33,5,40,115,91,7,108,2,0,58,41,103,102,6,49,115,14,81,0,20,0,61,12,103,99,86,133,117,71,40,1,73,0,49,65,54,3,57,73,102,43,7,4,45,40,11,58,0,43,110,0,89,36,0,46,4,29,0,58,9,144,126,31,156,42,0,82,98,10,0,56,23,110,40,55,104,25,122,76,7,78,1,0,66,8,87,83,76,35,2,53,0,0,30,0,89,50,101,247,140,66,9,0,0,0,2,64,19,174,5,42,137,81,4,77,97,16,128,43,96,149,21,8,4,5,0,0,39,10,46,12,61,4,24,71,84,93,30,0,13,1,2,1,2,119,24,27,101,131,160,30,80,55,110,2,59,1,72,6,37,10,31,67,77,80,74,46,112,114,89,77,113,32,114,24,129,1,62,26,31,33,5,1,3,0,13,0,0,1,58,3,2,66,36,2,39,151,88,14,110,1,0,51,50,97,71,17,52,28,10,54,0,18,0,86,14,91,86,144,129,119,60,36,0,60,0,44,85,62,6,65,51,89,49,7,3,46,43,9,60,0,44,112,0,115,39,0,39,3,69,4,36,8,148